Protein AF-0000000080878345 (afdb_homodimer)

Organism: NCBI:txid59557

InterPro domains:
  IPR060641 SPBC1E8.03c, N-terminal domain [PF28142] (89-251)

Solvent-accessible surface area (backbone atoms only — not comparable to full-atom values): 67029 Å² total; per-residue (Å²): 139,77,79,79,75,92,76,92,71,78,76,69,61,80,71,72,73,75,76,71,74,74,70,73,71,73,70,70,77,72,76,70,69,74,82,66,59,75,65,58,55,51,50,48,50,49,49,51,53,48,49,49,48,50,49,50,54,48,50,59,60,57,58,54,65,67,53,77,58,74,78,47,55,80,60,40,93,67,73,86,43,55,86,54,29,56,71,48,54,71,66,59,74,78,40,19,82,29,80,77,52,35,25,33,32,35,50,30,49,35,68,70,38,33,52,57,47,48,55,52,43,23,53,22,20,51,69,55,65,32,47,32,34,35,34,40,50,27,57,69,81,70,52,67,66,55,52,30,47,74,68,64,49,37,90,83,44,69,60,51,60,44,45,70,31,46,41,31,46,56,68,40,70,34,38,35,70,72,54,46,48,48,47,47,47,51,39,50,49,52,48,41,67,53,37,26,41,38,24,37,37,35,47,51,88,59,32,55,67,71,54,39,53,47,53,51,52,43,30,54,74,69,70,32,43,72,46,66,47,53,80,79,23,74,71,70,53,58,70,62,43,74,46,33,28,40,17,53,40,42,66,81,52,70,37,37,31,37,41,30,58,38,58,90,54,57,66,39,39,50,51,23,52,51,27,62,61,67,31,49,53,82,40,94,79,52,52,57,40,28,36,36,40,34,44,45,44,81,46,78,74,48,66,66,54,49,54,47,56,50,66,49,45,64,80,30,60,60,26,47,42,43,31,40,49,58,61,67,65,88,46,46,67,51,43,19,50,54,58,56,34,72,52,44,60,56,40,85,41,30,24,40,32,38,36,35,27,43,25,36,49,16,37,49,36,57,49,51,53,51,52,50,44,31,50,42,64,39,18,76,85,32,35,80,74,36,60,38,55,40,31,41,33,40,38,60,68,72,45,40,62,49,55,82,43,70,50,75,76,81,79,63,66,93,92,55,59,40,54,47,31,34,30,46,67,78,63,84,46,42,21,35,36,36,23,58,48,49,53,30,45,45,50,43,42,29,46,39,72,77,52,61,76,71,77,64,80,62,86,64,91,79,61,71,73,80,78,67,62,17,70,67,45,59,52,32,58,56,44,77,42,48,61,60,35,45,29,62,40,30,27,23,39,29,52,34,50,87,69,39,26,36,36,45,71,63,74,82,65,64,80,75,70,62,66,80,73,80,72,76,71,78,68,78,77,76,55,49,62,33,79,62,88,46,68,44,77,46,27,45,94,50,39,83,67,52,71,89,79,59,35,51,36,31,39,86,88,68,40,83,48,54,68,69,56,44,46,50,50,7,51,52,36,32,56,64,70,22,61,28,91,66,73,93,75,73,78,58,65,82,51,72,64,54,57,66,37,38,30,41,98,85,62,46,60,65,128,136,82,72,85,78,78,86,81,76,86,86,76,73,86,70,73,73,73,78,68,74,76,72,70,72,71,70,66,79,74,72,71,67,74,83,66,61,74,63,58,57,51,49,50,51,50,49,51,52,48,51,49,49,50,48,49,54,48,48,60,60,55,59,54,64,67,56,77,59,75,78,47,55,78,60,38,93,68,72,88,43,55,86,54,28,56,72,48,55,71,66,60,72,77,41,20,83,31,82,77,51,34,25,33,31,34,50,31,48,35,69,68,38,32,53,57,48,48,54,52,43,24,52,21,19,50,69,56,64,31,47,32,34,37,34,39,50,28,56,67,80,72,50,68,67,56,53,29,47,75,68,64,50,38,89,83,44,70,60,50,60,44,45,70,32,46,42,32,48,58,69,41,70,35,38,35,72,72,54,48,48,48,47,47,48,52,38,50,49,53,48,42,68,53,37,24,42,37,24,38,38,36,46,52,87,60,32,55,66,71,55,41,52,46,50,52,50,41,31,55,75,69,69,32,43,72,45,66,48,54,73,85,24,70,72,69,55,59,69,62,43,74,45,32,26,40,16,53,42,43,66,80,52,70,37,38,31,36,41,30,58,38,58,91,53,58,66,40,39,51,49,23,54,51,28,63,60,67,30,51,54,82,43,94,80,52,53,57,39,29,35,37,40,33,44,44,44,80,48,78,74,48,66,66,53,49,53,48,56,49,64,49,47,64,81,30,61,59,27,45,42,43,31,42,48,58,62,67,64,88,46,46,67,50,43,19,48,53,59,57,34,71,51,42,60,55,40,86,41,30,24,40,31,36,35,35,27,44,24,36,48,16,36,49,37,56,49,51,53,50,52,51,45,30,49,40,66,41,16,76,87,32,36,80,75,36,60,38,55,40,31,40,32,40,39,61,67,71,44,40,59,50,55,82,44,70,49,76,75,81,80,63,66,92,91,57,59,40,53,48,32,33,30,46,67,78,63,83,45,42,22,35,36,36,22,57,49,50,53,31,43,45,51,44,43,29,46,39,70,77,53,61,76,71,76,66,80,62,85,63,92,80,61,73,72,81,78,68,62,18,72,67,45,61,52,32,58,57,45,78,41,49,62,59,34,46,29,63,40,31,26,22,40,28,52,35,50,87,70,39,25,36,35,46,72,63,75,81,64,63,79,74,70,60,64,80,72,79,71,77,70,77,68,78,76,75,54,49,61,33,79,62,91,46,67,44,76,46,27,44,93,51,40,83,64,52,70,89,79,59,36,50,37,32,40,86,86,67,41,83,47,53,68,69,56,46,47,51,51,5,50,52,36,32,55,63,68,23,62,27,90,67,73,93,74,73,78,61,68,81,54,71,62,55,57,67,36,39,29,40,100,87,62,45,59,64,129

Radius of gyration: 42.93 Å; Cα contacts (8 Å, |Δi|>4): 2002; chains: 2; bounding box: 141×93×159 Å

Secondary structure (DSSP, 8-state):
----------GGG------------------------HHHHHHHHHHHHHHHHHHHHHHHHTT----GGGGS-TTS------TTHHHHHTT--SSTTSSS--EEEEEESSHHHHHHHHHHHHHHHHHTSSEEEEEE-SS----HHHHHHHTT--SS-TT--PEEEE-PPTTGGGS-HHHHHHHHHHHHHHHHHHH--SEEEE-STTS-HHHHHHHHHHHHHTT--EEE--STHHHH-GGGGG--HHHHHTTT--EEEEEEE--S-HHHHHHHHHHHHHS--SSTT-S-SEEEEE--TTS---HHHHHHHHH--SS-GGGEEEE--SS--SSHHHHHHHHHHT-B-SSTTEEEEEEETTEEE-TTHHHHHHHHHHHHHS-TTTTTTTTTEEEEESS--SB-TTSSSB------STTPPP--EEESSPPSSEEEE-HHHHHHHHHHHHHHHHS-------SSTTPPPPPP--HHHHTSTTGGGHHHHHHHT-EEEE---SS-BSEEE-----TT--------------PPBP-S--TTTTSGGGSPPPTTTTS-EE-TTS-EE-HHHHHHHHHHHHHHH-SS---SSS-GGG--S-TTT-B-TTSPBP-/-------------------------------------HHHHHHHHHHHHHHHHHHHHHHHHTTS---GGGGS-TTS------TTHHHHHTT--SSTTSSS--EEEEEESSHHHHHHHHHHHHHHHHHTSSEEEEEE-SS----HHHHHHHTT--SS-TT--PEEEE-PPTTGGGS-HHHHHHHHHHHHHHHHHHH--SEEEE-STTS-HHHHHHHHHHHHHTT--EEEPPSTTTTT-GGGGG--HHHHHTTT--EEEEEEE--S-HHHHHHHHHHHHHS--SSTT-S-SEEEEE--TTS---HHHHHHHHH--SS-GGGEEEE--SS--SSHHHHHHHHHHT-B-SSTTEEEEEEETTEEE-TTHHHHHHHHHHHHHS-TTTTTTTTTEEEEESS--SB-TT-SSB------STTPPP--EEESSPPSSEEEE-HHHHHHHHHHHHHHHHS-------SSTTPPPPPP--HHHHTSTTGGGHHHHHHHT-EEEE---SS-BSEEE-----TT--------------PPBP-S--TTTTSGGGSPPPTTTTS-EE-TTS-EE-HHHHHHHHHHHHHHH-SS---SSS-GGG--S-TTT-B-TTSPBP-

pLDDT: mean 80.32, std 20.93, range [16.72, 98.75]

Sequence (1214 aa):
MMAPPLDPRDPRDLHDRPWKRRSSSVSAPYFRLPRRSRRATYICWTVVVFVLYFVLSSATQWSHVPDPRSFYSRGGDVPIQYSHLYASLSKITGGGNRAWNRNVLFAAGNLDAASKLAGIACEMSMYGRSNVHFALIGDNDMDMERFREFNGITEENTDCRAIFHDARADFTELMSVERKKLVVRTALRHLRDFMHPQVLIMSAEHEDGWFSTTLTDTAKKLRVPTIELPWGPADGLRWITRLDSGSLSAWHKPNFEIVIHADKHSGNLERLLKSLESAFYPTAHHRPKSLTVILNPSVPLHPFTKSFLSRYSFPSPSRTFIRRPLTAPKNPLESAKQYIESFYPDSDDTSVLVLDSNAEVSKWYYHYLLFTTLEYKYSSYQYHDTASLFGVSLEEPPSYLNGSSPFNIPALSKGSQPSPFLYPVPNTRAALFFPKYWSEFHTYFSKNLLHPHKSSPSENDTEPVPFPLSDMAANSWIAPILDIIRARGYVMLYPAFAYESLAIVHHEQPSYTRSIRGGGRRTVKEKPLMEKNNLLDSLPNGDLPVYNSELPLIDWWGRPALWDWLELDALNYRKYISNCKVEDTGLPWMVHNVDDIFCDTDGNSLEMMAPPLDPRDPRDLHDRPWKRRSSSVSAPYFRLPRRSRRATYICWTVVVFVLYFVLSSATQWSHVPDPRSFYSRGGDVPIQYSHLYASLSKITGGGNRAWNRNVLFAAGNLDAASKLAGIACEMSMYGRSNVHFALIGDNDMDMERFREFNGITEENTDCRAIFHDARADFTELMSVERKKLVVRTALRHLRDFMHPQVLIMSAEHEDGWFSTTLTDTAKKLRVPTIELPWGPADGLRWITRLDSGSLSAWHKPNFEIVIHADKHSGNLERLLKSLESAFYPTAHHRPKSLTVILNPSVPLHPFTKSFLSRYSFPSPSRTFIRRPLTAPKNPLESAKQYIESFYPDSDDTSVLVLDSNAEVSKWYYHYLLFTTLEYKYSSYQYHDTASLFGVSLEEPPSYLNGSSPFNIPALSKGSQPSPFLYPVPNTRAALFFPKYWSEFHTYFSKNLLHPHKSSPSENDTEPVPFPLSDMAANSWIAPILDIIRARGYVMLYPAFAYESLAIVHHEQPSYTRSIRGGGRRTVKEKPLMEKNNLLDSLPNGDLPVYNSELPLIDWWGRPALWDWLELDALNYRKYISNCKVEDTGLPWMVHNVDDIFCDTDGNSLE

Foldseek 3Di:
DDPDDDDPDDPPDPPVPPPPPPPVCPPPPPPPPPPDDPVVVVVVVVVVVVVVCVCVVVVVVVVCPPPPLVVAAQAGDDDWDDPFQCVLLVPDPFPLQPLDGFEEEEEDADLVQLLVVQVLQQLLVLLPQGAYEYEHAYQDDDDPQVSCVVSVNDPVPVSGRYRYGYQYTPNLSRHDLVVSLVSLLVSVVVSCNRRVQLAYEGACVPHDVSNVVSNVVSCVVVVHHYHHFYVVCVFPQSQVSVATSQLRSCLLQAAEAEEEEDDPDLVLLLQQLVLLVLADAGDPRGFHQAYEYEYEQPDDDDPVSVVSLCPRQPVHPVRYYYHYDNDDDPALQSVLVCVLVVDADPDQRYKYKYAYSQKHFFSCLSVVQSSVCSHQCRGPVHNVVQLQAFWEFQADQQPAFQRPDGADQDDDDPPFFRAKAKELDDDNHTMIGGNLQSVLLSQQLVVCVVPPQPQPPPPDPPADDPDHGHPVNCSHSCNSRSLVSLLLLHIYIYDDFDAATRMDRDDPPPPPPPPPDPDPPPPPPPRYHDHGNCQQVSHGVSHHDRDQPGHFYAYSRNHTDHSVVSQVSSNSSLVSQAPADRDPDDSCSVPSHCQRRAADPVRGRDD/DCDPDPPDDDPDDPDPPVPPPPVVPPVPPPPPPPPDDPVVVVVVVVVVVVVVCCVVVVVVVVVCPPPPLVVAAQAGDDDWDDPFQCVLLVPDPQPLQPLDGFEEEEEDADLVQLLVVQVLQQLLVLLPQGAYEYEHAYQDDDDPQVSCVVSVNHPVCVSGRYRYGYQYTPNLSRHDLVVSLVSLLVSVVVSCNRRVQLAYEGACVPHDVSNVVSNVVSCVVVVHHYHHFYVVCVFPQSLVSVATSQLRSCLLQAAEAEEEEDDPDLVLLLQQLVLLVLADAGDPRGFHQAYEYEYEQPDDDDPVSVVSLCPRQPVHPVRYYYHYDNDDDPALQSVLVCVLVVDADPDQRYKYKYAYSQKHFFSCLSVVQSSVCSHQCRGPVHNVVQLQAFWEFQADQQPAFQRPDGADQDDDDPPFFRAKAKELDDDNHTMIGGRLLSVLLSQQLVVCVVPPQPQPPPPDPPADDPDHGHPVNCSHSCNSRSLVSLLLLHIYIYDDFDAATRMDRDDPPPPPPPPPPPDPPPPPPPRYHDHGNCQQVSHGVSHHDRDQPGHFYAYSRNDTDHSVVSQVSSNSSLVSQAPADRDPDDSCSPPSHCQRRAADPVRGRDD

Nearest PDB structures (foldseek):
  1v4v-assembly1_B  TM=4.553E-01  e=3.298E-05  Thermus thermophilus
  1o6c-assembly1_A  TM=4.490E-01  e=6.263E-03  Bacillus subtilis
  8tic-assembly2_D  TM=5.366E-01  e=4.131E-02  Homo sapiens
  8g6p-assembly1_A  TM=2.072E-01  e=1.121E+00  Mycolicibacterium thermoresistibile
  1v4v-assembly1_B  TM=4.554E-01  e=3.319E-05  Thermus thermophilus

Structure (mmCIF, N/CA/C/O backbone):
data_AF-0000000080878345-model_v1
#
loop_
_entity.id
_entity.type
_entity.pdbx_description
1 polymer 'Uncharacterized protein'
#
loop_
_atom_site.group_PDB
_atom_site.id
_atom_site.type_symbol
_atom_site.label_atom_id
_atom_site.label_alt_id
_atom_site.label_comp_id
_atom_site.label_asym_id
_atom_site.label_entity_id
_atom_site.label_seq_id
_atom_site.pdbx_PDB_ins_code
_atom_site.Cartn_x
_atom_site.Cartn_y
_atom_site.Cartn_z
_atom_site.occupancy
_atom_site.B_iso_or_equiv
_atom_site.auth_seq_id
_atom_site.auth_comp_id
_atom_site.auth_asym_id
_atom_site.auth_atom_id
_atom_site.pdbx_PDB_model_num
ATOM 1 N N . MET A 1 1 ? 37.781 1.204 78.125 1 20.33 1 MET A N 1
ATOM 2 C CA . MET A 1 1 ? 38.875 0.239 78 1 20.33 1 MET A CA 1
ATOM 3 C C . MET A 1 1 ? 40.062 0.828 77.25 1 20.33 1 MET A C 1
ATOM 5 O O . MET A 1 1 ? 39.906 1.535 76.312 1 20.33 1 MET A O 1
ATOM 9 N N . MET A 1 2 ? 41.344 0.603 77.688 1 20.92 2 MET A N 1
ATOM 10 C CA . MET A 1 2 ? 42.562 1.325 78 1 20.92 2 MET A CA 1
ATOM 11 C C . MET A 1 2 ? 43.531 1.322 76.875 1 20.92 2 MET A C 1
ATOM 13 O O . MET A 1 2 ? 43.719 0.305 76.188 1 20.92 2 MET A O 1
ATOM 17 N N . ALA A 1 3 ? 43.875 2.49 76.312 1 23.73 3 ALA A N 1
ATOM 18 C CA . ALA A 1 3 ? 44.438 2.928 75.062 1 23.73 3 ALA A CA 1
ATOM 19 C C . ALA A 1 3 ? 45.875 2.391 74.875 1 23.73 3 ALA A C 1
ATOM 21 O O . ALA A 1 3 ? 46.781 2.764 75.625 1 23.73 3 ALA A O 1
ATOM 22 N N . PRO A 1 4 ? 45.938 1.029 74.75 1 20.94 4 PRO A N 1
ATOM 23 C CA . PRO A 1 4 ? 47.25 0.776 75.312 1 20.94 4 PRO A CA 1
ATOM 24 C C . PRO A 1 4 ? 48.344 1.669 74.688 1 20.94 4 PRO A C 1
ATOM 26 O O . PRO A 1 4 ? 48.125 2.277 73.625 1 20.94 4 PRO A O 1
ATOM 29 N N . PRO A 1 5 ? 49.75 1.523 74.875 1 20.73 5 PRO A N 1
ATOM 30 C CA . PRO A 1 5 ? 51.062 2.059 75.25 1 20.73 5 PRO A CA 1
ATOM 31 C C . PRO A 1 5 ? 52.031 2.211 74.125 1 20.73 5 PRO A C 1
ATOM 33 O O . PRO A 1 5 ? 53.031 2.898 74.188 1 20.73 5 PRO A O 1
ATOM 36 N N . LEU A 1 6 ? 51.781 1.582 72.875 1 22.44 6 LEU A N 1
ATOM 37 C CA . LEU A 1 6 ? 53.094 1.124 72.375 1 22.44 6 LEU A CA 1
ATOM 38 C C . LEU A 1 6 ? 54 2.305 72.125 1 22.44 6 LEU A C 1
ATOM 40 O O . LEU A 1 6 ? 53.562 3.387 71.75 1 22.44 6 LEU A O 1
ATOM 44 N N . ASP A 1 7 ? 55.375 2.338 72.375 1 20.41 7 ASP A N 1
ATOM 45 C CA . ASP A 1 7 ? 56.625 2.947 72.875 1 20.41 7 ASP A CA 1
ATOM 46 C C . ASP A 1 7 ? 57.375 3.652 71.75 1 20.41 7 ASP A C 1
ATOM 48 O O . ASP A 1 7 ? 57.438 3.15 70.625 1 20.41 7 ASP A O 1
ATOM 52 N N . PRO A 1 8 ? 57.688 5.039 71.625 1 23.16 8 PRO A N 1
ATOM 53 C CA . PRO A 1 8 ? 58.031 6.148 70.75 1 23.16 8 PRO A CA 1
ATOM 54 C C . PRO A 1 8 ? 59.438 6.023 70.188 1 23.16 8 PRO A C 1
ATOM 56 O O . PRO A 1 8 ? 60.031 7.023 69.812 1 23.16 8 PRO A O 1
ATOM 59 N N . ARG A 1 9 ? 60 4.68 70.188 1 19.98 9 ARG A N 1
ATOM 60 C CA . ARG A 1 9 ? 61.406 4.426 70.562 1 19.98 9 ARG A CA 1
ATOM 61 C C . ARG A 1 9 ? 62.312 5.223 69.625 1 19.98 9 ARG A C 1
ATOM 63 O O . ARG A 1 9 ? 61.906 5.777 68.625 1 19.98 9 ARG A O 1
ATOM 70 N N . ASP A 1 10 ? 63.469 4.664 69.25 1 18.52 10 ASP A N 1
ATOM 71 C CA . ASP A 1 10 ? 64.875 4.91 69.312 1 18.52 10 ASP A CA 1
ATOM 72 C C . ASP A 1 10 ? 65.438 5.488 68 1 18.52 10 ASP A C 1
ATOM 74 O O . ASP A 1 10 ? 66.625 5.539 67.75 1 18.52 10 ASP A O 1
ATOM 78 N N . PRO A 1 11 ? 64.562 5.867 67.062 1 21.56 11 PRO A N 1
ATOM 79 C CA . PRO A 1 11 ? 64.938 5.629 65.688 1 21.56 11 PRO A CA 1
ATOM 80 C C . PRO A 1 11 ? 66.125 6.469 65.25 1 21.56 11 PRO A C 1
ATOM 82 O O . PRO A 1 11 ? 66.375 6.602 64.062 1 21.56 11 PRO A O 1
ATOM 85 N N . ARG A 1 12 ? 66.688 7.207 66.25 1 21.61 12 ARG A N 1
ATOM 86 C CA . ARG A 1 12 ? 67.312 8.422 65.75 1 21.61 12 ARG A CA 1
ATOM 87 C C . ARG A 1 12 ? 68.5 8.102 64.812 1 21.61 12 ARG A C 1
ATOM 89 O O . ARG A 1 12 ? 69.062 9 64.25 1 21.61 12 ARG A O 1
ATOM 96 N N . ASP A 1 13 ? 69 6.938 65.125 1 18 13 ASP A N 1
ATOM 97 C CA . ASP A 1 13 ? 70.438 7.137 65.062 1 18 13 ASP A CA 1
ATOM 98 C C . ASP A 1 13 ? 70.875 7.559 63.656 1 18 13 ASP A C 1
ATOM 100 O O . ASP A 1 13 ? 72 8.016 63.469 1 18 13 ASP A O 1
ATOM 104 N N . LEU A 1 14 ? 70.188 6.887 62.688 1 21.59 14 LEU A N 1
ATOM 105 C CA . LEU A 1 14 ? 71.188 6.508 61.688 1 21.59 14 LEU A CA 1
ATOM 106 C C . LEU A 1 14 ? 71.812 7.742 61 1 21.59 14 LEU A C 1
ATOM 108 O O . LEU A 1 14 ? 71.062 8.578 60.469 1 21.59 14 LEU A O 1
ATOM 112 N N . HIS A 1 15 ? 72.875 8.32 61.531 1 20.75 15 HIS A N 1
ATOM 113 C CA . HIS A 1 15 ? 73.688 9.5 61.406 1 20.75 15 HIS A CA 1
ATOM 114 C C . HIS A 1 15 ? 74.188 9.648 59.969 1 20.75 15 HIS A C 1
ATOM 116 O O . HIS A 1 15 ? 75.188 8.992 59.562 1 20.75 15 HIS A O 1
ATOM 122 N N . ASP A 1 16 ? 73.25 9.586 59.062 1 21.36 16 ASP A N 1
ATOM 123 C CA . ASP A 1 16 ? 73.562 9.469 57.656 1 21.36 16 ASP A CA 1
ATOM 124 C C . ASP A 1 16 ? 74.625 10.492 57.219 1 21.36 16 ASP A C 1
ATOM 126 O O . ASP A 1 16 ? 74.438 11.695 57.438 1 21.36 16 ASP A O 1
ATOM 130 N N . ARG A 1 17 ? 75.875 10.125 57.406 1 23.56 17 ARG A N 1
ATOM 131 C CA . ARG A 1 17 ? 77.062 11.008 57.188 1 23.56 17 ARG A CA 1
ATOM 132 C C . ARG A 1 17 ? 76.938 11.695 55.812 1 23.56 17 ARG A C 1
ATOM 134 O O . ARG A 1 17 ? 76.562 11.078 54.812 1 23.56 17 ARG A O 1
ATOM 141 N N . PRO A 1 18 ? 76.688 12.992 55.844 1 23.81 18 PRO A N 1
ATOM 142 C CA . PRO A 1 18 ? 76.438 13.945 54.75 1 23.81 18 PRO A CA 1
ATOM 143 C C . PRO A 1 18 ? 77.5 13.891 53.656 1 23.81 18 PRO A C 1
ATOM 145 O O . PRO A 1 18 ? 78.688 14.055 53.938 1 23.81 18 PRO A O 1
ATOM 148 N N . TRP A 1 19 ? 77.438 12.781 52.875 1 22.08 19 TRP A N 1
ATOM 149 C CA . TRP A 1 19 ? 78.562 12.594 51.938 1 22.08 19 TRP A CA 1
ATOM 150 C C . TRP A 1 19 ? 78.812 13.875 51.156 1 22.08 19 TRP A C 1
ATOM 152 O O . TRP A 1 19 ? 77.875 14.492 50.625 1 22.08 19 TRP A O 1
ATOM 162 N N . LYS A 1 20 ? 79.75 14.594 51.656 1 22.34 20 LYS A N 1
ATOM 163 C CA . LYS A 1 20 ? 80.25 15.898 51.219 1 22.34 20 LYS A CA 1
ATOM 164 C C . LYS A 1 20 ? 80.5 15.914 49.719 1 22.34 20 LYS A C 1
ATOM 166 O O . LYS A 1 20 ? 81.25 15.039 49.219 1 22.34 20 LYS A O 1
ATOM 171 N N . ARG A 1 21 ? 79.5 16.344 48.938 1 21.8 21 ARG A N 1
ATOM 172 C CA . ARG A 1 21 ? 79.562 16.547 47.5 1 21.8 21 ARG A CA 1
ATOM 173 C C . ARG A 1 21 ? 80.812 17.188 47.031 1 21.8 21 ARG A C 1
ATOM 175 O O . ARG A 1 21 ? 81.125 18.328 47.406 1 21.8 21 ARG A O 1
ATOM 182 N N . ARG A 1 22 ? 81.938 16.438 47.219 1 23.17 22 ARG A N 1
ATOM 183 C CA . ARG A 1 22 ? 83.188 17.109 46.844 1 23.17 22 ARG A CA 1
ATOM 184 C C . ARG A 1 22 ? 83.062 17.734 45.469 1 23.17 22 ARG A C 1
ATOM 186 O O . ARG A 1 22 ? 82.812 17.047 44.469 1 23.17 22 ARG A O 1
ATOM 193 N N . SER A 1 23 ? 82.312 18.828 45.375 1 21.97 23 SER A N 1
ATOM 194 C CA . SER A 1 23 ? 82.188 19.688 44.219 1 21.97 23 SER A CA 1
ATOM 195 C C . SER A 1 23 ? 83.5 19.922 43.531 1 21.97 23 SER A C 1
ATOM 197 O O . SER A 1 23 ? 84.375 20.594 44.062 1 21.97 23 SER A O 1
ATOM 199 N N . SER A 1 24 ? 84.125 18.797 43.188 1 23.98 24 SER A N 1
ATOM 200 C CA . SER A 1 24 ? 85.438 19.062 42.594 1 23.98 24 SER A CA 1
ATOM 201 C C . SER A 1 24 ? 85.312 20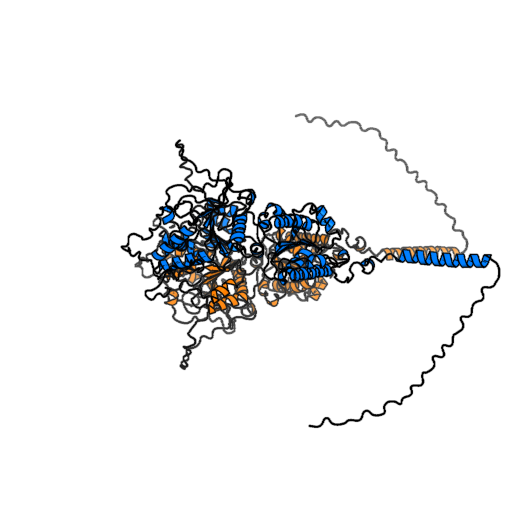.078 41.438 1 23.98 24 SER A C 1
ATOM 203 O O . SER A 1 24 ? 84.5 19.906 40.531 1 23.98 24 SER A O 1
ATOM 205 N N . SER A 1 25 ? 85.375 21.344 41.812 1 25.39 25 SER A N 1
ATOM 206 C CA . SER A 1 25 ? 85.375 22.547 40.969 1 25.39 25 SER A CA 1
ATOM 207 C C . SER A 1 25 ? 86.312 22.391 39.781 1 25.39 25 SER A C 1
ATOM 209 O O . SER A 1 25 ? 87.5 22.312 39.938 1 25.39 25 SER A O 1
ATOM 211 N N . VAL A 1 26 ? 86 21.375 38.969 1 27.95 26 VAL A N 1
ATOM 212 C CA . VAL A 1 26 ? 86.875 21.219 37.781 1 27.95 26 VAL A CA 1
ATOM 213 C C . VAL A 1 26 ? 87.062 22.594 37.125 1 27.95 26 VAL A C 1
ATOM 215 O O . VAL A 1 26 ? 86.062 23.281 36.812 1 27.95 26 VAL A O 1
ATOM 218 N N . SER A 1 27 ? 88.062 23.281 37.625 1 26.22 27 SER A N 1
ATOM 219 C CA . SER A 1 27 ? 88.5 24.594 37.188 1 26.22 27 SER A CA 1
ATOM 220 C C . SER A 1 27 ? 88.5 24.719 35.656 1 26.22 27 SER A C 1
ATOM 222 O O . SER A 1 27 ? 89 23.812 34.969 1 26.22 27 SER A O 1
ATOM 224 N N . ALA A 1 28 ? 87.5 25.297 35.188 1 30.58 28 ALA A N 1
ATOM 225 C CA . ALA A 1 28 ? 87.25 25.656 33.781 1 30.58 28 ALA A CA 1
ATOM 226 C C . ALA A 1 28 ? 88.562 26.125 33.156 1 30.58 28 ALA A C 1
ATOM 228 O O . ALA A 1 28 ? 89.25 27 33.688 1 30.58 28 ALA A O 1
ATOM 229 N N . PRO A 1 29 ? 89.312 25.109 32.594 1 33.28 29 PRO A N 1
ATOM 230 C CA . PRO A 1 29 ? 90.562 25.578 31.984 1 33.28 29 PRO A CA 1
ATOM 231 C C . PRO A 1 29 ? 90.375 26.906 31.219 1 33.28 29 PRO A C 1
ATOM 233 O O . PRO A 1 29 ? 89.438 27.047 30.438 1 33.28 29 PRO A O 1
ATOM 236 N N . TYR A 1 30 ? 90.5 28.094 31.969 1 30.34 30 TYR A N 1
ATOM 237 C CA . TYR A 1 30 ? 90.5 29.406 31.359 1 30.34 30 TYR A CA 1
ATOM 238 C C . TYR A 1 30 ? 91.375 29.406 30.109 1 30.34 30 TYR A C 1
ATOM 240 O O . TYR A 1 30 ? 92.625 29.188 30.188 1 30.34 30 TYR A O 1
ATOM 248 N N . PHE A 1 31 ? 90.938 28.75 29.031 1 32.59 31 PHE A N 1
ATOM 249 C CA . PHE A 1 31 ? 91.688 28.906 27.781 1 32.59 31 PHE A CA 1
ATOM 250 C C . PHE A 1 31 ? 92.062 30.359 27.578 1 32.59 31 PHE A C 1
ATOM 252 O O . PHE A 1 31 ? 91.25 31.266 27.547 1 32.59 31 PHE A O 1
ATOM 259 N N . ARG A 1 32 ? 93.25 30.719 28.172 1 32.16 32 ARG A N 1
ATOM 260 C CA . ARG A 1 32 ? 93.875 32 27.984 1 32.16 32 ARG A CA 1
ATOM 261 C C . ARG A 1 32 ? 93.875 32.438 26.531 1 32.16 32 ARG A C 1
ATOM 263 O O . ARG A 1 32 ? 94.25 31.688 25.641 1 32.16 32 ARG A O 1
ATOM 270 N N . LEU A 1 33 ? 92.938 33.344 26.203 1 36.34 33 LEU A N 1
ATOM 271 C CA . LEU A 1 33 ? 92.938 34 24.906 1 36.34 33 LEU A CA 1
ATOM 272 C C . LEU A 1 33 ? 94.312 34.5 24.547 1 36.34 33 LEU A C 1
ATOM 274 O O . LEU A 1 33 ? 95 35.094 25.375 1 36.34 33 LEU A O 1
ATOM 278 N N . PRO A 1 34 ? 95 33.656 23.688 1 36.28 34 PRO A N 1
ATOM 279 C CA . PRO A 1 34 ? 96.312 34.25 23.406 1 36.28 34 PRO A CA 1
ATOM 280 C C . PRO A 1 34 ? 96.25 35.75 23.203 1 36.28 34 PRO A C 1
ATOM 282 O O . PRO A 1 34 ? 95.25 36.281 22.766 1 36.28 34 PRO A O 1
ATOM 285 N N . ARG A 1 35 ? 96.938 36.531 24 1 38.28 35 ARG A N 1
ATOM 286 C CA . ARG A 1 35 ? 97.125 37.969 24 1 38.28 35 ARG A CA 1
ATOM 287 C C . ARG A 1 35 ? 97.312 38.5 22.594 1 38.28 35 ARG A C 1
ATOM 289 O O . ARG A 1 35 ? 97.625 39.688 22.391 1 38.28 35 ARG A O 1
ATOM 296 N N . ARG A 1 36 ? 97.562 37.531 21.625 1 39.38 36 ARG A N 1
ATOM 297 C CA . ARG A 1 36 ? 98.125 38.281 20.5 1 39.38 36 ARG A CA 1
ATOM 298 C C . ARG A 1 36 ? 97.188 39.312 19.969 1 39.38 36 ARG A C 1
ATOM 300 O O . ARG A 1 36 ? 96 39.344 20.375 1 39.38 36 ARG A O 1
ATOM 307 N N . SER A 1 37 ? 97.188 39.469 18.609 1 45.78 37 SER A N 1
ATOM 308 C CA . SER A 1 37 ? 96.875 40.625 17.781 1 45.78 37 SER A CA 1
ATOM 309 C C . SER A 1 37 ? 95.375 40.906 17.703 1 45.78 37 SER A C 1
ATOM 311 O O . SER A 1 37 ? 94.625 40 17.891 1 45.78 37 SER A O 1
ATOM 313 N N . ARG A 1 38 ? 95 42.156 17.781 1 51.59 38 ARG A N 1
ATOM 314 C CA . ARG A 1 38 ? 93.688 42.844 17.609 1 51.59 38 ARG A CA 1
ATOM 315 C C . ARG A 1 38 ? 92.875 42.188 16.531 1 51.59 38 ARG A C 1
ATOM 317 O O . ARG A 1 38 ? 91.625 42.094 16.641 1 51.59 38 ARG A O 1
ATOM 324 N N . ARG A 1 39 ? 93.625 41.688 15.547 1 57.19 39 ARG A N 1
ATOM 325 C CA . ARG A 1 39 ? 92.875 41.125 14.406 1 57.19 39 ARG A CA 1
ATOM 326 C C . ARG A 1 39 ? 92.188 39.812 14.789 1 57.19 39 ARG A C 1
ATOM 328 O O . ARG A 1 39 ? 91.062 39.562 14.344 1 57.19 39 ARG A O 1
ATOM 335 N N . ALA A 1 40 ? 92.875 39.062 15.703 1 58.56 40 ALA A N 1
ATOM 336 C CA . ALA A 1 40 ? 92.25 37.781 16.062 1 58.56 40 ALA A CA 1
ATOM 337 C C . ALA A 1 40 ? 91 37.938 16.922 1 58.56 40 ALA A C 1
ATOM 339 O O . ALA A 1 40 ? 90.062 37.188 16.812 1 58.56 40 ALA A O 1
ATOM 340 N N . THR A 1 41 ? 91 39 17.719 1 59.88 41 THR A N 1
ATOM 341 C CA . THR A 1 41 ? 89.812 39.312 18.5 1 59.88 41 THR A CA 1
ATOM 342 C C . THR A 1 41 ? 88.688 39.719 17.578 1 59.88 41 THR A C 1
ATOM 344 O O . THR A 1 41 ? 87.5 39.344 17.797 1 59.88 41 THR A O 1
ATOM 347 N N . TYR A 1 42 ? 89 40.5 16.531 1 62.94 42 TYR A N 1
ATOM 348 C CA . TYR A 1 42 ? 87.938 40.906 15.625 1 62.94 42 TYR A CA 1
ATOM 349 C C . TYR A 1 42 ? 87.438 39.75 14.836 1 62.94 42 TYR A C 1
ATOM 351 O O . TYR A 1 42 ? 86.188 39.625 14.633 1 62.94 42 TYR A O 1
ATOM 359 N N . ILE A 1 43 ? 88.312 38.75 14.539 1 61.09 43 ILE A N 1
ATOM 360 C CA . ILE A 1 43 ? 87.875 37.562 13.812 1 61.09 43 ILE A CA 1
ATOM 361 C C . ILE A 1 43 ? 87.062 36.688 14.727 1 61.09 43 ILE A C 1
ATOM 363 O O . ILE A 1 43 ? 86 36.188 14.312 1 61.09 43 ILE A O 1
ATOM 367 N N . CYS A 1 44 ? 87.375 36.656 16.031 1 59.78 44 CYS A N 1
ATOM 368 C CA . CYS A 1 44 ? 86.562 35.875 16.938 1 59.78 44 CYS A CA 1
ATOM 369 C C . CYS A 1 44 ? 85.188 36.5 17.141 1 59.78 44 CYS A C 1
ATOM 371 O O . CYS A 1 44 ? 84.188 35.812 17.125 1 59.78 44 CYS A O 1
ATOM 373 N N . TRP A 1 45 ? 85.188 37.844 17.234 1 66.88 45 TRP A N 1
ATOM 374 C CA . TRP A 1 45 ? 83.938 38.531 17.406 1 66.88 45 TRP A CA 1
ATOM 375 C C . TRP A 1 45 ? 83.125 38.438 16.125 1 66.88 45 TRP A C 1
ATOM 377 O O . TRP A 1 45 ? 81.875 38.25 16.172 1 66.88 45 TRP A O 1
ATOM 387 N N . THR A 1 46 ? 83.75 38.438 14.922 1 65.81 46 THR A N 1
ATOM 388 C CA . THR A 1 46 ? 83.062 38.25 13.672 1 65.81 46 THR A CA 1
ATOM 389 C C . THR A 1 46 ? 82.5 36.812 13.578 1 65.81 46 THR A C 1
ATOM 391 O O . THR A 1 46 ? 81.375 36.594 13.117 1 65.81 46 THR A O 1
ATOM 394 N N . VAL A 1 47 ? 83.188 35.844 14.117 1 63.78 47 VAL A N 1
ATOM 395 C CA . VAL A 1 47 ? 82.688 34.469 14.125 1 63.78 47 VAL A CA 1
ATOM 396 C C . VAL A 1 47 ? 81.562 34.344 15.125 1 63.78 47 VAL A C 1
ATOM 398 O O . VAL A 1 47 ? 80.5 33.719 14.828 1 63.78 47 VAL A O 1
ATOM 401 N N . VAL A 1 48 ? 81.625 35 16.297 1 63.38 48 VAL A N 1
ATOM 402 C CA . VAL A 1 48 ? 80.5 34.969 17.266 1 63.38 48 VAL A CA 1
ATOM 403 C C . VAL A 1 48 ? 79.312 35.688 16.703 1 63.38 48 VAL A C 1
ATOM 405 O O . VAL A 1 48 ? 78.188 35.188 16.781 1 63.38 48 VAL A O 1
ATOM 408 N N . VAL A 1 49 ? 79.5 36.906 16.047 1 63.81 49 VAL A N 1
ATOM 409 C CA . VAL A 1 49 ? 78.375 37.625 15.438 1 63.81 49 VAL A CA 1
ATOM 410 C C . VAL A 1 49 ? 77.812 36.812 14.258 1 63.81 49 VAL A C 1
ATOM 412 O O . VAL A 1 49 ? 76.625 36.719 14.086 1 63.81 49 VAL A O 1
ATOM 415 N N . PHE A 1 50 ? 78.688 36.094 13.469 1 63.28 50 PHE A N 1
ATOM 416 C CA . PHE A 1 50 ? 78.188 35.25 12.367 1 63.28 50 PHE A CA 1
ATOM 417 C C . PHE A 1 50 ? 77.5 34.031 12.891 1 63.28 50 PHE A C 1
ATOM 419 O O . PHE A 1 50 ? 76.438 33.656 12.383 1 63.28 50 PHE A O 1
ATOM 426 N N . VAL A 1 51 ? 77.938 33.375 13.977 1 61.62 51 VAL A N 1
ATOM 427 C CA . VAL A 1 51 ? 77.25 32.25 14.594 1 61.62 51 VAL A CA 1
ATOM 428 C C . VAL A 1 51 ? 75.938 32.75 15.227 1 61.62 51 VAL A C 1
ATOM 430 O O . VAL A 1 51 ? 74.938 32.125 15.07 1 61.62 51 VAL A O 1
ATOM 433 N N . LEU A 1 52 ? 75.938 33.906 15.883 1 62.16 52 LEU A N 1
ATOM 434 C CA . LEU A 1 52 ? 74.688 34.469 16.406 1 62.16 52 LEU A CA 1
ATOM 435 C C . LEU A 1 52 ? 73.75 34.844 15.281 1 62.16 52 LEU A C 1
ATOM 437 O O . LEU A 1 52 ? 72.562 34.594 15.359 1 62.16 52 LEU A O 1
ATOM 441 N N . TYR A 1 53 ? 74.25 35.469 14.156 1 56.38 53 TYR A N 1
ATOM 442 C CA . TYR A 1 53 ? 73.375 35.75 13 1 56.38 53 TYR A CA 1
ATOM 443 C C . TYR A 1 53 ? 72.875 34.438 12.383 1 56.38 53 TYR A C 1
ATOM 445 O O . TYR A 1 53 ? 71.688 34.344 12.031 1 56.38 53 TYR A O 1
ATOM 453 N N . PHE A 1 54 ? 73.688 33.406 12.219 1 56.34 54 PHE A N 1
ATOM 454 C CA . PHE A 1 54 ? 73.25 32.125 11.688 1 56.34 54 PHE A CA 1
ATOM 455 C C . PHE A 1 54 ? 72.25 31.453 12.656 1 56.34 54 PHE A C 1
ATOM 457 O O . PHE A 1 54 ? 71.25 30.891 12.242 1 56.34 54 PHE A O 1
ATOM 464 N N . VAL A 1 55 ? 72.5 31.469 13.93 1 54.75 55 VAL A N 1
ATOM 465 C CA . VAL A 1 55 ? 71.562 30.906 14.891 1 54.75 55 VAL A CA 1
ATOM 466 C C . VAL A 1 55 ? 70.25 31.75 14.914 1 54.75 55 VAL A C 1
ATOM 468 O O . VAL A 1 55 ? 69.188 31.203 14.922 1 54.75 55 VAL A O 1
ATOM 471 N N . LEU A 1 56 ? 70.312 33.062 14.93 1 52.53 56 LEU A N 1
ATOM 472 C CA . LEU A 1 56 ? 69.125 33.875 14.883 1 52.53 56 LEU A CA 1
ATOM 473 C C . LEU A 1 56 ? 68.438 33.75 13.531 1 52.53 56 LEU A C 1
ATOM 475 O O . LEU A 1 56 ? 67.188 33.688 13.461 1 52.53 56 LEU A O 1
ATOM 479 N N . SER A 1 57 ? 69.125 33.781 12.414 1 49.59 57 SER A N 1
ATOM 480 C CA . SER A 1 57 ? 68.5 33.562 11.117 1 49.59 57 SER A CA 1
ATOM 481 C C . SER A 1 57 ? 67.938 32.125 11 1 49.59 57 SER A C 1
ATOM 483 O O . SER A 1 57 ? 66.938 31.906 10.383 1 49.59 57 SER A O 1
ATOM 485 N N . SER A 1 58 ? 68.688 31.156 11.5 1 46.59 58 SER A N 1
ATOM 486 C CA . SER A 1 58 ? 68.125 29.797 11.523 1 46.59 58 SER A CA 1
ATOM 487 C C . SER A 1 58 ? 67 29.688 12.523 1 46.59 58 SER A C 1
ATOM 489 O O . SER A 1 58 ? 66.062 28.938 12.305 1 46.59 58 SER A O 1
ATOM 491 N N . ALA A 1 59 ? 67.062 30.266 13.68 1 41.97 59 ALA A N 1
ATOM 492 C CA . ALA A 1 59 ? 65.938 30.281 14.594 1 41.97 59 ALA A CA 1
ATOM 493 C C . ALA A 1 59 ? 64.75 31 13.969 1 41.97 59 ALA A C 1
ATOM 495 O O . ALA A 1 59 ? 63.594 30.641 14.211 1 41.97 59 ALA A O 1
ATOM 496 N N . THR A 1 60 ? 64.938 32.156 13.336 1 40.53 60 THR A N 1
ATOM 497 C CA . THR A 1 60 ? 63.781 32.781 12.68 1 40.53 60 THR A CA 1
ATOM 498 C C . THR A 1 60 ? 63.25 31.875 11.555 1 40.53 60 THR A C 1
ATOM 500 O O . THR A 1 60 ? 62.094 32.031 11.125 1 40.53 60 THR A O 1
ATOM 503 N N . GLN A 1 61 ? 64.062 31.188 10.828 1 36.47 61 GLN A N 1
ATOM 504 C CA . GLN A 1 61 ? 63.531 30.25 9.867 1 36.47 61 GLN A CA 1
ATOM 505 C C . GLN A 1 61 ? 62.812 29.109 10.578 1 36.47 61 GLN A C 1
ATOM 507 O O . GLN A 1 61 ? 62.031 28.375 9.961 1 36.47 61 GLN A O 1
ATOM 512 N N . TRP A 1 62 ? 63.281 28.734 11.766 1 37.62 62 TRP A N 1
ATOM 513 C CA . TRP A 1 62 ? 62.531 27.734 12.5 1 37.62 62 TRP A CA 1
ATOM 514 C C . TRP A 1 62 ? 61.156 28.281 12.914 1 37.62 62 TRP A C 1
ATOM 516 O O . TRP A 1 62 ? 60.406 27.594 13.602 1 37.62 62 TRP A O 1
ATOM 526 N N . SER A 1 63 ? 61.031 29.547 12.906 1 36.09 63 SER A N 1
ATOM 527 C CA . SER A 1 63 ? 59.719 30 13.344 1 36.09 63 SER A CA 1
ATOM 528 C C . SER A 1 63 ? 58.625 29.5 12.406 1 36.09 63 SER A C 1
ATOM 530 O O . SER A 1 63 ? 57.5 29.984 12.469 1 36.09 63 SER A O 1
ATOM 532 N N . HIS A 1 64 ? 59.062 28.922 11.336 1 36.25 64 HIS A N 1
ATOM 533 C CA . HIS A 1 64 ? 57.875 28.328 10.695 1 36.25 64 HIS A CA 1
ATOM 534 C C . HIS A 1 64 ? 57.219 27.297 11.602 1 36.25 64 HIS A C 1
ATOM 536 O O . HIS A 1 64 ? 57.812 26.266 11.922 1 36.25 64 HIS A O 1
ATOM 542 N N . VAL A 1 65 ? 56.562 27.688 12.641 1 38.09 65 VAL A N 1
ATOM 543 C CA . VAL A 1 65 ? 55.625 26.75 13.242 1 38.09 65 VAL A CA 1
ATOM 544 C C . VAL A 1 65 ? 55.094 25.797 12.164 1 38.09 65 VAL A C 1
ATOM 546 O O . VAL A 1 65 ? 54.5 26.234 11.195 1 38.09 65 VAL A O 1
ATOM 549 N N . PRO A 1 66 ? 55.844 24.734 11.969 1 38.81 66 PRO A N 1
ATOM 550 C CA . PRO A 1 66 ? 55.281 23.875 10.922 1 38.81 66 PRO A CA 1
ATOM 551 C C . PRO A 1 66 ? 53.75 23.812 10.953 1 38.81 66 PRO A C 1
ATOM 553 O O . PRO A 1 66 ? 53.156 23.922 12.023 1 38.81 66 PRO A O 1
ATOM 556 N N . ASP A 1 67 ? 53.125 24.297 9.953 1 48.66 67 ASP A N 1
ATOM 557 C CA . ASP A 1 67 ? 51.719 24.031 9.797 1 48.66 67 ASP A CA 1
ATOM 558 C C . ASP A 1 67 ? 51.344 22.656 10.32 1 48.66 67 ASP A C 1
ATOM 560 O O . ASP A 1 67 ? 52 21.656 9.977 1 48.66 67 ASP A O 1
ATOM 564 N N . PRO A 1 68 ? 50.781 22.656 11.578 1 51.09 68 PRO A N 1
ATOM 565 C CA . PRO A 1 68 ? 50.438 21.344 12.102 1 51.09 68 PRO A CA 1
ATOM 566 C C . PRO A 1 68 ? 50.031 20.359 11 1 51.09 68 PRO A C 1
ATOM 568 O O . PRO A 1 68 ? 50 19.141 11.227 1 51.09 68 PRO A O 1
ATOM 571 N N . ARG A 1 69 ? 49.812 20.891 9.875 1 58.12 69 ARG A N 1
ATOM 572 C CA . ARG A 1 69 ? 49.469 20.047 8.742 1 58.12 69 ARG A CA 1
ATOM 573 C C . ARG A 1 69 ? 50.656 19.172 8.32 1 58.12 69 ARG A C 1
ATOM 575 O O . ARG A 1 69 ? 50.469 18.094 7.75 1 58.12 69 ARG A O 1
ATOM 582 N N . SER A 1 70 ? 51.75 19.734 8.445 1 54.56 70 SER A N 1
ATOM 583 C CA . SER A 1 70 ? 52.969 19.094 7.945 1 54.56 70 SER A CA 1
ATOM 584 C C . SER A 1 70 ? 53.25 17.797 8.688 1 54.56 70 SER A C 1
ATOM 586 O O . SER A 1 70 ? 54.031 16.953 8.211 1 54.56 70 SER A O 1
ATOM 588 N N . PHE A 1 71 ? 52.719 17.75 9.867 1 53.22 71 PHE A N 1
ATOM 589 C CA . PHE A 1 71 ? 52.969 16.547 10.656 1 53.22 71 PHE A CA 1
ATOM 590 C C . PHE A 1 71 ? 52.125 15.383 10.164 1 53.22 71 PHE A C 1
ATOM 592 O O . PHE A 1 71 ? 52.375 14.234 10.539 1 53.22 71 PHE A O 1
ATOM 599 N N . TYR A 1 72 ? 51.156 15.688 9.391 1 57.56 72 TYR A N 1
ATOM 600 C CA . TYR A 1 72 ? 50.281 14.594 8.977 1 57.56 72 TYR A CA 1
ATOM 601 C C . TYR A 1 72 ? 50.281 14.43 7.465 1 57.56 72 TYR A C 1
ATOM 603 O O . TYR A 1 72 ? 50.438 15.414 6.727 1 57.56 72 TYR A O 1
ATOM 611 N N . SER A 1 73 ? 50.625 13.305 6.945 1 57.66 73 SER A N 1
ATOM 612 C CA . SER A 1 73 ? 50.594 12.977 5.523 1 57.66 73 SER A CA 1
ATOM 613 C C . SER A 1 73 ? 49.156 12.75 5.051 1 57.66 73 SER A C 1
ATOM 615 O O . SER A 1 73 ? 48.281 12.422 5.852 1 57.66 73 SER A O 1
ATOM 617 N N . ARG A 1 74 ? 48.906 13.164 3.795 1 61.59 74 ARG A N 1
ATOM 618 C CA . ARG A 1 74 ? 47.625 12.914 3.166 1 61.59 74 ARG A CA 1
ATOM 619 C C . ARG A 1 74 ? 47.219 11.461 3.328 1 61.59 74 ARG A C 1
ATOM 621 O O . ARG A 1 74 ? 48 10.547 3.029 1 61.59 74 ARG A O 1
ATOM 628 N N . GLY A 1 75 ? 46.156 11.258 3.861 1 61.34 75 GLY A N 1
ATOM 629 C CA . GLY A 1 75 ? 45.625 9.922 4.078 1 61.34 75 GLY A CA 1
ATOM 630 C C . GLY A 1 75 ? 45.969 9.359 5.445 1 61.34 75 GLY A C 1
ATOM 631 O O . GLY A 1 75 ? 45.562 8.234 5.777 1 61.34 75 GLY A O 1
ATOM 632 N N . GLY A 1 76 ? 46.719 10.164 6.246 1 59.44 76 GLY A N 1
ATOM 633 C CA . GLY A 1 76 ? 47.156 9.648 7.527 1 59.44 76 GLY A CA 1
ATOM 634 C C . GLY A 1 76 ? 46.125 9.773 8.625 1 59.44 76 GLY A C 1
ATOM 635 O O . GLY A 1 76 ? 45.031 10.305 8.398 1 59.44 76 GLY A O 1
ATOM 636 N N . ASP A 1 77 ? 46.375 9.031 9.82 1 68 77 ASP A N 1
ATOM 637 C CA . ASP A 1 77 ? 45.5 9 10.969 1 68 77 ASP A CA 1
ATOM 638 C C . ASP A 1 77 ? 45.562 10.305 11.758 1 68 77 ASP A C 1
ATOM 640 O O . ASP A 1 77 ? 46.312 10.406 12.734 1 68 77 ASP A O 1
ATOM 644 N N . VAL A 1 78 ? 45.031 11.359 11.25 1 74.81 78 VAL A N 1
ATOM 645 C CA . VAL A 1 78 ? 44.938 12.656 11.914 1 74.81 78 VAL A CA 1
ATOM 646 C C . VAL A 1 78 ? 43.938 12.594 13.062 1 74.81 78 VAL A C 1
ATOM 648 O O . VAL A 1 78 ? 42.844 12.062 12.898 1 74.81 78 VAL A O 1
ATOM 651 N N . PRO A 1 79 ? 44.344 12.938 14.227 1 79.12 79 PRO A N 1
ATOM 652 C CA . PRO A 1 79 ? 43.375 12.984 15.328 1 79.12 79 PRO A CA 1
ATOM 653 C C . PRO A 1 79 ? 42.219 13.938 15.055 1 79.12 79 PRO A C 1
ATOM 655 O O . PRO A 1 79 ? 42.406 15 14.453 1 79.12 79 PRO A O 1
ATOM 658 N N . ILE A 1 80 ? 41.062 13.555 15.414 1 89 80 ILE A N 1
ATOM 659 C CA . ILE A 1 80 ? 39.875 14.359 15.188 1 89 80 ILE A CA 1
ATOM 660 C C . ILE A 1 80 ? 39.719 15.375 16.312 1 89 80 ILE A C 1
ATOM 662 O O . ILE A 1 80 ? 39.5 15.008 17.469 1 89 80 ILE A O 1
ATOM 666 N N . GLN A 1 81 ? 39.938 16.625 16 1 88.25 81 GLN A N 1
ATOM 667 C CA . GLN A 1 81 ? 39.781 17.734 16.938 1 88.25 81 GLN A CA 1
ATOM 668 C C . GLN A 1 81 ? 38.969 18.875 16.328 1 88.25 81 GLN A C 1
ATOM 670 O O . GLN A 1 81 ? 39.062 19.141 15.133 1 88.25 81 GLN A O 1
ATOM 675 N N . TYR A 1 82 ? 38.125 19.375 17.203 1 91.06 82 TYR A N 1
ATOM 676 C CA . TYR A 1 82 ? 37.281 20.484 16.766 1 91.06 82 TYR A CA 1
ATOM 677 C C . TYR A 1 82 ? 37.656 21.781 17.469 1 91.06 82 TYR A C 1
ATOM 679 O O . TYR A 1 82 ? 37.094 22.141 18.5 1 91.06 82 TYR A O 1
ATOM 687 N N . SER A 1 83 ? 38.469 22.594 16.953 1 85.94 83 SER A N 1
ATOM 688 C CA . SER A 1 83 ? 39 23.766 17.625 1 85.94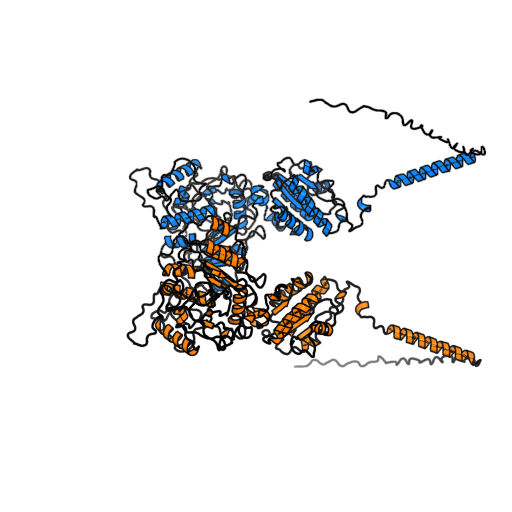 83 SER A CA 1
ATOM 689 C C . SER A 1 83 ? 38 24.891 17.688 1 85.94 83 SER A C 1
ATOM 691 O O . SER A 1 83 ? 38.062 25.734 18.594 1 85.94 83 SER A O 1
ATOM 693 N N . HIS A 1 84 ? 37.094 24.859 16.797 1 88.56 84 HIS A N 1
ATOM 694 C CA . HIS A 1 84 ? 36.188 26.016 16.719 1 88.56 84 HIS A CA 1
ATOM 695 C C . HIS A 1 84 ? 34.781 25.656 17.125 1 88.56 84 HIS A C 1
ATOM 697 O O . HIS A 1 84 ? 33.906 26.531 17.266 1 88.56 84 HIS A O 1
ATOM 703 N N . LEU A 1 85 ? 34.438 24.469 17.375 1 90.81 85 LEU A N 1
ATOM 704 C CA . LEU A 1 85 ? 33.062 24.016 17.578 1 90.81 85 LEU A CA 1
ATOM 705 C C . LEU A 1 85 ? 32.594 24.375 18.984 1 90.81 85 LEU A C 1
ATOM 707 O O . LEU A 1 85 ? 31.453 24.828 19.156 1 90.81 85 LEU A O 1
ATOM 711 N N . TYR A 1 86 ? 33.469 24.25 19.969 1 87.12 86 TYR A N 1
ATOM 712 C CA . TYR A 1 86 ? 33.062 24.438 21.359 1 87.12 86 TYR A CA 1
ATOM 713 C C . TYR A 1 86 ? 32.656 25.875 21.609 1 87.12 86 TYR A C 1
ATOM 715 O O . TYR A 1 86 ? 31.734 26.156 22.375 1 87.12 86 TYR A O 1
ATOM 723 N N . ALA A 1 87 ? 33.312 26.812 21.047 1 86.62 87 ALA A N 1
ATOM 724 C CA . ALA A 1 87 ? 33.062 28.234 21.281 1 86.62 87 ALA A CA 1
ATOM 725 C C . ALA A 1 87 ? 31.625 28.609 20.922 1 86.62 87 ALA A C 1
ATOM 727 O O . ALA A 1 87 ? 31 29.422 21.609 1 86.62 87 ALA A O 1
ATOM 728 N N . SER A 1 88 ? 31.156 28.062 19.875 1 88 88 SER A N 1
ATOM 729 C CA . SER A 1 88 ? 29.797 28.375 19.453 1 88 88 SER A CA 1
ATOM 730 C C . SER A 1 88 ? 28.766 27.531 20.219 1 88 88 SER A C 1
ATOM 732 O O . SER A 1 88 ? 27.672 28.016 20.531 1 88 88 SER A O 1
ATOM 734 N N . LEU A 1 89 ? 29.094 26.359 20.609 1 88.94 89 LEU A N 1
ATOM 735 C CA . LEU A 1 89 ? 28.172 25.453 21.281 1 88.94 89 LEU A CA 1
ATOM 736 C C . LEU A 1 89 ? 27.922 25.891 22.719 1 88.94 89 LEU A C 1
ATOM 738 O O . LEU A 1 89 ? 26.797 25.781 23.219 1 88.94 89 LEU A O 1
ATOM 742 N N . SER A 1 90 ? 28.906 26.391 23.297 1 82.31 90 SER A N 1
ATOM 743 C CA . SER A 1 90 ? 28.812 26.781 24.688 1 82.31 90 SER A CA 1
ATOM 744 C C . SER A 1 90 ? 27.906 28 24.875 1 82.31 90 SER A C 1
ATOM 746 O O . SER A 1 90 ? 27.406 28.25 25.969 1 82.31 90 SER A O 1
ATOM 748 N N . LYS A 1 91 ? 27.625 28.672 23.828 1 79.19 91 LYS A N 1
ATOM 749 C CA . LYS A 1 91 ? 26.812 29.875 23.906 1 79.19 91 LYS A CA 1
ATOM 750 C C . LYS A 1 91 ? 25.344 29.562 23.719 1 79.19 91 LYS A C 1
ATOM 752 O O . LYS A 1 91 ? 24.484 30.438 23.828 1 79.19 91 LYS A O 1
ATOM 757 N N . ILE A 1 92 ? 25.078 28.359 23.5 1 83.56 92 ILE A N 1
ATOM 758 C CA . ILE A 1 92 ? 23.688 27.984 23.25 1 83.56 92 ILE A CA 1
ATOM 759 C C . ILE A 1 92 ? 22.906 28.016 24.562 1 83.56 92 ILE A C 1
ATOM 761 O O . ILE A 1 92 ? 23.266 27.328 25.531 1 83.56 92 ILE A O 1
ATOM 765 N N . THR A 1 93 ? 22.031 28.969 24.891 1 64.19 93 THR A N 1
ATOM 766 C CA . THR A 1 93 ? 21.234 29.109 26.109 1 64.19 93 THR A CA 1
ATOM 767 C C . THR A 1 93 ? 19.891 28.422 25.953 1 64.19 93 THR A C 1
ATOM 769 O O . THR A 1 93 ? 19.266 28.031 26.938 1 64.19 93 THR A O 1
ATOM 772 N N . GLY A 1 94 ? 19.391 28.312 24.844 1 57.59 94 GLY A N 1
ATOM 773 C CA . GLY A 1 94 ? 17.984 28.078 24.562 1 57.59 94 GLY A CA 1
ATOM 774 C C . GLY A 1 94 ? 17.594 26.625 24.75 1 57.59 94 GLY A C 1
ATOM 775 O O . GLY A 1 94 ? 16.953 26.031 23.875 1 57.59 94 GLY A O 1
ATOM 776 N N . GLY A 1 95 ? 17.938 25.922 26.047 1 62.5 95 GLY A N 1
ATOM 777 C CA . GLY A 1 95 ? 17.344 24.641 26.359 1 62.5 95 GLY A CA 1
ATOM 778 C C . GLY A 1 95 ? 18.078 23.469 25.75 1 62.5 95 GLY A C 1
ATOM 779 O O . GLY A 1 95 ? 17.5 22.406 25.5 1 62.5 95 GLY A O 1
ATOM 780 N N . GLY A 1 96 ? 19.219 23.734 25.297 1 61.47 96 GLY A N 1
ATOM 781 C CA . GLY A 1 96 ? 20 22.656 24.688 1 61.47 96 GLY A CA 1
ATOM 782 C C . GLY A 1 96 ? 20.109 21.438 25.578 1 61.47 96 GLY A C 1
ATOM 783 O O . GLY A 1 96 ? 20.328 20.328 25.078 1 61.47 96 GLY A O 1
ATOM 784 N N . ASN A 1 97 ? 19.688 21.719 26.75 1 67.38 97 ASN A N 1
ATOM 785 C CA . ASN A 1 97 ? 19.797 20.578 27.656 1 67.38 97 ASN A CA 1
ATOM 786 C C . ASN A 1 97 ? 18.484 19.812 27.781 1 67.38 97 ASN A C 1
ATOM 788 O O . ASN A 1 97 ? 18.438 18.734 28.359 1 67.38 97 ASN A O 1
ATOM 792 N N . ARG A 1 98 ? 17.547 20.438 27.219 1 78.69 98 ARG A N 1
ATOM 793 C CA . ARG A 1 98 ? 16.25 19.75 27.312 1 78.69 98 ARG A CA 1
ATOM 794 C C . ARG A 1 98 ? 15.984 18.938 26.047 1 78.69 98 ARG A C 1
ATOM 796 O O . ARG A 1 98 ? 16.312 19.359 24.938 1 78.69 98 ARG A O 1
ATOM 803 N N . ALA A 1 99 ? 15.406 17.875 26.359 1 80.81 99 ALA A N 1
ATOM 804 C CA . ALA A 1 99 ? 15.078 16.984 25.25 1 80.81 99 ALA A CA 1
ATOM 805 C C . ALA A 1 99 ? 14.047 17.625 24.328 1 80.81 99 ALA A C 1
ATOM 807 O O . ALA A 1 99 ? 14.109 17.453 23.109 1 80.81 99 ALA A O 1
ATOM 808 N N . TRP A 1 100 ? 13.156 18.391 25.016 1 84.19 100 TRP A N 1
ATOM 809 C CA . TRP A 1 100 ? 12.164 19.109 24.219 1 84.19 100 TRP A CA 1
ATOM 810 C C . TRP A 1 100 ? 12.469 20.609 24.188 1 84.19 100 TRP A C 1
ATOM 812 O O . TRP A 1 100 ? 12.57 21.25 25.25 1 84.19 100 TRP A O 1
ATOM 822 N N . ASN A 1 101 ? 12.75 21.031 22.969 1 91.06 101 ASN A N 1
ATOM 823 C CA . ASN A 1 101 ? 13.102 22.438 22.797 1 91.06 101 ASN A CA 1
ATOM 824 C C . ASN A 1 101 ? 12.711 22.938 21.406 1 91.06 101 ASN A C 1
ATOM 826 O O . ASN A 1 101 ? 11.906 22.297 20.719 1 91.06 101 ASN A O 1
ATOM 830 N N . ARG A 1 102 ? 13.25 24.078 21.031 1 93.25 102 ARG A N 1
ATOM 831 C CA . ARG A 1 102 ? 12.867 24.703 19.766 1 93.25 102 ARG A CA 1
ATOM 832 C C . ARG A 1 102 ? 14.039 24.719 18.797 1 93.25 102 ARG A C 1
ATOM 834 O O . ARG A 1 102 ? 14.031 25.484 17.828 1 93.25 102 ARG A O 1
ATOM 841 N N . ASN A 1 103 ? 15.016 23.859 19.031 1 94.81 103 ASN A N 1
ATOM 842 C CA . ASN A 1 103 ? 16.219 23.922 18.219 1 94.81 103 ASN A CA 1
ATOM 843 C C . ASN A 1 103 ? 16.062 23.141 16.922 1 94.81 103 ASN A C 1
ATOM 845 O O . ASN A 1 103 ? 15.578 22 16.922 1 94.81 103 ASN A O 1
ATOM 849 N N . VAL A 1 104 ? 16.438 23.766 15.859 1 96.5 104 VAL A N 1
ATOM 850 C CA . VAL A 1 104 ? 16.484 23.156 14.531 1 96.5 104 VAL A CA 1
ATOM 851 C C . VAL A 1 104 ? 17.906 23.266 13.969 1 96.5 104 VAL A C 1
ATOM 853 O O . VAL A 1 104 ? 18.531 24.328 14.016 1 96.5 104 VAL A O 1
ATOM 856 N N . LEU A 1 105 ? 18.375 22.125 13.422 1 97.31 105 LEU A N 1
ATOM 857 C CA . LEU A 1 105 ? 19.766 22.109 12.953 1 97.31 105 LEU A CA 1
ATOM 858 C C . LEU A 1 105 ? 19.828 21.906 11.445 1 97.31 105 LEU A C 1
ATOM 860 O O . LEU A 1 105 ? 19.25 20.953 10.914 1 97.31 105 LEU A O 1
ATOM 864 N N . PHE A 1 106 ? 20.438 22.875 10.805 1 97.06 106 PHE A N 1
ATOM 865 C CA . PHE A 1 106 ? 20.828 22.719 9.414 1 97.06 106 PHE A CA 1
ATOM 866 C C . PHE A 1 106 ? 22.281 22.234 9.312 1 97.06 106 PHE A C 1
ATOM 868 O O . PHE A 1 106 ? 23.141 22.703 10.047 1 97.06 106 PHE A O 1
ATOM 875 N N . ALA A 1 107 ? 22.531 21.234 8.492 1 96.81 107 ALA A N 1
ATOM 876 C CA . ALA A 1 107 ? 23.891 20.719 8.344 1 96.81 107 ALA A CA 1
ATOM 877 C C . ALA A 1 107 ? 24.281 20.578 6.875 1 96.81 107 ALA A C 1
ATOM 879 O O . ALA A 1 107 ? 23.469 20.156 6.051 1 96.81 107 ALA A O 1
ATOM 880 N N . ALA A 1 108 ? 25.5 20.984 6.535 1 95.44 108 ALA A N 1
ATOM 881 C CA . ALA A 1 108 ? 26.016 20.875 5.176 1 95.44 108 ALA A CA 1
ATOM 882 C C . ALA A 1 108 ? 27.516 20.594 5.18 1 95.44 108 ALA A C 1
ATOM 884 O O . ALA A 1 108 ? 28.219 20.953 6.125 1 95.44 108 ALA A O 1
ATOM 885 N N . GLY A 1 109 ? 27.938 19.922 4.156 1 92.62 109 GLY A N 1
ATOM 886 C CA . GLY A 1 109 ? 29.344 19.641 3.979 1 92.62 109 GLY A CA 1
ATOM 887 C C . GLY A 1 109 ? 29.969 20.406 2.824 1 92.62 109 GLY A C 1
ATOM 888 O O . GLY A 1 109 ? 31.031 21 2.967 1 92.62 109 GLY A O 1
ATOM 889 N N . ASN A 1 110 ? 29.25 20.406 1.783 1 91.62 110 ASN A N 1
ATOM 890 C CA . ASN A 1 110 ? 29.672 21.125 0.586 1 91.62 110 ASN A CA 1
ATOM 891 C C . ASN A 1 110 ? 29.234 22.578 0.633 1 91.62 110 ASN A C 1
ATOM 893 O O . ASN A 1 110 ? 28.156 22.906 1.126 1 91.62 110 ASN A O 1
ATOM 897 N N . LEU A 1 111 ? 30.125 23.453 0.083 1 90.94 111 LEU A N 1
ATOM 898 C CA . LEU A 1 111 ? 29.859 24.891 0.196 1 90.94 111 LEU A CA 1
ATOM 899 C C . LEU A 1 111 ? 28.656 25.281 -0.646 1 90.94 111 LEU A C 1
ATOM 901 O O . LEU A 1 111 ? 27.922 26.203 -0.285 1 90.94 111 LEU A O 1
ATOM 905 N N . ASP A 1 112 ? 28.453 24.594 -1.72 1 88.31 112 ASP A N 1
ATOM 906 C CA . ASP A 1 112 ? 27.281 24.891 -2.547 1 88.31 112 ASP A CA 1
ATOM 907 C C . ASP A 1 112 ? 25.984 24.578 -1.806 1 88.31 112 ASP A C 1
ATOM 909 O O . ASP A 1 112 ? 25.062 25.391 -1.779 1 88.31 112 ASP A O 1
ATOM 913 N N . ALA A 1 113 ? 26 23.375 -1.244 1 91.38 113 ALA A N 1
ATOM 914 C CA . ALA A 1 113 ? 24.844 22.984 -0.434 1 91.38 113 ALA A CA 1
ATOM 915 C C . ALA A 1 113 ? 24.688 23.906 0.776 1 91.38 113 ALA A C 1
ATOM 917 O O . ALA A 1 113 ? 23.578 24.281 1.137 1 91.38 113 ALA A O 1
ATOM 918 N N . ALA A 1 114 ? 25.75 24.266 1.307 1 93.5 114 ALA A N 1
ATOM 919 C CA . ALA A 1 114 ? 25.75 25.125 2.492 1 93.5 114 ALA A CA 1
ATOM 920 C C . ALA A 1 114 ? 25.156 26.5 2.18 1 93.5 114 ALA A C 1
ATOM 922 O O . ALA A 1 114 ? 24.375 27.031 2.973 1 93.5 114 ALA A O 1
ATOM 923 N N . SER A 1 115 ? 25.547 27.031 1.088 1 92 115 SER A N 1
ATOM 924 C CA . SER A 1 115 ? 25.047 28.344 0.713 1 92 115 SER A CA 1
ATOM 925 C C . SER A 1 115 ? 23.531 28.328 0.536 1 92 115 SER A C 1
ATOM 927 O O . SER A 1 115 ? 22.828 29.234 1.016 1 92 115 SER A O 1
ATOM 929 N N . LYS A 1 116 ? 23.078 27.375 -0.093 1 89 116 LYS A N 1
ATOM 930 C CA . LYS A 1 116 ? 21.641 27.266 -0.329 1 89 116 LYS A CA 1
ATOM 931 C C . LYS A 1 116 ? 20.891 27.031 0.978 1 89 116 LYS A C 1
ATOM 933 O O . LYS A 1 116 ? 19.859 27.672 1.216 1 89 116 LYS A O 1
ATOM 938 N N . LEU A 1 117 ? 21.422 26.203 1.785 1 92.94 117 LEU A N 1
ATOM 939 C CA . LEU A 1 117 ? 20.781 25.906 3.062 1 92.94 117 LEU A CA 1
ATOM 940 C C . LEU A 1 117 ? 20.844 27.109 3.992 1 92.94 117 LEU A C 1
ATOM 942 O O . LEU A 1 117 ? 19.922 27.328 4.785 1 92.94 117 LEU A O 1
ATOM 946 N N . ALA A 1 118 ? 21.922 27.828 3.891 1 93.38 118 ALA A N 1
ATOM 947 C CA . ALA A 1 118 ? 22.062 29.016 4.738 1 93.38 118 ALA A CA 1
ATOM 948 C C . ALA A 1 118 ? 20.953 30.031 4.461 1 93.38 118 ALA A C 1
ATOM 950 O O . ALA A 1 118 ? 20.453 30.672 5.383 1 93.38 118 ALA A O 1
ATOM 951 N N . GLY A 1 119 ? 20.609 30.188 3.17 1 90.69 119 GLY A N 1
ATOM 952 C CA . GLY A 1 119 ? 19.5 31.062 2.826 1 90.69 119 GLY A CA 1
ATOM 953 C C . GLY A 1 119 ? 18.188 30.656 3.475 1 90.69 119 GLY A C 1
ATOM 954 O O . GLY A 1 119 ? 17.484 31.5 4.027 1 90.69 119 GLY A O 1
ATOM 955 N N . ILE A 1 120 ? 17.906 29.391 3.459 1 92.25 120 ILE A N 1
ATOM 956 C CA . ILE A 1 120 ? 16.672 28.859 4.039 1 92.25 120 ILE A CA 1
ATOM 957 C C . ILE A 1 120 ? 16.719 28.984 5.562 1 92.25 120 ILE A C 1
ATOM 959 O O . ILE A 1 120 ? 15.734 29.359 6.199 1 92.25 120 ILE A O 1
ATOM 963 N N . ALA A 1 121 ? 17.875 28.688 6.117 1 94.69 121 ALA A N 1
ATOM 964 C CA . ALA A 1 121 ? 18.078 28.797 7.559 1 94.69 121 ALA A CA 1
ATOM 965 C C . ALA A 1 121 ? 17.859 30.234 8.039 1 94.69 121 ALA A C 1
ATOM 967 O O . ALA A 1 121 ? 17.219 30.453 9.07 1 94.69 121 ALA A O 1
ATOM 968 N N . CYS A 1 122 ? 18.375 31.109 7.324 1 93.88 122 CYS A N 1
ATOM 969 C CA . CYS A 1 122 ? 18.234 32.5 7.688 1 93.88 122 CYS A CA 1
ATOM 970 C C . CYS A 1 122 ? 16.766 32.938 7.605 1 93.88 122 CYS A C 1
ATOM 972 O O . CYS A 1 122 ? 16.266 33.625 8.5 1 93.88 122 CYS A O 1
ATOM 974 N N . GLU A 1 123 ? 16.141 32.594 6.574 1 92.06 123 GLU A N 1
ATOM 975 C CA . GLU A 1 123 ? 14.719 32.906 6.449 1 92.06 123 GLU A CA 1
ATOM 976 C C . GLU A 1 123 ? 13.914 32.312 7.617 1 92.06 123 GLU A C 1
ATOM 978 O O . GLU A 1 123 ? 13.062 33 8.188 1 92.06 123 GLU A O 1
ATOM 983 N N . MET A 1 124 ? 14.188 31.094 7.938 1 94.81 124 MET A N 1
ATOM 984 C CA . MET A 1 124 ? 13.5 30.453 9.055 1 94.81 124 MET A CA 1
ATOM 985 C C . MET A 1 124 ? 13.789 31.172 10.367 1 94.81 124 MET A C 1
ATOM 987 O O . MET A 1 124 ? 12.883 31.391 11.172 1 94.81 124 MET A O 1
ATOM 991 N N . SER A 1 125 ? 15.008 31.562 10.562 1 94.69 125 SER A N 1
ATOM 992 C CA . SER A 1 125 ? 15.398 32.219 11.797 1 94.69 125 SER A CA 1
ATOM 993 C C . SER A 1 125 ? 14.742 33.594 11.906 1 94.69 125 SER A C 1
ATOM 995 O O . SER A 1 125 ? 14.414 34.062 13.008 1 94.69 125 SER A O 1
ATOM 997 N N . MET A 1 126 ? 14.57 34.188 10.797 1 92.88 126 MET A N 1
ATOM 998 C CA . MET A 1 126 ? 13.93 35.531 10.773 1 92.88 126 MET A CA 1
ATOM 999 C C . MET A 1 126 ? 12.461 35.406 11.148 1 92.88 126 MET A C 1
ATOM 1001 O O . MET A 1 126 ? 11.922 36.312 11.805 1 92.88 126 MET A O 1
ATOM 1005 N N . TYR A 1 127 ? 11.836 34.406 10.664 1 92 127 TYR A N 1
ATOM 1006 C CA . TYR A 1 127 ? 10.43 34.219 11.016 1 92 127 TYR A CA 1
ATOM 1007 C C . TYR A 1 127 ? 10.266 34 12.516 1 92 127 TYR A C 1
ATOM 1009 O O . TYR A 1 127 ? 9.281 34.469 13.102 1 92 127 TYR A O 1
ATOM 1017 N N . GLY A 1 128 ? 11.203 33.219 13.18 1 91.38 128 GLY A N 1
ATOM 1018 C CA . GLY A 1 128 ? 11.383 33.281 14.625 1 91.38 128 GLY A CA 1
ATOM 1019 C C . GLY A 1 128 ? 10.555 32.281 15.383 1 91.38 128 GLY A C 1
ATOM 1020 O O . GLY A 1 128 ? 10.297 32.438 16.578 1 91.38 128 GLY A O 1
ATOM 1021 N N . ARG A 1 129 ? 10.102 31.203 14.797 1 92.81 129 ARG A N 1
ATOM 1022 C CA . ARG A 1 129 ? 9.32 30.203 15.508 1 92.81 129 ARG A CA 1
ATOM 1023 C C . ARG A 1 129 ? 10.211 29.109 16.078 1 92.81 129 ARG A C 1
ATOM 1025 O O . ARG A 1 129 ? 9.781 28.328 16.938 1 92.81 129 ARG A O 1
ATOM 1032 N N . SER A 1 130 ? 11.445 29.047 15.555 1 92.69 130 SER A N 1
ATOM 1033 C CA . SER A 1 130 ? 12.422 28.047 15.992 1 92.69 130 SER A CA 1
ATOM 1034 C C . SER A 1 130 ? 13.789 28.688 16.219 1 92.69 130 SER A C 1
ATOM 1036 O O . SER A 1 130 ? 14.07 29.766 15.695 1 92.69 130 SER A O 1
ATOM 1038 N N . ASN A 1 131 ? 14.5 28.047 17.094 1 93.75 131 ASN A N 1
ATOM 1039 C CA . ASN A 1 131 ? 15.906 28.406 17.219 1 93.75 131 ASN A CA 1
ATOM 1040 C C . ASN A 1 131 ? 16.766 27.688 16.172 1 93.75 131 ASN A C 1
ATOM 1042 O O . ASN A 1 131 ? 17.016 26.484 16.297 1 93.75 131 ASN A O 1
ATOM 1046 N N . VAL A 1 132 ? 17.25 28.453 15.242 1 95.81 132 VAL A N 1
ATOM 1047 C CA . VAL A 1 132 ? 17.875 27.844 14.07 1 95.81 132 VAL A CA 1
ATOM 1048 C C . VAL A 1 132 ? 19.391 27.797 14.242 1 95.81 132 VAL A C 1
ATOM 1050 O O . VAL A 1 132 ? 20 28.797 14.594 1 95.81 132 VAL A O 1
ATOM 1053 N N . HIS A 1 133 ? 19.875 26.672 14.102 1 95.75 133 HIS A N 1
ATOM 1054 C CA . HIS A 1 133 ? 21.312 26.422 14.117 1 95.75 133 HIS A CA 1
ATOM 1055 C C . HIS A 1 133 ? 21.797 25.922 12.766 1 95.75 133 HIS A C 1
ATOM 1057 O O . HIS A 1 133 ? 21.062 25.219 12.062 1 95.75 133 HIS A O 1
ATOM 1063 N N . PHE A 1 134 ? 23 26.328 12.383 1 96.56 134 PHE A N 1
ATOM 1064 C CA . PHE A 1 134 ? 23.625 25.906 11.133 1 96.56 134 PHE A CA 1
ATOM 1065 C C . PHE A 1 134 ? 25.031 25.375 11.391 1 96.56 134 PHE A C 1
ATOM 1067 O O . PHE A 1 134 ? 25.875 26.062 11.969 1 96.56 134 PHE A O 1
ATOM 1074 N N . ALA A 1 135 ? 25.234 24.156 10.938 1 96.62 135 ALA A N 1
ATOM 1075 C CA . ALA A 1 135 ? 26.547 23.531 11.164 1 96.62 135 ALA A CA 1
ATOM 1076 C C . ALA A 1 135 ? 27.219 23.203 9.836 1 96.62 135 ALA A C 1
ATOM 1078 O O . ALA A 1 135 ? 26.609 22.562 8.969 1 96.62 135 ALA A O 1
ATOM 1079 N N . LEU A 1 136 ? 28.438 23.609 9.711 1 95.44 136 LEU A N 1
ATOM 1080 C CA . LEU A 1 136 ? 29.281 23.203 8.602 1 95.44 136 LEU A CA 1
ATOM 1081 C C . LEU A 1 136 ? 30.188 22.031 9.008 1 95.44 136 LEU A C 1
ATOM 1083 O O . LEU A 1 136 ? 31 22.172 9.93 1 95.44 136 LEU A O 1
ATOM 1087 N N . ILE A 1 137 ? 30.016 20.859 8.422 1 93.06 137 ILE A N 1
ATOM 1088 C CA . ILE A 1 137 ? 30.766 19.656 8.773 1 93.06 137 ILE A CA 1
ATOM 1089 C C . ILE A 1 137 ? 31.609 19.203 7.582 1 93.06 137 ILE A C 1
ATOM 1091 O O . ILE A 1 137 ? 32.188 18.109 7.605 1 93.06 137 ILE A O 1
ATOM 1095 N N . GLY A 1 138 ? 32.062 19.938 6.656 1 84.94 138 GLY A N 1
ATOM 1096 C CA . GLY A 1 138 ? 32.719 19.547 5.426 1 84.94 138 GLY A CA 1
ATOM 1097 C C . GLY A 1 138 ? 34.25 19.656 5.508 1 84.94 138 GLY A C 1
ATOM 1098 O O . GLY A 1 138 ? 34.812 19.703 6.602 1 84.94 138 GLY A O 1
ATOM 1099 N N . ASP A 1 139 ? 34.875 19.484 4.414 1 82.5 139 ASP A N 1
ATOM 1100 C CA . ASP A 1 139 ? 36.344 19.484 4.371 1 82.5 139 ASP A CA 1
ATOM 1101 C C . ASP A 1 139 ? 36.875 20.781 3.768 1 82.5 139 ASP A C 1
ATOM 1103 O O . ASP A 1 139 ? 38.062 20.906 3.537 1 82.5 139 ASP A O 1
ATOM 1107 N N . ASN A 1 140 ? 36 21.641 3.578 1 82.69 140 ASN A N 1
ATOM 1108 C CA . ASN A 1 140 ? 36.438 22.922 3.039 1 82.69 140 ASN A CA 1
ATOM 1109 C C . ASN A 1 140 ? 37.062 23.812 4.125 1 82.69 140 ASN A C 1
ATOM 1111 O O . ASN A 1 140 ? 36.562 23.812 5.262 1 82.69 140 ASN A O 1
ATOM 1115 N N . ASP A 1 141 ? 38.031 24.578 3.746 1 80.25 141 ASP A N 1
ATOM 1116 C CA . ASP A 1 141 ? 38.75 25.359 4.746 1 80.25 141 ASP A CA 1
ATOM 1117 C C . ASP A 1 141 ? 38.312 26.828 4.73 1 80.25 141 ASP A C 1
ATOM 1119 O O . ASP A 1 141 ? 38.969 27.672 5.332 1 80.25 141 ASP A O 1
ATOM 1123 N N . MET A 1 142 ? 37.219 27.078 4.148 1 86.25 142 MET A N 1
ATOM 1124 C CA . MET A 1 142 ? 36.75 28.469 4.145 1 86.25 142 MET A CA 1
ATOM 1125 C C . MET A 1 142 ? 36.406 28.922 5.555 1 86.25 142 MET A C 1
ATOM 1127 O O . MET A 1 142 ? 35.75 28.188 6.297 1 86.25 142 MET A O 1
ATOM 1131 N N . ASP A 1 143 ? 36.906 30.078 5.855 1 89.12 143 ASP A N 1
ATOM 1132 C CA . ASP A 1 143 ? 36.594 30.641 7.16 1 89.12 143 ASP A CA 1
ATOM 1133 C C . ASP A 1 143 ? 35.094 30.859 7.301 1 89.12 143 ASP A C 1
ATOM 1135 O O . ASP A 1 143 ? 34.406 31.281 6.352 1 89.12 143 ASP A O 1
ATOM 1139 N N . MET A 1 144 ? 34.562 30.562 8.469 1 89.94 144 MET A N 1
ATOM 1140 C CA . MET A 1 144 ? 33.125 30.672 8.719 1 89.94 144 MET A CA 1
ATOM 1141 C C . MET A 1 144 ? 32.625 32.094 8.508 1 89.94 144 MET A C 1
ATOM 1143 O O . MET A 1 144 ? 31.547 32.312 7.988 1 89.94 144 MET A O 1
ATOM 1147 N N . GLU A 1 145 ? 33.469 33.031 8.914 1 88.88 145 GLU A N 1
ATOM 1148 C CA . GLU A 1 145 ? 33.062 34.438 8.742 1 88.88 145 GLU A CA 1
ATOM 1149 C C . GLU A 1 145 ? 33.031 34.812 7.27 1 88.88 145 GLU A C 1
ATOM 1151 O O . GLU A 1 145 ? 32.125 35.562 6.852 1 88.88 145 GLU A O 1
ATOM 1156 N N . ARG A 1 146 ? 33.906 34.312 6.613 1 90.94 146 ARG A N 1
ATOM 1157 C CA . ARG A 1 146 ? 33.906 34.562 5.176 1 90.94 146 ARG A CA 1
ATOM 1158 C C . ARG A 1 146 ? 32.719 33.906 4.516 1 90.94 146 ARG A C 1
ATOM 1160 O O . ARG A 1 146 ? 32.094 34.469 3.604 1 90.94 146 ARG A O 1
ATOM 1167 N N . PHE A 1 147 ? 32.469 32.75 4.961 1 92.88 147 PHE A N 1
ATOM 1168 C CA . PHE A 1 147 ? 31.281 32.062 4.453 1 92.88 147 PHE A CA 1
ATOM 1169 C C . PHE A 1 147 ? 30.016 32.875 4.699 1 92.88 147 PHE A C 1
ATOM 1171 O O . PHE A 1 147 ? 29.188 33.031 3.801 1 92.88 147 PHE A O 1
ATOM 1178 N N . ARG A 1 148 ? 29.859 33.375 5.855 1 92.44 148 ARG A N 1
ATOM 1179 C CA . ARG A 1 148 ? 28.703 34.188 6.219 1 92.44 148 ARG A CA 1
ATOM 1180 C C . ARG A 1 148 ? 28.625 35.469 5.367 1 92.44 148 ARG A C 1
ATOM 1182 O O . ARG A 1 148 ? 27.562 35.812 4.859 1 92.44 148 ARG A O 1
ATOM 1189 N N . GLU A 1 149 ? 29.766 36 5.148 1 89.88 149 GLU A N 1
ATOM 1190 C CA . GLU A 1 149 ? 29.828 37.25 4.355 1 89.88 149 GLU A CA 1
ATOM 1191 C C . GLU A 1 149 ? 29.438 36.969 2.904 1 89.88 149 GLU A C 1
ATOM 1193 O O . GLU A 1 149 ? 28.703 37.781 2.303 1 89.88 149 GLU A O 1
ATOM 1198 N N . PHE A 1 150 ? 29.906 35.906 2.461 1 89.38 150 PHE A N 1
ATOM 1199 C CA . PHE A 1 150 ? 29.625 35.562 1.075 1 89.38 150 PHE A CA 1
ATOM 1200 C C . PHE A 1 150 ? 28.141 35.312 0.871 1 89.38 150 PHE A C 1
ATOM 1202 O O . PHE A 1 150 ? 27.609 35.5 -0.229 1 89.38 150 PHE A O 1
ATOM 1209 N N . ASN A 1 151 ? 27.531 34.906 1.914 1 90.25 151 ASN A N 1
ATOM 1210 C CA . ASN A 1 151 ? 26.094 34.594 1.817 1 90.25 151 ASN A CA 1
ATOM 1211 C C . ASN A 1 151 ? 25.25 35.75 2.383 1 90.25 151 ASN A C 1
ATOM 1213 O O . ASN A 1 151 ? 24.078 35.531 2.684 1 90.25 151 ASN A O 1
ATOM 1217 N N . GLY A 1 152 ? 25.891 36.844 2.568 1 87 152 GLY A N 1
ATOM 1218 C CA . GLY A 1 152 ? 25.188 38.062 2.949 1 87 152 GLY A CA 1
ATOM 1219 C C . GLY A 1 152 ? 24.812 38.094 4.418 1 87 152 GLY A C 1
ATOM 1220 O O . GLY A 1 152 ? 23.922 38.844 4.82 1 87 152 GLY A O 1
ATOM 1221 N N . ILE A 1 153 ? 25.406 37.219 5.188 1 90.06 153 ILE A N 1
ATOM 1222 C CA . ILE A 1 153 ? 25.141 37.156 6.621 1 90.06 153 ILE A CA 1
ATOM 1223 C C . ILE A 1 153 ? 26.219 37.938 7.371 1 90.06 153 ILE A C 1
ATOM 1225 O O . ILE A 1 153 ? 27.281 37.406 7.695 1 90.06 153 ILE A O 1
ATOM 1229 N N . THR A 1 154 ? 25.969 39.188 7.445 1 81.56 154 THR A N 1
ATOM 1230 C CA . THR A 1 154 ? 26.969 40.062 8.055 1 81.56 154 THR A CA 1
ATOM 1231 C C . THR A 1 154 ? 26.469 40.594 9.398 1 81.56 154 THR A C 1
ATOM 1233 O O . THR A 1 154 ? 25.297 40.406 9.734 1 81.56 154 THR A O 1
ATOM 1236 N N . GLU A 1 155 ? 27.422 41.031 10.133 1 74.62 155 GLU A N 1
ATOM 1237 C CA . GLU A 1 155 ? 27.062 41.625 11.414 1 74.62 155 GLU A CA 1
ATOM 1238 C C . GLU A 1 155 ? 26.141 42.812 11.242 1 74.62 155 GLU A C 1
ATOM 1240 O O . GLU A 1 155 ? 25.328 43.125 12.117 1 74.62 155 GLU A O 1
ATOM 1245 N N . GLU A 1 156 ? 26.188 43.406 10.141 1 69.31 156 GLU A N 1
ATOM 1246 C CA . GLU A 1 156 ? 25.359 44.562 9.852 1 69.31 156 GLU A CA 1
ATOM 1247 C C . GLU A 1 156 ? 23.938 44.125 9.477 1 69.31 156 GLU A C 1
ATOM 1249 O O . GLU A 1 156 ? 22.969 44.844 9.773 1 69.31 156 GLU A O 1
ATOM 1254 N N . ASN A 1 157 ? 23.922 43.062 8.805 1 67.88 157 ASN A N 1
ATOM 1255 C CA . ASN A 1 157 ? 22.625 42.5 8.422 1 67.88 157 ASN A CA 1
ATOM 1256 C C . ASN A 1 157 ? 22.047 41.625 9.508 1 67.88 157 ASN A C 1
ATOM 1258 O O . ASN A 1 157 ? 22.375 40.438 9.578 1 67.88 157 ASN A O 1
ATOM 1262 N N . THR A 1 158 ? 21.359 42.156 10.391 1 69.06 158 THR A N 1
ATOM 1263 C CA . THR A 1 158 ? 20.844 41.5 11.602 1 69.06 158 THR A CA 1
ATOM 1264 C C . THR A 1 158 ? 19.609 40.688 11.289 1 69.06 158 THR A C 1
ATOM 1266 O O . THR A 1 158 ? 18.953 40.156 12.203 1 69.06 158 THR A O 1
ATOM 1269 N N . ASP A 1 159 ? 19.391 40.5 10.031 1 81.19 159 ASP A N 1
ATOM 1270 C CA . ASP A 1 159 ? 18.141 39.812 9.719 1 81.19 159 ASP A CA 1
ATOM 1271 C C . ASP A 1 159 ? 18.266 38.312 9.969 1 81.19 159 ASP A C 1
ATOM 1273 O O . ASP A 1 159 ? 17.312 37.656 10.43 1 81.19 159 ASP A O 1
ATOM 1277 N N . CYS A 1 160 ? 19.453 37.75 9.797 1 91 160 CYS A N 1
ATOM 1278 C CA . CYS A 1 160 ? 19.641 36.312 10.023 1 91 160 CYS A CA 1
ATOM 1279 C C . CYS A 1 160 ? 20.016 36.031 11.477 1 91 160 CYS A C 1
ATOM 1281 O O . CYS A 1 160 ? 21.062 36.5 11.953 1 91 160 CYS A O 1
ATOM 1283 N N . ARG A 1 161 ? 19.203 35.312 12.164 1 90.75 161 ARG A N 1
ATOM 1284 C CA . ARG A 1 161 ? 19.406 35.062 13.586 1 90.75 161 ARG A CA 1
ATOM 1285 C C . ARG A 1 161 ? 19.906 33.656 13.812 1 90.75 161 ARG A C 1
ATOM 1287 O O . ARG A 1 161 ? 19.922 33.156 14.953 1 90.75 161 ARG A O 1
ATOM 1294 N N . ALA A 1 162 ? 20.297 33 12.766 1 93.38 162 ALA A N 1
ATOM 1295 C CA . ALA A 1 162 ? 20.797 31.641 12.891 1 93.38 162 ALA A CA 1
ATOM 1296 C C . ALA A 1 162 ? 22.172 31.609 13.555 1 93.38 162 ALA A C 1
ATOM 1298 O O . ALA A 1 162 ? 22.984 32.5 13.344 1 93.38 162 ALA A O 1
ATOM 1299 N N . ILE A 1 163 ? 22.312 30.656 14.383 1 92.69 163 ILE A N 1
ATOM 1300 C CA . ILE A 1 163 ? 23.625 30.469 15.016 1 92.69 163 ILE A CA 1
ATOM 1301 C C . ILE A 1 163 ? 24.453 29.5 14.188 1 92.69 163 ILE A C 1
ATOM 1303 O O . ILE A 1 163 ? 24.031 28.375 13.93 1 92.69 163 ILE A O 1
ATOM 1307 N N . PHE A 1 164 ? 25.656 29.906 13.812 1 94.12 164 PHE A N 1
ATOM 1308 C CA . PHE A 1 164 ? 26.516 29.109 12.945 1 94.12 164 PHE A CA 1
ATOM 1309 C C . PHE A 1 164 ? 27.578 28.391 13.766 1 94.12 164 PHE A C 1
ATOM 1311 O O . PHE A 1 164 ? 28.219 29 14.633 1 94.12 164 PHE A O 1
ATOM 1318 N N . HIS A 1 165 ? 27.672 27.141 13.469 1 94.75 165 HIS A N 1
ATOM 1319 C CA . HIS A 1 165 ? 28.656 26.281 14.125 1 94.75 165 HIS A CA 1
ATOM 1320 C C . HIS A 1 165 ? 29.672 25.734 13.125 1 94.75 165 HIS A C 1
ATOM 1322 O O . HIS A 1 165 ? 29.297 25.141 12.117 1 94.75 165 HIS A O 1
ATOM 1328 N N . ASP A 1 166 ? 30.891 25.984 13.445 1 94.75 166 ASP A N 1
ATOM 1329 C CA . ASP A 1 166 ? 31.953 25.359 12.656 1 94.75 166 ASP A CA 1
ATOM 1330 C C . ASP A 1 166 ? 32.281 23.969 13.195 1 94.75 166 ASP A C 1
ATOM 1332 O O . ASP A 1 166 ? 33.156 23.812 14.047 1 94.75 166 ASP A O 1
ATOM 1336 N N . ALA A 1 167 ? 31.703 23.031 12.609 1 94.94 167 ALA A N 1
ATOM 1337 C CA . ALA A 1 167 ? 31.875 21.656 13.07 1 94.94 167 ALA A CA 1
ATOM 1338 C C . ALA A 1 167 ? 32.875 20.906 12.195 1 94.94 167 ALA A C 1
ATOM 1340 O O . ALA A 1 167 ? 32.812 19.672 12.094 1 94.94 167 ALA A O 1
ATOM 1341 N N . ARG A 1 168 ? 33.625 21.578 11.547 1 93.56 168 ARG A N 1
ATOM 1342 C CA . ARG A 1 168 ? 34.719 20.969 10.773 1 93.56 168 ARG A CA 1
ATOM 1343 C C . ARG A 1 168 ? 35.875 20.609 11.664 1 93.56 168 ARG A C 1
ATOM 1345 O O . ARG A 1 168 ? 36.25 21.375 12.547 1 93.56 168 ARG A O 1
ATOM 1352 N N . ALA A 1 169 ? 36.344 19.422 11.391 1 91.38 169 ALA A N 1
ATOM 1353 C CA . ALA A 1 169 ? 37.531 19 12.125 1 91.38 169 ALA A CA 1
ATOM 1354 C C . ALA A 1 169 ? 38.781 19.641 11.539 1 91.38 169 ALA A C 1
ATOM 1356 O O . ALA A 1 169 ? 38.812 20.047 10.375 1 91.38 169 ALA A O 1
ATOM 1357 N N . ASP A 1 170 ? 39.812 19.578 12.43 1 87.81 170 ASP A N 1
ATOM 1358 C CA . ASP A 1 170 ? 41.094 20.109 11.977 1 87.81 170 ASP A CA 1
ATOM 1359 C C . ASP A 1 170 ? 41.75 19.203 10.93 1 87.81 170 ASP A C 1
ATOM 1361 O O . ASP A 1 170 ? 41.688 17.969 11.07 1 87.81 170 ASP A O 1
ATOM 1365 N N . PHE A 1 171 ? 42.156 19.766 9.844 1 83.5 171 PHE A N 1
ATOM 1366 C CA . PHE A 1 171 ? 42.906 19.094 8.805 1 83.5 171 PHE A CA 1
ATOM 1367 C C . PHE A 1 171 ? 42.062 18.016 8.125 1 83.5 171 PHE A C 1
ATOM 1369 O O . PHE A 1 171 ? 42.562 16.938 7.824 1 83.5 171 PHE A O 1
ATOM 1376 N N . THR A 1 172 ? 40.781 18.281 7.926 1 86.62 172 THR A N 1
ATOM 1377 C CA . THR A 1 172 ? 39.906 17.297 7.34 1 86.62 172 THR A CA 1
ATOM 1378 C C . THR A 1 172 ? 40.281 17 5.895 1 86.62 172 THR A C 1
ATOM 1380 O O . THR A 1 172 ? 40.062 15.883 5.402 1 86.62 172 THR A O 1
ATOM 1383 N N . GLU A 1 173 ? 40.875 17.953 5.203 1 80.44 173 GLU A N 1
ATOM 1384 C CA . GLU A 1 173 ? 41.25 17.797 3.805 1 80.44 173 GLU A CA 1
ATOM 1385 C C . GLU A 1 173 ? 42.312 16.703 3.648 1 80.44 173 GLU A C 1
ATOM 1387 O O . GLU A 1 173 ? 42.438 16.094 2.582 1 80.44 173 GLU A O 1
ATOM 1392 N N . LEU A 1 174 ? 43 16.453 4.734 1 81.12 174 LEU A N 1
ATOM 1393 C CA . LEU A 1 174 ? 44.062 15.477 4.684 1 81.12 174 LEU A CA 1
ATOM 1394 C C . LEU A 1 174 ? 43.594 14.086 5.074 1 81.12 174 LEU A C 1
ATOM 1396 O O . LEU A 1 174 ? 44.312 13.102 4.93 1 81.12 174 LEU A O 1
ATOM 1400 N N . MET A 1 175 ? 42.375 14.078 5.414 1 86.31 175 MET A N 1
ATOM 1401 C CA . MET A 1 175 ? 41.844 12.82 5.953 1 86.31 175 MET A CA 1
ATOM 1402 C C . MET A 1 175 ? 41.312 11.938 4.836 1 86.31 175 MET A C 1
ATOM 1404 O O . MET A 1 175 ? 40.906 12.438 3.785 1 86.31 175 MET A O 1
ATOM 1408 N N . SER A 1 176 ? 41.344 10.672 5.109 1 85.38 176 SER A N 1
ATOM 1409 C CA . SER A 1 176 ? 40.688 9.719 4.219 1 85.38 176 SER A CA 1
ATOM 1410 C C . SER A 1 176 ? 39.156 9.828 4.32 1 85.38 176 SER A C 1
ATOM 1412 O O . SER A 1 176 ? 38.625 10.453 5.246 1 85.38 176 SER A O 1
ATOM 1414 N N . VAL A 1 177 ? 38.5 9.273 3.365 1 87.25 177 VAL A N 1
ATOM 1415 C CA . VAL A 1 177 ? 37.031 9.32 3.354 1 87.25 177 VAL A CA 1
ATOM 1416 C C . VAL A 1 177 ? 36.469 8.617 4.59 1 87.25 177 VAL A C 1
ATOM 1418 O O . VAL A 1 177 ? 35.5 9.07 5.188 1 87.25 177 VAL A O 1
ATOM 1421 N N . GLU A 1 178 ? 37.094 7.496 5.008 1 88.31 178 GLU A N 1
ATOM 1422 C CA . GLU A 1 178 ? 36.625 6.754 6.18 1 88.31 178 GLU A CA 1
ATOM 1423 C C . GLU A 1 178 ? 36.781 7.59 7.449 1 88.31 178 GLU A C 1
ATOM 1425 O O . GLU A 1 178 ? 35.906 7.543 8.336 1 88.31 178 GLU A O 1
ATOM 1430 N N . ARG A 1 179 ? 37.812 8.273 7.488 1 88.5 179 ARG A N 1
ATOM 1431 C CA . ARG A 1 179 ? 38.031 9.133 8.648 1 88.5 179 ARG A CA 1
ATOM 1432 C C . ARG A 1 179 ? 37.094 10.336 8.625 1 88.5 179 ARG A C 1
ATOM 1434 O O . ARG A 1 179 ? 36.625 10.797 9.672 1 88.5 179 ARG A O 1
ATOM 1441 N N . LYS A 1 180 ? 36.875 10.867 7.457 1 92.94 180 LYS A N 1
ATOM 1442 C CA . LYS A 1 180 ? 35.906 11.953 7.309 1 92.94 180 LYS A CA 1
ATOM 1443 C C . LYS A 1 180 ? 34.5 11.531 7.785 1 92.94 180 LYS A C 1
ATOM 1445 O O . LYS A 1 180 ? 33.781 12.328 8.367 1 92.94 180 LYS A O 1
ATOM 1450 N N . LYS A 1 181 ? 34.188 10.305 7.52 1 94.19 181 LYS A N 1
ATOM 1451 C CA . LYS A 1 181 ? 32.906 9.773 8.008 1 94.19 181 LYS A CA 1
ATOM 1452 C C . LYS A 1 181 ? 32.844 9.812 9.531 1 94.19 181 LYS A C 1
ATOM 1454 O O . LYS A 1 181 ? 31.812 10.133 10.109 1 94.19 181 LYS A O 1
ATOM 1459 N N . LEU A 1 182 ? 33.969 9.5 10.086 1 93.81 182 LEU A N 1
ATOM 1460 C CA . LEU A 1 182 ? 34.031 9.539 11.547 1 93.81 182 LEU A CA 1
ATOM 1461 C C . LEU A 1 182 ? 33.875 10.969 12.055 1 93.81 182 LEU A C 1
ATOM 1463 O O . LEU A 1 182 ? 33.281 11.195 13.109 1 93.81 182 LEU A O 1
ATOM 1467 N N . VAL A 1 183 ? 34.438 11.883 11.367 1 94 183 VAL A N 1
ATOM 1468 C CA . VAL A 1 183 ? 34.312 13.297 11.719 1 94 183 VAL A CA 1
ATOM 1469 C C . VAL A 1 183 ? 32.844 13.695 11.719 1 94 183 VAL A C 1
ATOM 1471 O O . VAL A 1 183 ? 32.375 14.359 12.648 1 94 183 VAL A O 1
ATOM 1474 N N . VAL A 1 184 ? 32.125 13.297 10.703 1 95.81 184 VAL A N 1
ATOM 1475 C CA . VAL A 1 184 ? 30.719 13.617 10.586 1 95.81 184 VAL A CA 1
ATOM 1476 C C . VAL A 1 184 ? 29.953 13 11.758 1 95.81 184 VAL A C 1
ATOM 1478 O O . VAL A 1 184 ? 29.109 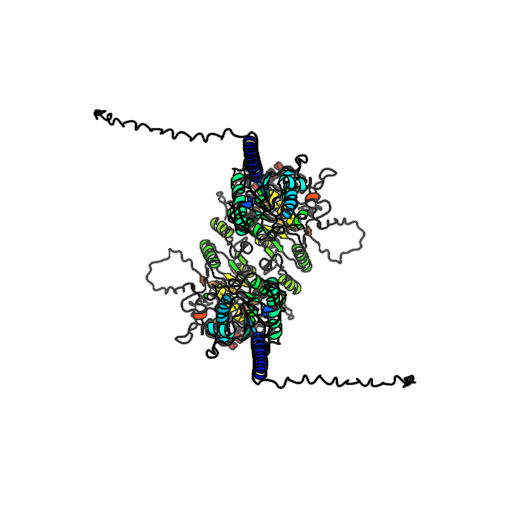13.664 12.375 1 95.81 184 VAL A O 1
ATOM 1481 N N . ARG A 1 185 ? 30.234 11.766 12.109 1 96.5 185 ARG A N 1
ATOM 1482 C CA . ARG A 1 185 ? 29.547 11.062 13.195 1 96.5 185 ARG A CA 1
ATOM 1483 C C . ARG A 1 185 ? 29.797 11.75 14.531 1 96.5 185 ARG A C 1
ATOM 1485 O O . ARG A 1 185 ? 28.859 11.984 15.297 1 96.5 185 ARG A O 1
ATOM 1492 N N . THR A 1 186 ? 31.016 12.086 14.766 1 95 186 THR A N 1
ATOM 1493 C CA . THR A 1 186 ? 31.359 12.68 16.047 1 95 186 THR A CA 1
ATOM 1494 C C . THR A 1 186 ? 30.859 14.117 16.141 1 95 186 THR A C 1
ATOM 1496 O O . THR A 1 186 ? 30.438 14.562 17.203 1 95 186 THR A O 1
ATOM 1499 N N . ALA A 1 187 ? 30.969 14.836 15.086 1 95.75 187 ALA A N 1
ATOM 1500 C CA . ALA A 1 187 ? 30.453 16.203 15.07 1 95.75 187 ALA A CA 1
ATOM 1501 C C . ALA A 1 187 ? 28.953 16.219 15.398 1 95.75 187 ALA A C 1
ATOM 1503 O O . ALA A 1 187 ? 28.516 17.031 16.219 1 95.75 187 ALA A O 1
ATOM 1504 N N . LEU A 1 188 ? 28.234 15.375 14.75 1 96.06 188 LEU A N 1
ATOM 1505 C CA . LEU A 1 188 ? 26.797 15.32 14.969 1 96.06 188 LEU A CA 1
ATOM 1506 C C . LEU A 1 188 ? 26.484 14.906 16.406 1 96.06 188 LEU A C 1
ATOM 1508 O O . LEU A 1 188 ? 25.5 15.375 16.984 1 96.06 188 LEU A O 1
ATOM 1512 N N . ARG A 1 189 ? 27.25 14.047 16.938 1 94.44 189 ARG A N 1
ATOM 1513 C CA . ARG A 1 189 ? 27.062 13.648 18.328 1 94.44 189 ARG A CA 1
ATOM 1514 C C . ARG A 1 189 ? 27.266 14.836 19.281 1 94.44 189 ARG A C 1
ATOM 1516 O O . ARG A 1 189 ? 26.484 15.023 20.219 1 94.44 189 ARG A O 1
ATOM 1523 N N . HIS A 1 190 ? 28.312 15.586 19.031 1 92.75 190 HIS A N 1
ATOM 1524 C CA . HIS A 1 190 ? 28.547 16.781 19.828 1 92.75 190 HIS A CA 1
ATOM 1525 C C . HIS A 1 190 ? 27.375 17.75 19.734 1 92.75 190 HIS A C 1
ATOM 1527 O O . HIS A 1 190 ? 26.906 18.281 20.734 1 92.75 190 HIS A O 1
ATOM 1533 N N . LEU A 1 191 ? 27 17.953 18.547 1 94.25 191 LEU A N 1
ATOM 1534 C CA . LEU A 1 191 ? 25.891 18.859 18.312 1 94.25 191 LEU A CA 1
ATOM 1535 C C . LEU A 1 191 ? 24.625 18.375 19.016 1 94.25 191 LEU A C 1
ATOM 1537 O O . LEU A 1 191 ? 23.922 19.156 19.656 1 94.25 191 LEU A O 1
ATOM 1541 N N . ARG A 1 192 ? 24.312 17.078 18.875 1 92.81 192 ARG A N 1
ATOM 1542 C CA . ARG A 1 192 ? 23.156 16.484 19.531 1 92.81 192 ARG A CA 1
ATOM 1543 C C . ARG A 1 192 ? 23.234 16.609 21.047 1 92.81 192 ARG A C 1
ATOM 1545 O O . ARG A 1 192 ? 22.234 16.922 21.703 1 92.81 192 ARG A O 1
ATOM 1552 N N . ASP A 1 193 ? 24.344 16.453 21.578 1 89.19 193 ASP A N 1
ATOM 1553 C CA . ASP A 1 193 ? 24.5 16.453 23.016 1 89.19 193 ASP A CA 1
ATOM 1554 C C . ASP A 1 193 ? 24.391 17.875 23.594 1 89.19 193 ASP A C 1
ATOM 1556 O O . ASP A 1 193 ? 23.906 18.047 24.719 1 89.19 193 ASP A O 1
ATOM 1560 N N . PHE A 1 194 ? 24.812 18.859 22.844 1 89.19 194 PHE A N 1
ATOM 1561 C CA . PHE A 1 194 ? 24.812 20.219 23.344 1 89.19 194 PHE A CA 1
ATOM 1562 C C . PHE A 1 194 ? 23.469 20.906 23.078 1 89.19 194 PHE A C 1
ATOM 1564 O O . PHE A 1 194 ? 23.016 21.719 23.891 1 89.19 194 PHE A O 1
ATOM 1571 N N . MET A 1 195 ? 22.797 20.578 22 1 91.06 195 MET A N 1
ATOM 1572 C CA . MET A 1 195 ? 21.641 21.406 21.656 1 91.06 195 MET A CA 1
ATOM 1573 C C . MET A 1 195 ? 20.391 20.562 21.5 1 91.06 195 MET A C 1
ATOM 1575 O O . MET A 1 195 ? 19.281 21.078 21.484 1 91.06 195 MET A O 1
ATOM 1579 N N . HIS A 1 196 ? 20.469 19.266 21.359 1 92.38 196 HIS A N 1
ATOM 1580 C CA . HIS A 1 196 ? 19.344 18.359 21.203 1 92.38 196 HIS A CA 1
ATOM 1581 C C . HIS A 1 196 ? 18.391 18.844 20.109 1 92.38 196 HIS A C 1
ATOM 1583 O O . HIS A 1 196 ? 17.203 19.078 20.359 1 92.38 196 HIS A O 1
ATOM 1589 N N . PRO A 1 197 ? 18.969 18.984 18.984 1 95.25 197 PRO A N 1
ATOM 1590 C CA . PRO A 1 197 ? 18.094 19.469 17.906 1 95.25 197 PRO A CA 1
ATOM 1591 C C . PRO A 1 197 ? 16.891 18.562 17.672 1 95.25 197 PRO A C 1
ATOM 1593 O O . PRO A 1 197 ? 17.016 17.344 17.703 1 95.25 197 PRO A O 1
ATOM 1596 N N . GLN A 1 198 ? 15.75 19.203 17.438 1 95.12 198 GLN A N 1
ATOM 1597 C CA . GLN A 1 198 ? 14.508 18.453 17.219 1 95.12 198 GLN A CA 1
ATOM 1598 C C . GLN A 1 198 ? 14.453 17.875 15.812 1 95.12 198 GLN A C 1
ATOM 1600 O O . GLN A 1 198 ? 13.719 16.922 15.562 1 95.12 198 GLN A O 1
ATOM 1605 N N . VAL A 1 199 ? 15.203 18.484 14.922 1 97.12 199 VAL A N 1
ATOM 1606 C CA . VAL A 1 199 ? 15.227 18.016 13.547 1 97.12 199 VAL A CA 1
ATOM 1607 C C . VAL A 1 199 ? 16.547 18.422 12.883 1 97.12 199 VAL A C 1
ATOM 1609 O O . VAL A 1 199 ? 17.156 19.406 13.273 1 97.12 199 VAL A O 1
ATOM 1612 N N . LEU A 1 200 ? 16.969 17.562 12.016 1 97.62 200 LEU A N 1
ATOM 1613 C CA . LEU A 1 200 ? 18.125 17.844 11.164 1 97.62 200 LEU A CA 1
ATOM 1614 C C . LEU A 1 200 ? 17.688 18.078 9.719 1 97.62 200 LEU A C 1
ATOM 1616 O O . LEU A 1 200 ? 16.984 17.25 9.133 1 97.62 200 LEU A O 1
ATOM 1620 N N . ILE A 1 201 ? 18.031 19.234 9.172 1 95.94 201 ILE A N 1
ATOM 1621 C CA . ILE A 1 201 ? 17.672 19.562 7.797 1 95.94 201 ILE A CA 1
ATOM 1622 C C . ILE A 1 201 ? 18.922 19.562 6.926 1 95.94 201 ILE A C 1
ATOM 1624 O O . ILE A 1 201 ? 19.922 20.203 7.266 1 95.94 201 ILE A O 1
ATOM 1628 N N . MET A 1 202 ? 18.891 18.828 5.812 1 94.25 202 MET A N 1
ATOM 1629 C CA . MET A 1 202 ? 20.031 18.719 4.906 1 94.25 202 MET A CA 1
ATOM 1630 C C . MET A 1 202 ? 19.578 18.672 3.453 1 94.25 202 MET A C 1
ATOM 1632 O O . MET A 1 202 ? 18.375 18.719 3.174 1 94.25 202 MET A O 1
ATOM 1636 N N . SER A 1 203 ? 20.516 18.719 2.537 1 89.56 203 SER A N 1
ATOM 1637 C CA . SER A 1 203 ? 20.281 18.516 1.111 1 89.56 203 SER A CA 1
ATOM 1638 C C . SER A 1 203 ? 21.188 17.422 0.546 1 89.56 203 SER A C 1
ATOM 1640 O O . SER A 1 203 ? 22.375 17.656 0.32 1 89.56 203 SER A O 1
ATOM 1642 N N . ALA A 1 204 ? 20.625 16.297 0.238 1 82.19 204 ALA A N 1
ATOM 1643 C CA . ALA A 1 204 ? 21.422 15.164 -0.209 1 82.19 204 ALA A CA 1
ATOM 1644 C C . ALA A 1 204 ? 21.875 15.336 -1.658 1 82.19 204 ALA A C 1
ATOM 1646 O O . ALA A 1 204 ? 22.953 14.891 -2.039 1 82.19 204 ALA A O 1
ATOM 1647 N N . GLU A 1 205 ? 21.047 15.977 -2.447 1 78.31 205 GLU A N 1
ATOM 1648 C CA . GLU A 1 205 ? 21.297 16.078 -3.883 1 78.31 205 GLU A CA 1
ATOM 1649 C C . GLU A 1 205 ? 22.578 16.875 -4.168 1 78.31 205 GLU A C 1
ATOM 1651 O O . GLU A 1 205 ? 23.234 16.641 -5.18 1 78.31 205 GLU A O 1
ATOM 1656 N N . HIS A 1 206 ? 23.016 17.719 -3.299 1 80 206 HIS A N 1
ATOM 1657 C CA . HIS A 1 206 ? 24.156 18.578 -3.543 1 80 206 HIS A CA 1
ATOM 1658 C C . HIS A 1 206 ? 25.359 18.172 -2.697 1 80 206 HIS A C 1
ATOM 1660 O O . HIS A 1 206 ? 26.359 18.891 -2.629 1 80 206 HIS A O 1
ATOM 1666 N N . GLU A 1 207 ? 25.172 17.109 -2.066 1 89.31 207 GLU A N 1
ATOM 1667 C CA . GLU A 1 207 ? 26.25 16.609 -1.209 1 89.31 207 GLU A CA 1
ATOM 1668 C C . GLU A 1 207 ? 26.906 15.375 -1.812 1 89.31 207 GLU A C 1
ATOM 1670 O O . GLU A 1 207 ? 26.344 14.734 -2.703 1 89.31 207 GLU A O 1
ATOM 1675 N N . ASP A 1 208 ? 28.062 15.211 -1.317 1 87.38 208 ASP A N 1
ATOM 1676 C CA . ASP A 1 208 ? 28.703 13.945 -1.672 1 87.38 208 ASP A CA 1
ATOM 1677 C C . ASP A 1 208 ? 27.922 12.758 -1.1 1 87.38 208 ASP A C 1
ATOM 1679 O O . ASP A 1 208 ? 27.422 12.828 0.023 1 87.38 208 ASP A O 1
ATOM 1683 N N . GLY A 1 209 ? 27.844 11.766 -1.856 1 88.19 209 GLY A N 1
ATOM 1684 C CA . GLY A 1 209 ? 27.094 10.586 -1.461 1 88.19 209 GLY A CA 1
ATOM 1685 C C . GLY A 1 209 ? 27.516 10.031 -0.111 1 88.19 209 GLY A C 1
ATOM 1686 O O . GLY A 1 209 ? 26.672 9.68 0.712 1 88.19 209 GLY A O 1
ATOM 1687 N N . TRP A 1 210 ? 28.859 9.977 0.077 1 89.69 210 TRP A N 1
ATOM 1688 C CA . TRP A 1 210 ? 29.344 9.422 1.341 1 89.69 210 TRP A CA 1
ATOM 1689 C C . TRP A 1 210 ? 28.906 10.297 2.516 1 89.69 210 TRP A C 1
ATOM 1691 O O . TRP A 1 210 ? 28.594 9.781 3.596 1 89.69 210 TRP A O 1
ATOM 1701 N N . PHE A 1 211 ? 28.844 11.609 2.338 1 93.75 211 PHE A N 1
ATOM 1702 C CA . PHE A 1 211 ? 28.469 12.555 3.387 1 93.75 211 PHE A CA 1
ATOM 1703 C C . PHE A 1 211 ? 27 12.398 3.75 1 93.75 211 PHE A C 1
ATOM 1705 O O . PHE A 1 211 ? 26.656 12.25 4.926 1 93.75 211 PHE A O 1
ATOM 1712 N N . SER A 1 212 ? 26.188 12.445 2.719 1 92.88 212 SER A N 1
ATOM 1713 C CA . SER A 1 212 ? 24.734 12.383 2.941 1 92.88 212 SER A CA 1
ATOM 1714 C C . SER A 1 212 ? 24.344 11.07 3.607 1 92.88 212 SER A C 1
ATOM 1716 O O . SER A 1 212 ? 23.516 11.062 4.52 1 92.88 212 SER A O 1
ATOM 1718 N N . THR A 1 213 ? 24.922 9.992 3.178 1 92.62 213 THR A N 1
ATOM 1719 C CA . THR A 1 213 ? 24.609 8.688 3.746 1 92.62 213 THR A CA 1
ATOM 1720 C C . THR A 1 213 ? 25.062 8.609 5.203 1 92.62 213 THR A C 1
ATOM 1722 O O . THR A 1 213 ? 24.328 8.117 6.059 1 92.62 213 THR A O 1
ATOM 1725 N N . THR A 1 214 ? 26.219 9.086 5.488 1 95.25 214 THR A N 1
ATOM 1726 C CA . THR A 1 214 ? 26.75 9.047 6.844 1 95.25 214 THR A CA 1
ATOM 1727 C C . THR A 1 214 ? 25.922 9.93 7.773 1 95.25 214 THR A C 1
ATOM 1729 O O . THR A 1 214 ? 25.609 9.531 8.898 1 95.25 214 THR A O 1
ATOM 1732 N N . LEU A 1 215 ? 25.641 11.094 7.285 1 96 215 LEU A N 1
ATOM 1733 C CA . LEU A 1 215 ? 24.844 12.031 8.078 1 96 215 LEU A CA 1
ATOM 1734 C C . LEU A 1 215 ? 23.484 11.438 8.406 1 96 215 LEU A C 1
ATOM 1736 O O . LEU A 1 215 ? 23.047 11.492 9.562 1 96 215 LEU A O 1
ATOM 1740 N N . THR A 1 216 ? 22.844 10.906 7.473 1 94.88 216 THR A N 1
ATOM 1741 C CA . THR A 1 216 ? 21.516 10.336 7.648 1 94.88 216 THR A CA 1
ATOM 1742 C C . THR A 1 216 ? 21.562 9.125 8.578 1 94.88 216 THR A C 1
ATOM 1744 O O . THR A 1 216 ? 20.719 8.984 9.461 1 94.88 216 THR A O 1
ATOM 1747 N N . ASP A 1 217 ? 22.5 8.289 8.383 1 95.06 217 ASP A N 1
ATOM 1748 C CA . ASP A 1 217 ? 22.641 7.105 9.227 1 95.06 217 ASP A CA 1
ATOM 1749 C C . ASP A 1 217 ? 22.906 7.496 10.68 1 95.06 217 ASP A C 1
ATOM 1751 O O . ASP A 1 217 ? 22.359 6.879 11.594 1 95.06 217 ASP A O 1
ATOM 1755 N N . THR A 1 218 ? 23.75 8.422 10.812 1 96.56 218 THR A N 1
ATOM 1756 C CA . THR A 1 218 ? 24.078 8.859 12.164 1 96.56 218 THR A CA 1
ATOM 1757 C C . THR A 1 218 ? 22.875 9.5 12.836 1 96.56 218 THR A C 1
ATOM 1759 O O . THR A 1 218 ? 22.625 9.266 14.023 1 96.56 218 THR A O 1
ATOM 1762 N N . ALA A 1 219 ? 22.25 10.352 12.102 1 97.06 219 ALA A N 1
ATOM 1763 C CA . ALA A 1 219 ? 21.047 10.984 12.641 1 97.06 219 ALA A CA 1
ATOM 1764 C C . ALA A 1 219 ? 20.031 9.945 13.094 1 97.06 219 ALA A C 1
ATOM 1766 O O . ALA A 1 219 ? 19.406 10.094 14.148 1 97.06 219 ALA A O 1
ATOM 1767 N N . LYS A 1 220 ? 19.891 8.922 12.297 1 95.06 220 LYS A N 1
ATOM 1768 C CA . LYS A 1 220 ? 18.984 7.828 12.641 1 95.06 220 LYS A CA 1
ATOM 1769 C C . LYS A 1 220 ? 19.406 7.145 13.938 1 95.06 220 LYS A C 1
ATOM 1771 O O . LYS A 1 220 ? 18.578 6.871 14.805 1 95.06 220 LYS A O 1
ATOM 1776 N N . LYS A 1 221 ? 20.641 6.898 14.062 1 94.75 221 LYS A N 1
ATOM 1777 C CA . LYS A 1 221 ? 21.172 6.266 15.266 1 94.75 221 LYS A CA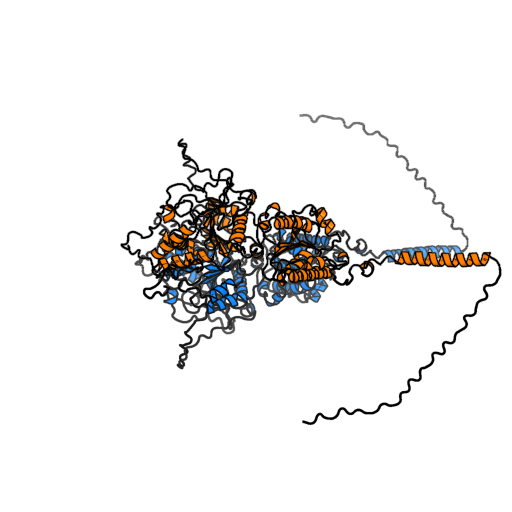 1
ATOM 1778 C C . LYS A 1 221 ? 20.953 7.141 16.5 1 94.75 221 LYS A C 1
ATOM 1780 O O . LYS A 1 221 ? 20.703 6.633 17.594 1 94.75 221 LYS A O 1
ATOM 1785 N N . LEU A 1 222 ? 21.062 8.414 16.266 1 95.19 222 LEU A N 1
ATOM 1786 C CA . LEU A 1 222 ? 20.891 9.367 17.359 1 95.19 222 LEU A CA 1
ATOM 1787 C C . LEU A 1 222 ? 19.406 9.695 17.562 1 95.19 222 LEU A C 1
ATOM 1789 O O . LEU A 1 222 ? 19.062 10.492 18.438 1 95.19 222 LEU A O 1
ATOM 1793 N N . ARG A 1 223 ? 18.5 9.18 16.734 1 93.25 223 ARG A N 1
ATOM 1794 C CA . ARG A 1 223 ? 17.047 9.344 16.797 1 93.25 223 ARG A CA 1
ATOM 1795 C C . ARG A 1 223 ? 16.656 10.805 16.578 1 93.25 223 ARG A C 1
ATOM 1797 O O . ARG A 1 223 ? 15.812 11.336 17.297 1 93.25 223 ARG A O 1
ATOM 1804 N N . VAL A 1 224 ? 17.375 11.445 15.672 1 95.25 224 VAL A N 1
ATOM 1805 C CA . VAL A 1 224 ? 17.016 12.797 15.258 1 95.25 224 VAL A CA 1
ATOM 1806 C C . VAL A 1 224 ? 16.344 12.766 13.891 1 95.25 224 VAL A C 1
ATOM 1808 O O . VAL A 1 224 ? 16.953 12.352 12.898 1 95.25 224 VAL A O 1
ATOM 1811 N N . PRO A 1 225 ? 15.078 13.188 13.867 1 95.75 225 PRO A N 1
ATOM 1812 C CA . PRO A 1 225 ? 14.422 13.219 12.562 1 95.75 225 PRO A CA 1
ATOM 1813 C C . PRO A 1 225 ? 15.172 14.062 11.539 1 95.75 225 PRO A C 1
ATOM 1815 O O . PRO A 1 225 ? 15.719 15.117 11.883 1 95.75 225 PRO A O 1
ATOM 1818 N N . THR A 1 226 ? 15.25 13.562 10.289 1 96.19 226 THR A N 1
ATOM 1819 C CA . THR A 1 226 ? 16.016 14.242 9.258 1 96.19 226 THR A CA 1
ATOM 1820 C C . THR A 1 226 ? 15.117 14.641 8.086 1 96.19 226 THR A C 1
ATOM 1822 O O . THR A 1 226 ? 14.305 13.836 7.621 1 96.19 226 THR A O 1
ATOM 1825 N N . ILE A 1 227 ? 15.219 15.867 7.672 1 94.94 227 ILE A N 1
ATOM 1826 C CA . ILE A 1 227 ? 14.516 16.359 6.496 1 94.94 227 ILE A CA 1
ATOM 1827 C C . ILE A 1 227 ? 15.508 16.609 5.363 1 94.94 227 ILE A C 1
ATOM 1829 O O . ILE A 1 227 ? 16.438 17.422 5.512 1 94.94 227 ILE A O 1
ATOM 1833 N N . GLU A 1 228 ? 15.352 15.898 4.312 1 91.75 228 GLU A N 1
ATOM 1834 C CA . GLU A 1 228 ? 16.156 16.141 3.113 1 91.75 228 GLU A CA 1
ATOM 1835 C C . GLU A 1 228 ? 15.438 17.078 2.15 1 91.75 228 GLU A C 1
ATOM 1837 O O . GLU A 1 228 ? 14.414 16.719 1.57 1 91.75 228 GLU A O 1
ATOM 1842 N N . LEU A 1 229 ? 15.969 18.219 1.91 1 89.5 229 LEU A N 1
ATOM 1843 C CA . LEU A 1 229 ? 15.344 19.203 1.035 1 89.5 229 LEU A CA 1
ATOM 1844 C C . LEU A 1 229 ? 15.734 18.969 -0.418 1 89.5 229 LEU A C 1
ATOM 1846 O O . LEU A 1 229 ? 16.922 18.766 -0.72 1 89.5 229 LEU A O 1
ATOM 1850 N N . PRO A 1 230 ? 14.734 18.891 -1.323 1 78.62 230 PRO A N 1
ATOM 1851 C CA . PRO A 1 230 ? 15.062 18.766 -2.746 1 78.62 230 PRO A CA 1
ATOM 1852 C C . PRO A 1 230 ? 15.531 20.094 -3.355 1 78.62 230 PRO A C 1
ATOM 1854 O O . PRO A 1 230 ? 15.258 21.156 -2.812 1 78.62 230 PRO A O 1
ATOM 1857 N N . TRP A 1 231 ? 16.562 20.266 -4.176 1 65.94 231 TRP A N 1
ATOM 1858 C CA . TRP A 1 231 ? 17.094 21.531 -4.672 1 65.94 231 TRP A CA 1
ATOM 1859 C C . TRP A 1 231 ? 16.047 22.25 -5.531 1 65.94 231 TRP A C 1
ATOM 1861 O O . TRP A 1 231 ? 15.953 23.484 -5.5 1 65.94 231 TRP A O 1
ATOM 1871 N N . GLY A 1 232 ? 15.234 21.656 -6.195 1 58.88 232 GLY A N 1
ATOM 1872 C CA . GLY A 1 232 ? 14.195 22.422 -6.855 1 58.88 232 GLY A CA 1
ATOM 1873 C C . GLY A 1 232 ? 13.125 22.922 -5.902 1 58.88 232 GLY A C 1
ATOM 1874 O O . GLY A 1 232 ? 12.133 23.516 -6.328 1 58.88 232 GLY A O 1
ATOM 1875 N N . PRO A 1 233 ? 13.492 22.531 -4.781 1 52.25 233 PRO A N 1
ATOM 1876 C CA . PRO A 1 233 ? 12.531 22.719 -3.695 1 52.25 233 PRO A CA 1
ATOM 1877 C C . PRO A 1 233 ? 12.359 24.172 -3.301 1 52.25 233 PRO A C 1
ATOM 1879 O O . PRO A 1 233 ? 11.289 24.594 -2.859 1 52.25 233 PRO A O 1
ATOM 1882 N N . ALA A 1 234 ? 13.773 24.984 -3.268 1 49.81 234 ALA A N 1
ATOM 1883 C CA . ALA A 1 234 ? 13.625 26.328 -2.73 1 49.81 234 ALA A CA 1
ATOM 1884 C C . ALA A 1 234 ? 12.359 27 -3.254 1 49.81 234 ALA A C 1
ATOM 1886 O O . ALA A 1 234 ? 11.68 27.719 -2.518 1 49.81 234 ALA A O 1
ATOM 1887 N N . ASP A 1 235 ? 12.008 26.484 -4.332 1 61.03 235 ASP A N 1
ATOM 1888 C CA . ASP A 1 235 ? 10.828 27.156 -4.879 1 61.03 235 ASP A CA 1
ATOM 1889 C C . ASP A 1 235 ? 9.555 26.391 -4.531 1 61.03 235 ASP A C 1
ATOM 1891 O O . ASP A 1 235 ? 8.516 26.984 -4.266 1 61.03 235 ASP A O 1
ATOM 1895 N N . GLY A 1 236 ? 9.773 25.062 -4.07 1 75.31 236 GLY A N 1
ATOM 1896 C CA . GLY A 1 236 ? 8.516 24.375 -3.854 1 75.31 236 GLY A CA 1
ATOM 1897 C C . GLY A 1 236 ? 8.18 24.188 -2.385 1 75.31 236 GLY A C 1
ATOM 1898 O O . GLY A 1 236 ? 7.012 24.031 -2.023 1 75.31 236 GLY A O 1
ATOM 1899 N N . LEU A 1 237 ? 9.234 24.359 -1.381 1 87.88 237 LEU A N 1
ATOM 1900 C CA . LEU A 1 237 ? 8.984 24.062 0.026 1 87.88 237 LEU A CA 1
ATOM 1901 C C . LEU A 1 237 ? 9.234 25.297 0.893 1 87.88 237 LEU A C 1
ATOM 1903 O O . LEU A 1 237 ? 9.781 25.188 1.993 1 87.88 237 LEU A O 1
ATOM 1907 N N . ARG A 1 238 ? 8.852 26.406 0.487 1 87.75 238 ARG A N 1
ATOM 1908 C CA . ARG A 1 238 ? 9.062 27.641 1.216 1 87.75 238 ARG A CA 1
ATOM 1909 C C . ARG A 1 238 ? 8.312 27.641 2.543 1 87.75 238 ARG A C 1
ATOM 1911 O O . ARG A 1 238 ? 8.766 28.25 3.52 1 87.75 238 ARG A O 1
ATOM 1918 N N . TRP A 1 239 ? 7.246 26.938 2.514 1 94 239 TRP A N 1
ATOM 1919 C CA . TRP A 1 239 ? 6.383 26.969 3.689 1 94 239 TRP A CA 1
ATOM 1920 C C . TRP A 1 239 ? 7.027 26.219 4.852 1 94 239 TRP A C 1
ATOM 1922 O O . TRP A 1 239 ? 6.566 26.312 5.992 1 94 239 TRP A O 1
ATOM 1932 N N . ILE A 1 240 ? 8.195 25.531 4.645 1 94.25 240 ILE A N 1
ATOM 1933 C CA . ILE A 1 240 ? 8.875 24.812 5.707 1 94.25 240 ILE A CA 1
ATOM 1934 C C . ILE A 1 240 ? 9.43 25.797 6.734 1 94.25 240 ILE A C 1
ATOM 1936 O O . ILE A 1 240 ? 9.57 25.453 7.914 1 94.25 240 ILE A O 1
ATOM 1940 N N . THR A 1 241 ? 9.703 27.047 6.309 1 94.69 241 THR A N 1
ATOM 1941 C CA . THR A 1 241 ? 10.297 28.047 7.176 1 94.69 241 THR A CA 1
ATOM 1942 C C . THR A 1 241 ? 9.266 28.594 8.156 1 94.69 241 THR A C 1
ATOM 1944 O O . THR A 1 241 ? 9.617 29.266 9.133 1 94.69 241 THR A O 1
ATOM 1947 N N . ARG A 1 242 ? 7.992 28.281 7.902 1 95.75 242 ARG A N 1
ATOM 1948 C CA . ARG A 1 242 ? 6.922 28.797 8.75 1 95.75 242 ARG A CA 1
ATOM 1949 C C . ARG A 1 242 ? 6.605 27.828 9.883 1 95.75 242 ARG A C 1
ATOM 1951 O O . ARG A 1 242 ? 5.895 28.172 10.828 1 95.75 242 ARG A O 1
ATOM 1958 N N . LEU A 1 243 ? 7.191 26.641 9.836 1 96.38 243 LEU A N 1
ATOM 1959 C CA . LEU A 1 243 ? 6.848 25.594 10.797 1 96.38 243 LEU A CA 1
ATOM 1960 C C . LEU A 1 243 ? 7.703 25.703 12.055 1 96.38 243 LEU A C 1
ATOM 1962 O O . LEU A 1 243 ? 8.836 26.188 11.992 1 96.38 243 LEU A O 1
ATOM 1966 N N . ASP A 1 244 ? 7.152 25.328 13.156 1 95.62 244 ASP A N 1
ATOM 1967 C CA . ASP A 1 244 ? 7.918 25.281 14.398 1 95.62 244 ASP A CA 1
ATOM 1968 C C . ASP A 1 244 ? 8.648 23.953 14.562 1 95.62 244 ASP A C 1
ATOM 1970 O O . ASP A 1 244 ? 8.516 23.062 13.711 1 95.62 244 ASP A O 1
ATOM 1974 N N . SER A 1 245 ? 9.398 23.828 15.617 1 94.69 245 SER A N 1
ATOM 1975 C CA . SER A 1 245 ? 10.242 22.656 15.82 1 94.69 245 SER A CA 1
ATOM 1976 C C . SER A 1 245 ? 9.391 21.391 16.016 1 94.69 245 SER A C 1
ATOM 1978 O O . SER A 1 245 ? 9.781 20.297 15.594 1 94.69 245 SER A O 1
ATOM 1980 N N . GLY A 1 246 ? 8.234 21.531 16.641 1 94.69 246 GLY A N 1
ATOM 1981 C CA . GLY A 1 246 ? 7.344 20.391 16.797 1 94.69 246 GLY A CA 1
ATOM 1982 C C . GLY A 1 246 ? 6.836 19.844 15.484 1 94.69 246 GLY A C 1
ATOM 1983 O O . GLY A 1 246 ? 6.879 18.641 15.258 1 94.69 246 GLY A O 1
ATOM 1984 N N . SER A 1 247 ? 6.363 20.719 14.633 1 96.56 247 SER A N 1
ATOM 1985 C CA . SER A 1 247 ? 5.895 20.344 13.305 1 96.56 247 SER A CA 1
ATOM 1986 C C . SER A 1 247 ? 7.023 19.734 12.477 1 96.56 247 SER A C 1
ATOM 1988 O O . SER A 1 247 ? 6.828 18.734 11.789 1 96.56 247 SER A O 1
ATOM 1990 N N . LEU A 1 248 ? 8.148 20.375 12.586 1 97.19 248 LEU A N 1
ATOM 1991 C CA . LEU A 1 248 ? 9.289 19.906 11.805 1 97.19 248 LEU A CA 1
ATOM 1992 C C . LEU A 1 248 ? 9.742 18.531 12.273 1 97.19 248 LEU A C 1
ATOM 1994 O O . LEU A 1 248 ? 10.133 17.688 11.461 1 97.19 248 LEU A O 1
ATOM 1998 N N . SER A 1 249 ? 9.711 18.344 13.547 1 96.31 249 SER A N 1
ATOM 1999 C CA . SER A 1 249 ? 10.094 17.047 14.086 1 96.31 249 SER A CA 1
ATOM 2000 C C . SER A 1 249 ? 9.133 15.945 13.641 1 96.31 249 SER A C 1
ATOM 2002 O O . SER A 1 249 ? 9.492 14.766 13.617 1 96.31 249 SER A O 1
ATOM 2004 N N . ALA A 1 250 ? 7.902 16.328 13.297 1 96.38 250 ALA A N 1
ATOM 2005 C CA . ALA A 1 250 ? 6.867 15.383 12.875 1 96.38 250 ALA A CA 1
ATOM 2006 C C . ALA A 1 250 ? 6.789 15.289 11.359 1 96.38 250 ALA A C 1
ATOM 2008 O O . ALA A 1 250 ? 5.797 14.812 10.805 1 96.38 250 ALA A O 1
ATOM 2009 N N . TRP A 1 251 ? 7.836 15.664 10.711 1 96.5 251 TRP A N 1
ATOM 2010 C CA . TRP A 1 251 ? 7.871 15.812 9.258 1 96.5 251 TRP A CA 1
ATOM 2011 C C . TRP A 1 251 ? 7.438 14.523 8.57 1 96.5 251 TRP A C 1
ATOM 2013 O O . TRP A 1 251 ? 6.773 14.555 7.531 1 96.5 251 TRP A O 1
ATOM 2023 N N . HIS A 1 252 ? 7.703 13.383 9.125 1 94.06 252 HIS A N 1
ATOM 2024 C CA . HIS A 1 252 ? 7.461 12.102 8.477 1 94.06 252 HIS A CA 1
ATOM 2025 C C . HIS A 1 252 ? 6.289 11.367 9.117 1 94.06 252 HIS A C 1
ATOM 2027 O O . HIS A 1 252 ? 6.012 10.211 8.781 1 94.06 252 HIS A O 1
ATOM 2033 N N . LYS A 1 253 ? 5.562 11.961 9.953 1 94.38 253 LYS A N 1
ATOM 2034 C CA . LYS A 1 253 ? 4.516 11.273 10.703 1 94.38 253 LYS A CA 1
ATOM 2035 C C . LYS A 1 253 ? 3.195 11.273 9.938 1 94.38 253 LYS A C 1
ATOM 2037 O O . LYS A 1 253 ? 2.537 10.234 9.828 1 94.38 253 LYS A O 1
ATOM 2042 N N . PRO A 1 254 ? 2.811 12.391 9.367 1 96.06 254 PRO A N 1
ATOM 2043 C CA . PRO A 1 254 ? 1.514 12.398 8.688 1 96.06 254 PRO A CA 1
ATOM 2044 C C . PRO A 1 254 ? 1.496 11.523 7.438 1 96.06 254 PRO A C 1
ATOM 2046 O O . PRO A 1 254 ? 2.418 11.586 6.621 1 96.06 254 PRO A O 1
ATOM 2049 N N . ASN A 1 255 ? 0.548 10.664 7.352 1 94.06 255 ASN A N 1
ATOM 2050 C CA . ASN A 1 255 ? 0.269 9.844 6.176 1 94.06 255 ASN A CA 1
ATOM 2051 C C . ASN A 1 255 ? -1.152 10.062 5.668 1 94.06 255 ASN A C 1
ATOM 2053 O O . ASN A 1 255 ? -2.084 10.219 6.461 1 94.06 255 ASN A O 1
ATOM 2057 N N . PHE A 1 256 ? -1.285 10.062 4.344 1 97.12 256 PHE A N 1
ATOM 2058 C CA . PHE A 1 256 ? -2.607 10.281 3.766 1 97.12 256 PHE A CA 1
ATOM 2059 C C . PHE A 1 256 ? -3.004 9.102 2.879 1 97.12 256 PHE A C 1
ATOM 2061 O O . PHE A 1 256 ? -2.283 8.758 1.94 1 97.12 256 PHE A O 1
ATOM 2068 N N . GLU A 1 257 ? -4.027 8.461 3.217 1 96.12 257 GLU A N 1
ATOM 2069 C CA . GLU A 1 257 ? -4.668 7.523 2.299 1 96.12 257 GLU A CA 1
ATOM 2070 C C . GLU A 1 257 ? -5.73 8.219 1.454 1 96.12 257 GLU A C 1
ATOM 2072 O O . GLU A 1 257 ? -6.461 9.078 1.952 1 96.12 257 GLU A O 1
ATOM 2077 N N . ILE A 1 258 ? -5.797 7.879 0.19 1 97.75 258 ILE A N 1
ATOM 2078 C CA . ILE A 1 258 ? -6.797 8.469 -0.693 1 97.75 258 ILE A CA 1
ATOM 2079 C C . ILE A 1 258 ? -7.871 7.438 -1.026 1 97.75 258 ILE A C 1
ATOM 2081 O O . ILE A 1 258 ? -7.555 6.301 -1.395 1 97.75 258 ILE A O 1
ATOM 2085 N N . VAL A 1 259 ? -9.07 7.785 -0.846 1 97 259 VAL A N 1
ATOM 2086 C CA . VAL A 1 259 ? -10.195 6.934 -1.207 1 97 259 VAL A CA 1
ATOM 2087 C C . VAL A 1 259 ? -11.086 7.652 -2.223 1 97 259 VAL A C 1
ATOM 2089 O O . VAL A 1 259 ? -11.484 8.797 -2.002 1 97 259 VAL A O 1
ATOM 2092 N N . ILE A 1 260 ? -11.422 6.992 -3.318 1 96.25 260 ILE A N 1
ATOM 2093 C CA . ILE A 1 260 ? -12.25 7.547 -4.387 1 96.25 260 ILE A CA 1
ATOM 2094 C C . ILE A 1 260 ? -13.438 6.617 -4.652 1 96.25 260 ILE A C 1
ATOM 2096 O O . ILE A 1 260 ? -13.25 5.426 -4.91 1 96.25 260 ILE A O 1
ATOM 2100 N N . HIS A 1 261 ? -14.57 7.07 -4.508 1 91.44 261 HIS A N 1
ATOM 2101 C CA . HIS A 1 261 ? -15.75 6.355 -4.965 1 91.44 261 HIS A CA 1
ATOM 2102 C C . HIS A 1 261 ? -16.094 6.73 -6.402 1 91.44 261 HIS A C 1
ATOM 2104 O O . HIS A 1 261 ? -16.578 7.836 -6.66 1 91.44 261 HIS A O 1
ATOM 2110 N N . ALA A 1 262 ? -15.867 5.844 -7.27 1 89.44 262 ALA A N 1
ATOM 2111 C CA . ALA A 1 262 ? -16.031 6.117 -8.695 1 89.44 262 ALA A CA 1
ATOM 2112 C C . ALA A 1 262 ? -17.5 6.09 -9.086 1 89.44 262 ALA A C 1
ATOM 2114 O O . ALA A 1 262 ? -18.281 5.293 -8.555 1 89.44 262 ALA A O 1
ATOM 2115 N N . ASP A 1 263 ? -17.828 6.984 -9.961 1 84.19 263 ASP A N 1
ATOM 2116 C CA . ASP A 1 263 ? -19.172 6.953 -10.531 1 84.19 263 ASP A CA 1
ATOM 2117 C C . ASP A 1 263 ? -19.172 6.273 -11.898 1 84.19 263 ASP A C 1
ATOM 2119 O O . ASP A 1 263 ? -18.266 5.5 -12.211 1 84.19 263 ASP A O 1
ATOM 2123 N N . LYS A 1 264 ? -20.172 6.414 -12.633 1 76.31 264 LYS A N 1
ATOM 2124 C CA . LYS A 1 264 ? -20.344 5.723 -13.906 1 76.31 264 LYS A CA 1
ATOM 2125 C C . LYS A 1 264 ? -19.5 6.363 -15 1 76.31 264 LYS A C 1
ATOM 2127 O O . LYS A 1 264 ? -19.297 5.777 -16.062 1 76.31 264 LYS A O 1
ATOM 2132 N N . HIS A 1 265 ? -18.984 7.465 -14.664 1 78.94 265 HIS A N 1
ATOM 2133 C CA . HIS A 1 265 ? -18.234 8.195 -15.68 1 78.94 265 HIS A CA 1
ATOM 2134 C C . HIS A 1 265 ? -16.734 7.914 -15.562 1 78.94 265 HIS A C 1
ATOM 2136 O O . HIS A 1 265 ? -16.047 8.516 -14.734 1 78.94 265 HIS A O 1
ATOM 2142 N N . SER A 1 266 ? -16.219 7.16 -16.422 1 80.44 266 SER A N 1
ATOM 2143 C CA . SER A 1 266 ? -14.82 6.723 -16.359 1 80.44 266 SER A CA 1
ATOM 2144 C C . SER A 1 266 ? -13.875 7.859 -16.719 1 80.44 266 SER A C 1
ATOM 2146 O O . SER A 1 266 ? -12.758 7.934 -16.188 1 80.44 266 SER A O 1
ATOM 2148 N N . GLY A 1 267 ? -14.297 8.703 -17.594 1 84.31 267 GLY A N 1
ATOM 2149 C CA . GLY A 1 267 ? -13.453 9.82 -17.984 1 84.31 267 GLY A CA 1
ATOM 2150 C C . GLY A 1 267 ? -13.078 10.727 -16.828 1 84.31 267 GLY A C 1
ATOM 2151 O O . GLY A 1 267 ? -11.93 11.148 -16.703 1 84.31 267 GLY A O 1
ATOM 2152 N N . ASN A 1 268 ? -14.039 11 -16.016 1 88.81 268 ASN A N 1
ATOM 2153 C CA . ASN A 1 268 ? -13.797 11.852 -14.852 1 88.81 268 ASN A CA 1
ATOM 2154 C C . ASN A 1 268 ? -12.812 11.211 -13.883 1 88.81 268 ASN A C 1
ATOM 2156 O O . ASN A 1 268 ? -11.953 11.898 -13.328 1 88.81 268 ASN A O 1
ATOM 2160 N N . LEU A 1 269 ? -12.953 9.969 -13.695 1 91.75 269 LEU A N 1
ATOM 2161 C CA . LEU A 1 269 ? -12.031 9.25 -12.82 1 91.75 269 LEU A CA 1
ATOM 2162 C C . LEU A 1 269 ? -10.602 9.328 -13.344 1 91.75 269 LEU A C 1
ATOM 2164 O O . LEU A 1 269 ? -9.664 9.562 -12.578 1 91.75 269 LEU A O 1
ATOM 2168 N N . GLU A 1 270 ? -10.477 9.141 -14.641 1 92.25 270 GLU A N 1
ATOM 2169 C CA . GLU A 1 270 ? -9.148 9.188 -15.25 1 92.25 270 GLU A CA 1
ATOM 2170 C C . GLU A 1 270 ? -8.523 10.57 -15.078 1 92.25 270 GLU A C 1
ATOM 2172 O O . GLU A 1 270 ? -7.324 10.688 -14.812 1 92.25 270 GLU A O 1
ATOM 2177 N N . ARG A 1 271 ? -9.328 11.586 -15.273 1 93.69 271 ARG A N 1
ATOM 2178 C CA . ARG A 1 271 ? -8.844 12.953 -15.102 1 93.69 271 ARG A CA 1
ATOM 2179 C C . ARG A 1 271 ? -8.344 13.18 -13.68 1 93.69 271 ARG A C 1
ATOM 2181 O O . ARG A 1 271 ? -7.285 13.781 -13.477 1 93.69 271 ARG A O 1
ATOM 2188 N N . LEU A 1 272 ? -9.117 12.773 -12.719 1 96.56 272 LEU A N 1
ATOM 2189 C CA . LEU A 1 272 ? -8.711 12.898 -11.32 1 96.56 272 LEU A CA 1
ATOM 2190 C C . LEU A 1 272 ? -7.402 12.156 -11.07 1 96.56 272 LEU A C 1
ATOM 2192 O O . LEU A 1 272 ? -6.48 12.711 -10.469 1 96.56 272 LEU A O 1
ATOM 2196 N N . LEU A 1 273 ? -7.297 10.938 -11.555 1 96.31 273 LEU A N 1
ATOM 2197 C CA . LEU A 1 273 ? -6.109 10.117 -11.328 1 96.31 273 LEU A CA 1
ATOM 2198 C C . LEU A 1 273 ? -4.883 10.742 -11.984 1 96.31 273 LEU A C 1
ATOM 2200 O O . LEU A 1 273 ? -3.793 10.742 -11.406 1 96.31 273 LEU A O 1
ATOM 2204 N N . LYS A 1 274 ? -5.078 11.297 -13.148 1 96.38 274 LYS A N 1
ATOM 2205 C CA . LYS A 1 274 ? -3.982 11.984 -13.828 1 96.38 274 LYS A CA 1
ATOM 2206 C C . LYS A 1 274 ? -3.545 13.219 -13.055 1 96.38 274 LYS A C 1
ATOM 2208 O O . LYS A 1 274 ? -2.352 13.523 -12.984 1 96.38 274 LYS A O 1
ATOM 2213 N N . SER A 1 275 ? -4.516 13.922 -12.5 1 97.62 275 SER A N 1
ATOM 2214 C CA . SER A 1 275 ? -4.184 15.109 -11.711 1 97.62 275 SER A CA 1
ATOM 2215 C C . SER A 1 275 ? -3.41 14.734 -10.453 1 97.62 275 SER A C 1
ATOM 2217 O O . SER A 1 275 ? -2.51 15.469 -10.031 1 97.62 275 SER A O 1
ATOM 2219 N N . LEU A 1 276 ? -3.738 13.609 -9.836 1 98 276 LEU A N 1
ATOM 2220 C CA . LEU A 1 276 ? -3.01 13.125 -8.664 1 98 276 LEU A CA 1
ATOM 2221 C C . LEU A 1 276 ? -1.573 12.773 -9.031 1 98 276 LEU A C 1
ATOM 2223 O O . LEU A 1 276 ? -0.644 13.078 -8.273 1 98 276 LEU A O 1
ATOM 2227 N N . GLU A 1 277 ? -1.427 12.164 -10.148 1 96.19 277 GLU A N 1
ATOM 2228 C CA . GLU A 1 277 ? -0.113 11.734 -10.609 1 96.19 277 GLU A CA 1
ATOM 2229 C C . GLU A 1 277 ? 0.771 12.922 -10.961 1 96.19 277 GLU A C 1
ATOM 2231 O O . GLU A 1 277 ? 1.979 12.906 -10.719 1 96.19 277 GLU A O 1
ATOM 2236 N N . SER A 1 278 ? 0.202 13.961 -11.461 1 95.31 278 SER A N 1
ATOM 2237 C CA . SER A 1 278 ? 0.963 15.102 -11.961 1 95.31 278 SER A CA 1
ATOM 2238 C C . SER A 1 278 ? 1.225 16.125 -10.859 1 95.31 278 SER A C 1
ATOM 2240 O O . SER A 1 278 ? 1.928 17.109 -11.078 1 95.31 278 SER A O 1
ATOM 2242 N N . ALA A 1 279 ? 0.724 15.906 -9.711 1 96.44 279 ALA A N 1
ATOM 2243 C CA . ALA A 1 279 ? 0.876 16.859 -8.617 1 96.44 279 ALA A CA 1
ATOM 2244 C C . ALA A 1 279 ? 2.307 16.844 -8.078 1 96.44 279 ALA A C 1
ATOM 2246 O O . ALA A 1 279 ? 3.062 15.906 -8.32 1 96.44 279 ALA A O 1
ATOM 2247 N N . PHE A 1 280 ? 2.607 18 -7.43 1 93.44 280 PHE A N 1
ATOM 2248 C CA . PHE A 1 280 ? 3.91 18.109 -6.785 1 93.44 280 PHE A CA 1
ATOM 2249 C C . PHE A 1 280 ? 3.848 17.594 -5.352 1 93.44 280 PHE A C 1
ATOM 2251 O O . PHE A 1 280 ? 2.941 17.953 -4.598 1 93.44 280 PHE A O 1
ATOM 2258 N N . TYR A 1 281 ? 4.824 16.766 -5.059 1 93.75 281 TYR A N 1
ATOM 2259 C CA . TYR A 1 281 ? 4.926 16.219 -3.711 1 93.75 281 TYR A CA 1
ATOM 2260 C C . TYR A 1 281 ? 6.207 16.672 -3.025 1 93.75 281 TYR A C 1
ATOM 2262 O O . TYR A 1 281 ? 7.27 16.719 -3.652 1 93.75 281 TYR A O 1
ATOM 2270 N N . PRO A 1 282 ? 6.082 17.078 -1.828 1 91.75 282 PRO A N 1
ATOM 2271 C CA . PRO A 1 282 ? 7.18 17.781 -1.155 1 91.75 282 PRO A CA 1
ATOM 2272 C C . PRO A 1 282 ? 8.477 16.969 -1.151 1 91.75 282 PRO A C 1
ATOM 2274 O O . PRO A 1 282 ? 9.539 17.5 -1.468 1 91.75 282 PRO A O 1
ATOM 2277 N N . THR A 1 283 ? 8.477 15.789 -0.679 1 89.5 283 THR A N 1
ATOM 2278 C CA . THR A 1 283 ? 9.641 14.906 -0.685 1 89.5 283 THR A CA 1
ATOM 2279 C C . THR A 1 283 ? 9.266 13.508 -1.163 1 89.5 283 THR A C 1
ATOM 2281 O O . THR A 1 283 ? 8.086 13.219 -1.381 1 89.5 283 THR A O 1
ATOM 2284 N N . ALA A 1 284 ? 10.266 12.672 -1.297 1 81.88 284 ALA A N 1
ATOM 2285 C CA . ALA A 1 284 ? 10.047 11.312 -1.784 1 81.88 284 ALA A CA 1
ATOM 2286 C C . ALA A 1 284 ? 9.172 10.516 -0.82 1 81.88 284 ALA A C 1
ATOM 2288 O O . ALA A 1 284 ? 8.453 9.602 -1.233 1 81.88 284 ALA A O 1
ATOM 2289 N N . HIS A 1 285 ? 9.164 10.984 0.357 1 84.88 285 HIS A N 1
ATOM 2290 C CA . HIS A 1 285 ? 8.406 10.289 1.39 1 84.88 285 HIS A CA 1
ATOM 2291 C C . HIS A 1 285 ? 6.945 10.727 1.383 1 84.88 285 HIS A C 1
ATOM 2293 O O . HIS A 1 285 ? 6.078 10.023 1.903 1 84.88 285 HIS A O 1
ATOM 2299 N N . HIS A 1 286 ? 6.789 11.867 0.875 1 92.38 286 HIS A N 1
ATOM 2300 C CA . HIS A 1 286 ? 5.449 12.438 0.945 1 92.38 286 HIS A CA 1
ATOM 2301 C C . HIS A 1 286 ? 4.637 12.094 -0.302 1 92.38 286 HIS A C 1
ATOM 2303 O O . HIS A 1 286 ? 4.523 12.914 -1.217 1 92.38 286 HIS A O 1
ATOM 2309 N N . ARG A 1 287 ? 4.121 10.961 -0.333 1 93.75 287 ARG A N 1
ATOM 2310 C CA . ARG A 1 287 ? 3.168 10.414 -1.292 1 93.75 287 ARG A CA 1
ATOM 2311 C C . ARG A 1 287 ? 2.014 9.719 -0.58 1 93.75 287 ARG A C 1
ATOM 2313 O O . ARG A 1 287 ? 2.131 9.352 0.591 1 93.75 287 ARG A O 1
ATOM 2320 N N . PRO A 1 288 ? 0.925 9.68 -1.306 1 95.5 288 PRO A N 1
ATOM 2321 C CA . PRO A 1 288 ? -0.169 8.953 -0.652 1 95.5 288 PRO A CA 1
ATOM 2322 C C . PRO A 1 288 ? 0.228 7.543 -0.228 1 95.5 288 PRO A C 1
ATOM 2324 O O . PRO A 1 288 ? 0.934 6.852 -0.963 1 95.5 288 PRO A O 1
ATOM 2327 N N . LYS A 1 289 ? -0.124 7.254 1 1 92.25 289 LYS A N 1
ATOM 2328 C CA . LYS A 1 289 ? 0.15 5.914 1.513 1 92.25 289 LYS A CA 1
ATOM 2329 C C . LYS A 1 289 ? -0.521 4.848 0.653 1 92.25 289 LYS A C 1
ATOM 2331 O O . LYS A 1 289 ? 0.072 3.805 0.375 1 92.25 289 LYS A O 1
ATOM 2336 N N . SER A 1 290 ? -1.692 5.145 0.289 1 92.31 290 SER A N 1
ATOM 2337 C CA . SER A 1 290 ? -2.438 4.25 -0.596 1 92.31 290 SER A CA 1
ATOM 2338 C C . SER A 1 290 ? -3.514 5.008 -1.364 1 92.31 290 SER A C 1
ATOM 2340 O O . SER A 1 290 ? -3.908 6.109 -0.97 1 92.31 290 SER A O 1
ATOM 2342 N N . LEU A 1 291 ? -3.828 4.469 -2.469 1 94.88 291 LEU A N 1
ATOM 2343 C CA . LEU A 1 291 ? -4.949 4.93 -3.279 1 94.88 291 LEU A CA 1
ATOM 2344 C C . LEU A 1 291 ? -5.961 3.809 -3.492 1 94.88 291 LEU A C 1
ATOM 2346 O O . LEU A 1 291 ? -5.629 2.762 -4.051 1 94.88 291 LEU A O 1
ATOM 2350 N N . THR A 1 292 ? -7.121 3.951 -2.969 1 93.44 292 THR A N 1
ATOM 2351 C CA . THR A 1 292 ? -8.188 2.967 -3.129 1 93.44 292 THR A CA 1
ATOM 2352 C C . THR A 1 292 ? -9.297 3.512 -4.02 1 93.44 292 THR A C 1
ATOM 2354 O O . THR A 1 292 ? -9.875 4.559 -3.725 1 93.44 292 THR A O 1
ATOM 2357 N N . VAL A 1 293 ? -9.562 2.85 -5.066 1 93.25 293 VAL A N 1
ATOM 2358 C CA . VAL A 1 293 ? -10.648 3.209 -5.973 1 93.25 293 VAL A CA 1
ATOM 2359 C C . VAL A 1 293 ? -11.797 2.211 -5.824 1 93.25 293 VAL A C 1
ATOM 2361 O O . VAL A 1 293 ? -11.617 1.014 -6.059 1 93.25 293 VAL A O 1
ATOM 2364 N N . ILE A 1 294 ? -12.891 2.639 -5.367 1 92.62 294 ILE A N 1
ATOM 2365 C CA . ILE A 1 294 ? -14.102 1.824 -5.254 1 92.62 294 ILE A CA 1
ATOM 2366 C C . ILE A 1 294 ? -14.969 2.016 -6.496 1 92.62 294 ILE A C 1
ATOM 2368 O O . ILE A 1 294 ? -15.516 3.098 -6.715 1 92.62 294 ILE A O 1
ATOM 2372 N N . LEU A 1 295 ? -15.109 0.976 -7.246 1 89.38 295 LEU A N 1
ATOM 2373 C CA . LEU A 1 295 ? -15.805 1.053 -8.531 1 89.38 295 LEU A CA 1
ATOM 2374 C C . LEU A 1 295 ? -17.312 0.957 -8.344 1 89.38 295 LEU A C 1
ATOM 2376 O O . LEU A 1 295 ? -17.781 0.351 -7.379 1 89.38 295 LEU A O 1
ATOM 2380 N N . ASN A 1 296 ? -17.984 1.545 -9.305 1 82.88 296 ASN A N 1
ATOM 2381 C CA . ASN A 1 296 ? -19.453 1.454 -9.312 1 82.88 296 ASN A CA 1
ATOM 2382 C C . ASN A 1 296 ? -19.922 0.071 -9.75 1 82.88 296 ASN A C 1
ATOM 2384 O O . ASN A 1 296 ? -19.484 -0.438 -10.789 1 82.88 296 ASN A O 1
ATOM 2388 N N . PRO A 1 297 ? -20.766 -0.588 -9 1 79.44 297 PRO A N 1
ATOM 2389 C CA . PRO A 1 297 ? -21.172 -1.96 -9.297 1 79.44 297 PRO A CA 1
ATOM 2390 C C . PRO A 1 297 ? -22.109 -2.043 -10.508 1 79.44 297 PRO A C 1
ATOM 2392 O O . PRO A 1 297 ? -22.281 -3.119 -11.086 1 79.44 297 PRO A O 1
ATOM 2395 N N . SER A 1 298 ? -22.734 -1.064 -10.867 1 65.5 298 SER A N 1
ATOM 2396 C CA . SER A 1 298 ? -23.812 -1.111 -11.859 1 65.5 298 SER A CA 1
ATOM 2397 C C . SER A 1 298 ? -23.25 -1.298 -13.266 1 65.5 298 SER A C 1
ATOM 2399 O O . SER A 1 298 ? -23.969 -1.684 -14.188 1 65.5 298 SER A O 1
ATOM 2401 N N . VAL A 1 299 ? -22.109 -1.025 -13.445 1 60 299 VAL A N 1
ATOM 2402 C CA . VAL A 1 299 ? -21.609 -0.985 -14.82 1 60 299 VAL A CA 1
ATOM 2403 C C . VAL A 1 299 ? -20.422 -1.927 -14.969 1 60 299 VAL A C 1
ATOM 2405 O O . VAL A 1 299 ? -19.547 -1.985 -14.086 1 60 299 VAL A O 1
ATOM 2408 N N . PRO A 1 300 ? -20.719 -2.781 -15.984 1 64.12 300 PRO A N 1
ATOM 2409 C CA . PRO A 1 300 ? -19.469 -3.488 -16.281 1 64.12 300 PRO A CA 1
ATOM 2410 C C . PRO A 1 300 ? -18.281 -2.545 -16.453 1 64.12 300 PRO A C 1
ATOM 2412 O O . PRO A 1 300 ? -18.438 -1.421 -16.938 1 64.12 300 PRO A O 1
ATOM 2415 N N . LEU A 1 301 ? -17.344 -2.914 -15.805 1 68.69 301 LEU A N 1
ATOM 2416 C CA . LEU A 1 301 ? -16.156 -2.08 -15.938 1 68.69 301 LEU A CA 1
ATOM 2417 C C . LEU A 1 301 ? -15.75 -1.955 -17.406 1 68.69 301 LEU A C 1
ATOM 2419 O O . LEU A 1 301 ? -15.477 -2.959 -18.062 1 68.69 301 LEU A O 1
ATOM 2423 N N . HIS A 1 302 ? -15.914 -0.756 -17.875 1 72.31 302 HIS A N 1
ATOM 2424 C CA . HIS A 1 302 ? -15.469 -0.524 -19.234 1 72.31 302 HIS A CA 1
ATOM 2425 C C . HIS A 1 302 ? -14.031 -0.987 -19.438 1 72.31 302 HIS A C 1
ATOM 2427 O O . HIS A 1 302 ? -13.172 -0.742 -18.578 1 72.31 302 HIS A O 1
ATOM 2433 N N . PRO A 1 303 ? -13.805 -1.721 -20.453 1 74.94 303 PRO A N 1
ATOM 2434 C CA . PRO A 1 303 ? -12.469 -2.256 -20.703 1 74.94 303 PRO A CA 1
ATOM 2435 C C . PRO A 1 303 ? -11.383 -1.179 -20.672 1 74.94 303 PRO A C 1
ATOM 2437 O O . PRO A 1 303 ? -10.266 -1.434 -20.219 1 74.94 303 PRO A O 1
ATOM 2440 N N . PHE A 1 304 ? -11.75 0 -21.125 1 78.06 304 PHE A N 1
ATOM 2441 C CA . PHE A 1 304 ? -10.766 1.081 -21.141 1 78.06 304 PHE A CA 1
ATOM 2442 C C . PHE A 1 304 ? -10.398 1.497 -19.719 1 78.06 304 PHE A C 1
ATOM 2444 O O . PHE A 1 304 ? -9.227 1.776 -19.438 1 78.06 304 PHE A O 1
ATOM 2451 N N . THR A 1 305 ? -11.398 1.506 -18.891 1 79.94 305 THR A N 1
ATOM 2452 C CA . THR A 1 305 ? -11.141 1.867 -17.5 1 79.94 305 THR A CA 1
ATOM 2453 C C . THR A 1 305 ? -10.305 0.795 -16.797 1 79.94 305 THR A C 1
ATOM 2455 O O . THR A 1 305 ? -9.398 1.111 -16.016 1 79.94 305 THR A O 1
ATOM 2458 N N . LYS A 1 306 ? -10.633 -0.372 -17.125 1 79.5 306 LYS A N 1
ATOM 2459 C CA . LYS A 1 306 ? -9.867 -1.481 -16.562 1 79.5 306 LYS A CA 1
ATOM 2460 C C . LYS A 1 306 ? -8.406 -1.415 -16.984 1 79.5 306 LYS A C 1
ATOM 2462 O O . LYS A 1 306 ? -7.504 -1.596 -16.172 1 79.5 306 LYS A O 1
ATOM 2467 N N . SER A 1 307 ? -8.227 -1.229 -18.25 1 83.81 307 SER A N 1
ATOM 2468 C CA . SER A 1 307 ? -6.871 -1.126 -18.781 1 83.81 307 SER A CA 1
ATOM 2469 C C . SER A 1 307 ? -6.121 0.052 -18.172 1 83.81 307 SER A C 1
ATOM 2471 O O . SER A 1 307 ? -4.938 -0.059 -17.844 1 83.81 307 SER A O 1
ATOM 2473 N N . PHE A 1 308 ? -6.824 1.145 -18.078 1 87 308 PHE A N 1
ATOM 2474 C CA . PHE A 1 308 ? -6.211 2.324 -17.484 1 87 308 PHE A CA 1
ATOM 2475 C C . PHE A 1 308 ? -5.777 2.041 -16.047 1 87 308 PHE A C 1
ATOM 2477 O O . PHE A 1 308 ? -4.648 2.352 -15.664 1 87 308 PHE A O 1
ATOM 2484 N N . LEU A 1 309 ? -6.641 1.506 -15.32 1 86.81 309 LEU A N 1
ATOM 2485 C CA . LEU A 1 309 ? -6.367 1.235 -13.914 1 86.81 309 LEU A CA 1
ATOM 2486 C C . LEU A 1 309 ? -5.234 0.224 -13.766 1 86.81 309 LEU A C 1
ATOM 2488 O O . LEU A 1 309 ? -4.434 0.315 -12.828 1 86.81 309 LEU A O 1
ATOM 2492 N N . SER A 1 310 ? -5.195 -0.684 -14.648 1 83.06 310 SER A N 1
ATOM 2493 C CA . SER A 1 310 ? -4.148 -1.697 -14.594 1 83.06 310 SER A CA 1
ATOM 2494 C C . SER A 1 310 ? -2.775 -1.089 -14.875 1 83.06 310 SER A C 1
ATOM 2496 O O . SER A 1 310 ? -1.759 -1.598 -14.398 1 83.06 310 SER A O 1
ATOM 2498 N N . ARG A 1 311 ? -2.768 -0.017 -15.562 1 86.69 311 ARG A N 1
ATOM 2499 C CA . ARG A 1 311 ? -1.508 0.612 -15.945 1 86.69 311 ARG A CA 1
ATOM 2500 C C . ARG A 1 311 ? -1.166 1.769 -15.016 1 86.69 311 ARG A C 1
ATOM 2502 O O . ARG A 1 311 ? -0.053 2.297 -15.055 1 86.69 311 ARG A O 1
ATOM 2509 N N . TYR A 1 312 ? -2.152 2.162 -14.312 1 89.75 312 TYR A N 1
ATOM 2510 C CA . TYR A 1 312 ? -1.94 3.283 -13.406 1 89.75 312 TYR A CA 1
ATOM 2511 C C . TYR A 1 312 ? -0.933 2.924 -12.32 1 89.75 312 TYR A C 1
ATOM 2513 O O . TYR A 1 312 ? -1.07 1.897 -11.656 1 89.75 312 TYR A O 1
ATOM 2521 N N . SER A 1 313 ? 0.113 3.746 -12.117 1 87.44 313 SER A N 1
ATOM 2522 C CA . SER A 1 313 ? 1.222 3.322 -11.273 1 87.44 313 SER A CA 1
ATOM 2523 C C . SER A 1 313 ? 1.438 4.293 -10.117 1 87.44 313 SER A C 1
ATOM 2525 O O . SER A 1 313 ? 2.4 4.16 -9.359 1 87.44 313 SER A O 1
ATOM 2527 N N . PHE A 1 314 ? 0.608 5.277 -10.023 1 91.25 314 PHE A N 1
ATOM 2528 C CA . PHE A 1 314 ? 0.742 6.207 -8.914 1 91.25 314 PHE A CA 1
ATOM 2529 C C . PHE A 1 314 ? -0.183 5.816 -7.766 1 91.25 314 PHE A C 1
ATOM 2531 O O . PHE A 1 314 ? -1.339 5.449 -7.992 1 91.25 314 PHE A O 1
ATOM 2538 N N . PRO A 1 315 ? 0.289 6.035 -6.512 1 90.69 315 PRO A N 1
ATOM 2539 C CA . PRO A 1 315 ? 1.65 6.344 -6.07 1 90.69 315 PRO A CA 1
ATOM 2540 C C . PRO A 1 315 ? 2.633 5.207 -6.344 1 90.69 315 PRO A C 1
ATOM 2542 O O . PRO A 1 315 ? 3.844 5.434 -6.402 1 90.69 315 PRO A O 1
ATOM 2545 N N . SER A 1 316 ? 2.225 4.055 -6.344 1 86.44 316 SER A N 1
ATOM 2546 C CA . SER A 1 316 ? 2.898 2.836 -6.781 1 86.44 316 SER A CA 1
ATOM 2547 C C . SER A 1 316 ? 1.899 1.721 -7.066 1 86.44 316 SER A C 1
ATOM 2549 O O . SER A 1 316 ? 0.801 1.707 -6.508 1 86.44 316 SER A O 1
ATOM 2551 N N . PRO A 1 317 ? 2.256 0.852 -7.93 1 80 317 PRO A N 1
ATOM 2552 C CA . PRO A 1 317 ? 1.325 -0.238 -8.234 1 80 317 PRO A CA 1
ATOM 2553 C C . PRO A 1 317 ? 0.968 -1.068 -7.004 1 80 317 PRO A C 1
ATOM 2555 O O . PRO A 1 317 ? -0.134 -1.617 -6.922 1 80 317 PRO A O 1
ATOM 2558 N N . SER A 1 318 ? 1.86 -1.095 -6.109 1 79.81 318 SER A N 1
ATOM 2559 C CA . SER A 1 318 ? 1.641 -1.9 -4.914 1 79.81 318 SER A CA 1
ATOM 2560 C C . SER A 1 318 ? 0.802 -1.148 -3.887 1 79.81 318 SER A C 1
ATOM 2562 O O . SER A 1 318 ? 0.4 -1.717 -2.869 1 79.81 318 SER A O 1
ATOM 2564 N N . ARG A 1 319 ? 0.547 0.08 -4.156 1 88 319 ARG A N 1
ATOM 2565 C CA . ARG A 1 319 ? -0.191 0.897 -3.199 1 88 319 ARG A CA 1
ATOM 2566 C C . ARG A 1 319 ? -1.538 1.327 -3.771 1 88 319 ARG A C 1
ATOM 2568 O O . ARG A 1 319 ? -2.195 2.215 -3.223 1 88 319 ARG A O 1
ATOM 2575 N N . THR A 1 320 ? -1.888 0.825 -4.914 1 88.31 320 THR A N 1
ATOM 2576 C CA . THR A 1 320 ? -3.178 1.101 -5.535 1 88.31 320 THR A CA 1
ATOM 2577 C C . THR A 1 320 ? -4.105 -0.103 -5.414 1 88.31 320 THR A C 1
ATOM 2579 O O . THR A 1 320 ? -3.729 -1.225 -5.758 1 88.31 320 THR A O 1
ATOM 2582 N N . PHE A 1 321 ? -5.273 0.202 -4.93 1 87.88 321 PHE A N 1
ATOM 2583 C CA . PHE A 1 321 ? -6.23 -0.87 -4.68 1 87.88 321 PHE A CA 1
ATOM 2584 C C . PHE A 1 321 ? -7.566 -0.569 -5.348 1 87.88 321 PHE A C 1
ATOM 2586 O O . PHE A 1 321 ? -8.016 0.58 -5.359 1 87.88 321 PHE A O 1
ATOM 2593 N N . ILE A 1 322 ? -8.078 -1.639 -5.883 1 88.81 322 ILE A N 1
ATOM 2594 C CA . ILE A 1 322 ? -9.398 -1.539 -6.488 1 88.81 322 ILE A CA 1
ATOM 2595 C C . ILE A 1 322 ? -10.398 -2.365 -5.68 1 88.81 322 ILE A C 1
ATOM 2597 O O . ILE A 1 322 ? -10.094 -3.482 -5.258 1 88.81 322 ILE A O 1
ATOM 2601 N N . ARG A 1 323 ? -11.508 -1.771 -5.418 1 89.19 323 ARG A N 1
ATOM 2602 C CA . ARG A 1 323 ? -12.617 -2.465 -4.777 1 89.19 323 ARG A CA 1
ATOM 2603 C C . ARG A 1 323 ? -13.906 -2.291 -5.578 1 89.19 323 ARG A C 1
ATOM 2605 O O . ARG A 1 323 ? -14.086 -1.282 -6.262 1 89.19 323 ARG A O 1
ATOM 2612 N N . ARG A 1 324 ? -14.68 -3.324 -5.469 1 88.81 324 ARG A N 1
ATOM 2613 C CA . ARG A 1 324 ? -15.953 -3.289 -6.191 1 88.81 324 ARG A CA 1
ATOM 2614 C C . ARG A 1 324 ? -17.062 -3.924 -5.367 1 88.81 324 ARG A C 1
ATOM 2616 O O . ARG A 1 324 ? -17.062 -5.133 -5.129 1 88.81 324 ARG A O 1
ATOM 2623 N N . PRO A 1 325 ? -18.016 -3.107 -4.965 1 90.5 325 PRO A N 1
ATOM 2624 C CA . PRO A 1 325 ? -19.188 -3.695 -4.301 1 90.5 325 PRO A CA 1
ATOM 2625 C C . PRO A 1 325 ? -19.984 -4.613 -5.223 1 90.5 325 PRO A C 1
ATOM 2627 O O . PRO A 1 325 ? -19.984 -4.43 -6.441 1 90.5 325 PRO A O 1
ATOM 2630 N N . LEU A 1 326 ? -20.625 -5.578 -4.648 1 90.5 326 LEU A N 1
ATOM 2631 C CA . LEU A 1 326 ? -21.391 -6.551 -5.422 1 90.5 326 LEU A CA 1
ATOM 2632 C C . LEU A 1 326 ? -22.656 -5.918 -6.008 1 90.5 326 LEU A C 1
ATOM 2634 O O . LEU A 1 326 ? -23.031 -6.219 -7.141 1 90.5 326 LEU A O 1
ATOM 2638 N N . THR A 1 327 ? -23.281 -5.094 -5.16 1 88.88 327 THR A N 1
ATOM 2639 C CA . THR A 1 327 ? -24.516 -4.453 -5.586 1 88.88 327 THR A CA 1
ATOM 2640 C C . THR A 1 327 ? -24.484 -2.961 -5.266 1 88.88 327 THR A C 1
ATOM 2642 O O . THR A 1 327 ? -23.75 -2.523 -4.379 1 88.88 327 THR A O 1
ATOM 2645 N N . ALA A 1 328 ? -25.266 -2.248 -6.023 1 87.25 328 ALA A N 1
ATOM 2646 C CA . ALA A 1 328 ? -25.422 -0.828 -5.727 1 87.25 328 ALA A CA 1
ATOM 2647 C C . ALA A 1 328 ? -26.172 -0.626 -4.414 1 87.25 328 ALA A C 1
ATOM 2649 O O . ALA A 1 328 ? -27.016 -1.45 -4.039 1 87.25 328 ALA A O 1
ATOM 2650 N N . PRO A 1 329 ? -25.875 0.457 -3.771 1 88.12 329 PRO A N 1
ATOM 2651 C CA . PRO A 1 329 ? -26.625 0.731 -2.539 1 88.12 329 PRO A CA 1
ATOM 2652 C C . PRO A 1 329 ? -28.109 0.982 -2.789 1 88.12 329 PRO A C 1
ATOM 2654 O O . PRO A 1 329 ? -28.469 1.701 -3.725 1 88.12 329 PRO A O 1
ATOM 2657 N N . LYS A 1 330 ? -28.922 0.451 -1.951 1 87.12 330 LYS A N 1
ATOM 2658 C CA . LYS A 1 330 ? -30.375 0.532 -2.119 1 87.12 330 LYS A CA 1
ATOM 2659 C C . LYS A 1 330 ? -30.906 1.877 -1.634 1 87.12 330 LYS A C 1
ATOM 2661 O O . LYS A 1 330 ? -31.953 2.34 -2.1 1 87.12 330 LYS A O 1
ATOM 2666 N N . ASN A 1 331 ? -30.297 2.475 -0.661 1 90.94 331 ASN A N 1
ATOM 2667 C CA . ASN A 1 331 ? -30.703 3.746 -0.068 1 90.94 331 ASN A CA 1
ATOM 2668 C C . ASN A 1 331 ? -29.484 4.566 0.366 1 90.94 331 ASN A C 1
ATOM 2670 O O . ASN A 1 331 ? -28.359 4.074 0.346 1 90.94 331 ASN A O 1
ATOM 2674 N N . PRO A 1 332 ? -29.75 5.805 0.689 1 90.94 332 PRO A N 1
ATOM 2675 C CA . PRO A 1 332 ? -28.641 6.68 1.069 1 90.94 332 PRO A CA 1
ATOM 2676 C C . PRO A 1 332 ? -27.906 6.188 2.307 1 90.94 332 PRO A C 1
ATOM 2678 O O . PRO A 1 332 ? -26.688 6.391 2.426 1 90.94 332 PRO A O 1
ATOM 2681 N N . LEU A 1 333 ? -28.578 5.594 3.139 1 92.62 333 LEU A N 1
ATOM 2682 C CA . LEU A 1 333 ? -27.953 5.07 4.344 1 92.62 333 LEU A CA 1
ATOM 2683 C C . LEU A 1 333 ? -26.922 3.998 3.998 1 92.62 333 LEU A C 1
ATOM 2685 O O . LEU A 1 333 ? -25.844 3.963 4.578 1 92.62 333 LEU A O 1
ATOM 2689 N N . GLU A 1 334 ? -27.25 3.141 3.102 1 91.06 334 GLU A N 1
ATOM 2690 C CA . GLU A 1 334 ? -26.328 2.102 2.656 1 91.06 334 GLU A CA 1
ATOM 2691 C C . GLU A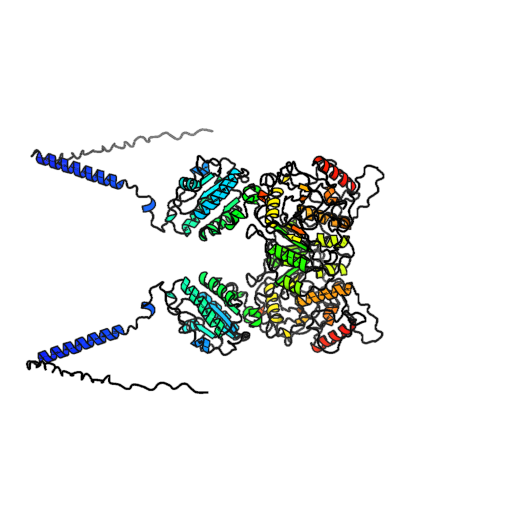 1 334 ? -25.109 2.703 1.946 1 91.06 334 GLU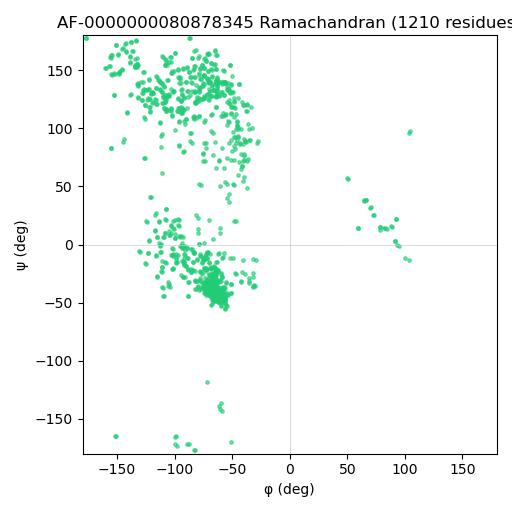 A C 1
ATOM 2693 O O . GLU A 1 334 ? -24 2.188 2.059 1 91.06 334 GLU A O 1
ATOM 2698 N N . SER A 1 335 ? -25.406 3.689 1.229 1 91.06 335 SER A N 1
ATOM 2699 C CA . SER A 1 335 ? -24.312 4.398 0.582 1 91.06 335 SER A CA 1
ATOM 2700 C C . SER A 1 335 ? -23.359 5 1.61 1 91.06 335 SER A C 1
ATOM 2702 O O . SER A 1 335 ? -22.141 4.895 1.47 1 91.06 335 SER A O 1
ATOM 2704 N N . ALA A 1 336 ? -23.938 5.621 2.566 1 94.94 336 ALA A N 1
ATOM 2705 C CA . ALA A 1 336 ? -23.125 6.203 3.637 1 94.94 336 ALA A CA 1
ATOM 2706 C C . ALA A 1 336 ? -22.297 5.137 4.336 1 94.94 336 ALA A C 1
ATOM 2708 O O . ALA A 1 336 ? -21.141 5.379 4.688 1 94.94 336 ALA A O 1
ATOM 2709 N N . LYS A 1 337 ? -22.875 3.963 4.496 1 93.62 337 LYS A N 1
ATOM 2710 C CA . LYS A 1 337 ? -22.141 2.852 5.098 1 93.62 337 LYS A CA 1
ATOM 2711 C C . LYS A 1 337 ? -20.906 2.49 4.273 1 93.62 337 LYS A C 1
ATOM 2713 O O . LYS A 1 337 ? -19.828 2.309 4.824 1 93.62 337 LYS A O 1
ATOM 2718 N N . GLN A 1 338 ? -21.094 2.439 3.039 1 91.44 338 GLN A N 1
ATOM 2719 C CA . GLN A 1 338 ? -20 2.078 2.146 1 91.44 338 GLN A CA 1
ATOM 2720 C C . GLN A 1 338 ? -18.875 3.1 2.221 1 91.44 338 GLN A C 1
ATOM 2722 O O . GLN A 1 338 ? -17.688 2.734 2.197 1 91.44 338 GLN A O 1
ATOM 2727 N N . TYR A 1 339 ? -19.234 4.332 2.312 1 93.75 339 TYR A N 1
ATOM 2728 C CA . TYR A 1 339 ? -18.234 5.395 2.383 1 93.75 339 TYR A CA 1
ATOM 2729 C C . TYR A 1 339 ? -17.453 5.32 3.686 1 93.75 339 TYR A C 1
ATOM 2731 O O . TYR A 1 339 ? -16.219 5.328 3.674 1 93.75 339 TYR A O 1
ATOM 2739 N N . ILE A 1 340 ? -18.109 5.184 4.766 1 94.81 340 ILE A N 1
ATOM 2740 C CA . ILE A 1 340 ? -17.469 5.219 6.074 1 94.81 340 ILE A CA 1
ATOM 2741 C C . ILE A 1 340 ? -16.656 3.947 6.281 1 94.81 340 ILE A C 1
ATOM 2743 O O . ILE A 1 340 ? -15.578 3.984 6.895 1 94.81 340 ILE A O 1
ATOM 2747 N N . GLU A 1 341 ? -17.047 2.852 5.695 1 93.12 341 GLU A N 1
ATOM 2748 C CA . GLU A 1 341 ? -16.359 1.573 5.84 1 93.12 341 GLU A CA 1
ATOM 2749 C C . GLU A 1 341 ? -15.148 1.499 4.918 1 93.12 341 GLU A C 1
ATOM 2751 O O . GLU A 1 341 ? -14.297 0.618 5.074 1 93.12 341 GLU A O 1
ATOM 2756 N N . SER A 1 342 ? -15.039 2.377 4.016 1 92.19 342 SER A N 1
ATOM 2757 C CA . SER A 1 342 ? -13.977 2.314 3.012 1 92.19 342 SER A CA 1
ATOM 2758 C C . SER A 1 342 ? -12.617 2.639 3.621 1 92.19 342 SER A C 1
ATOM 2760 O O . SER A 1 342 ? -11.586 2.402 2.998 1 92.19 342 SER A O 1
ATOM 2762 N N . PHE A 1 343 ? -12.672 3.135 4.809 1 93.5 343 PHE A N 1
ATOM 2763 C CA . PHE A 1 343 ? -11.422 3.473 5.484 1 93.5 343 PHE A CA 1
ATOM 2764 C C . PHE A 1 343 ? -11.547 3.271 6.988 1 93.5 343 PHE A C 1
ATOM 2766 O O . PHE A 1 343 ? -12.633 3.43 7.551 1 93.5 343 PHE A O 1
ATOM 2773 N N . TYR A 1 344 ? -10.469 2.938 7.555 1 91.44 344 TYR A N 1
ATOM 2774 C CA . TYR A 1 344 ? -10.273 2.93 9 1 91.44 344 TYR A CA 1
ATOM 2775 C C . TYR A 1 344 ? -8.812 3.146 9.359 1 91.44 344 TYR A C 1
ATOM 2777 O O . TYR A 1 344 ? -7.926 2.475 8.82 1 91.44 344 TYR A O 1
ATOM 2785 N N . PRO A 1 345 ? -8.578 4.047 10.188 1 90.62 345 PRO A N 1
ATOM 2786 C CA . PRO A 1 345 ? -7.188 4.406 10.453 1 90.62 345 PRO A CA 1
ATOM 2787 C C . PRO A 1 345 ? -6.41 3.293 11.148 1 90.62 345 PRO A C 1
ATOM 2789 O O . PRO A 1 345 ? -6.93 2.662 12.078 1 90.62 345 PRO A O 1
ATOM 2792 N N . ASP A 1 346 ? -5.188 3.057 10.719 1 85.5 346 ASP A N 1
ATOM 2793 C CA . ASP A 1 346 ? -4.301 2.076 11.336 1 85.5 346 ASP A CA 1
ATOM 2794 C C . ASP A 1 346 ? -3.461 2.713 12.438 1 85.5 346 ASP A C 1
ATOM 2796 O O . ASP A 1 346 ? -2.904 2.012 13.289 1 85.5 346 ASP A O 1
ATOM 2800 N N . SER A 1 347 ? -3.4 4.012 12.359 1 87.44 347 SER A N 1
ATOM 2801 C CA . SER A 1 347 ? -2.652 4.777 13.352 1 87.44 347 SER A CA 1
ATOM 2802 C C . SER A 1 347 ? -3.244 6.172 13.531 1 87.44 347 SER A C 1
ATOM 2804 O O . SER A 1 347 ? -4.109 6.59 12.766 1 87.44 347 SER A O 1
ATOM 2806 N N . ASP A 1 348 ? -2.75 6.855 14.5 1 89.31 348 ASP A N 1
ATOM 2807 C CA . ASP A 1 348 ? -3.227 8.211 14.758 1 89.31 348 ASP A CA 1
ATOM 2808 C C . ASP A 1 348 ? -2.6 9.211 13.797 1 89.31 348 ASP A C 1
ATOM 2810 O O . ASP A 1 348 ? -2.93 10.398 13.82 1 89.31 348 ASP A O 1
ATOM 2814 N N . ASP A 1 349 ? -1.772 8.734 12.906 1 93.25 349 ASP A N 1
ATOM 2815 C CA . ASP A 1 349 ? -1.085 9.617 11.969 1 93.25 349 ASP A CA 1
ATOM 2816 C C . ASP A 1 349 ? -1.564 9.391 10.539 1 93.25 349 ASP A C 1
ATOM 2818 O O . ASP A 1 349 ? -1.091 10.039 9.609 1 93.25 349 ASP A O 1
ATOM 2822 N N . THR A 1 350 ? -2.467 8.469 10.383 1 94.25 350 THR A N 1
ATOM 2823 C CA . THR A 1 350 ? -2.947 8.156 9.039 1 94.25 350 THR A CA 1
ATOM 2824 C C . THR A 1 350 ? -4.316 8.789 8.797 1 94.25 350 THR A C 1
ATOM 2826 O O . THR A 1 350 ? -5.316 8.352 9.375 1 94.25 350 THR A O 1
ATOM 2829 N N . SER A 1 351 ? -4.359 9.742 7.977 1 97.31 351 SER A N 1
ATOM 2830 C CA . SER A 1 351 ? -5.598 10.43 7.613 1 97.31 351 SER A CA 1
ATOM 2831 C C . SER A 1 351 ? -6.141 9.922 6.281 1 97.31 351 SER A C 1
ATOM 2833 O O . SER A 1 351 ? -5.453 9.188 5.566 1 97.31 351 SER A O 1
ATOM 2835 N N . VAL A 1 352 ? -7.352 10.234 6.035 1 97.81 352 VAL A N 1
ATOM 2836 C CA . VAL A 1 352 ? -7.941 9.789 4.773 1 97.81 352 VAL A CA 1
ATOM 2837 C C . VAL A 1 352 ? -8.422 11 3.977 1 97.81 352 VAL A C 1
ATOM 2839 O O . VAL A 1 352 ? -9.078 11.891 4.523 1 97.81 352 VAL A O 1
ATOM 2842 N N . LEU A 1 353 ? -7.965 11.086 2.789 1 98.62 353 LEU A N 1
ATOM 2843 C CA . LEU A 1 353 ? -8.461 12.07 1.832 1 98.62 353 LEU A CA 1
ATOM 2844 C C . LEU A 1 353 ? -9.562 11.469 0.96 1 98.62 353 LEU A C 1
ATOM 2846 O O . LEU A 1 353 ? -9.312 10.539 0.192 1 98.62 353 LEU A O 1
ATOM 2850 N N . VAL A 1 354 ? -10.711 11.961 1.125 1 98.12 354 VAL A N 1
ATOM 2851 C CA . VAL A 1 354 ? -11.859 11.508 0.339 1 98.12 354 VAL A CA 1
ATOM 2852 C C . VAL A 1 354 ? -12.047 12.422 -0.871 1 98.12 354 VAL A C 1
ATOM 2854 O O . VAL A 1 354 ? -12.195 13.633 -0.722 1 98.12 354 VAL A O 1
ATOM 2857 N N . LEU A 1 355 ? -12.047 11.82 -2.041 1 97.62 355 LEU A N 1
ATOM 2858 C CA . LEU A 1 355 ? -12.188 12.602 -3.27 1 97.62 355 LEU A CA 1
ATOM 2859 C C . LEU A 1 355 ? -13.367 12.102 -4.102 1 97.62 355 LEU A C 1
ATOM 2861 O O . LEU A 1 355 ? -13.555 10.891 -4.254 1 97.62 355 LEU A O 1
ATOM 2865 N N . ASP A 1 356 ? -14.102 13.078 -4.508 1 94.94 356 ASP A N 1
ATOM 2866 C CA . ASP A 1 356 ? -15.125 12.781 -5.508 1 94.94 356 ASP A CA 1
ATOM 2867 C C . ASP A 1 356 ? -14.492 12.398 -6.844 1 94.94 356 ASP A C 1
ATOM 2869 O O . ASP A 1 356 ? -13.461 12.953 -7.23 1 94.94 356 ASP A O 1
ATOM 2873 N N . SER A 1 357 ? -15.086 11.477 -7.59 1 93 357 SER A N 1
ATOM 2874 C CA . SER A 1 357 ? -14.523 11.008 -8.852 1 93 357 SER A CA 1
ATOM 2875 C C . SER A 1 357 ? -14.492 12.125 -9.891 1 93 357 SER A C 1
ATOM 2877 O O . SER A 1 357 ? -13.719 12.07 -10.852 1 93 357 SER A O 1
ATOM 2879 N N . ASN A 1 358 ? -15.289 13.148 -9.688 1 93.25 358 ASN A N 1
ATOM 2880 C CA . ASN A 1 358 ? -15.344 14.258 -10.633 1 93.25 358 ASN A CA 1
ATOM 2881 C C . ASN A 1 358 ? -14.406 15.391 -10.219 1 93.25 358 ASN A C 1
ATOM 2883 O O . ASN A 1 358 ? -14.422 16.469 -10.82 1 93.25 358 ASN A O 1
ATOM 2887 N N . ALA A 1 359 ? -13.664 15.125 -9.242 1 95.38 359 ALA A N 1
ATOM 2888 C CA . ALA A 1 359 ? -12.758 16.156 -8.734 1 95.38 359 ALA A CA 1
ATOM 2889 C C . ALA A 1 359 ? -11.469 16.188 -9.547 1 95.38 359 ALA A C 1
ATOM 2891 O O . ALA A 1 359 ? -11.133 15.227 -10.234 1 95.38 359 ALA A O 1
ATOM 2892 N N . GLU A 1 360 ? -10.898 17.25 -9.625 1 96.75 360 GLU A N 1
ATOM 2893 C CA . GLU A 1 360 ? -9.547 17.516 -10.109 1 96.75 360 GLU A CA 1
ATOM 2894 C C . GLU A 1 360 ? -8.742 18.312 -9.094 1 96.75 360 GLU A C 1
ATOM 2896 O O . GLU A 1 360 ? -9.234 19.297 -8.531 1 96.75 360 GLU A O 1
ATOM 2901 N N . VAL A 1 361 ? -7.551 17.875 -8.852 1 97.88 361 VAL A N 1
ATOM 2902 C CA . VAL A 1 361 ? -6.789 18.531 -7.793 1 97.88 361 VAL A CA 1
ATOM 2903 C C . VAL A 1 361 ? -5.664 19.359 -8.406 1 97.88 361 VAL A C 1
ATOM 2905 O O . VAL A 1 361 ? -5.207 19.078 -9.516 1 97.88 361 VAL A O 1
ATOM 2908 N N . SER A 1 362 ? -5.281 20.344 -7.664 1 97.25 362 SER A N 1
ATOM 2909 C CA . SER A 1 362 ? -4.172 21.203 -8.062 1 97.25 362 SER A CA 1
ATOM 2910 C C . SER A 1 362 ? -2.834 20.484 -7.891 1 97.25 362 SER A C 1
ATOM 2912 O O . SER A 1 362 ? -2.727 19.531 -7.129 1 97.25 362 SER A O 1
ATOM 2914 N N . LYS A 1 363 ? -1.86 21.016 -8.578 1 96.44 363 LYS A N 1
ATOM 2915 C CA . LYS A 1 363 ? -0.502 20.5 -8.453 1 96.44 363 LYS A CA 1
ATOM 2916 C C . LYS A 1 363 ? 0.037 20.703 -7.039 1 96.44 363 LYS A C 1
ATOM 2918 O O . LYS A 1 363 ? 1.015 20.062 -6.641 1 96.44 363 LYS A O 1
ATOM 2923 N N . TRP A 1 364 ? -0.617 21.531 -6.273 1 95.94 364 TRP A N 1
ATOM 2924 C CA . TRP A 1 364 ? -0.07 21.906 -4.973 1 95.94 364 TRP A CA 1
ATOM 2925 C C . TRP A 1 364 ? -0.995 21.453 -3.844 1 95.94 364 TRP A C 1
ATOM 2927 O O . TRP A 1 364 ? -0.84 21.891 -2.699 1 95.94 364 TRP A O 1
ATOM 2937 N N . TYR A 1 365 ? -1.971 20.609 -4.121 1 97.75 365 TYR A N 1
ATOM 2938 C CA . TYR A 1 365 ? -2.951 20.203 -3.117 1 97.75 365 TYR A CA 1
ATOM 2939 C C . TYR A 1 365 ? -2.277 19.516 -1.939 1 97.75 365 TYR A C 1
ATOM 2941 O O . TYR A 1 365 ? -2.637 19.75 -0.784 1 97.75 365 TYR A O 1
ATOM 2949 N N . TYR A 1 366 ? -1.278 18.688 -2.311 1 97.56 366 TYR A N 1
ATOM 2950 C CA . TYR A 1 366 ? -0.633 17.891 -1.277 1 97.56 366 TYR A CA 1
ATOM 2951 C C . TYR A 1 366 ? 0.204 18.766 -0.351 1 97.56 366 TYR A C 1
ATOM 2953 O O . TYR A 1 366 ? 0.285 18.5 0.852 1 97.56 366 TYR A O 1
ATOM 2961 N N . HIS A 1 367 ? 0.842 19.781 -0.876 1 96.5 367 HIS A N 1
ATOM 2962 C CA . HIS A 1 367 ? 1.59 20.734 -0.069 1 96.5 367 HIS A CA 1
ATOM 2963 C C . HIS A 1 367 ? 0.686 21.422 0.946 1 96.5 367 HIS A C 1
ATOM 2965 O O . HIS A 1 367 ? 1.053 21.578 2.115 1 96.5 367 HIS A O 1
ATOM 2971 N N . TYR A 1 368 ? -0.453 21.781 0.46 1 97.62 368 TYR A N 1
ATOM 2972 C CA . TYR A 1 368 ? -1.395 22.453 1.35 1 97.62 368 TYR A CA 1
ATOM 2973 C C . TYR A 1 368 ? -1.838 21.516 2.475 1 97.62 368 TYR A C 1
ATOM 2975 O O . TYR A 1 368 ? -1.878 21.922 3.639 1 97.62 368 TYR A O 1
ATOM 2983 N N . LEU A 1 369 ? -2.174 20.297 2.131 1 98.44 369 LEU A N 1
ATOM 2984 C CA . LEU A 1 369 ? -2.635 19.328 3.123 1 98.44 369 LEU A CA 1
ATOM 2985 C C . LEU A 1 369 ? -1.55 19.062 4.16 1 98.44 369 LEU A C 1
ATOM 2987 O O . LEU A 1 369 ? -1.829 19.031 5.363 1 98.44 369 LEU A O 1
ATOM 2991 N N . LEU A 1 370 ? -0.365 18.859 3.674 1 97.88 370 LEU A N 1
ATOM 2992 C CA . LEU A 1 370 ? 0.731 18.578 4.594 1 97.88 370 LEU A CA 1
ATOM 2993 C C . LEU A 1 370 ? 1.029 19.781 5.477 1 97.88 370 LEU A C 1
ATOM 2995 O O . LEU A 1 370 ? 1.205 19.641 6.688 1 97.88 370 LEU A O 1
ATOM 2999 N N . PHE A 1 371 ? 1.058 21 4.914 1 97.38 371 PHE A N 1
ATOM 3000 C CA . PHE A 1 371 ? 1.337 22.234 5.621 1 97.38 371 PHE A CA 1
ATOM 3001 C C . PHE A 1 371 ? 0.319 22.469 6.734 1 97.38 371 PHE A C 1
ATOM 3003 O O . PHE A 1 371 ? 0.691 22.703 7.883 1 97.38 371 PHE A O 1
ATOM 3010 N N . THR A 1 372 ? -0.945 22.281 6.395 1 97.94 372 THR A N 1
ATOM 3011 C CA . THR A 1 372 ? -2.014 22.5 7.363 1 97.94 372 THR A CA 1
ATOM 3012 C C . THR A 1 372 ? -1.999 21.422 8.445 1 97.94 372 THR A C 1
ATOM 3014 O O . THR A 1 372 ? -2.209 21.719 9.625 1 97.94 372 THR A O 1
ATOM 3017 N N . THR A 1 373 ? -1.745 20.203 8.055 1 98.12 373 THR A N 1
ATOM 3018 C CA . THR A 1 373 ? -1.719 19.125 9.031 1 98.12 373 THR A CA 1
ATOM 3019 C C . THR A 1 373 ? -0.568 19.297 10.016 1 98.12 373 THR A C 1
ATOM 3021 O O . THR A 1 373 ? -0.754 19.172 11.227 1 98.12 373 THR A O 1
ATOM 3024 N N . LEU A 1 374 ? 0.62 19.656 9.484 1 97.56 374 LEU A N 1
ATOM 3025 C CA . LEU A 1 374 ? 1.784 19.844 10.336 1 97.56 374 LEU A CA 1
ATOM 3026 C C . LEU A 1 374 ? 1.574 21.031 11.273 1 97.56 374 LEU A C 1
ATOM 3028 O O . LEU A 1 374 ? 1.904 20.969 12.461 1 97.56 374 LEU A O 1
ATOM 3032 N N . GLU A 1 375 ? 0.979 22.047 10.797 1 96.81 375 GLU A N 1
ATOM 3033 C CA . GLU A 1 375 ? 0.806 23.281 11.578 1 96.81 375 GLU A CA 1
ATOM 3034 C C . GLU A 1 375 ? -0.248 23.094 12.664 1 96.81 375 GLU A C 1
ATOM 3036 O O . GLU A 1 375 ? -0.05 23.516 13.805 1 96.81 375 GLU A O 1
ATOM 3041 N N . TYR A 1 376 ? -1.294 22.453 12.352 1 96.88 376 TYR A N 1
ATOM 3042 C CA . TYR A 1 376 ? -2.428 22.484 13.266 1 96.88 376 TYR A CA 1
ATOM 3043 C C . TYR A 1 376 ? -2.508 21.203 14.094 1 96.88 376 TYR A C 1
ATOM 3045 O O . TYR A 1 376 ? -3.109 21.188 15.164 1 96.88 376 TYR A O 1
ATOM 3053 N N . LYS A 1 377 ? -1.919 20.156 13.664 1 96.38 377 LYS A N 1
ATOM 3054 C CA . LYS A 1 377 ? -2.078 18.906 14.398 1 96.38 377 LYS A CA 1
ATOM 3055 C C . LYS A 1 377 ? -0.775 18.5 15.078 1 96.38 377 LYS A C 1
ATOM 3057 O O . LYS A 1 377 ? -0.782 17.703 16.016 1 96.38 377 LYS A O 1
ATOM 3062 N N . TYR A 1 378 ? 0.378 19.047 14.617 1 95.94 378 TYR A N 1
ATOM 3063 C CA . TYR A 1 378 ? 1.638 18.547 15.164 1 95.94 378 TYR A CA 1
ATOM 3064 C C . TYR A 1 378 ? 2.451 19.688 15.773 1 95.94 378 TYR A C 1
ATOM 3066 O O . TYR A 1 378 ? 3.498 19.453 16.391 1 95.94 378 TYR A O 1
ATOM 3074 N N . SER A 1 379 ? 1.997 20.859 15.586 1 94.56 379 SER A N 1
ATOM 3075 C CA . SER A 1 379 ? 2.693 22 16.172 1 94.56 379 SER A CA 1
ATOM 3076 C C . SER A 1 379 ? 2.691 21.922 17.688 1 94.56 379 SER A C 1
ATOM 3078 O O . SER A 1 379 ? 1.699 21.516 18.297 1 94.56 379 SER A O 1
ATOM 3080 N N . SER A 1 380 ? 3.75 22.344 18.297 1 89.38 380 SER A N 1
ATOM 3081 C CA . SER A 1 380 ? 3.838 22.375 19.75 1 89.38 380 SER A CA 1
ATOM 3082 C C . SER A 1 380 ? 2.99 23.5 20.328 1 89.38 380 SER A C 1
ATOM 3084 O O . SER A 1 380 ? 2.559 23.438 21.469 1 89.38 380 SER A O 1
ATOM 3086 N N . TYR A 1 381 ? 2.678 24.453 19.562 1 84.62 381 TYR A N 1
ATOM 3087 C CA . TYR A 1 381 ? 1.98 25.656 20.016 1 84.62 381 TYR A CA 1
ATOM 3088 C C . TYR A 1 381 ? 0.474 25.5 19.844 1 84.62 381 TYR A C 1
ATOM 3090 O O . TYR A 1 381 ? -0.306 26.062 20.609 1 84.62 381 TYR A O 1
ATOM 3098 N N . GLN A 1 382 ? 0.096 24.703 18.875 1 82.5 382 GLN A N 1
ATOM 3099 C CA . GLN A 1 382 ? -1.312 24.75 18.5 1 82.5 382 GLN A CA 1
ATOM 3100 C C . GLN A 1 382 ? -2.004 23.422 18.781 1 82.5 382 GLN A C 1
ATOM 3102 O O . GLN A 1 382 ? -3.234 23.328 18.766 1 82.5 382 GLN A O 1
ATOM 3107 N N . TYR A 1 383 ? -1.32 22.422 19.109 1 75.25 383 TYR A N 1
ATOM 3108 C CA . TYR A 1 383 ? -1.837 21.062 19.188 1 75.25 383 TYR A CA 1
ATOM 3109 C C . TYR A 1 383 ? -3.023 20.984 20.141 1 75.25 383 TYR A C 1
ATOM 3111 O O . TYR A 1 383 ? -4.039 20.359 19.828 1 75.25 383 TYR A O 1
ATOM 3119 N N . HIS A 1 384 ? -3.016 21.641 21.109 1 76.94 384 HIS A N 1
ATOM 3120 C CA . HIS A 1 384 ? -4.07 21.531 22.109 1 76.94 384 HIS A CA 1
ATOM 3121 C C . HIS A 1 384 ? -5.281 22.391 21.734 1 76.94 384 HIS A C 1
ATOM 3123 O O . HIS A 1 384 ? -6.414 22.047 22.094 1 76.94 384 HIS A O 1
ATOM 3129 N N . ASP A 1 385 ? -4.977 23.344 20.906 1 79.81 385 ASP A N 1
ATOM 3130 C CA . ASP A 1 385 ? -6.035 24.281 20.531 1 79.81 385 ASP A CA 1
ATOM 3131 C C . ASP A 1 385 ? -6.879 23.734 19.391 1 79.81 385 ASP A C 1
ATOM 3133 O O . ASP A 1 385 ? -8 24.188 19.156 1 79.81 385 ASP A O 1
ATOM 3137 N N . THR A 1 386 ? -6.344 22.75 18.781 1 87.31 386 THR A N 1
ATOM 3138 C CA . THR A 1 386 ? -6.98 22.328 17.547 1 87.31 386 THR A CA 1
ATOM 3139 C C . THR A 1 386 ? -7.711 21 17.734 1 87.31 386 THR A C 1
ATOM 3141 O O . THR A 1 386 ? -7.836 20.219 16.797 1 87.31 386 THR A O 1
ATOM 3144 N N . ALA A 1 387 ? -8.172 20.781 18.859 1 88.12 387 ALA A N 1
ATOM 3145 C CA . ALA A 1 387 ? -8.867 19.531 19.156 1 88.12 387 ALA A CA 1
ATOM 3146 C C . ALA A 1 387 ? -10.203 19.453 18.422 1 88.12 387 ALA A C 1
ATOM 3148 O O . ALA A 1 387 ? -10.734 18.375 18.203 1 88.12 387 ALA A O 1
ATOM 3149 N N . SER A 1 388 ? -10.711 20.562 18.031 1 92.81 388 SER A N 1
ATOM 3150 C CA . SER A 1 388 ? -12.008 20.578 17.375 1 92.81 388 SER A CA 1
ATOM 3151 C C . SER A 1 388 ? -11.859 20.406 15.859 1 92.81 388 SER A C 1
ATOM 3153 O O . SER A 1 388 ? -12.844 20.172 15.156 1 92.81 388 SER A O 1
ATOM 3155 N N . LEU A 1 389 ? -10.688 20.5 15.359 1 96.44 389 LEU A N 1
ATOM 3156 C CA . LEU A 1 389 ? -10.445 20.406 13.922 1 96.44 389 LEU A CA 1
ATOM 3157 C C . LEU A 1 389 ? -10.469 18.953 13.461 1 96.44 389 LEU A C 1
ATOM 3159 O O . LEU A 1 389 ? -9.547 18.203 13.734 1 96.44 389 LEU A O 1
ATOM 3163 N N . PHE A 1 390 ? -11.477 18.609 12.711 1 96.56 390 PHE A N 1
ATOM 3164 C CA . PHE A 1 390 ? -11.617 17.188 12.375 1 96.56 390 PHE A CA 1
ATOM 3165 C C . PHE A 1 390 ? -11.148 16.922 10.945 1 96.56 390 PHE A C 1
ATOM 3167 O O . PHE A 1 390 ? -11.008 15.766 10.539 1 96.56 390 PHE A O 1
ATOM 3174 N N . GLY A 1 391 ? -10.875 18.031 10.188 1 98.25 391 GLY A N 1
ATOM 3175 C CA . GLY A 1 391 ? -10.422 17.812 8.82 1 98.25 391 GLY A CA 1
ATOM 3176 C C . GLY A 1 391 ? -10.086 19.094 8.086 1 98.25 391 GLY A C 1
ATOM 3177 O O . GLY A 1 391 ? -10.188 20.188 8.641 1 98.25 391 GLY A O 1
ATOM 3178 N N . VAL A 1 392 ? -9.609 18.906 6.828 1 98.75 392 VAL A N 1
ATOM 3179 C CA . VAL A 1 392 ? -9.203 20 5.953 1 98.75 392 VAL A CA 1
ATOM 3180 C C . VAL A 1 392 ? -9.828 19.828 4.574 1 98.75 392 VAL A C 1
ATOM 3182 O O . VAL A 1 392 ? -9.695 18.766 3.957 1 98.75 392 VAL A O 1
ATOM 3185 N N . SER A 1 393 ? -10.492 20.844 4.137 1 98.5 393 SER A N 1
ATOM 3186 C CA . SER A 1 393 ? -11.109 20.812 2.812 1 98.5 393 SER A CA 1
ATOM 3187 C C . SER A 1 393 ? -10.18 21.406 1.757 1 98.5 393 SER A C 1
ATOM 3189 O O . SER A 1 393 ? -9.367 22.281 2.059 1 98.5 393 SER A O 1
ATOM 3191 N N . LEU A 1 394 ? -10.289 20.953 0.537 1 98.12 394 LEU A N 1
ATOM 3192 C CA . LEU A 1 394 ? -9.484 21.469 -0.569 1 98.12 394 LEU A CA 1
ATOM 3193 C C . LEU A 1 394 ? -10.289 22.438 -1.424 1 98.12 394 LEU A C 1
ATOM 3195 O O . LEU A 1 394 ? -9.742 23.094 -2.309 1 98.12 394 LEU A O 1
ATOM 3199 N N . GLU A 1 395 ? -11.547 22.547 -1.178 1 94.75 395 GLU A N 1
ATOM 3200 C CA . GLU A 1 395 ? -12.391 23.484 -1.905 1 94.75 395 GLU A CA 1
ATOM 3201 C C . GLU A 1 395 ? -13.297 24.266 -0.954 1 94.75 395 GLU A C 1
ATOM 3203 O O . GLU A 1 395 ? -13.484 23.875 0.199 1 94.75 395 GLU A O 1
ATOM 3208 N N . GLU A 1 396 ? -13.758 25.359 -1.443 1 93.06 396 GLU A N 1
ATOM 3209 C CA . GLU A 1 396 ? -14.75 26.125 -0.706 1 93.06 396 GLU A CA 1
ATOM 3210 C C . GLU A 1 396 ? -16.109 25.406 -0.702 1 93.06 396 GLU A C 1
ATOM 3212 O O . GLU A 1 396 ? -16.391 24.609 -1.594 1 93.06 396 GLU A O 1
ATOM 3217 N N . PRO A 1 397 ? -16.828 25.625 0.37 1 92.31 397 PRO A N 1
ATOM 3218 C CA . PRO A 1 397 ? -18.141 25 0.341 1 92.31 397 PRO A CA 1
ATOM 3219 C C . PRO A 1 397 ? -18.984 25.438 -0.863 1 92.31 397 PRO A C 1
ATOM 3221 O O . PRO A 1 397 ? -19.078 26.625 -1.151 1 92.31 397 PRO A O 1
ATOM 3224 N N . PRO A 1 398 ? -19.484 24.484 -1.543 1 87.38 398 PRO A N 1
ATOM 3225 C CA . PRO A 1 398 ? -20.281 24.859 -2.719 1 87.38 398 PRO A CA 1
ATOM 3226 C C . PRO A 1 398 ? -21.594 25.547 -2.354 1 87.38 398 PRO A C 1
ATOM 3228 O O . PRO A 1 398 ? -22.016 26.484 -3.049 1 87.38 398 PRO A O 1
ATOM 3231 N N . SER A 1 399 ? -22.234 25.062 -1.329 1 89.88 399 SER A N 1
ATOM 3232 C CA . SER A 1 399 ? -23.516 25.625 -0.875 1 89.88 399 SER A CA 1
ATOM 3233 C C . SER A 1 399 ? -23.672 25.453 0.632 1 89.88 399 SER A C 1
ATOM 3235 O O . SER A 1 399 ? -22.906 24.75 1.274 1 89.88 399 SER A O 1
ATOM 3237 N N . TYR A 1 400 ? -24.609 26.234 1.065 1 91.19 400 TYR A N 1
ATOM 3238 C CA . TYR A 1 400 ? -24.984 26.016 2.463 1 91.19 400 TYR A CA 1
ATOM 3239 C C . TYR A 1 400 ? -25.609 24.641 2.662 1 91.19 400 TYR A C 1
ATOM 3241 O O . TYR A 1 400 ? -26.156 24.062 1.721 1 91.19 400 TYR A O 1
ATOM 3249 N N . LEU A 1 401 ? -25.516 24.156 3.836 1 90.44 401 LEU A N 1
ATOM 3250 C CA . LEU A 1 401 ? -25.969 22.797 4.145 1 90.44 401 LEU A CA 1
ATOM 3251 C C . LEU A 1 401 ? -27.453 22.641 3.854 1 90.44 401 LEU A C 1
ATOM 3253 O O . LEU A 1 401 ? -27.906 21.578 3.416 1 90.44 401 LEU A O 1
ATOM 3257 N N . ASN A 1 402 ? -28.219 23.656 4.133 1 88.44 402 ASN A N 1
ATOM 3258 C CA . ASN A 1 402 ? -29.656 23.625 3.91 1 88.44 402 ASN A CA 1
ATOM 3259 C C . ASN A 1 402 ? -30 23.828 2.438 1 88.44 402 ASN A C 1
ATOM 3261 O O . ASN A 1 402 ? -31.172 23.734 2.051 1 88.44 402 ASN A O 1
ATOM 3265 N N . GLY A 1 403 ? -29.078 24.156 1.604 1 85.81 403 GLY A N 1
ATOM 3266 C CA . GLY A 1 403 ? -29.281 24.297 0.17 1 85.81 403 GLY A CA 1
ATOM 3267 C C . GLY A 1 403 ? -29.938 25.609 -0.221 1 85.81 403 GLY A C 1
ATOM 3268 O O . GLY A 1 403 ? -30.453 25.75 -1.334 1 85.81 403 GLY A O 1
ATOM 3269 N N . SER A 1 404 ? -30 26.516 0.563 1 82.88 404 SER A N 1
ATOM 3270 C CA . SER A 1 404 ? -30.688 27.781 0.326 1 82.88 404 SER A CA 1
ATOM 3271 C C . SER A 1 404 ? -29.984 28.594 -0.754 1 82.88 404 SER A C 1
ATOM 3273 O O . SER A 1 404 ? -30.641 29.172 -1.627 1 82.88 404 SER A O 1
ATOM 3275 N N . SER A 1 405 ? -28.719 28.703 -0.685 1 83.88 405 SER A N 1
ATOM 3276 C CA . SER A 1 405 ? -27.922 29.5 -1.618 1 83.88 405 SER A CA 1
ATOM 3277 C C . SER A 1 405 ? -26.484 28.984 -1.686 1 83.88 405 SER A C 1
ATOM 3279 O O . SER A 1 405 ? -26.062 28.172 -0.868 1 83.88 405 SER A O 1
ATOM 3281 N N . PRO A 1 406 ? -25.906 29.406 -2.795 1 86.69 406 PRO A N 1
ATOM 3282 C CA . PRO A 1 406 ? -24.469 29.141 -2.797 1 86.69 406 PRO A CA 1
ATOM 3283 C C . PRO A 1 406 ? -23.75 29.766 -1.603 1 86.69 406 PRO A C 1
ATOM 3285 O O . PRO A 1 406 ? -24.188 30.797 -1.094 1 86.69 406 PRO A O 1
ATOM 3288 N N . PHE A 1 407 ? -22.719 29.172 -1.169 1 89.25 407 PHE A N 1
ATOM 3289 C CA . PHE A 1 407 ? -22 29.609 0.016 1 89.25 407 PHE A CA 1
ATOM 3290 C C . PHE A 1 407 ? -21.281 30.938 -0.253 1 89.25 407 PHE A C 1
ATOM 3292 O O . PHE A 1 407 ? -20.688 31.109 -1.317 1 89.25 407 PHE A O 1
ATOM 3299 N N . ASN A 1 408 ? -21.312 31.812 0.751 1 82.38 408 ASN A N 1
ATOM 3300 C CA . ASN A 1 408 ? -20.594 33.062 0.69 1 82.38 408 ASN A CA 1
ATOM 3301 C C . ASN A 1 408 ? -19.375 33.094 1.601 1 82.38 408 ASN A C 1
ATOM 3303 O O . ASN A 1 408 ? -19.484 32.875 2.812 1 82.38 408 ASN A O 1
ATOM 3307 N N . ILE A 1 409 ? -18.266 33.375 1.018 1 81.5 409 ILE A N 1
ATOM 3308 C CA . ILE A 1 409 ? -17.016 33.406 1.783 1 81.5 409 ILE A CA 1
ATOM 3309 C C . ILE A 1 409 ? -17.031 34.594 2.723 1 81.5 409 ILE A C 1
ATOM 3311 O O . ILE A 1 409 ? -17.391 35.719 2.318 1 81.5 409 ILE A O 1
ATOM 3315 N N . PRO A 1 410 ? -16.766 34.281 3.961 1 76.12 410 PRO A N 1
ATOM 3316 C CA . PRO A 1 410 ? -16.75 35.406 4.914 1 76.12 410 PRO A CA 1
ATOM 3317 C C . PRO A 1 410 ? -15.852 36.562 4.477 1 76.12 410 PRO A C 1
ATOM 3319 O O . PRO A 1 410 ? -14.766 36.312 3.947 1 76.12 410 PRO A O 1
ATOM 3322 N N . ALA A 1 411 ? -16.531 37.719 4.344 1 63.38 411 ALA A N 1
ATOM 3323 C CA . ALA A 1 411 ? -15.867 38.938 3.895 1 63.38 411 ALA A CA 1
ATOM 3324 C C . ALA A 1 411 ? -14.852 39.438 4.93 1 63.38 411 ALA A C 1
ATOM 3326 O O . ALA A 1 411 ? -15.117 39.375 6.133 1 63.38 411 ALA A O 1
ATOM 3327 N N . LEU A 1 412 ? -13.617 39.094 4.766 1 61.75 412 LEU A N 1
ATOM 3328 C CA . LEU A 1 412 ? -12.734 39.844 5.648 1 61.75 412 LEU A CA 1
ATOM 3329 C C . LEU A 1 412 ? -12.625 41.281 5.203 1 61.75 412 LEU A C 1
ATOM 3331 O O . LEU A 1 412 ? -13.016 41.625 4.086 1 61.75 412 LEU A O 1
ATOM 3335 N N . SER A 1 413 ? -12.078 42.156 6.145 1 55.03 413 SER A N 1
ATOM 3336 C CA . SER A 1 413 ? -11.922 43.594 5.926 1 55.03 413 SER A CA 1
ATOM 3337 C C . SER A 1 413 ? -11.375 43.875 4.535 1 55.03 413 SER A C 1
ATOM 3339 O O . SER A 1 413 ? -10.688 43.031 3.941 1 55.03 413 SER A O 1
ATOM 3341 N N . LYS A 1 414 ? -11.945 44.969 3.775 1 54.12 414 LYS A N 1
ATOM 3342 C CA . LYS A 1 414 ? -11.555 45.5 2.475 1 54.12 414 LYS A CA 1
ATOM 3343 C C . LYS A 1 414 ? -10.031 45.531 2.328 1 54.12 414 LYS A C 1
ATOM 3345 O O . LYS A 1 414 ? -9.328 46.094 3.164 1 54.12 414 LYS A O 1
ATOM 3350 N N . GLY A 1 415 ? -9.398 44.844 1.352 1 56.16 415 GLY A N 1
ATOM 3351 C CA . GLY A 1 415 ? -7.984 44.875 1.013 1 56.16 415 GLY A CA 1
ATOM 3352 C C . GLY A 1 415 ? -7.227 43.656 1.507 1 56.16 415 GLY A C 1
ATOM 3353 O O . GLY A 1 415 ? -6.078 43.438 1.117 1 56.16 415 GLY A O 1
ATOM 3354 N N . SER A 1 416 ? -7.867 42.844 2.416 1 65.75 416 SER A N 1
ATOM 3355 C CA . SER A 1 416 ? -7.094 41.75 3.002 1 65.75 416 SER A CA 1
ATOM 3356 C C . SER A 1 416 ? -7.312 40.469 2.238 1 65.75 416 SER A C 1
ATOM 3358 O O . SER A 1 416 ? -8.352 40.281 1.609 1 65.75 416 SER A O 1
ATOM 3360 N N . GLN A 1 417 ? -6.254 39.781 2.074 1 75.12 417 GLN A N 1
ATOM 3361 C CA . GLN A 1 417 ? -6.332 38.438 1.47 1 75.12 417 GLN A CA 1
ATOM 3362 C C . GLN A 1 417 ? -7.328 37.562 2.211 1 75.12 417 GLN A C 1
ATOM 3364 O O . GLN A 1 417 ? -7.422 37.625 3.439 1 75.12 417 GLN A O 1
ATOM 3369 N N . PRO A 1 418 ? -8.086 36.938 1.333 1 84.81 418 PRO A N 1
ATOM 3370 C CA . PRO A 1 418 ? -9 36 1.99 1 84.81 418 PRO A CA 1
ATOM 3371 C C . PRO A 1 418 ? -8.273 34.969 2.869 1 84.81 418 PRO A C 1
ATOM 3373 O O . PRO A 1 418 ? -7.16 34.562 2.545 1 84.81 418 PRO A O 1
ATOM 3376 N N . SER A 1 419 ? -8.797 34.688 3.965 1 88.38 419 SER A N 1
ATOM 3377 C CA . SER A 1 419 ? -8.219 33.781 4.938 1 88.38 419 SER A CA 1
ATOM 3378 C C . SER A 1 419 ? -8.984 32.469 4.965 1 88.38 419 SER A C 1
ATOM 3380 O O . SER A 1 419 ? -10.203 32.438 4.762 1 88.38 419 SER A O 1
ATOM 3382 N N . PRO A 1 420 ? -8.227 31.359 5.113 1 94.88 420 PRO A N 1
ATOM 3383 C CA . PRO A 1 420 ? -8.961 30.141 5.465 1 94.88 420 PRO A CA 1
ATOM 3384 C C . PRO A 1 420 ? -9.867 30.328 6.68 1 94.88 420 PRO A C 1
ATOM 3386 O O . PRO A 1 420 ? -9.656 31.234 7.477 1 94.88 420 PRO A O 1
ATOM 3389 N N . PHE A 1 421 ? -10.875 29.578 6.797 1 95.75 421 PHE A N 1
ATOM 3390 C CA . PHE A 1 421 ? -11.836 29.75 7.883 1 95.75 421 PHE A CA 1
ATOM 3391 C C . PHE A 1 421 ? -12.328 28.391 8.391 1 95.75 421 PHE A C 1
ATOM 3393 O O . PHE A 1 421 ? -12.086 27.359 7.758 1 95.75 421 PHE A O 1
ATOM 3400 N N . LEU A 1 422 ? -12.938 28.406 9.492 1 96.44 422 LEU A N 1
ATOM 3401 C CA . LEU A 1 422 ? -13.445 27.203 10.141 1 96.44 422 LEU A CA 1
ATOM 3402 C C . LEU A 1 422 ? -14.961 27.109 10 1 96.44 422 LEU A C 1
ATOM 3404 O O . LEU A 1 422 ? -15.672 28.078 10.219 1 96.44 422 LEU A O 1
ATOM 3408 N N . TYR A 1 423 ? -15.406 26 9.523 1 96.56 423 TYR A N 1
ATOM 3409 C CA . TYR A 1 423 ? -16.812 25.734 9.258 1 96.56 423 TYR A CA 1
ATOM 3410 C C . TYR A 1 423 ? -17.188 24.328 9.703 1 96.56 423 TYR A C 1
ATOM 3412 O O . TYR A 1 423 ? -16.484 23.359 9.406 1 96.56 423 TYR A O 1
ATOM 3420 N N . PRO A 1 424 ? -18.266 24.109 10.492 1 95.88 424 PRO A N 1
ATOM 3421 C CA . PRO A 1 424 ? -18.562 22.797 11.07 1 95.88 424 PRO A CA 1
ATOM 3422 C C . PRO A 1 424 ? -19.109 21.812 10.039 1 95.88 424 PRO A C 1
ATOM 3424 O O . PRO A 1 424 ? -19.203 20.609 10.305 1 95.88 424 PRO A O 1
ATOM 3427 N N . VAL A 1 425 ? -19.484 22.266 8.898 1 95.38 425 VAL A N 1
ATOM 3428 C CA . VAL A 1 425 ? -20.062 21.406 7.875 1 95.38 425 VAL A CA 1
ATOM 3429 C C . VAL A 1 425 ? -18.953 20.688 7.109 1 95.38 425 VAL A C 1
ATOM 3431 O O . VAL A 1 425 ? -18.062 21.344 6.547 1 95.38 425 VAL A O 1
ATOM 3434 N N . PRO A 1 426 ? -18.953 19.359 7.086 1 96.38 426 PRO A N 1
ATOM 3435 C CA . PRO A 1 426 ? -17.891 18.641 6.371 1 96.38 426 PRO A CA 1
ATOM 3436 C C . PRO A 1 426 ? -18.031 18.75 4.855 1 96.38 426 PRO A C 1
ATOM 3438 O O . PRO A 1 426 ? -19.141 18.766 4.332 1 96.38 426 PRO A O 1
ATOM 3441 N N . ASN A 1 427 ? -16.906 18.844 4.207 1 96 427 ASN A N 1
ATOM 3442 C CA . ASN A 1 427 ? -16.875 18.734 2.754 1 96 427 ASN A CA 1
ATOM 3443 C C . ASN A 1 427 ? -16.875 17.266 2.312 1 96 427 ASN A C 1
ATOM 3445 O O . ASN A 1 427 ? -16.125 16.453 2.854 1 96 427 ASN A O 1
ATOM 3449 N N . THR A 1 428 ? -17.719 16.922 1.368 1 93.19 428 THR A N 1
ATOM 3450 C CA . THR A 1 428 ? -17.891 15.516 0.979 1 93.19 428 THR A CA 1
ATOM 3451 C C . THR A 1 428 ? -17.156 15.227 -0.329 1 93.19 428 THR A C 1
ATOM 3453 O O . THR A 1 428 ? -17.094 14.078 -0.769 1 93.19 428 THR A O 1
ATOM 3456 N N . ARG A 1 429 ? -16.578 16.188 -0.922 1 94.38 429 ARG A N 1
ATOM 3457 C CA . ARG A 1 429 ? -16.125 16.031 -2.297 1 94.38 429 ARG A CA 1
ATOM 3458 C C . ARG A 1 429 ? -14.594 16.016 -2.363 1 94.38 429 ARG A C 1
ATOM 3460 O O . ARG A 1 429 ? -14.016 15.328 -3.215 1 94.38 429 ARG A O 1
ATOM 3467 N N . ALA A 1 430 ? -13.938 16.75 -1.599 1 97.75 430 ALA A N 1
ATOM 3468 C CA . ALA A 1 430 ? -12.477 16.828 -1.593 1 97.75 430 ALA A CA 1
ATOM 3469 C C . ALA A 1 430 ? -11.961 17.297 -0.238 1 97.75 430 ALA A C 1
ATOM 3471 O O . ALA A 1 430 ? -11.57 18.453 -0.083 1 97.75 430 ALA A O 1
ATOM 3472 N N . ALA A 1 431 ? -11.859 16.344 0.651 1 98.44 431 ALA A N 1
ATOM 3473 C CA . ALA A 1 431 ? -11.477 16.75 1.999 1 98.44 431 ALA A CA 1
ATOM 3474 C C . ALA A 1 431 ? -10.664 15.656 2.693 1 98.44 431 ALA A C 1
ATOM 3476 O O . ALA A 1 431 ? -10.859 14.469 2.432 1 98.44 431 ALA A O 1
ATOM 3477 N N . LEU A 1 432 ? -9.758 16.125 3.516 1 98.75 432 LEU A N 1
ATOM 3478 C CA . LEU A 1 432 ? -8.961 15.258 4.383 1 98.75 432 LEU A CA 1
ATOM 3479 C C . LEU A 1 432 ? -9.617 15.117 5.754 1 98.75 432 LEU A C 1
ATOM 3481 O O . LEU A 1 432 ? -10.031 16.109 6.352 1 98.75 432 LEU A O 1
ATOM 3485 N N . PHE A 1 433 ? -9.805 13.93 6.25 1 98.5 433 PHE A N 1
ATOM 3486 C CA . PHE A 1 433 ? -10.336 13.648 7.578 1 98.5 433 PHE A CA 1
ATOM 3487 C C . PHE A 1 433 ? -9.258 13.055 8.477 1 98.5 433 PHE A C 1
ATOM 3489 O O . PHE A 1 433 ? -8.562 12.117 8.086 1 98.5 433 PHE A O 1
ATOM 3496 N N . PHE A 1 434 ? -9.125 13.57 9.641 1 97.5 434 PHE A N 1
ATOM 3497 C CA . PHE A 1 434 ? -8.102 13.102 10.562 1 97.5 434 PHE A CA 1
ATOM 3498 C C . PHE A 1 434 ? -8.531 11.797 11.227 1 97.5 434 PHE A C 1
ATOM 3500 O O . PHE A 1 434 ? -9.727 11.539 11.383 1 97.5 434 PHE A O 1
ATOM 3507 N N . PRO A 1 435 ? -7.637 11 11.586 1 94.62 435 PRO A N 1
ATOM 3508 C CA . PRO A 1 435 ? -7.902 9.609 11.945 1 94.62 435 PRO A CA 1
ATOM 3509 C C . PRO A 1 435 ? -8.773 9.477 13.195 1 94.62 435 PRO A C 1
ATOM 3511 O O . PRO A 1 435 ? -9.727 8.695 13.211 1 94.62 435 PRO A O 1
ATOM 3514 N N . LYS A 1 436 ? -8.5 10.234 14.266 1 91.88 436 LYS A N 1
ATOM 3515 C CA . LYS A 1 436 ? -9.25 10.109 15.516 1 91.88 436 LYS A CA 1
ATOM 3516 C C . LYS A 1 436 ? -10.719 10.453 15.312 1 91.88 436 LYS A C 1
ATOM 3518 O O . LYS A 1 436 ? -11.602 9.789 15.867 1 91.88 436 LYS A O 1
ATOM 3523 N N . TYR A 1 437 ? -10.938 11.391 14.578 1 95 437 TYR A N 1
ATOM 3524 C CA . TYR A 1 437 ? -12.305 11.836 14.32 1 95 437 TYR A CA 1
ATOM 3525 C C . TYR A 1 437 ? -13.047 10.844 13.43 1 95 437 TYR A C 1
ATOM 3527 O O . TYR A 1 437 ? -14.211 10.531 13.672 1 95 437 TYR A O 1
ATOM 3535 N N . TRP A 1 438 ? -12.352 10.352 12.422 1 95.25 438 TRP A N 1
ATOM 3536 C CA . TRP A 1 438 ? -12.969 9.336 11.578 1 95.25 438 TRP A CA 1
ATOM 3537 C C . TRP A 1 438 ? -13.391 8.125 12.398 1 95.25 438 TRP A C 1
ATOM 3539 O O . TRP A 1 438 ? -14.5 7.602 12.219 1 95.25 438 TRP A O 1
ATOM 3549 N N . SER A 1 439 ? -12.508 7.676 13.258 1 91.44 439 SER A N 1
ATOM 3550 C CA . SER A 1 439 ? -12.82 6.543 14.117 1 91.44 439 SER A CA 1
ATOM 3551 C C . SER A 1 439 ? -14.047 6.82 14.977 1 91.44 439 SER A C 1
ATOM 3553 O O . SER A 1 439 ? -14.875 5.934 15.195 1 91.44 439 SER A O 1
ATOM 3555 N N . GLU A 1 440 ? -14.117 7.988 15.469 1 92.31 440 GLU A N 1
ATOM 3556 C CA . GLU A 1 440 ? -15.273 8.375 16.281 1 92.31 440 GLU A CA 1
ATOM 3557 C C . GLU A 1 440 ? -16.547 8.391 15.438 1 92.31 440 GLU A C 1
ATOM 3559 O O . GLU A 1 440 ? -17.594 7.918 15.891 1 92.31 440 GLU A O 1
ATOM 3564 N N . PHE A 1 441 ? -16.484 9.023 14.258 1 94.94 441 PHE A N 1
ATOM 3565 C CA . PHE A 1 441 ? -17.625 9.039 13.352 1 94.94 441 PHE A CA 1
ATOM 3566 C C . PHE A 1 441 ? -18.078 7.617 13.031 1 94.94 441 PHE A C 1
ATOM 3568 O O . PHE A 1 441 ? -19.266 7.332 13.023 1 94.94 441 PHE A O 1
ATOM 3575 N N . HIS A 1 442 ? -17.062 6.816 12.727 1 93.44 442 HIS A N 1
ATOM 3576 C CA . HIS A 1 442 ? -17.328 5.41 12.438 1 93.44 442 HIS A CA 1
ATOM 3577 C C . HIS A 1 442 ? -18.062 4.734 13.586 1 93.44 442 HIS A C 1
ATOM 3579 O O . HIS A 1 442 ? -19.094 4.09 13.367 1 93.44 442 HIS A O 1
ATOM 3585 N N . THR A 1 443 ? -17.594 4.871 14.789 1 90.94 443 THR A N 1
ATOM 3586 C CA . THR A 1 443 ? -18.188 4.25 15.969 1 90.94 443 THR A CA 1
ATOM 3587 C C . THR A 1 443 ? -19.594 4.812 16.219 1 90.94 443 THR A C 1
ATOM 3589 O O . THR A 1 443 ? -20.5 4.07 16.578 1 90.94 443 THR A O 1
ATOM 3592 N N . TYR A 1 444 ? -19.719 6.07 16.156 1 92.38 444 TYR A N 1
ATOM 3593 C CA . TYR A 1 444 ? -21.031 6.691 16.359 1 92.38 444 TYR A CA 1
ATOM 3594 C C . TYR A 1 444 ? -22.062 6.109 15.391 1 92.38 444 TYR A C 1
ATOM 3596 O O . TYR A 1 444 ? -23.156 5.742 15.805 1 92.38 444 TYR A O 1
ATOM 3604 N N . PHE A 1 445 ? -21.672 6.133 14.109 1 93.81 445 PHE A N 1
ATOM 3605 C CA . PHE A 1 445 ? -22.562 5.605 13.086 1 93.81 445 PHE A CA 1
ATOM 3606 C C . PHE A 1 445 ? -22.922 4.152 13.375 1 93.81 445 PHE A C 1
ATOM 3608 O O . PHE A 1 445 ? -24.078 3.76 13.266 1 93.81 445 PHE A O 1
ATOM 3615 N N . SER A 1 446 ? -21.969 3.344 13.695 1 91.31 446 SER A N 1
ATOM 3616 C CA . SER A 1 446 ? -22.188 1.938 14.031 1 91.31 446 SER A CA 1
ATOM 3617 C C . SER A 1 446 ? -23.172 1.785 15.172 1 91.31 446 SER A C 1
ATOM 3619 O O . SER A 1 446 ? -24.141 1.03 15.062 1 91.31 446 SER A O 1
ATOM 3621 N N . LYS A 1 447 ? -23.016 2.514 16.219 1 89.94 447 LYS A N 1
ATOM 3622 C CA . LYS A 1 447 ? -23.891 2.428 17.391 1 89.94 447 LYS A CA 1
ATOM 3623 C C . LYS A 1 447 ? -25.281 2.971 17.062 1 89.94 447 LYS A C 1
ATOM 3625 O O . LYS A 1 447 ? -26.281 2.459 17.562 1 89.94 447 LYS A O 1
ATOM 3630 N N . ASN A 1 448 ? -25.281 4.012 16.312 1 91.44 448 ASN A N 1
ATOM 3631 C CA . ASN A 1 448 ? -26.578 4.59 15.945 1 91.44 448 ASN A CA 1
ATOM 3632 C C . ASN A 1 448 ? -27.391 3.621 15.094 1 91.44 448 ASN A C 1
ATOM 3634 O O . ASN A 1 448 ? -28.625 3.648 15.133 1 91.44 448 ASN A O 1
ATOM 3638 N N . LEU A 1 449 ? -26.734 2.832 14.266 1 90.19 449 LEU A N 1
ATOM 3639 C CA . LEU A 1 449 ? -27.422 1.807 13.484 1 90.19 449 LEU A CA 1
ATOM 3640 C C . LEU A 1 449 ? -27.984 0.718 14.398 1 90.19 449 LEU A C 1
ATOM 3642 O O . LEU A 1 449 ? -29.062 0.193 14.141 1 90.19 449 LEU A O 1
ATOM 3646 N N . LEU A 1 450 ? -27.297 0.409 15.383 1 87.5 450 LEU A N 1
ATOM 3647 C CA . LEU A 1 450 ? -27.688 -0.669 16.281 1 87.5 450 LEU A CA 1
ATOM 3648 C C . LEU A 1 450 ? -28.719 -0.184 17.297 1 87.5 450 LEU A C 1
ATOM 3650 O O . LEU A 1 450 ? -29.609 -0.935 17.688 1 87.5 450 LEU A O 1
ATOM 3654 N N . HIS A 1 451 ? -28.438 1.09 17.719 1 86.88 451 HIS A N 1
ATOM 3655 C CA . HIS A 1 451 ? -29.281 1.7 18.719 1 86.88 451 HIS A CA 1
ATOM 3656 C C . HIS A 1 451 ? -29.828 3.051 18.25 1 86.88 451 HIS A C 1
ATOM 3658 O O . HIS A 1 451 ? -29.453 4.094 18.797 1 86.88 451 HIS A O 1
ATOM 3664 N N . PRO A 1 452 ? -30.75 2.979 17.375 1 82.62 452 PRO A N 1
ATOM 3665 C CA . PRO A 1 452 ? -31.234 4.254 16.844 1 82.62 452 PRO A CA 1
ATOM 3666 C C . PRO A 1 452 ? -31.906 5.129 17.891 1 82.62 452 PRO A C 1
ATOM 3668 O O . PRO A 1 452 ? -32.562 4.609 18.797 1 82.62 452 PRO A O 1
ATOM 3671 N N . HIS A 1 453 ? -31.406 6.355 17.953 1 71.12 453 HIS A N 1
ATOM 3672 C CA . HIS A 1 453 ? -31.969 7.32 18.891 1 71.12 453 HIS A CA 1
ATOM 3673 C C . HIS A 1 453 ? -33.469 7.531 18.641 1 71.12 453 HIS A C 1
ATOM 3675 O O . HIS A 1 453 ? -33.875 7.746 17.5 1 71.12 453 HIS A O 1
ATOM 3681 N N . LYS A 1 454 ? -34.25 7.051 19.578 1 58.75 454 LYS A N 1
ATOM 3682 C CA . LYS A 1 454 ? -35.656 7.387 19.531 1 58.75 454 LYS A CA 1
ATOM 3683 C C . LYS A 1 454 ? -35.906 8.836 19.922 1 58.75 454 LYS A C 1
ATOM 3685 O O . LYS A 1 454 ? -35.469 9.273 21 1 58.75 454 LYS A O 1
ATOM 3690 N N . SER A 1 455 ? -35.844 9.766 19.016 1 52.5 455 SER A N 1
ATOM 3691 C CA . SER A 1 455 ? -36.156 11.148 19.359 1 52.5 455 SER A CA 1
ATOM 3692 C C . SER A 1 455 ? -37.344 11.219 20.312 1 52.5 455 SER A C 1
ATOM 3694 O O . SER A 1 455 ? -38.406 10.68 20.031 1 52.5 455 SER A O 1
ATOM 3696 N N . SER A 1 456 ? -37.188 10.883 21.438 1 47.19 456 SER A N 1
ATOM 3697 C CA . SER A 1 456 ? -38.375 11.195 22.266 1 47.19 456 SER A CA 1
ATOM 3698 C C . SER A 1 456 ? -38.75 12.664 22.141 1 47.19 456 SER A C 1
ATOM 3700 O O . SER A 1 456 ? -37.906 13.547 22.312 1 47.19 456 SER A O 1
ATOM 3702 N N . PRO A 1 457 ? -39.875 12.859 21.391 1 43.97 457 PRO A N 1
ATOM 3703 C CA . PRO A 1 457 ? -40.344 14.242 21.453 1 43.97 457 PRO A CA 1
ATOM 3704 C C . PRO A 1 457 ? -40.281 14.844 22.844 1 43.97 457 PRO A C 1
ATOM 3706 O O . PRO A 1 457 ? -40.938 14.359 23.766 1 43.97 457 PRO A O 1
ATOM 3709 N N . SER A 1 458 ? -39.281 15.047 23.359 1 41.34 458 SER A N 1
ATOM 3710 C CA . SER A 1 458 ? -39.438 15.758 24.625 1 41.34 458 SER A CA 1
ATOM 3711 C C . SER A 1 458 ? -40.375 16.953 24.484 1 41.34 458 SER A C 1
ATOM 3713 O O . SER A 1 458 ? -40.312 17.672 23.484 1 41.34 458 SER A O 1
ATOM 3715 N N . GLU A 1 459 ? -41.438 16.984 25.141 1 41.59 459 GLU A N 1
ATOM 3716 C CA . GLU A 1 459 ? -42.469 18 25.328 1 41.59 459 GLU A CA 1
ATOM 3717 C C . GLU A 1 459 ? -41.844 19.391 25.516 1 41.59 459 GLU A C 1
ATOM 3719 O O . GLU A 1 459 ? -42.531 20.391 25.578 1 41.59 459 GLU A O 1
ATOM 3724 N N . ASN A 1 460 ? -40.625 19.531 26.141 1 41.88 460 ASN A N 1
ATOM 3725 C CA . ASN A 1 460 ? -40.25 20.891 26.5 1 41.88 460 ASN A CA 1
ATOM 3726 C C . ASN A 1 460 ? -39.719 21.672 25.281 1 41.88 460 ASN A C 1
ATOM 3728 O O . ASN A 1 460 ? -39.031 21.109 24.453 1 41.88 460 ASN A O 1
ATOM 3732 N N . ASP A 1 461 ? -40.125 22.891 24.938 1 46.25 461 ASP A N 1
ATOM 3733 C CA . ASP A 1 461 ? -40.031 23.969 23.969 1 46.25 461 ASP A CA 1
ATOM 3734 C C . ASP A 1 461 ? -38.562 24.25 23.609 1 46.25 461 ASP A C 1
ATOM 3736 O O . ASP A 1 461 ? -38.281 25.016 22.688 1 46.25 461 ASP A O 1
ATOM 3740 N N . THR A 1 462 ? -37.531 23.969 24.422 1 49.38 462 THR A N 1
ATOM 3741 C CA . THR A 1 462 ? -36.156 24.453 24.219 1 49.38 462 THR A CA 1
ATOM 3742 C C . THR A 1 462 ? -35.312 23.391 23.516 1 49.38 462 THR A C 1
ATOM 3744 O O . THR A 1 462 ? -34.094 23.484 23.5 1 49.38 462 THR A O 1
ATOM 3747 N N . GLU A 1 463 ? -35.812 22.469 22.938 1 56.91 463 GLU A N 1
ATOM 3748 C CA . GLU A 1 463 ? -35.031 21.359 22.391 1 56.91 463 GLU A CA 1
ATOM 3749 C C . GLU A 1 463 ? -34.312 21.766 21.109 1 56.91 463 GLU A C 1
ATOM 3751 O O . GLU A 1 463 ? -34.906 22.422 20.25 1 56.91 463 GLU A O 1
ATOM 3756 N N . PRO A 1 464 ? -32.969 21.562 21.125 1 66.31 464 PRO A N 1
ATOM 3757 C CA . PRO A 1 464 ? -32.219 21.859 19.891 1 66.31 464 PRO A CA 1
ATOM 3758 C C . PRO A 1 464 ? -32.844 21.203 18.656 1 66.31 464 PRO A C 1
ATOM 3760 O O . PRO A 1 464 ? -33.375 20.094 18.734 1 66.31 464 PRO A O 1
ATOM 3763 N N . VAL A 1 465 ? -33.281 22.062 17.688 1 68.31 465 VAL A N 1
ATOM 3764 C CA . VAL A 1 465 ? -33.844 21.594 16.422 1 68.31 465 VAL A CA 1
ATOM 3765 C C . VAL A 1 465 ? -32.719 21.141 15.492 1 68.31 465 VAL A C 1
ATOM 3767 O O . VAL A 1 465 ? -31.719 21.828 15.328 1 68.31 465 VAL A O 1
ATOM 3770 N N . PRO A 1 466 ? -32.875 19.844 15.031 1 75.62 466 PRO A N 1
ATOM 3771 C CA . PRO A 1 466 ? -31.922 19.422 14.008 1 75.62 466 PRO A CA 1
ATOM 3772 C C . PRO A 1 466 ? -31.828 20.406 12.844 1 75.62 466 PRO A C 1
ATOM 3774 O O . PRO A 1 466 ? -32.844 21.047 12.492 1 75.62 466 PRO A O 1
ATOM 3777 N N . PHE A 1 467 ? -30.672 20.641 12.43 1 81 467 PHE A N 1
ATOM 3778 C CA . PHE A 1 467 ? -30.438 21.547 11.312 1 81 467 PHE A CA 1
ATOM 3779 C C . PHE A 1 467 ? -31.125 21.047 10.047 1 81 467 PHE A C 1
ATOM 3781 O O . PHE A 1 467 ? -31.062 19.859 9.727 1 81 467 PHE A O 1
ATOM 3788 N N . PRO A 1 468 ? -31.875 21.859 9.398 1 86.88 468 PRO A N 1
ATOM 3789 C CA . PRO A 1 468 ? -32.5 21.438 8.148 1 86.88 468 PRO A CA 1
ATOM 3790 C C . PRO A 1 468 ? -31.5 21.109 7.055 1 86.88 468 PRO A C 1
ATOM 3792 O O . PRO A 1 468 ? -30.594 21.906 6.793 1 86.88 468 PRO A O 1
ATOM 3795 N N . LEU A 1 469 ? -31.75 20.016 6.363 1 91.19 469 LEU A N 1
ATOM 3796 C CA . LEU A 1 469 ? -30.828 19.562 5.328 1 91.19 469 LEU A CA 1
ATOM 3797 C C . LEU A 1 469 ? -31.453 19.672 3.945 1 91.19 469 LEU A C 1
ATOM 3799 O O . LEU A 1 469 ? -32.656 19.406 3.783 1 91.19 469 LEU A O 1
ATOM 3803 N N . SER A 1 470 ? -30.672 20.094 3.012 1 90.25 470 SER A N 1
ATOM 3804 C CA . SER A 1 470 ? -31.109 19.969 1.621 1 90.25 470 SER A CA 1
ATOM 3805 C C . SER A 1 470 ? -31.234 18.5 1.219 1 90.25 470 SER A C 1
ATOM 3807 O O . SER A 1 470 ? -30.719 17.609 1.913 1 90.25 470 SER A O 1
ATOM 3809 N N . ASP A 1 471 ? -31.859 18.25 0.11 1 88.38 471 ASP A N 1
ATOM 3810 C CA . ASP A 1 471 ? -31.984 16.875 -0.391 1 88.38 471 ASP A CA 1
ATOM 3811 C C . ASP A 1 471 ? -30.625 16.266 -0.686 1 88.38 471 ASP A C 1
ATOM 3813 O O . ASP A 1 471 ? -30.375 15.094 -0.38 1 88.38 471 ASP A O 1
ATOM 3817 N N . MET A 1 472 ? -29.828 17.078 -1.211 1 86.38 472 MET A N 1
ATOM 3818 C CA . MET A 1 472 ? -28.5 16.609 -1.543 1 86.38 472 MET A CA 1
ATOM 3819 C C . MET A 1 472 ? -27.719 16.234 -0.283 1 86.38 472 MET A C 1
ATOM 3821 O O . MET A 1 472 ? -27.031 15.203 -0.252 1 86.38 472 MET A O 1
ATOM 3825 N N . ALA A 1 473 ? -27.812 17.062 0.678 1 90.25 473 ALA A N 1
ATOM 3826 C CA . ALA A 1 473 ? -27.109 16.812 1.933 1 90.25 473 ALA A CA 1
ATOM 3827 C C . ALA A 1 473 ? -27.703 15.617 2.664 1 90.25 473 ALA A C 1
ATOM 3829 O O . ALA A 1 473 ? -26.969 14.812 3.254 1 90.25 473 ALA A O 1
ATOM 3830 N N . ALA A 1 474 ? -28.984 15.5 2.607 1 91.06 474 ALA A N 1
ATOM 3831 C CA . ALA A 1 474 ? -29.672 14.406 3.291 1 91.06 474 ALA A CA 1
ATOM 3832 C C . ALA A 1 474 ? -29.328 13.062 2.664 1 91.06 474 ALA A C 1
ATOM 3834 O O . ALA A 1 474 ? -29.328 12.039 3.346 1 91.06 474 ALA A O 1
ATOM 3835 N N . ASN A 1 475 ? -29.016 13.141 1.43 1 91.31 475 ASN A N 1
ATOM 3836 C CA . ASN A 1 475 ? -28.703 11.898 0.717 1 91.31 475 ASN A CA 1
ATOM 3837 C C . ASN A 1 475 ? -27.203 11.68 0.598 1 91.31 475 ASN A C 1
ATOM 3839 O O . ASN A 1 475 ? -26.766 10.719 -0.04 1 91.31 475 ASN A O 1
ATOM 3843 N N . SER A 1 476 ? -26.469 12.508 1.214 1 91.81 476 SER A N 1
ATOM 3844 C CA . SER A 1 476 ? -25.016 12.398 1.178 1 91.81 476 SER A CA 1
ATOM 3845 C C . SER A 1 476 ? -24.516 11.43 2.24 1 91.81 476 SER A C 1
ATOM 3847 O O . SER A 1 476 ? -25.219 11.125 3.197 1 91.81 476 SER A O 1
ATOM 3849 N N . TRP A 1 477 ? -23.297 10.961 2.047 1 93.5 477 TRP A N 1
ATOM 3850 C CA . TRP A 1 477 ? -22.75 9.953 2.947 1 93.5 477 TRP A CA 1
ATOM 3851 C C . TRP A 1 477 ? -22.406 10.562 4.301 1 93.5 477 TRP A C 1
ATOM 3853 O O . TRP A 1 477 ? -22.141 9.844 5.27 1 93.5 477 TRP A O 1
ATOM 3863 N N . ILE A 1 478 ? -22.469 11.875 4.473 1 92.88 478 ILE A N 1
ATOM 3864 C CA . ILE A 1 478 ? -22.078 12.508 5.723 1 92.88 478 ILE A CA 1
ATOM 3865 C C . ILE A 1 478 ? -23.281 12.648 6.641 1 92.88 478 ILE A C 1
ATOM 3867 O O . ILE A 1 478 ? -23.141 12.945 7.828 1 92.88 478 ILE A O 1
ATOM 3871 N N . ALA A 1 479 ? -24.484 12.492 6.129 1 94.06 479 ALA A N 1
ATOM 3872 C CA . ALA A 1 479 ? -25.719 12.758 6.859 1 94.06 479 ALA A CA 1
ATOM 3873 C C . ALA A 1 479 ? -25.719 12.039 8.211 1 94.06 479 ALA A C 1
ATOM 3875 O O . ALA A 1 479 ? -26 12.648 9.242 1 94.06 479 ALA A O 1
ATOM 3876 N N . PRO A 1 480 ? -25.266 10.82 8.234 1 93.75 480 PRO A N 1
ATOM 3877 C CA . PRO A 1 480 ? -25.375 10.094 9.5 1 93.75 480 PRO A CA 1
ATOM 3878 C C . PRO A 1 480 ? -24.359 10.586 10.539 1 93.75 480 PRO A C 1
ATOM 3880 O O . PRO A 1 480 ? -24.469 10.242 11.719 1 93.75 480 PRO A O 1
ATOM 3883 N N . ILE A 1 481 ? -23.438 11.391 10.156 1 94.56 481 ILE A N 1
ATOM 3884 C CA . ILE A 1 481 ? -22.406 11.758 11.125 1 94.56 481 ILE A CA 1
ATOM 3885 C C . ILE A 1 481 ? -22.516 13.242 11.461 1 94.56 481 ILE A C 1
ATOM 3887 O O . ILE A 1 481 ? -21.734 13.766 12.258 1 94.56 481 ILE A O 1
ATOM 3891 N N . LEU A 1 482 ? -23.422 13.938 10.938 1 95.19 482 LEU A N 1
ATOM 3892 C CA . LEU A 1 482 ? -23.609 15.359 11.195 1 95.19 482 LEU A CA 1
ATOM 3893 C C . LEU A 1 482 ? -23.969 15.609 12.656 1 95.19 482 LEU A C 1
ATOM 3895 O O . LEU A 1 482 ? -23.516 16.594 13.25 1 95.19 482 LEU A O 1
ATOM 3899 N N . ASP A 1 483 ? -24.719 14.734 13.219 1 92.75 483 ASP A N 1
ATOM 3900 C CA . ASP A 1 483 ? -25.156 14.906 14.602 1 92.75 483 ASP A CA 1
ATOM 3901 C C . ASP A 1 483 ? -23.969 14.898 15.562 1 92.75 483 ASP A C 1
ATOM 3903 O O . ASP A 1 483 ? -23.891 15.734 16.469 1 92.75 483 ASP A O 1
ATOM 3907 N N . ILE A 1 484 ? -23.094 13.977 15.367 1 93.06 484 ILE A N 1
ATOM 3908 C CA . ILE A 1 484 ? -21.969 13.875 16.281 1 93.06 484 ILE A CA 1
ATOM 3909 C C . ILE A 1 484 ? -21.031 15.062 16.062 1 93.06 484 ILE A C 1
ATOM 3911 O O . ILE A 1 484 ? -20.406 15.555 17.016 1 93.06 484 ILE A O 1
ATOM 3915 N N . ILE A 1 485 ? -20.875 15.539 14.875 1 95.12 485 ILE A N 1
ATOM 3916 C CA . ILE A 1 485 ? -20.047 16.703 14.586 1 95.12 485 ILE A CA 1
ATOM 3917 C C . ILE A 1 485 ? -20.578 17.922 15.328 1 95.12 485 ILE A C 1
ATOM 3919 O O . ILE A 1 485 ? -19.812 18.672 15.945 1 95.12 485 ILE A O 1
ATOM 3923 N N . ARG A 1 486 ? -21.844 18.078 15.273 1 93.25 486 ARG A N 1
ATOM 3924 C CA . ARG A 1 486 ? -22.469 19.203 15.977 1 93.25 486 ARG A CA 1
ATOM 3925 C C . ARG A 1 486 ? -22.359 19.016 17.484 1 93.25 486 ARG A C 1
ATOM 3927 O O . ARG A 1 486 ? -22.031 19.969 18.203 1 93.25 486 ARG A O 1
ATOM 3934 N N . ALA A 1 487 ? -22.578 17.828 17.922 1 90.88 487 ALA A N 1
ATOM 3935 C CA . ALA A 1 487 ? -22.578 17.547 19.359 1 90.88 487 ALA A CA 1
ATOM 3936 C C . ALA A 1 487 ? -21.203 17.766 19.969 1 90.88 487 ALA A C 1
ATOM 3938 O O . ALA A 1 487 ? -21.078 18.047 21.156 1 90.88 487 ALA A O 1
ATOM 3939 N N . ARG A 1 488 ? -20.203 17.641 19.172 1 92.5 488 ARG A N 1
ATOM 3940 C CA . ARG A 1 488 ? -18.844 17.766 19.672 1 92.5 488 ARG A CA 1
ATOM 3941 C C . ARG A 1 488 ? -18.297 19.156 19.391 1 92.5 488 ARG A C 1
ATOM 3943 O O . ARG A 1 488 ? -17.25 19.547 19.922 1 92.5 488 ARG A O 1
ATOM 3950 N N . GLY A 1 489 ? -19.031 19.906 18.562 1 92.69 489 GLY A N 1
ATOM 3951 C CA . GLY A 1 489 ? -18.516 21.219 18.172 1 92.69 489 GLY A CA 1
ATOM 3952 C C . GLY A 1 489 ? -17.312 21.125 17.25 1 92.69 489 GLY A C 1
ATOM 3953 O O . GLY A 1 489 ? -16.391 21.938 17.375 1 92.69 489 GLY A O 1
ATOM 3954 N N . TYR A 1 490 ? -17.25 20.141 16.469 1 95.06 490 TYR A N 1
ATOM 3955 C CA . TYR A 1 490 ? -16.141 19.953 15.531 1 95.06 490 TYR A CA 1
ATOM 3956 C C . TYR A 1 490 ? -16.25 20.922 14.359 1 95.06 490 TYR A C 1
ATOM 3958 O O . TYR A 1 490 ? -17.359 21.359 14 1 95.06 490 TYR A O 1
ATOM 3966 N N . VAL A 1 491 ? -15.078 21.234 13.828 1 96.75 491 VAL A N 1
ATOM 3967 C CA . VAL A 1 491 ? -15.055 22.125 12.68 1 96.75 491 VAL A CA 1
ATOM 3968 C C . VAL A 1 491 ? -14.039 21.641 11.648 1 96.75 491 VAL A C 1
ATOM 3970 O O . VAL A 1 491 ? -13.133 20.875 11.984 1 96.75 491 VAL A O 1
ATOM 3973 N N . MET A 1 492 ? -14.219 22.016 10.453 1 98.12 492 MET A N 1
ATOM 3974 C CA . MET A 1 492 ? -13.32 21.719 9.336 1 98.12 492 MET A CA 1
ATOM 3975 C C . MET A 1 492 ? -12.688 23.016 8.812 1 98.12 492 MET A C 1
ATOM 3977 O O . MET A 1 492 ? -13.328 24.062 8.789 1 98.12 492 MET A O 1
ATOM 3981 N N . LEU A 1 493 ? -11.406 22.891 8.453 1 98.19 493 LEU A N 1
ATOM 3982 C CA . LEU A 1 493 ? -10.703 24.031 7.855 1 98.19 493 LEU A CA 1
ATOM 3983 C C . LEU A 1 493 ? -11 24.125 6.363 1 98.19 493 LEU A C 1
ATOM 3985 O O . LEU A 1 493 ? -10.781 23.172 5.617 1 98.19 493 LEU A O 1
ATOM 3989 N N . TYR A 1 494 ? -11.523 25.281 5.953 1 97.19 494 TYR A N 1
ATOM 3990 C CA . TYR A 1 494 ? -11.805 25.547 4.547 1 97.19 494 TYR A CA 1
ATOM 3991 C C . TYR A 1 494 ? -10.836 26.578 3.99 1 97.19 494 TYR A C 1
ATOM 3993 O O . TYR A 1 494 ? -10.523 27.578 4.652 1 97.19 494 TYR A O 1
ATOM 4001 N N . PRO A 1 495 ? -10.344 26.312 2.805 1 95.94 495 PRO A N 1
ATOM 4002 C CA . PRO A 1 495 ? -9.5 27.328 2.162 1 95.94 495 PRO A CA 1
ATOM 4003 C C . PRO A 1 495 ? -10.305 28.484 1.581 1 95.94 495 PRO A C 1
ATOM 4005 O O . PRO A 1 495 ? -11.516 28.359 1.37 1 95.94 495 PRO A O 1
ATOM 4008 N N . ALA A 1 496 ? -9.656 29.594 1.483 1 92.12 496 ALA A N 1
ATOM 4009 C CA . ALA A 1 496 ? -10.227 30.766 0.809 1 92.12 496 ALA A CA 1
ATOM 4010 C C . ALA A 1 496 ? -9.148 31.531 0.058 1 92.12 496 ALA A C 1
ATOM 4012 O O . ALA A 1 496 ? -8.492 32.406 0.632 1 92.12 496 ALA A O 1
ATOM 4013 N N . PHE A 1 497 ? -8.953 31.203 -1.149 1 90.81 497 PHE A N 1
ATOM 4014 C CA . PHE A 1 497 ? -8.008 31.906 -1.999 1 90.81 497 PHE A CA 1
ATOM 4015 C C . PHE A 1 497 ? -8.734 32.844 -2.949 1 90.81 497 PHE A C 1
ATOM 4017 O O . PHE A 1 497 ? -9.82 32.531 -3.443 1 90.81 497 PHE A O 1
ATOM 4024 N N . ALA A 1 498 ? -8.172 33.875 -3.314 1 86.69 498 ALA A N 1
ATOM 4025 C CA . ALA A 1 498 ? -8.828 34.938 -4.094 1 86.69 498 ALA A CA 1
ATOM 4026 C C . ALA A 1 498 ? -9.031 34.5 -5.539 1 86.69 498 ALA A C 1
ATOM 4028 O O . ALA A 1 498 ? -10.086 34.719 -6.129 1 86.69 498 ALA A O 1
ATOM 4029 N N . TYR A 1 499 ? -8.078 33.812 -6.105 1 87.12 499 TYR A N 1
ATOM 4030 C CA . TYR A 1 499 ? -8.141 33.625 -7.555 1 87.12 499 TYR A CA 1
ATOM 4031 C C . TYR A 1 499 ? -7.941 32.188 -7.953 1 87.12 499 TYR A C 1
ATOM 4033 O O . TYR A 1 499 ? -8.062 31.828 -9.125 1 87.12 499 TYR A O 1
ATOM 4041 N N . GLU A 1 500 ? -7.645 31.375 -7.02 1 92.62 500 GLU A N 1
ATOM 4042 C CA . GLU A 1 500 ? -7.305 29.984 -7.348 1 92.62 500 GLU A CA 1
ATOM 4043 C C . GLU A 1 500 ? -7.973 29.016 -6.387 1 92.62 500 GLU A C 1
ATOM 4045 O O . GLU A 1 500 ? -8.531 29.422 -5.363 1 92.62 500 GLU A O 1
ATOM 4050 N N . SER A 1 501 ? -7.938 27.75 -6.812 1 94 501 SER A N 1
ATOM 4051 C CA . SER A 1 501 ? -8.492 26.688 -5.977 1 94 501 SER A CA 1
ATOM 4052 C C . SER A 1 501 ? -7.555 25.484 -5.91 1 94 501 SER A C 1
ATOM 4054 O O . SER A 1 501 ? -6.656 25.344 -6.746 1 94 501 SER A O 1
ATOM 4056 N N . LEU A 1 502 ? -7.668 24.766 -4.848 1 97.25 502 LEU A N 1
ATOM 4057 C CA . LEU A 1 502 ? -6.84 23.578 -4.672 1 97.25 502 LEU A CA 1
ATOM 4058 C C . LEU A 1 502 ? -7.512 22.344 -5.289 1 97.25 502 LEU A C 1
ATOM 4060 O O . LEU A 1 502 ? -6.852 21.344 -5.551 1 97.25 502 LEU A O 1
ATOM 4064 N N . ALA A 1 503 ? -8.789 22.406 -5.445 1 97.25 503 ALA A N 1
ATOM 4065 C CA . ALA A 1 503 ? -9.57 21.359 -6.098 1 97.25 503 ALA A CA 1
ATOM 4066 C C . ALA A 1 503 ? -10.82 21.922 -6.758 1 97.25 503 ALA A C 1
ATOM 4068 O O . ALA A 1 503 ? -11.375 22.922 -6.289 1 97.25 503 ALA A O 1
ATOM 4069 N N . ILE A 1 504 ? -11.219 21.328 -7.879 1 94.88 504 ILE A N 1
ATOM 4070 C CA . ILE A 1 504 ? -12.453 21.656 -8.578 1 94.88 504 ILE A CA 1
ATOM 4071 C C . ILE A 1 504 ? -13.273 20.375 -8.812 1 94.88 504 ILE A C 1
ATOM 4073 O O . ILE A 1 504 ? -12.719 19.328 -9.156 1 94.88 504 ILE A O 1
ATOM 4077 N N . VAL A 1 505 ? -14.469 20.453 -8.461 1 92.75 505 VAL A N 1
ATOM 4078 C CA . VAL A 1 505 ? -15.359 19.328 -8.766 1 92.75 505 VAL A CA 1
ATOM 4079 C C . VAL A 1 505 ? -16.25 19.672 -9.953 1 92.75 505 VAL A C 1
ATOM 4081 O O . VAL A 1 505 ? -17.062 20.594 -9.883 1 92.75 505 VAL A O 1
ATOM 4084 N N . HIS A 1 506 ? -16.062 18.938 -11.039 1 86.31 506 HIS A N 1
ATOM 4085 C CA . HIS A 1 506 ? -16.766 19.219 -12.297 1 86.31 506 HIS A CA 1
ATOM 4086 C C . HIS A 1 506 ? -18.188 18.688 -12.266 1 86.31 506 HIS A C 1
ATOM 4088 O O . HIS A 1 506 ? -18.453 17.625 -11.711 1 86.31 506 HIS A O 1
ATOM 4094 N N . HIS A 1 507 ? -19.156 19.5 -12.539 1 71.94 507 HIS A N 1
ATOM 4095 C CA . HIS A 1 507 ? -20.547 19.078 -12.625 1 71.94 507 HIS A CA 1
ATOM 4096 C C . HIS A 1 507 ? -20.922 18.672 -14.047 1 71.94 507 HIS A C 1
ATOM 4098 O O . HIS A 1 507 ? -20.406 19.25 -15.008 1 71.94 507 HIS A O 1
ATOM 4104 N N . GLU A 1 508 ? -21.062 17.484 -14.5 1 54.81 508 GLU A N 1
ATOM 4105 C CA . GLU A 1 508 ? -21.484 17.109 -15.844 1 54.81 508 GLU A CA 1
ATOM 4106 C C . GLU A 1 508 ? -22.844 17.703 -16.172 1 54.81 508 GLU A C 1
ATOM 4108 O O . GLU A 1 508 ? -23.859 17.297 -15.602 1 54.81 508 GLU A O 1
ATOM 4113 N N . GLN A 1 509 ? -23.141 18.922 -16.297 1 46.06 509 GLN A N 1
ATOM 4114 C CA . GLN A 1 509 ? -24.344 19.141 -17.078 1 46.06 509 GLN A CA 1
ATOM 4115 C C . GLN A 1 509 ? -24.266 18.422 -18.422 1 46.06 509 GLN A C 1
ATOM 4117 O O . GLN A 1 509 ? -23.219 18.359 -19.047 1 46.06 509 GLN A O 1
ATOM 4122 N N . PRO A 1 510 ? -25.266 17.547 -18.734 1 38.16 510 PRO A N 1
ATOM 4123 C CA . PRO A 1 510 ? -25.312 17.094 -20.125 1 38.16 510 PRO A CA 1
ATOM 4124 C C . PRO A 1 510 ? -24.938 18.172 -21.125 1 38.16 510 PRO A C 1
ATOM 4126 O O . PRO A 1 510 ? -25.188 19.359 -20.891 1 38.16 510 PRO A O 1
ATOM 4129 N N . SER A 1 511 ? -23.906 17.859 -21.844 1 35.03 511 SER A N 1
ATOM 4130 C CA . SER A 1 511 ? -23.547 18.781 -22.938 1 35.03 511 SER A CA 1
ATOM 4131 C C . SER A 1 511 ? -24.797 19.438 -23.516 1 35.03 511 SER A C 1
ATOM 4133 O O . SER A 1 511 ? -24.703 20.469 -24.203 1 35.03 511 SER A O 1
ATOM 4135 N N . TYR A 1 512 ? -25.953 18.703 -23.609 1 33.34 512 TYR A N 1
ATOM 4136 C CA . TYR A 1 512 ? -27.094 19.234 -24.359 1 33.34 512 TYR A CA 1
ATOM 4137 C C . TYR A 1 512 ? -27.688 20.453 -23.656 1 33.34 512 TYR A C 1
ATOM 4139 O O . TYR A 1 512 ? -28.531 21.156 -24.219 1 33.34 512 TYR A O 1
ATOM 4147 N N . THR A 1 513 ? -27.578 20.5 -22.438 1 33 513 THR A N 1
ATOM 4148 C CA . THR A 1 513 ? -28.344 21.641 -21.969 1 33 513 THR A CA 1
ATOM 4149 C C . THR A 1 513 ? -27.547 22.938 -22.125 1 33 513 THR A C 1
ATOM 4151 O O . THR A 1 513 ? -27.156 23.562 -21.141 1 33 513 THR A O 1
ATOM 4154 N N . ARG A 1 514 ? -26.609 22.953 -23.078 1 33.59 514 ARG A N 1
ATOM 4155 C CA . ARG A 1 514 ? -26.25 24.297 -23.5 1 33.59 514 ARG A CA 1
ATOM 4156 C C . ARG A 1 514 ? -27.484 25.094 -23.938 1 33.59 514 ARG A C 1
ATOM 4158 O O . ARG A 1 514 ? -27.875 25.062 -25.094 1 33.59 514 ARG A O 1
ATOM 4165 N N . SER A 1 515 ? -28.609 24.953 -23.234 1 31.61 515 SER A N 1
ATOM 4166 C CA . SER A 1 515 ? -29.547 25.922 -23.797 1 31.61 515 SER A CA 1
ATOM 4167 C C . SER A 1 515 ? -28.891 27.297 -23.938 1 31.61 515 SER A C 1
ATOM 4169 O O . SER A 1 515 ? -28.062 27.688 -23.109 1 31.61 515 SER A O 1
ATOM 4171 N N . ILE A 1 516 ? -28.875 27.969 -25.141 1 33.25 516 ILE A N 1
ATOM 4172 C CA . ILE A 1 516 ? -28.844 29.312 -25.703 1 33.25 516 ILE A CA 1
ATOM 4173 C C . ILE A 1 516 ? -29.578 30.281 -24.766 1 33.25 516 ILE A C 1
ATOM 4175 O O . ILE A 1 516 ? -29.719 31.453 -25.078 1 33.25 516 ILE A O 1
ATOM 4179 N N . ARG A 1 517 ? -30.594 29.781 -23.969 1 31.34 517 ARG A N 1
ATOM 4180 C CA . ARG A 1 517 ? -31.406 30.906 -23.531 1 31.34 517 ARG A CA 1
ATOM 4181 C C . ARG A 1 517 ? -30.594 31.875 -22.672 1 31.34 517 ARG A C 1
ATOM 4183 O O . ARG A 1 517 ? -29.703 31.469 -21.938 1 31.34 517 ARG A O 1
ATOM 4190 N N . GLY A 1 518 ? -30.562 33.219 -22.891 1 33.34 518 GLY A N 1
ATOM 4191 C CA . GLY A 1 518 ? -30.141 34.531 -22.469 1 33.34 518 GLY A CA 1
ATOM 4192 C C . GLY A 1 518 ? -30.047 34.688 -20.953 1 33.34 518 GLY A C 1
ATOM 4193 O O . GLY A 1 518 ? -29.75 35.781 -20.453 1 33.34 518 GLY A O 1
ATOM 4194 N N . GLY A 1 519 ? -30.984 34 -20.156 1 34.28 519 GLY A N 1
ATOM 4195 C CA . GLY A 1 519 ? -31 34.594 -18.812 1 34.28 519 GLY A CA 1
ATOM 4196 C C . GLY A 1 519 ? -29.734 34.312 -18.031 1 34.28 519 GLY A C 1
ATOM 4197 O O . GLY A 1 519 ? -28.938 33.469 -18.391 1 34.28 519 GLY A O 1
ATOM 4198 N N . GLY A 1 520 ? -29.266 35.344 -17.297 1 33.34 520 GLY A N 1
ATOM 4199 C CA . GLY A 1 520 ? -28.094 35.625 -16.484 1 33.34 520 GLY A CA 1
ATOM 4200 C C . GLY A 1 520 ? -27.75 34.5 -15.523 1 33.34 520 GLY A C 1
ATOM 4201 O O . GLY A 1 520 ? -28.047 34.594 -14.328 1 33.34 520 GLY A O 1
ATOM 4202 N N . ARG A 1 521 ? -28.266 33.312 -15.836 1 39.34 521 ARG A N 1
ATOM 4203 C CA . ARG A 1 521 ? -27.828 32.469 -14.734 1 39.34 521 ARG A CA 1
ATOM 4204 C C . ARG A 1 521 ? -26.359 32.688 -14.43 1 39.34 521 ARG A C 1
ATOM 4206 O O . ARG A 1 521 ? -25.5 32.562 -15.32 1 39.34 521 ARG A O 1
ATOM 4213 N N . ARG A 1 522 ? -26 33.438 -13.383 1 36.34 522 ARG A N 1
ATOM 4214 C CA . ARG A 1 522 ? -24.734 33.719 -12.734 1 36.34 522 ARG A CA 1
ATOM 4215 C C . ARG A 1 522 ? -23.844 32.5 -12.695 1 36.34 522 ARG A C 1
ATOM 4217 O O . ARG A 1 522 ? -24.141 31.516 -12.008 1 36.34 522 ARG A O 1
ATOM 4224 N N . THR A 1 523 ? -23.25 31.969 -13.641 1 43.09 523 THR A N 1
ATOM 4225 C CA . THR A 1 523 ? -22.203 30.953 -13.688 1 43.09 523 THR A CA 1
ATOM 4226 C C . THR A 1 523 ? -21.188 31.172 -12.578 1 43.09 523 THR A C 1
ATOM 4228 O O . THR A 1 523 ? -20.531 32.219 -12.531 1 43.09 523 THR A O 1
ATOM 4231 N N . VAL A 1 524 ? -21.484 30.844 -11.406 1 47.97 524 VAL A N 1
ATOM 4232 C CA . VAL A 1 524 ? -20.422 30.906 -10.391 1 47.97 524 VAL A CA 1
ATOM 4233 C C . VAL A 1 524 ? -19.094 30.516 -11.023 1 47.97 524 VAL A C 1
ATOM 4235 O O . VAL A 1 524 ? -18.938 29.422 -11.562 1 47.97 524 VAL A O 1
ATOM 4238 N N . LYS A 1 525 ? -18.359 31.406 -11.539 1 55.72 525 LYS A N 1
ATOM 4239 C CA . LYS A 1 525 ? -17.031 31.266 -12.133 1 55.72 525 LYS A CA 1
ATOM 4240 C C . LYS A 1 525 ? -16.125 30.391 -11.266 1 55.72 525 LYS A C 1
ATOM 4242 O O . LYS A 1 525 ? -15.812 30.766 -10.133 1 55.72 525 LYS A O 1
ATOM 4247 N N . GLU A 1 526 ? -16.062 29.062 -11.516 1 74.19 526 GLU A N 1
ATOM 4248 C CA . GLU A 1 526 ? -15.133 28.141 -10.867 1 74.19 526 GLU A CA 1
ATOM 4249 C C . GLU A 1 526 ? -13.695 28.656 -10.945 1 74.19 526 GLU A C 1
ATOM 4251 O O . GLU A 1 526 ? -13.234 29.062 -12.016 1 74.19 526 GLU A O 1
ATOM 4256 N N . LYS A 1 527 ? -13.156 29.016 -9.828 1 85.94 527 LYS A N 1
ATOM 4257 C CA . LYS A 1 527 ? -11.75 29.406 -9.773 1 85.94 527 LYS A CA 1
ATOM 4258 C C . LYS A 1 527 ? -10.852 28.344 -10.383 1 85.94 527 LYS A C 1
ATOM 4260 O O . LYS A 1 527 ? -11.086 27.141 -10.18 1 85.94 527 LYS A O 1
ATOM 4265 N N . PRO A 1 528 ? -9.961 28.781 -11.195 1 92.31 528 PRO A N 1
ATOM 4266 C CA . PRO A 1 528 ? -9.031 27.797 -11.758 1 92.31 528 PRO A CA 1
ATOM 4267 C C . PRO A 1 528 ? -8.156 27.141 -10.695 1 92.31 528 PRO A C 1
ATOM 4269 O O . PRO A 1 528 ? -8.023 27.672 -9.586 1 92.31 528 PRO A O 1
ATOM 4272 N N . LEU A 1 529 ? -7.543 26 -11.039 1 95.31 529 LEU A N 1
ATOM 4273 C CA . LEU A 1 529 ? -6.652 25.281 -10.141 1 95.31 529 LEU A CA 1
ATOM 4274 C C . LEU A 1 529 ? -5.344 26.047 -9.945 1 95.31 529 LEU A C 1
ATOM 4276 O O . LEU A 1 529 ? -4.824 26.641 -10.891 1 95.31 529 LEU A O 1
ATOM 4280 N N . MET A 1 530 ? -4.844 26.016 -8.812 1 94.19 530 MET A N 1
ATOM 4281 C CA . MET A 1 530 ? -3.541 26.609 -8.523 1 94.19 530 MET A CA 1
ATOM 4282 C C . MET A 1 530 ? -2.434 25.891 -9.289 1 94.19 530 MET A C 1
ATOM 4284 O O . MET A 1 530 ? -2.162 24.719 -9.047 1 94.19 530 MET A O 1
ATOM 4288 N N . GLU A 1 531 ? -1.752 26.547 -10.133 1 91.81 531 GLU A N 1
ATOM 4289 C CA . GLU A 1 531 ? -0.723 25.953 -10.984 1 91.81 531 GLU A CA 1
ATOM 4290 C C . GLU A 1 531 ? 0.675 26.312 -10.484 1 91.81 531 GLU A C 1
ATOM 4292 O O . GLU A 1 531 ? 1.612 25.516 -10.633 1 91.81 531 GLU A O 1
ATOM 4297 N N . LYS A 1 532 ? 0.715 27.453 -9.977 1 90.88 532 LYS A N 1
ATOM 4298 C CA . LYS A 1 532 ? 1.986 27.922 -9.43 1 90.88 532 LYS A CA 1
ATOM 4299 C C . LYS A 1 532 ? 1.992 27.844 -7.906 1 90.88 532 LYS A C 1
ATOM 4301 O O . LYS A 1 532 ? 0.936 27.719 -7.281 1 90.88 532 LYS A O 1
ATOM 4306 N N . ASN A 1 533 ? 3.209 27.875 -7.422 1 89 533 ASN A N 1
ATOM 4307 C CA . ASN A 1 533 ? 3.334 27.797 -5.973 1 89 533 ASN A CA 1
ATOM 4308 C C . ASN A 1 533 ? 2.963 29.109 -5.301 1 89 533 ASN A C 1
ATOM 4310 O O . ASN A 1 533 ? 3.832 29.828 -4.789 1 89 533 ASN A O 1
ATOM 4314 N N . ASN A 1 534 ? 1.72 29.422 -5.152 1 88.62 534 ASN A N 1
ATOM 4315 C CA . ASN A 1 534 ? 1.237 30.641 -4.535 1 88.62 534 ASN A CA 1
ATOM 4316 C C . ASN A 1 534 ? 0.641 30.391 -3.154 1 88.62 534 ASN A C 1
ATOM 4318 O O . ASN A 1 534 ? -0.11 31.219 -2.633 1 88.62 534 ASN A O 1
ATOM 4322 N N . LEU A 1 535 ? 1.018 29.312 -2.59 1 91.38 535 LEU A N 1
ATOM 4323 C CA . LEU A 1 535 ? 0.39 28.922 -1.334 1 91.38 535 LEU A CA 1
ATOM 4324 C C . LEU A 1 535 ? 0.638 29.953 -0.248 1 91.38 535 LEU A C 1
ATOM 4326 O O . LEU A 1 535 ? -0.308 30.469 0.357 1 91.38 535 LEU A O 1
ATOM 4330 N N . LEU A 1 536 ? 1.875 30.391 -0.075 1 91.75 536 LEU A N 1
ATOM 4331 C CA . LEU A 1 536 ? 2.203 31.344 0.976 1 91.75 536 LEU A CA 1
ATOM 4332 C C . LEU A 1 536 ? 1.758 32.75 0.587 1 91.75 536 LEU A C 1
ATOM 4334 O O . LEU A 1 536 ? 1.242 33.5 1.424 1 91.75 536 LEU A O 1
ATOM 4338 N N . ASP A 1 537 ? 1.876 33.031 -0.621 1 90.38 537 ASP A N 1
ATOM 4339 C CA . ASP A 1 537 ? 1.554 34.344 -1.109 1 90.38 537 ASP A CA 1
ATOM 4340 C C . ASP A 1 537 ? 0.049 34.594 -1.062 1 90.38 537 ASP A C 1
ATOM 4342 O O . ASP A 1 537 ? -0.389 35.75 -0.959 1 90.38 537 ASP A O 1
ATOM 4346 N N . SER A 1 538 ? -0.69 33.531 -1.125 1 91 538 SER A N 1
ATOM 4347 C CA . SER A 1 538 ? -2.143 33.656 -1.169 1 91 538 SER A CA 1
ATOM 4348 C C . SER A 1 538 ? -2.746 33.625 0.231 1 91 538 SER A C 1
ATOM 4350 O O . SER A 1 538 ? -3.955 33.781 0.398 1 91 538 SER A O 1
ATOM 4352 N N . LEU A 1 539 ? -1.917 33.406 1.219 1 92.94 539 LEU A N 1
ATOM 4353 C CA . LEU A 1 539 ? -2.375 33.375 2.604 1 92.94 539 LEU A CA 1
ATOM 4354 C C . LEU A 1 539 ? -2.152 34.719 3.281 1 92.94 539 LEU A C 1
ATOM 4356 O O . LEU A 1 539 ? -1.218 35.438 2.936 1 92.94 539 LEU A O 1
ATOM 4360 N N . PRO A 1 540 ? -3.023 35 4.246 1 91 540 PRO A N 1
ATOM 4361 C CA . PRO A 1 540 ? -2.768 36.219 5 1 91 540 PRO A CA 1
ATOM 4362 C C . PRO A 1 540 ? -1.411 36.219 5.699 1 91 540 PRO A C 1
ATOM 4364 O O . PRO A 1 540 ? -1.045 35.219 6.336 1 91 540 PRO A O 1
ATOM 4367 N N . ASN A 1 541 ? -0.678 37.312 5.531 1 89.88 541 ASN A N 1
ATOM 4368 C CA . ASN A 1 541 ? 0.631 37.5 6.148 1 89.88 541 ASN A CA 1
ATOM 4369 C C . ASN A 1 541 ? 1.609 36.406 5.707 1 89.88 541 ASN A C 1
ATOM 4371 O O . ASN A 1 541 ? 2.586 36.125 6.402 1 89.88 541 ASN A O 1
ATOM 4375 N N . GLY A 1 542 ? 1.269 35.656 4.664 1 91.44 542 GLY A N 1
ATOM 4376 C CA . GLY A 1 542 ? 2.166 34.656 4.098 1 91.44 542 GLY A CA 1
ATOM 4377 C C . GLY A 1 542 ? 2.309 33.438 4.969 1 91.44 542 GLY A C 1
ATOM 4378 O O . GLY A 1 542 ? 3.361 32.781 4.977 1 91.44 542 GLY A O 1
ATOM 4379 N N . ASP A 1 543 ? 1.361 33.156 5.754 1 94.06 543 ASP A N 1
ATOM 4380 C CA . ASP A 1 543 ? 1.396 32.031 6.672 1 94.06 543 ASP A CA 1
ATOM 4381 C C . ASP A 1 543 ? -0.014 31.562 7.027 1 94.06 543 ASP A C 1
ATOM 4383 O O . ASP A 1 543 ? -0.994 32.25 6.711 1 94.06 543 ASP A O 1
ATOM 4387 N N . LEU A 1 544 ? -0.049 30.375 7.551 1 94.94 544 LEU A N 1
ATOM 4388 C CA . LEU A 1 544 ? -1.317 29.922 8.102 1 94.94 544 LEU A CA 1
ATOM 4389 C C . LEU A 1 544 ? -1.668 30.688 9.375 1 94.94 544 LEU A C 1
ATOM 4391 O O . LEU A 1 544 ? -0.823 30.859 10.25 1 94.94 544 LEU A O 1
ATOM 4395 N N . PRO A 1 545 ? -2.898 31.141 9.477 1 93.69 545 PRO A N 1
ATOM 4396 C CA . PRO A 1 545 ? -3.297 31.906 10.656 1 93.69 545 PRO A CA 1
ATOM 4397 C C . PRO A 1 545 ? -3.332 31.047 11.93 1 93.69 545 PRO A C 1
ATOM 4399 O O . PRO A 1 545 ? -3.477 29.828 11.852 1 93.69 545 PRO A O 1
ATOM 4402 N N . VAL A 1 546 ? -3.188 31.781 13.062 1 92.88 546 VAL A N 1
ATOM 4403 C CA . VAL A 1 546 ? -3.295 31.109 14.352 1 92.88 546 VAL A CA 1
ATOM 4404 C C . VAL A 1 546 ? -4.719 30.594 14.547 1 92.88 546 VAL A C 1
ATOM 4406 O O . VAL A 1 546 ? -5.688 31.328 14.336 1 92.88 546 VAL A O 1
ATOM 4409 N N . TYR A 1 547 ? -4.867 29.438 14.945 1 93 547 TYR A N 1
ATOM 4410 C CA . TYR A 1 547 ? -6.105 28.656 14.922 1 93 547 TYR A CA 1
ATOM 4411 C C . TYR A 1 547 ? -7.191 29.344 15.734 1 93 547 TYR A C 1
ATOM 4413 O O . TYR A 1 547 ? -8.281 29.609 15.234 1 93 547 TYR A O 1
ATOM 4421 N N . ASN A 1 548 ? -6.965 29.703 16.953 1 88.44 548 ASN A N 1
ATOM 4422 C CA . ASN A 1 548 ? -8 30.156 17.875 1 88.44 548 ASN A CA 1
ATOM 4423 C C . ASN A 1 548 ? -8.266 31.656 17.734 1 88.44 548 ASN A C 1
ATOM 4425 O O . ASN A 1 548 ? -9.383 32.125 17.969 1 88.44 548 ASN A O 1
ATOM 4429 N N . SER A 1 549 ? -7.27 32.375 17.188 1 87.81 549 SER A N 1
ATOM 4430 C CA . SER A 1 549 ? -7.41 33.812 17.266 1 87.81 549 SER A CA 1
ATOM 4431 C C . SER A 1 549 ? -7.559 34.438 15.883 1 87.81 549 SER A C 1
ATOM 4433 O O . SER A 1 549 ? -8.219 35.469 15.727 1 87.81 549 SER A O 1
ATOM 4435 N N . GLU A 1 550 ? -7.035 33.812 14.977 1 89.75 550 GLU A N 1
ATOM 4436 C CA . GLU A 1 550 ? -6.953 34.5 13.688 1 89.75 550 GLU A CA 1
ATOM 4437 C C . GLU A 1 550 ? -7.863 33.875 12.656 1 89.75 550 GLU A C 1
ATOM 4439 O O . GLU A 1 550 ? -8.227 34.5 11.656 1 89.75 550 GLU A O 1
ATOM 4444 N N . LEU A 1 551 ? -8.219 32.656 12.805 1 92.88 551 LEU A N 1
ATOM 4445 C CA . LEU A 1 551 ? -9.109 32.031 11.852 1 92.88 551 LEU A CA 1
ATOM 4446 C C . LEU A 1 551 ? -10.562 32.406 12.109 1 92.88 551 LEU A C 1
ATOM 4448 O O . LEU A 1 551 ? -11.062 32.219 13.219 1 92.88 551 LEU A O 1
ATOM 4452 N N . PRO A 1 552 ? -11.242 32.938 11.086 1 93 552 PRO A N 1
ATOM 4453 C CA . PRO A 1 552 ? -12.672 33.188 11.258 1 93 552 PRO A CA 1
ATOM 4454 C C . PRO A 1 552 ? -13.469 31.906 11.492 1 93 552 PRO A C 1
ATOM 4456 O O . PRO A 1 552 ? -13.18 30.875 10.875 1 93 552 PRO A O 1
ATOM 4459 N N . LEU A 1 553 ? -14.391 31.984 12.375 1 94.12 553 LEU A N 1
ATOM 4460 C CA . LEU A 1 553 ? -15.273 30.875 12.68 1 94.12 553 LEU A CA 1
ATOM 4461 C C . LEU A 1 553 ? -16.688 31.141 12.172 1 94.12 553 LEU A C 1
ATOM 4463 O O . LEU A 1 553 ? -17.234 32.219 12.383 1 94.12 553 LEU A O 1
ATOM 4467 N N . ILE A 1 554 ? -17.172 30.203 11.398 1 93 554 ILE A N 1
ATOM 4468 C CA . ILE A 1 554 ? -18.516 30.25 10.844 1 93 554 ILE A CA 1
ATOM 4469 C C . ILE A 1 554 ? -19.375 29.156 11.492 1 93 554 ILE A C 1
ATOM 4471 O O . ILE A 1 554 ? -18.906 28.047 11.719 1 93 554 ILE A O 1
ATOM 4475 N N . ASP A 1 555 ? -20.625 29.469 11.812 1 92.12 555 ASP A N 1
ATOM 4476 C CA . ASP A 1 555 ? -21.484 28.484 12.453 1 92.12 555 ASP A CA 1
ATOM 4477 C C . ASP A 1 555 ? -22.234 27.656 11.406 1 92.12 555 ASP A C 1
ATOM 4479 O O . ASP A 1 555 ? -21.953 27.766 10.211 1 92.12 555 ASP A O 1
ATOM 4483 N N . TRP A 1 556 ? -23.156 26.859 11.852 1 91.75 556 TRP A N 1
ATOM 4484 C CA . TRP A 1 556 ? -23.875 25.922 11 1 91.75 556 TRP A CA 1
ATOM 4485 C C . TRP A 1 556 ? -24.719 26.656 9.969 1 91.75 556 TRP A C 1
ATOM 4487 O O . TRP A 1 556 ? -24.984 26.125 8.891 1 91.75 556 TRP A O 1
ATOM 4497 N N . TRP A 1 557 ? -25.109 27.891 10.273 1 88.12 557 TRP A N 1
ATOM 4498 C CA . TRP A 1 557 ? -26 28.656 9.414 1 88.12 557 TRP A CA 1
ATOM 4499 C C . TRP A 1 557 ? -25.203 29.547 8.461 1 88.12 557 TRP A C 1
ATOM 4501 O O . TRP A 1 557 ? -25.766 30.281 7.648 1 88.12 557 TRP A O 1
ATOM 4511 N N . GLY A 1 558 ? -23.859 29.5 8.586 1 88.75 558 GLY A N 1
ATOM 4512 C CA . GLY A 1 558 ? -23.016 30.297 7.707 1 88.75 558 GLY A CA 1
ATOM 4513 C C . GLY A 1 558 ? -22.75 31.688 8.227 1 88.75 558 GLY A C 1
ATOM 4514 O O . GLY A 1 558 ? -22.328 32.562 7.473 1 88.75 558 GLY A O 1
ATOM 4515 N N . ARG A 1 559 ? -23 31.906 9.43 1 89.75 559 ARG A N 1
ATOM 4516 C CA . ARG A 1 559 ? -22.797 33.219 10.039 1 89.75 559 ARG A CA 1
ATOM 4517 C C . ARG A 1 559 ? -21.516 33.219 10.875 1 89.75 559 ARG A C 1
ATOM 4519 O O . ARG A 1 559 ? -21.109 32.188 11.414 1 89.75 559 ARG A O 1
ATOM 4526 N N . PRO A 1 560 ? -20.938 34.375 10.867 1 91.69 560 PRO A N 1
ATOM 4527 C CA . PRO A 1 560 ? -19.781 34.469 11.766 1 91.69 560 PRO A CA 1
ATOM 4528 C C . PRO A 1 560 ? -20.125 34.094 13.203 1 91.69 560 PRO A C 1
ATOM 4530 O O . PRO A 1 560 ? -21.203 34.406 13.695 1 91.69 560 PRO A O 1
ATOM 4533 N N . ALA A 1 561 ? -19.203 33.344 13.82 1 92.5 561 ALA A N 1
ATOM 4534 C CA . ALA A 1 561 ? -19.469 32.844 15.156 1 92.5 561 ALA A CA 1
ATOM 4535 C C . ALA A 1 561 ? -18.234 32.938 16.047 1 92.5 561 ALA A C 1
ATOM 4537 O O . ALA A 1 561 ? -17.125 33.188 15.562 1 92.5 561 ALA A O 1
ATOM 4538 N N . LEU A 1 562 ? -18.547 32.844 17.359 1 92.62 562 LEU A N 1
ATOM 4539 C CA . LEU A 1 562 ? -17.5 32.75 18.375 1 92.62 562 LEU A CA 1
ATOM 4540 C C . LEU A 1 562 ? -17.422 31.328 18.953 1 92.62 562 LEU A C 1
ATOM 4542 O O . LEU A 1 562 ? -18.438 30.625 18.984 1 92.62 562 LEU A O 1
ATOM 4546 N N . TRP A 1 563 ? -16.312 30.984 19.438 1 91.94 563 TRP A N 1
ATOM 4547 C CA . TRP A 1 563 ? -16.094 29.641 19.953 1 91.94 563 TRP A CA 1
ATOM 4548 C C . TRP A 1 563 ? -17.031 29.328 21.109 1 91.94 563 TRP A C 1
ATOM 4550 O O . TRP A 1 563 ? -17.578 28.219 21.188 1 91.94 563 TRP A O 1
ATOM 4560 N N . ASP A 1 564 ? -17.234 30.281 21.953 1 89.19 564 ASP A N 1
ATOM 4561 C CA . ASP A 1 564 ? -18.078 30.062 23.109 1 89.19 564 ASP A CA 1
ATOM 4562 C C . ASP A 1 564 ? -19.5 29.656 22.688 1 89.19 564 ASP A C 1
ATOM 4564 O O . ASP A 1 564 ? -20.109 28.781 23.312 1 89.19 564 ASP A O 1
ATOM 4568 N N . TRP A 1 565 ? -19.922 30.281 21.703 1 90.38 565 TRP A N 1
ATOM 4569 C CA . TRP A 1 565 ? -21.266 30 21.219 1 90.38 565 TRP A CA 1
ATOM 4570 C C . TRP A 1 565 ? -21.328 28.609 20.578 1 90.38 565 TRP A C 1
ATOM 4572 O O . TRP A 1 565 ? -22.312 27.891 20.75 1 90.38 565 TRP A O 1
ATOM 4582 N N . LEU A 1 566 ? -20.391 28.312 19.844 1 90.31 566 LEU A N 1
ATOM 4583 C CA . LEU A 1 566 ? -20.359 27 19.203 1 90.31 566 LEU A CA 1
ATOM 4584 C C . LEU A 1 566 ? -20.281 25.891 20.234 1 90.31 566 LEU A C 1
ATOM 4586 O O . LEU A 1 566 ? -20.922 24.844 20.062 1 90.31 566 LEU A O 1
ATOM 4590 N N . GLU A 1 567 ? -19.562 26.094 21.219 1 89 567 GLU A N 1
ATOM 4591 C CA . GLU A 1 567 ? -19.422 25.094 22.281 1 89 567 GLU A CA 1
ATOM 4592 C C . GLU A 1 567 ? -20.719 24.922 23.062 1 89 567 GLU A C 1
ATOM 4594 O O . GLU A 1 567 ? -21.062 23.797 23.453 1 89 567 GLU A O 1
ATOM 4599 N N . LEU A 1 568 ? -21.312 26.031 23.312 1 88.19 568 LEU A N 1
ATOM 4600 C CA . LEU A 1 568 ? -22.594 25.969 24 1 88.19 568 LEU A CA 1
ATOM 4601 C C . LEU A 1 568 ? -23.625 25.219 23.141 1 88.19 568 LEU A C 1
ATOM 4603 O O . LEU A 1 568 ? -24.406 24.406 23.672 1 88.19 568 LEU A O 1
ATOM 4607 N N . ASP A 1 569 ? -23.656 25.578 21.938 1 89.12 569 ASP A N 1
ATOM 4608 C CA . ASP A 1 569 ? -24.547 24.875 21.031 1 89.12 569 ASP A CA 1
ATOM 4609 C C . ASP A 1 569 ? -24.234 23.375 21 1 89.12 569 ASP A C 1
ATOM 4611 O O . ASP A 1 569 ? -25.141 22.547 20.984 1 89.12 569 ASP A O 1
ATOM 4615 N N . ALA A 1 570 ? -23.047 23.047 20.938 1 90.75 570 ALA A N 1
ATOM 4616 C CA . ALA A 1 570 ? -22.609 21.656 20.938 1 90.75 570 ALA A CA 1
ATOM 4617 C C . ALA A 1 570 ? -23.062 20.922 22.203 1 90.75 570 ALA A C 1
ATOM 4619 O O . ALA A 1 570 ? -23.547 19.797 22.125 1 90.75 570 ALA A O 1
ATOM 4620 N N . LEU A 1 571 ? -22.891 21.547 23.281 1 88.25 571 LEU A N 1
ATOM 4621 C CA . LEU A 1 571 ? -23.297 20.953 24.547 1 88.25 571 LEU A CA 1
ATOM 4622 C C . LEU A 1 571 ? -24.797 20.703 24.562 1 88.25 571 LEU A C 1
ATOM 4624 O O . LEU A 1 571 ? -25.234 19.609 24.969 1 88.25 571 LEU A O 1
ATOM 4628 N N . ASN A 1 572 ? -25.531 21.703 24.203 1 87.56 572 ASN A N 1
ATOM 4629 C CA . ASN A 1 572 ? -26.984 21.547 24.188 1 87.56 572 ASN A CA 1
ATOM 4630 C C . ASN A 1 572 ? -27.422 20.438 23.234 1 87.56 572 ASN A C 1
ATOM 4632 O O . ASN A 1 572 ? -28.344 19.688 23.531 1 87.56 572 ASN A O 1
ATOM 4636 N N . TYR A 1 573 ? -26.797 20.406 22.141 1 89.75 573 TYR A N 1
ATOM 4637 C CA . TYR A 1 573 ? -27.156 19.375 21.172 1 89.75 573 TYR A CA 1
ATOM 4638 C C . TYR A 1 573 ? -26.75 18 21.672 1 89.75 573 TYR A C 1
ATOM 4640 O O . TYR A 1 573 ? -27.422 17 21.391 1 89.75 573 TYR A O 1
ATOM 4648 N N . ARG A 1 574 ? -25.656 17.891 22.266 1 88.88 574 ARG A N 1
ATOM 4649 C CA . ARG A 1 574 ? -25.219 16.625 22.859 1 88.88 574 ARG A CA 1
ATOM 4650 C C . ARG A 1 574 ? -26.25 16.125 23.875 1 88.88 574 ARG A C 1
ATOM 4652 O O . ARG A 1 574 ? -26.547 14.93 23.906 1 88.88 574 ARG A O 1
ATOM 4659 N N . LYS A 1 575 ? -26.703 17.016 24.672 1 86.12 575 LYS A N 1
ATOM 4660 C CA . LYS A 1 575 ? -27.75 16.641 25.625 1 86.12 575 LYS A CA 1
ATOM 4661 C C . LYS A 1 575 ? -29 16.141 24.906 1 86.12 575 LYS A C 1
ATOM 4663 O O . LYS A 1 575 ? -29.688 15.25 25.406 1 86.12 575 LYS A O 1
ATOM 4668 N N . TYR A 1 576 ? -29.156 16.688 23.781 1 84.88 576 TYR A N 1
ATOM 4669 C CA . TYR A 1 576 ? -30.344 16.344 23.016 1 84.88 576 TYR A CA 1
ATOM 4670 C C . TYR A 1 576 ? -30.219 14.945 22.422 1 84.88 576 TYR A C 1
ATOM 4672 O O . TYR A 1 576 ? -31.188 14.172 22.422 1 84.88 576 TYR A O 1
ATOM 4680 N N . ILE A 1 577 ? -29.094 14.586 21.906 1 87.75 577 ILE A N 1
ATOM 4681 C CA . ILE A 1 577 ? -28.984 13.344 21.156 1 87.75 577 ILE A CA 1
ATOM 4682 C C . ILE A 1 577 ? -28.531 12.219 22.078 1 87.75 577 ILE A C 1
ATOM 4684 O O . ILE A 1 577 ? -28.609 11.039 21.719 1 87.75 577 ILE A O 1
ATOM 4688 N N . SER A 1 578 ? -28.062 12.523 23.234 1 87.56 578 SER A N 1
ATOM 4689 C CA . SER A 1 578 ? -27.484 11.531 24.125 1 87.56 578 SER A CA 1
ATOM 4690 C C . SER A 1 578 ? -28.562 10.852 24.969 1 87.56 578 SER A C 1
ATOM 4692 O O . SER A 1 578 ? -29.516 11.5 25.422 1 87.56 578 SER A O 1
ATOM 4694 N N . ASN A 1 579 ? -28.375 9.594 25.109 1 85.06 579 ASN A N 1
ATOM 4695 C CA . ASN A 1 579 ? -29.219 8.867 26.062 1 85.06 579 ASN A CA 1
ATOM 4696 C C . ASN A 1 579 ? -28.531 8.703 27.406 1 85.06 579 ASN A C 1
ATOM 4698 O O . ASN A 1 579 ? -29.016 7.977 28.281 1 85.06 579 ASN A O 1
ATOM 4702 N N . CYS A 1 580 ? -27.422 9.352 27.5 1 85 580 CYS A N 1
ATOM 4703 C CA . CYS A 1 580 ? -26.656 9.336 28.75 1 85 580 CYS A CA 1
ATOM 4704 C C . CYS A 1 580 ? -26.812 10.648 29.5 1 85 580 CYS A C 1
ATOM 4706 O O . CYS A 1 580 ? -27.25 11.648 28.922 1 85 580 CYS A O 1
ATOM 4708 N N . LYS A 1 581 ? -26.562 10.539 30.844 1 79.75 581 LYS A N 1
ATOM 4709 C CA . LYS A 1 581 ? -26.516 11.781 31.609 1 79.75 581 LYS A CA 1
ATOM 4710 C C . LYS A 1 581 ? -25.297 12.617 31.203 1 79.75 581 LYS A C 1
ATOM 4712 O O . LYS A 1 581 ? -24.156 12.148 31.297 1 79.75 581 LYS A O 1
ATOM 4717 N N . VAL A 1 582 ? -25.578 13.688 30.609 1 77.75 582 VAL A N 1
ATOM 4718 C CA . VAL A 1 582 ? -24.5 14.547 30.125 1 77.75 582 VAL A CA 1
ATOM 4719 C C . VAL A 1 582 ? -24.203 15.617 31.172 1 77.75 582 VAL A C 1
ATOM 4721 O O . VAL A 1 582 ? -25.109 16.312 31.641 1 77.75 582 VAL A O 1
ATOM 4724 N N . GLU A 1 583 ? -22.906 15.547 31.672 1 71.56 583 GLU A N 1
ATOM 4725 C CA . GLU A 1 583 ? -22.484 16.562 32.656 1 71.56 583 GLU A CA 1
ATOM 4726 C C . GLU A 1 583 ? -22.234 17.906 31.953 1 71.56 583 GLU A C 1
ATOM 4728 O O . GLU A 1 583 ? -21.891 17.938 30.781 1 71.56 583 GLU A O 1
ATOM 4733 N N . ASP A 1 584 ? -22.562 19 32.719 1 64.88 584 ASP A N 1
ATOM 4734 C CA . ASP A 1 584 ? -22.438 20.344 32.188 1 64.88 584 ASP A CA 1
ATOM 4735 C C . ASP A 1 584 ? -20.969 20.719 32 1 64.88 584 ASP A C 1
ATOM 4737 O O . ASP A 1 584 ? -20.641 21.641 31.234 1 64.88 584 ASP A O 1
ATOM 4741 N N . THR A 1 585 ? -20.078 20.078 32.844 1 57.66 585 THR A N 1
ATOM 4742 C CA . THR A 1 585 ? -18.688 20.562 32.875 1 57.66 585 THR A CA 1
ATOM 4743 C C . THR A 1 585 ? -17.781 19.656 32.062 1 57.66 585 THR A C 1
ATOM 4745 O O . THR A 1 585 ? -18.016 18.438 32 1 57.66 585 THR A O 1
ATOM 4748 N N . GLY A 1 586 ? -16.828 20.297 31.062 1 55.28 586 GLY A N 1
ATOM 4749 C CA . GLY A 1 586 ? -15.648 19.734 30.438 1 55.28 586 GLY A CA 1
ATOM 4750 C C . GLY A 1 586 ? -15.875 19.344 28.984 1 55.28 586 GLY A C 1
ATOM 4751 O O . GLY A 1 586 ? -16.938 18.828 28.625 1 55.28 586 GLY A O 1
ATOM 4752 N N . LEU A 1 587 ? -15.508 20.141 28.266 1 55.06 587 LEU A N 1
ATOM 4753 C CA . LEU A 1 587 ? -15.539 19.875 26.828 1 55.06 587 LEU A CA 1
ATOM 4754 C C . LEU A 1 587 ? -14.977 18.484 26.531 1 55.06 587 LEU A C 1
ATOM 4756 O O . LEU A 1 587 ? -13.836 18.188 26.875 1 55.06 587 LEU A O 1
ATOM 4760 N N . PRO A 1 588 ? -15.789 17.547 26.219 1 55.03 588 PRO A N 1
ATOM 4761 C CA . PRO A 1 588 ? -15.383 16.172 25.938 1 55.03 588 PRO A CA 1
ATOM 4762 C C . PRO A 1 588 ? -14.414 16.062 24.75 1 55.03 588 PRO A C 1
ATOM 4764 O O . PRO A 1 588 ? -14.117 14.961 24.281 1 55.03 588 PRO A O 1
ATOM 4767 N N . TRP A 1 589 ? -13.891 17.234 24.25 1 52.47 589 TRP A N 1
ATOM 4768 C CA . TRP A 1 589 ? -13.203 17.094 22.984 1 52.47 589 TRP A CA 1
ATOM 4769 C C . TRP A 1 589 ? -12.047 16.094 23.094 1 52.47 589 TRP A C 1
ATOM 4771 O O . TRP A 1 589 ? -11.523 15.625 22.078 1 52.47 589 TRP A O 1
ATOM 4781 N N . MET A 1 590 ? -11.766 15.766 24.422 1 57.06 590 MET A N 1
ATOM 4782 C CA . MET A 1 590 ? -10.555 14.961 24.547 1 57.06 590 MET A CA 1
ATOM 4783 C C . MET A 1 590 ? -10.891 13.469 24.547 1 57.06 590 MET A C 1
ATOM 4785 O O . MET A 1 590 ? -10 12.633 24.5 1 57.06 590 MET A O 1
ATOM 4789 N N . VAL A 1 591 ? -12.289 13.273 24.391 1 62.25 591 VAL A N 1
ATOM 4790 C CA . VAL A 1 591 ? -12.562 11.844 24.484 1 62.25 591 VAL A CA 1
ATOM 4791 C C . VAL A 1 591 ? -13.023 11.328 23.109 1 62.25 591 VAL A C 1
ATOM 4793 O O . VAL A 1 591 ? -14.047 11.758 22.594 1 62.25 591 VAL A O 1
ATOM 4796 N N . HIS A 1 592 ? -12.195 11.016 22.234 1 68.62 592 HIS A N 1
ATOM 4797 C CA . HIS A 1 592 ? -12.492 10.469 20.922 1 68.62 592 HIS A CA 1
ATOM 4798 C C . HIS A 1 592 ? -13.219 9.133 21.016 1 68.62 592 HIS A C 1
ATOM 4800 O O . HIS A 1 592 ? -12.812 8.148 20.406 1 68.62 592 HIS A O 1
ATOM 4806 N N . ASN A 1 593 ? -14.328 9.125 21.859 1 79.25 593 ASN A N 1
ATOM 4807 C CA . ASN A 1 593 ? -15.227 7.984 21.969 1 79.25 593 ASN A CA 1
ATOM 4808 C C . ASN A 1 593 ? -16.688 8.422 22.016 1 79.25 593 ASN A C 1
ATOM 4810 O O . ASN A 1 593 ? -16.984 9.617 21.984 1 79.25 593 ASN A O 1
ATOM 4814 N N . VAL A 1 594 ? -17.641 7.551 22 1 87.56 594 VAL A N 1
ATOM 4815 C CA . VAL A 1 594 ? -19.062 7.914 21.938 1 87.56 594 VAL A CA 1
ATOM 4816 C C . VAL A 1 594 ? -19.797 7.281 23.125 1 87.56 594 VAL A C 1
ATOM 4818 O O . VAL A 1 594 ? -21.016 7.094 23.062 1 87.56 594 VAL A O 1
ATOM 4821 N N . ASP A 1 595 ? -19.031 6.941 24.094 1 83.5 595 ASP A N 1
ATOM 4822 C CA . ASP A 1 595 ? -19.625 6.27 25.234 1 83.5 595 ASP A CA 1
ATOM 4823 C C . ASP A 1 595 ? -20.516 7.223 26.031 1 83.5 595 ASP A C 1
ATOM 4825 O O . ASP A 1 595 ? -21.375 6.785 26.797 1 83.5 595 ASP A O 1
ATOM 4829 N N . ASP A 1 596 ? -20.328 8.453 25.875 1 84.31 596 ASP A N 1
ATOM 4830 C CA . ASP A 1 596 ? -21.109 9.461 26.578 1 84.31 596 ASP A CA 1
ATOM 4831 C C . ASP A 1 596 ? -22.438 9.734 25.859 1 84.31 596 ASP A C 1
ATOM 4833 O O . ASP A 1 596 ? -23.297 10.438 26.375 1 84.31 596 ASP A O 1
ATOM 4837 N N . ILE A 1 597 ? -22.609 9.203 24.75 1 87.19 597 ILE A N 1
ATOM 4838 C CA . ILE A 1 597 ? -23.812 9.438 23.953 1 87.19 597 ILE A CA 1
ATOM 4839 C C . ILE A 1 597 ? -24.734 8.219 24.031 1 87.19 597 ILE A C 1
ATOM 4841 O O . ILE A 1 597 ? -25.953 8.352 24.016 1 87.19 597 ILE A O 1
ATOM 4845 N N . PHE A 1 598 ? -24.141 7.062 24.062 1 89.25 598 PHE A N 1
ATOM 4846 C CA . PHE A 1 598 ? -24.906 5.828 24.047 1 89.25 598 PHE A CA 1
ATOM 4847 C C . PHE A 1 598 ? -24.781 5.082 25.375 1 89.25 598 PHE A C 1
ATOM 4849 O O . PHE A 1 598 ? -23.734 4.469 25.641 1 89.25 598 PHE A O 1
ATOM 4856 N N . CYS A 1 599 ? -25.766 5.133 26.141 1 86.94 599 CYS A N 1
ATOM 4857 C CA . CYS A 1 599 ? -25.781 4.434 27.422 1 86.94 599 CYS A CA 1
ATOM 4858 C C . CYS A 1 599 ? -27.078 3.664 27.609 1 86.94 599 CYS A C 1
ATOM 4860 O O . CYS A 1 599 ? -28.078 3.957 26.953 1 86.94 599 CYS A O 1
ATOM 4862 N N . ASP A 1 600 ? -26.891 2.623 28.422 1 84.38 600 ASP A N 1
ATOM 4863 C CA . ASP A 1 600 ? -28.109 1.924 28.812 1 84.38 600 ASP A CA 1
ATOM 4864 C C . ASP A 1 600 ? -28.781 2.629 30 1 84.38 600 ASP A C 1
ATOM 4866 O O . ASP A 1 600 ? -28.375 3.727 30.391 1 84.38 600 ASP A O 1
ATOM 4870 N N . THR A 1 601 ? -29.844 2.025 30.453 1 81.5 601 THR A N 1
ATOM 4871 C CA . THR A 1 601 ? -30.641 2.615 31.531 1 81.5 601 THR A CA 1
ATOM 4872 C C . THR A 1 601 ? -29.828 2.74 32.812 1 81.5 601 THR A C 1
ATOM 4874 O O . THR A 1 601 ? -30.078 3.621 33.625 1 81.5 601 THR A O 1
ATOM 4877 N N . ASP A 1 602 ? -28.75 1.914 32.938 1 82.69 602 ASP A N 1
ATOM 4878 C CA . ASP A 1 602 ? -27.922 1.916 34.125 1 82.69 602 ASP A CA 1
ATOM 4879 C C . ASP A 1 602 ? -26.719 2.836 33.969 1 82.69 602 ASP A C 1
ATOM 4881 O O . ASP A 1 602 ? -25.906 2.992 34.875 1 82.69 602 ASP A O 1
ATOM 4885 N N . GLY A 1 603 ? -26.656 3.41 32.812 1 76.62 603 GLY A N 1
ATOM 4886 C CA . GLY A 1 603 ? -25.562 4.348 32.562 1 76.62 603 GLY A CA 1
ATOM 4887 C C . GLY A 1 603 ? -24.344 3.701 31.953 1 76.62 603 GLY A C 1
ATOM 4888 O O . GLY A 1 603 ? -23.312 4.355 31.766 1 76.62 603 GLY A O 1
ATOM 4889 N N . ASN A 1 604 ? -24.422 2.406 31.672 1 79.75 604 ASN A N 1
ATOM 4890 C CA . ASN A 1 604 ? -23.297 1.711 31.062 1 79.75 604 ASN A CA 1
ATOM 4891 C C . ASN A 1 604 ? -23.25 1.911 29.547 1 79.75 604 ASN A C 1
ATOM 4893 O O . ASN A 1 604 ? -24.297 2.051 28.922 1 79.75 604 ASN A O 1
ATOM 4897 N N . SER A 1 605 ? -22.062 1.989 29.078 1 80.94 605 SER A N 1
ATOM 4898 C CA . SER A 1 605 ? -21.891 2.188 27.641 1 80.94 605 SER A CA 1
ATOM 4899 C C . SER A 1 605 ? -22.453 1.009 26.859 1 80.94 605 SER A C 1
ATOM 4901 O O . SER A 1 605 ? -22.297 -0.146 27.25 1 80.94 605 SER A O 1
ATOM 4903 N N . LEU A 1 606 ? -23.172 1.35 25.891 1 79.88 606 LEU A N 1
ATOM 4904 C CA . LEU A 1 606 ? -23.734 0.32 25.047 1 79.88 606 LEU A CA 1
ATOM 4905 C C . LEU A 1 606 ? -22.703 -0.225 24.062 1 79.88 606 LEU A C 1
ATOM 4907 O O . LEU A 1 606 ? -21.875 0.531 23.547 1 79.88 606 LEU A O 1
ATOM 4911 N N . GLU A 1 607 ? -22.625 -1.631 23.938 1 71.62 607 GLU A N 1
ATOM 4912 C CA . GLU A 1 607 ? -21.688 -2.26 23 1 71.62 607 GLU A CA 1
ATOM 4913 C C . GLU A 1 607 ? -22.328 -2.406 21.609 1 71.62 607 GLU A C 1
ATOM 4915 O O . GLU A 1 607 ? -23.531 -2.621 21.5 1 71.62 607 GLU A O 1
ATOM 4920 N N . MET B 1 1 ? 13.117 9.766 -79.812 1 18.62 1 MET B N 1
ATOM 4921 C CA . MET B 1 1 ? 13.883 10.758 -80.562 1 18.62 1 MET B CA 1
ATOM 4922 C C . MET B 1 1 ? 15.359 10.703 -80.188 1 18.62 1 MET B C 1
ATOM 4924 O O . MET B 1 1 ? 15.719 10.156 -79.125 1 18.62 1 MET B O 1
ATOM 4928 N N . MET B 1 2 ? 16.188 11.672 -80.625 1 20.05 2 MET B N 1
ATOM 4929 C CA . MET B 1 2 ? 17.438 11.734 -81.375 1 20.05 2 MET B CA 1
ATOM 4930 C C . MET B 1 2 ? 18.625 11.922 -80.438 1 20.05 2 MET B C 1
ATOM 4932 O O . MET B 1 2 ? 18.656 12.859 -79.625 1 20.05 2 MET B O 1
ATOM 4936 N N . ALA B 1 3 ? 19.391 10.867 -80.062 1 22.17 3 ALA B N 1
ATOM 4937 C CA . ALA B 1 3 ? 20.188 10.539 -78.875 1 22.17 3 ALA B CA 1
ATOM 4938 C C . ALA B 1 3 ? 21.469 11.367 -78.812 1 22.17 3 ALA B C 1
ATOM 4940 O O . ALA B 1 3 ? 22.219 11.414 -79.812 1 22.17 3 ALA B O 1
ATOM 4941 N N . PRO B 1 4 ? 21.312 12.672 -78.25 1 22.7 4 PRO B N 1
ATOM 4942 C CA . PRO B 1 4 ? 22.391 13.492 -78.812 1 22.7 4 PRO B CA 1
ATOM 4943 C C . PRO B 1 4 ? 23.766 12.828 -78.688 1 22.7 4 PRO B C 1
ATOM 4945 O O . PRO B 1 4 ? 23.969 11.984 -77.812 1 22.7 4 PRO B O 1
ATOM 4948 N N . PRO B 1 5 ? 24.766 12.938 -79.625 1 21.86 5 PRO B N 1
ATOM 4949 C CA . PRO B 1 5 ? 25.953 12.32 -80.25 1 21.86 5 PRO B CA 1
ATOM 4950 C C . PRO B 1 5 ? 27.234 12.57 -79.438 1 21.86 5 PRO B C 1
ATOM 4952 O O . PRO B 1 5 ? 27.406 13.648 -78.875 1 21.86 5 PRO B O 1
ATOM 4955 N N . LEU B 1 6 ? 27.875 11.539 -78.688 1 22.33 6 LEU B N 1
ATOM 4956 C CA . LEU B 1 6 ? 28.891 11.367 -77.688 1 22.33 6 LEU B CA 1
ATOM 4957 C C . LEU B 1 6 ? 30.234 11.922 -78.188 1 22.33 6 LEU B C 1
ATOM 4959 O O . LEU B 1 6 ? 30.766 11.492 -79.188 1 22.33 6 LEU B O 1
ATOM 4963 N N . ASP B 1 7 ? 30.453 13.273 -78.062 1 19.39 7 ASP B N 1
ATOM 4964 C CA . ASP B 1 7 ? 31.469 13.828 -78.938 1 19.39 7 ASP B CA 1
ATOM 4965 C C . ASP B 1 7 ? 32.812 13.164 -78.75 1 19.39 7 ASP B C 1
ATOM 4967 O O . ASP B 1 7 ? 33.25 12.992 -77.562 1 19.39 7 ASP B O 1
ATOM 4971 N N . PRO B 1 8 ? 33.594 12.336 -79.625 1 20.05 8 PRO B N 1
ATOM 4972 C CA . PRO B 1 8 ? 34.594 11.289 -79.875 1 20.05 8 PRO B CA 1
ATOM 4973 C C . PRO B 1 8 ? 36.031 11.758 -79.562 1 20.05 8 PRO B C 1
ATOM 4975 O O . PRO B 1 8 ? 36.969 10.977 -79.625 1 20.05 8 PRO B O 1
ATOM 4978 N N . ARG B 1 9 ? 36.344 13.141 -79.562 1 19 9 ARG B N 1
ATOM 4979 C CA . ARG B 1 9 ? 37.5 13.523 -80.375 1 19 9 ARG B CA 1
ATOM 4980 C C . ARG B 1 9 ? 38.812 13.07 -79.75 1 19 9 ARG B C 1
ATOM 4982 O O . ARG B 1 9 ? 38.812 12.602 -78.625 1 19 9 ARG B O 1
ATOM 4989 N N . ASP B 1 10 ? 39.781 14.055 -79.375 1 17.03 10 ASP B N 1
ATOM 4990 C CA . ASP B 1 10 ? 41.125 14.164 -80 1 17.03 10 ASP B CA 1
ATOM 4991 C C . ASP B 1 10 ? 42.156 13.406 -79.188 1 17.03 10 ASP B C 1
ATOM 4993 O O . ASP B 1 10 ? 42.156 13.469 -78 1 17.03 10 ASP B O 1
ATOM 4997 N N . PRO B 1 11 ? 42.969 12.367 -79.75 1 19.73 11 PRO B N 1
ATOM 4998 C CA . PRO B 1 11 ? 43.875 11.227 -79.5 1 19.73 11 PRO B CA 1
ATOM 4999 C C . PRO B 1 11 ? 45.219 11.641 -78.938 1 19.73 11 PRO B C 1
ATOM 5001 O O . PRO B 1 11 ? 46.156 10.82 -78.875 1 19.73 11 PRO B O 1
ATOM 5004 N N . ARG B 1 12 ? 45.531 13.031 -78.875 1 18.28 12 ARG B N 1
ATOM 5005 C CA . ARG B 1 12 ? 46.875 13.367 -79.312 1 18.28 12 ARG B CA 1
ATOM 5006 C C . ARG B 1 12 ? 47.906 12.703 -78.438 1 18.28 12 ARG B C 1
ATOM 5008 O O . ARG B 1 12 ? 47.594 12.148 -77.375 1 18.28 12 ARG B O 1
ATOM 5015 N N . ASP B 1 13 ? 49.094 13.508 -78.062 1 16.72 13 ASP B N 1
ATOM 5016 C CA . ASP B 1 13 ? 50.531 13.461 -78.312 1 16.72 13 ASP B CA 1
ATOM 5017 C C . ASP B 1 13 ? 51.25 12.906 -77.125 1 16.72 13 ASP B C 1
ATOM 5019 O O . ASP B 1 13 ? 52.5 12.844 -77.062 1 16.72 13 ASP B O 1
ATOM 5023 N N . LEU B 1 14 ? 50.562 12.938 -75.875 1 20.53 14 LEU B N 1
ATOM 5024 C CA . LEU B 1 14 ? 51.531 13.109 -74.875 1 20.53 14 LEU B CA 1
ATOM 5025 C C . LEU B 1 14 ? 52.469 11.898 -74.75 1 20.53 14 LEU B C 1
ATOM 5027 O O . LEU B 1 14 ? 52.031 10.789 -74.5 1 20.53 14 LEU B O 1
ATOM 5031 N N . HIS B 1 15 ? 53.438 11.828 -75.75 1 19.03 15 HIS B N 1
ATOM 5032 C CA . HIS B 1 15 ? 54.469 10.844 -76.062 1 19.03 15 HIS B CA 1
ATOM 5033 C C . HIS B 1 15 ? 55.219 10.445 -74.812 1 19.03 15 HIS B C 1
ATOM 5035 O O . HIS B 1 15 ? 55.531 11.289 -74 1 19.03 15 HIS B O 1
ATOM 5041 N N . ASP B 1 16 ? 55.062 9.203 -74.375 1 19.61 16 ASP B N 1
ATOM 5042 C CA . ASP B 1 16 ? 55.438 8.305 -73.312 1 19.61 16 ASP B CA 1
ATOM 5043 C C . ASP B 1 16 ? 56.938 8.242 -73.125 1 19.61 16 ASP B C 1
ATOM 5045 O O . ASP B 1 16 ? 57.562 7.258 -73.5 1 19.61 16 ASP B O 1
ATOM 5049 N N . ARG B 1 17 ? 57.594 9.445 -73.312 1 22.05 17 ARG B N 1
ATOM 5050 C CA . ARG B 1 17 ? 59 9.109 -73.5 1 22.05 17 ARG B CA 1
ATOM 5051 C C . ARG B 1 17 ? 59.531 8.281 -72.375 1 22.05 17 ARG B C 1
ATOM 5053 O O . ARG B 1 17 ? 59.312 8.625 -71.188 1 22.05 17 ARG B O 1
ATOM 5060 N N . PRO B 1 18 ? 59.688 6.977 -72.562 1 21.7 18 PRO B N 1
ATOM 5061 C CA . PRO B 1 18 ? 60.094 5.918 -71.625 1 21.7 18 PRO B CA 1
ATOM 5062 C C . PRO B 1 18 ? 61.406 6.219 -70.938 1 21.7 18 PRO B C 1
ATOM 5064 O O . PRO B 1 18 ? 62.406 6.477 -71.562 1 21.7 18 PRO B O 1
ATOM 5067 N N . TRP B 1 19 ? 61.375 7.176 -69.938 1 20.78 19 TRP B N 1
ATOM 5068 C CA . TRP B 1 19 ? 62.625 7.602 -69.375 1 20.78 19 TRP B CA 1
ATOM 5069 C C . TRP B 1 19 ? 63.469 6.402 -68.938 1 20.78 19 TRP B C 1
ATOM 5071 O O . TRP B 1 19 ? 62.969 5.523 -68.188 1 20.78 19 TRP B O 1
ATOM 5081 N N . LYS B 1 20 ? 64.25 5.934 -69.812 1 21.81 20 LYS B N 1
ATOM 5082 C CA . LYS B 1 20 ? 65.188 4.805 -69.75 1 21.81 20 LYS B CA 1
ATOM 5083 C C . LYS B 1 20 ? 66.062 4.949 -68.5 1 21.81 20 LYS B C 1
ATOM 5085 O O . LYS B 1 20 ? 66.75 5.949 -68.375 1 21.81 20 LYS B O 1
ATOM 5090 N N . ARG B 1 21 ? 65.5 4.559 -67.375 1 20.23 21 ARG B N 1
ATOM 5091 C CA . ARG B 1 21 ? 66.312 4.574 -66.125 1 20.23 21 ARG B CA 1
ATOM 5092 C C . ARG B 1 21 ? 67.688 4.027 -66.375 1 20.23 21 ARG B C 1
ATOM 5094 O O . ARG B 1 21 ? 67.875 2.938 -66.938 1 20.23 21 ARG B O 1
ATOM 5101 N N . ARG B 1 22 ? 68.562 4.918 -66.812 1 21.92 22 ARG B N 1
ATOM 5102 C CA . ARG B 1 22 ? 70 4.602 -67.062 1 21.92 22 ARG B CA 1
ATOM 5103 C C . ARG B 1 22 ? 70.5 3.84 -65.812 1 21.92 22 ARG B C 1
ATOM 5105 O O . ARG B 1 22 ? 70.5 4.32 -64.688 1 21.92 22 ARG B O 1
ATOM 5112 N N . SER B 1 23 ? 70.25 2.545 -65.75 1 21.11 23 SER B N 1
ATOM 5113 C CA . SER B 1 23 ? 70.688 1.563 -64.812 1 21.11 23 SER B CA 1
ATOM 5114 C C . SER B 1 23 ? 72.188 1.672 -64.625 1 21.11 23 SER B C 1
ATOM 5116 O O . SER B 1 23 ? 73 1.356 -65.5 1 21.11 23 SER B O 1
ATOM 5118 N N . SER B 1 24 ? 72.625 2.943 -64.312 1 22.27 24 SER B N 1
ATOM 5119 C CA . SER B 1 24 ? 74.062 3.035 -64.188 1 22.27 24 SER B CA 1
ATOM 5120 C C . SER B 1 24 ? 74.625 1.948 -63.312 1 22.27 24 SER B C 1
ATOM 5122 O O . SER B 1 24 ? 74.125 1.722 -62.219 1 22.27 24 SER B O 1
ATOM 5124 N N . SER B 1 25 ? 75 0.881 -63.938 1 24.27 25 SER B N 1
ATOM 5125 C CA . SER B 1 25 ? 75.625 -0.312 -63.406 1 24.27 25 SER B CA 1
ATOM 5126 C C . SER B 1 25 ? 76.812 0.053 -62.5 1 24.27 25 SER B C 1
ATOM 5128 O O . SER B 1 25 ? 77.812 0.543 -62.969 1 24.27 25 SER B O 1
ATOM 5130 N N . VAL B 1 26 ? 76.5 0.954 -61.562 1 25.22 26 VAL B N 1
ATOM 5131 C CA . VAL B 1 26 ? 77.625 1.335 -60.719 1 25.22 26 VAL B CA 1
ATOM 5132 C C . VAL B 1 26 ? 78.375 0.087 -60.281 1 25.22 26 VAL B C 1
ATOM 5134 O O . VAL B 1 26 ? 77.75 -0.858 -59.75 1 25.22 26 VAL B O 1
ATOM 5137 N N . SER B 1 27 ? 79.312 -0.22 -61.125 1 25.77 27 SER B N 1
ATOM 5138 C CA . SER B 1 27 ? 80.312 -1.261 -60.938 1 25.77 27 SER B CA 1
ATOM 5139 C C . SER B 1 27 ? 80.875 -1.258 -59.5 1 25.77 27 SER B C 1
ATOM 5141 O O . SER B 1 27 ? 81.375 -0.235 -59 1 25.77 27 SER B O 1
ATOM 5143 N N . ALA B 1 28 ? 80.062 -1.812 -58.688 1 29.78 28 ALA B N 1
ATOM 5144 C CA . ALA B 1 28 ? 80.438 -1.95 -57.281 1 29.78 28 ALA B CA 1
ATOM 5145 C C . ALA B 1 28 ? 81.938 -2.238 -57.156 1 29.78 28 ALA B C 1
ATOM 5147 O O . ALA B 1 28 ? 82.5 -3.025 -57.938 1 29.78 28 ALA B O 1
ATOM 5148 N N . PRO B 1 29 ? 82.625 -1.126 -56.75 1 32.22 29 PRO B N 1
ATOM 5149 C CA . PRO B 1 29 ? 84.062 -1.298 -56.562 1 32.22 29 PRO B CA 1
ATOM 5150 C C . PRO B 1 29 ? 84.438 -2.635 -55.906 1 32.22 29 PRO B C 1
ATOM 5152 O O . PRO B 1 29 ? 83.75 -3.08 -55 1 32.22 29 PRO B O 1
ATOM 5155 N N . TYR B 1 30 ? 84.688 -3.662 -56.781 1 29.44 30 TYR B N 1
ATOM 5156 C CA . TYR B 1 30 ? 85.25 -4.961 -56.406 1 29.44 30 TYR B CA 1
ATOM 5157 C C . TYR B 1 30 ? 86.375 -4.805 -55.344 1 29.44 30 TYR B C 1
ATOM 5159 O O . TYR B 1 30 ? 87.438 -4.273 -55.656 1 29.44 30 TYR B O 1
ATOM 5167 N N . PHE B 1 31 ? 86 -4.195 -54.219 1 31.92 31 PHE B N 1
ATOM 5168 C CA . PHE B 1 31 ? 87 -4.133 -53.156 1 31.92 31 PHE B CA 1
ATOM 5169 C C . PHE B 1 31 ? 87.812 -5.438 -53.094 1 31.92 31 PHE B C 1
ATOM 5171 O O . PHE B 1 31 ? 87.188 -6.52 -53.031 1 31.92 31 PHE B O 1
ATOM 5178 N N . ARG B 1 32 ? 88.875 -5.441 -53.875 1 32.44 32 ARG B N 1
ATOM 5179 C CA . ARG B 1 32 ? 89.938 -6.469 -53.875 1 32.44 32 ARG B CA 1
ATOM 5180 C C . ARG B 1 32 ? 90.25 -6.918 -52.438 1 32.44 32 ARG B C 1
ATOM 5182 O O . ARG B 1 32 ? 90.625 -6.098 -51.594 1 32.44 32 ARG B O 1
ATOM 5189 N N . LEU B 1 33 ? 89.562 -7.91 -51.969 1 35.5 33 LEU B N 1
ATOM 5190 C CA . LEU B 1 33 ? 89.875 -8.539 -50.719 1 35.5 33 LEU B CA 1
ATOM 5191 C C . LEU B 1 33 ? 91.375 -8.773 -50.625 1 35.5 33 LEU B C 1
ATOM 5193 O O . LEU B 1 33 ? 92 -9.234 -51.594 1 35.5 33 LEU B O 1
ATOM 5197 N N . PRO B 1 34 ? 92 -7.758 -49.844 1 36.03 34 PRO B N 1
ATOM 5198 C CA . PRO B 1 34 ? 93.438 -8.047 -49.812 1 36.03 34 PRO B CA 1
ATOM 5199 C C . PRO B 1 34 ? 93.75 -9.531 -49.625 1 36.03 34 PRO B C 1
ATOM 5201 O O . PRO B 1 34 ? 92.938 -10.273 -49.094 1 36.03 34 PRO B O 1
ATOM 5204 N N . ARG B 1 35 ? 94.5 -10.062 -50.594 1 37.91 35 ARG B N 1
ATOM 5205 C CA . ARG B 1 35 ? 95 -11.438 -50.719 1 37.91 35 ARG B CA 1
ATOM 5206 C C . ARG B 1 35 ? 95.438 -11.984 -49.344 1 37.91 35 ARG B C 1
ATOM 5208 O O . ARG B 1 35 ? 95.938 -13.094 -49.25 1 37.91 35 ARG B O 1
ATOM 5215 N N . ARG B 1 36 ? 95.812 -10.969 -48.438 1 39.53 36 ARG B N 1
ATOM 5216 C CA . ARG B 1 36 ? 96.75 -11.586 -47.531 1 39.53 36 ARG B CA 1
ATOM 5217 C C . ARG B 1 36 ? 96.125 -12.773 -46.781 1 39.53 36 ARG B C 1
ATOM 5219 O O . ARG B 1 36 ? 94.938 -13.008 -46.875 1 39.53 36 ARG B O 1
ATOM 5226 N N . SER B 1 37 ? 96.438 -12.781 -45.438 1 45.03 37 SER B N 1
ATOM 5227 C CA . SER B 1 37 ? 96.562 -13.953 -44.562 1 45.03 37 SER B CA 1
ATOM 5228 C C . SER B 1 37 ? 95.25 -14.523 -44.188 1 45.03 37 SER B C 1
ATOM 5230 O O . SER B 1 37 ? 94.25 -13.812 -44.188 1 45.03 37 SER B O 1
ATOM 5232 N N . ARG B 1 38 ? 95.062 -15.844 -44.156 1 51.66 38 ARG B N 1
ATOM 5233 C CA . ARG B 1 38 ? 94.062 -16.781 -43.719 1 51.66 38 ARG B CA 1
ATOM 5234 C C . ARG B 1 38 ? 93.375 -16.297 -42.469 1 51.66 38 ARG B C 1
ATOM 5236 O O . ARG B 1 38 ? 92.125 -16.484 -42.281 1 51.66 38 ARG B O 1
ATOM 5243 N N . ARG B 1 39 ? 94.125 -15.578 -41.688 1 56.44 39 ARG B N 1
ATOM 5244 C CA . ARG B 1 39 ? 93.562 -15.164 -40.375 1 56.44 39 ARG B CA 1
ATOM 5245 C C . ARG B 1 39 ? 92.562 -14.078 -40.562 1 56.44 39 ARG B C 1
ATOM 5247 O O . ARG B 1 39 ? 91.5 -14.078 -39.844 1 56.44 39 ARG B O 1
ATOM 5254 N N . ALA B 1 40 ? 92.75 -13.195 -41.562 1 58.69 40 ALA B N 1
ATOM 5255 C CA . ALA B 1 40 ? 91.812 -12.094 -41.719 1 58.69 40 ALA B CA 1
ATOM 5256 C C . ALA B 1 40 ? 90.5 -12.594 -42.281 1 58.69 40 ALA B C 1
ATOM 5258 O O . ALA B 1 40 ? 89.438 -12.07 -41.906 1 58.69 40 ALA B O 1
ATOM 5259 N N . THR B 1 41 ? 90.562 -13.664 -43.062 1 59.31 41 THR B N 1
ATOM 5260 C CA . THR B 1 41 ? 89.312 -14.25 -43.562 1 59.31 41 THR B CA 1
ATOM 5261 C C . THR B 1 41 ? 88.562 -14.906 -42.406 1 59.31 41 THR B C 1
ATOM 5263 O O . THR B 1 41 ? 87.312 -14.805 -42.344 1 59.31 41 THR B O 1
ATOM 5266 N N . TYR B 1 42 ? 89.312 -15.516 -41.469 1 62.09 42 TYR B N 1
ATOM 5267 C CA . TYR B 1 42 ? 88.625 -16.156 -40.375 1 62.09 42 TYR B CA 1
ATOM 5268 C C . TYR B 1 42 ? 88 -15.117 -39.438 1 62.09 42 TYR B C 1
ATOM 5270 O O . TYR B 1 42 ? 86.875 -15.289 -38.938 1 62.09 42 TYR B O 1
ATOM 5278 N N . ILE B 1 43 ? 88.688 -13.93 -39.312 1 60.78 43 ILE B N 1
ATOM 5279 C CA . ILE B 1 43 ? 88.125 -12.875 -38.469 1 60.78 43 ILE B CA 1
ATOM 5280 C C . ILE B 1 43 ? 86.938 -12.25 -39.125 1 60.78 43 ILE B C 1
ATOM 5282 O O . ILE B 1 43 ? 85.938 -12 -38.469 1 60.78 43 ILE B O 1
ATOM 5286 N N . CYS B 1 44 ? 86.938 -12.156 -40.469 1 59.66 44 CYS B N 1
ATOM 5287 C CA . CYS B 1 44 ? 85.75 -11.609 -41.125 1 59.66 44 CYS B CA 1
ATOM 5288 C C . CYS B 1 44 ? 84.562 -12.57 -41.031 1 59.66 44 CYS B C 1
ATOM 5290 O O . CYS B 1 44 ? 83.438 -12.156 -40.75 1 59.66 44 CYS B O 1
ATOM 5292 N N . TRP B 1 45 ? 84.875 -13.906 -41.156 1 65.88 45 TRP B N 1
ATOM 5293 C CA . TRP B 1 45 ? 83.812 -14.875 -41.031 1 65.88 45 TRP B CA 1
ATOM 5294 C C . TRP B 1 45 ? 83.312 -14.938 -39.562 1 65.88 45 TRP B C 1
ATOM 5296 O O . TRP B 1 45 ? 82.125 -15.07 -39.312 1 65.88 45 TRP B O 1
ATOM 5306 N N . THR B 1 46 ? 84.188 -14.727 -38.562 1 64.69 46 THR B N 1
ATOM 5307 C CA . THR B 1 46 ? 83.75 -14.68 -37.188 1 64.69 46 THR B CA 1
ATOM 5308 C C . THR B 1 46 ? 82.938 -13.43 -36.906 1 64.69 46 THR B C 1
ATOM 5310 O O . THR B 1 46 ? 81.938 -13.492 -36.188 1 64.69 46 THR B O 1
ATOM 5313 N N . VAL B 1 47 ? 83.188 -12.32 -37.562 1 64 47 VAL B N 1
ATOM 5314 C CA . VAL B 1 47 ? 82.375 -11.117 -37.406 1 64 47 VAL B CA 1
ATOM 5315 C C . VAL B 1 47 ? 81.062 -11.305 -38.094 1 64 47 VAL B C 1
ATOM 5317 O O . VAL B 1 47 ? 80 -10.945 -37.562 1 64 47 VAL B O 1
ATOM 5320 N N . VAL B 1 48 ? 81 -11.992 -39.281 1 62.59 48 VAL B N 1
ATOM 5321 C CA . VAL B 1 48 ? 79.688 -12.258 -39.969 1 62.59 48 VAL B CA 1
ATOM 5322 C C . VAL B 1 48 ? 78.875 -13.242 -39.125 1 62.59 48 VAL B C 1
ATOM 5324 O O . VAL B 1 48 ? 77.688 -13.039 -38.938 1 62.59 48 VAL B O 1
ATOM 5327 N N . VAL B 1 49 ? 79.5 -14.336 -38.562 1 63.19 49 VAL B N 1
ATOM 5328 C CA . VAL B 1 49 ? 78.75 -15.281 -37.719 1 63.19 49 VAL B CA 1
ATOM 5329 C C . VAL B 1 49 ? 78.312 -14.586 -36.438 1 63.19 49 VAL B C 1
ATOM 5331 O O . VAL B 1 49 ? 77.188 -14.781 -35.969 1 63.19 49 VAL B O 1
ATOM 5334 N N . PHE B 1 50 ? 79.125 -13.672 -35.844 1 62.91 50 PHE B N 1
ATOM 5335 C CA . PHE B 1 50 ? 78.75 -12.93 -34.656 1 62.91 50 PHE B CA 1
ATOM 5336 C C . PHE B 1 50 ? 77.625 -11.922 -34.938 1 62.91 50 PHE B C 1
ATOM 5338 O O . PHE B 1 50 ? 76.688 -11.797 -34.188 1 62.91 50 PHE B O 1
ATOM 5345 N N . VAL B 1 51 ? 77.625 -11.195 -36.094 1 61.06 51 VAL B N 1
ATOM 5346 C CA . VAL B 1 51 ? 76.562 -10.312 -36.5 1 61.06 51 VAL B CA 1
ATOM 5347 C C . VAL B 1 51 ? 75.312 -11.125 -36.812 1 61.06 51 VAL B C 1
ATOM 5349 O O . VAL B 1 51 ? 74.188 -10.781 -36.406 1 61.06 51 VAL B O 1
ATOM 5352 N N . LEU B 1 52 ? 75.438 -12.305 -37.469 1 61.44 52 LEU B N 1
ATOM 5353 C CA . LEU B 1 52 ? 74.312 -13.18 -37.719 1 61.44 52 LEU B CA 1
ATOM 5354 C C . LEU B 1 52 ? 73.75 -13.742 -36.375 1 61.44 52 LEU B C 1
ATOM 5356 O O . LEU B 1 52 ? 72.562 -13.797 -36.188 1 61.44 52 LEU B O 1
ATOM 5360 N N . TYR B 1 53 ? 74.625 -14.188 -35.406 1 56 53 TYR B N 1
ATOM 5361 C CA . TYR B 1 53 ? 74.125 -14.609 -34.094 1 56 53 TYR B CA 1
ATOM 5362 C C . TYR B 1 53 ? 73.5 -13.453 -33.344 1 56 53 TYR B C 1
ATOM 5364 O O . TYR B 1 53 ? 72.438 -13.625 -32.75 1 56 53 TYR B O 1
ATOM 5372 N N . PHE B 1 54 ? 74 -12.258 -33.375 1 56.19 54 PHE B N 1
ATOM 5373 C CA . PHE B 1 54 ? 73.375 -11.109 -32.719 1 56.19 54 PHE B CA 1
ATOM 5374 C C . PHE B 1 54 ? 72.125 -10.727 -33.406 1 56.19 54 PHE B C 1
ATOM 5376 O O . PHE B 1 54 ? 71.125 -10.414 -32.75 1 56.19 54 PHE B O 1
ATOM 5383 N N . VAL B 1 55 ? 72 -10.734 -34.719 1 53.66 55 VAL B N 1
ATOM 5384 C CA . VAL B 1 55 ? 70.75 -10.469 -35.406 1 53.66 55 VAL B CA 1
ATOM 5385 C C . VAL B 1 55 ? 69.75 -11.602 -35.156 1 53.66 55 VAL B C 1
ATOM 5387 O O . VAL B 1 55 ? 68.625 -11.352 -34.875 1 53.66 55 VAL B O 1
ATOM 5390 N N . LEU B 1 56 ? 70.125 -12.852 -35.188 1 51.94 56 LEU B N 1
ATOM 5391 C CA . LEU B 1 56 ? 69.25 -13.953 -34.875 1 51.94 56 LEU B CA 1
ATOM 5392 C C . LEU B 1 56 ? 68.875 -13.961 -33.406 1 51.94 56 LEU B C 1
ATOM 5394 O O . LEU B 1 56 ? 67.688 -14.195 -33.031 1 51.94 56 LEU B O 1
ATOM 5398 N N . SER B 1 57 ? 69.75 -13.766 -32.5 1 49.94 57 SER B N 1
ATOM 5399 C CA . SER B 1 57 ? 69.438 -13.664 -31.078 1 49.94 57 SER B CA 1
ATOM 5400 C C . SER B 1 57 ? 68.625 -12.414 -30.797 1 49.94 57 SER B C 1
ATOM 5402 O O . SER B 1 57 ? 67.688 -12.43 -29.938 1 49.94 57 SER B O 1
ATOM 5404 N N . SER B 1 58 ? 68.875 -11.305 -31.453 1 46.25 58 SER B N 1
ATOM 5405 C CA . SER B 1 58 ? 68 -10.141 -31.328 1 46.25 58 SER B CA 1
ATOM 5406 C C . SER B 1 58 ? 66.688 -10.375 -32 1 46.25 58 SER B C 1
ATOM 5408 O O . SER B 1 58 ? 65.625 -9.859 -31.562 1 46.25 58 SER B O 1
ATOM 5410 N N . ALA B 1 59 ? 66.625 -10.969 -33.188 1 41.91 59 ALA B N 1
ATOM 5411 C CA . ALA B 1 59 ? 65.375 -11.312 -33.781 1 41.91 59 ALA B CA 1
ATOM 5412 C C . ALA B 1 59 ? 64.625 -12.297 -32.938 1 41.91 59 ALA B C 1
ATOM 5414 O O . ALA B 1 59 ? 63.375 -12.25 -32.875 1 41.91 59 ALA B O 1
ATOM 5415 N N . THR B 1 60 ? 65.188 -13.32 -32.375 1 40.31 60 THR B N 1
ATOM 5416 C CA . THR B 1 60 ? 64.438 -14.195 -31.5 1 40.31 60 THR B CA 1
ATOM 5417 C C . THR B 1 60 ? 64 -13.43 -30.266 1 40.31 60 THR B C 1
ATOM 5419 O O . THR B 1 60 ? 63.062 -13.859 -29.578 1 40.31 60 THR B O 1
ATOM 5422 N N . GLN B 1 61 ? 64.75 -12.492 -29.766 1 36.31 61 GLN B N 1
ATOM 5423 C CA . GLN B 1 61 ? 64.188 -11.695 -28.688 1 36.31 61 GLN B CA 1
ATOM 5424 C C . GLN B 1 61 ? 63.031 -10.828 -29.172 1 36.31 61 GLN B C 1
ATOM 5426 O O . GLN B 1 61 ? 62.25 -10.336 -28.375 1 36.31 61 GLN B O 1
ATOM 5431 N N . TRP B 1 62 ? 63.125 -10.391 -30.453 1 37.88 62 TRP B N 1
ATOM 5432 C CA . TRP B 1 62 ? 61.938 -9.68 -30.953 1 37.88 62 TRP B CA 1
ATOM 5433 C C . TRP B 1 62 ? 60.75 -10.602 -31.047 1 37.88 62 TRP B C 1
ATOM 5435 O O . TRP B 1 62 ? 59.688 -10.203 -31.516 1 37.88 62 TRP B O 1
ATOM 5445 N N . SER B 1 63 ? 61 -11.844 -31.078 1 35.97 63 SER B N 1
ATOM 5446 C CA . SER B 1 63 ? 59.781 -12.672 -31.188 1 35.97 63 SER B CA 1
ATOM 5447 C C . SER B 1 63 ? 58.875 -12.469 -30 1 35.97 63 SER B C 1
ATOM 5449 O O . SER B 1 63 ? 57.938 -13.242 -29.797 1 35.97 63 SER B O 1
ATOM 5451 N N . HIS B 1 64 ? 59.375 -11.734 -29.047 1 35.78 64 HIS B N 1
ATOM 5452 C CA . HIS B 1 64 ? 58.281 -11.469 -28.109 1 35.78 64 HIS B CA 1
ATOM 5453 C C . HIS B 1 64 ? 57.156 -10.695 -28.781 1 35.78 64 HIS B C 1
ATOM 5455 O O . HIS B 1 64 ? 57.344 -9.562 -29.219 1 35.78 64 HIS B O 1
ATOM 5461 N N . VAL B 1 65 ? 56.406 -11.289 -29.641 1 37.66 65 VAL B N 1
ATOM 5462 C CA . VAL B 1 65 ? 55.125 -10.656 -29.938 1 37.66 65 VAL B CA 1
ATOM 5463 C C . VAL B 1 65 ? 54.656 -9.836 -28.734 1 37.66 65 VAL B C 1
ATOM 5465 O O . VAL B 1 65 ? 54.469 -10.367 -27.641 1 37.66 65 VAL B O 1
ATOM 5468 N N . PRO B 1 66 ? 55.062 -8.602 -28.719 1 38.47 66 PRO B N 1
ATOM 5469 C CA . PRO B 1 66 ? 54.594 -7.871 -27.531 1 38.47 66 PRO B CA 1
ATOM 5470 C C . PRO B 1 66 ? 53.188 -8.242 -27.125 1 38.47 66 PRO B C 1
ATOM 5472 O O . PRO B 1 66 ? 52.344 -8.57 -27.984 1 38.47 66 PRO B O 1
ATOM 5475 N N . ASP B 1 67 ? 53.031 -8.82 -26 1 47.97 67 ASP B N 1
ATOM 5476 C CA . ASP B 1 67 ? 51.688 -8.984 -25.438 1 47.97 67 ASP B CA 1
ATOM 5477 C C . ASP B 1 67 ? 50.812 -7.785 -25.766 1 47.97 67 ASP B C 1
ATOM 5479 O O . ASP B 1 67 ? 51.219 -6.637 -25.578 1 47.97 67 ASP B O 1
ATOM 5483 N N . PRO B 1 68 ? 49.969 -7.98 -26.812 1 50.84 68 PRO B N 1
ATOM 5484 C CA . PRO B 1 68 ? 49.094 -6.848 -27.156 1 50.84 68 PRO B CA 1
ATOM 5485 C C . PRO B 1 68 ? 48.75 -5.98 -25.953 1 50.84 68 PRO B C 1
ATOM 5487 O O . PRO B 1 68 ? 48.312 -4.836 -26.109 1 50.84 68 PRO B O 1
ATOM 5490 N N . ARG B 1 69 ? 49.031 -6.484 -24.828 1 57.84 69 ARG B N 1
ATOM 5491 C CA . ARG B 1 69 ? 48.781 -5.738 -23.609 1 57.84 69 ARG B CA 1
ATOM 5492 C C . ARG B 1 69 ? 49.719 -4.535 -23.484 1 57.84 69 ARG B C 1
ATOM 5494 O O . ARG B 1 69 ? 49.375 -3.531 -22.859 1 57.84 69 ARG B O 1
ATOM 5501 N N . SER B 1 70 ? 50.875 -4.766 -23.922 1 54.56 70 SER B N 1
ATOM 5502 C CA . SER B 1 70 ? 51.906 -3.775 -23.75 1 54.56 70 SER B CA 1
ATOM 5503 C C . SER B 1 70 ? 51.594 -2.48 -24.484 1 54.56 70 SER B C 1
ATOM 5505 O O . SER B 1 70 ? 52.156 -1.433 -24.203 1 54.56 70 SER B O 1
ATOM 5507 N N . PHE B 1 71 ? 50.75 -2.656 -25.453 1 52.62 71 PHE B N 1
ATOM 5508 C CA . PHE B 1 71 ? 50.406 -1.471 -26.25 1 52.62 71 PHE B CA 1
ATOM 5509 C C . PHE B 1 71 ? 49.438 -0.572 -25.5 1 52.62 71 PHE B C 1
ATOM 5511 O O . PHE B 1 71 ? 49.25 0.583 -25.875 1 52.62 71 PHE B O 1
ATOM 5518 N N . TYR B 1 72 ? 48.844 -1.104 -24.484 1 57.59 72 TYR B N 1
ATOM 5519 C CA . TYR B 1 72 ? 47.844 -0.292 -23.797 1 57.59 72 TYR B CA 1
ATOM 5520 C C . TYR B 1 72 ? 48.25 -0.065 -22.344 1 57.59 72 TYR B C 1
ATOM 5522 O O . TYR B 1 72 ? 48.844 -0.936 -21.703 1 57.59 72 TYR B O 1
ATOM 5530 N N . SER B 1 73 ? 48.375 1.136 -21.891 1 57.81 73 SER B N 1
ATOM 5531 C CA . SER B 1 73 ? 48.656 1.494 -20.5 1 57.81 73 SER B CA 1
ATOM 5532 C C . SER B 1 73 ? 47.406 1.317 -19.641 1 57.81 73 SER B C 1
ATOM 5534 O O . SER B 1 73 ? 46.281 1.343 -20.156 1 57.81 73 SER B O 1
ATOM 5536 N N . ARG B 1 74 ? 47.625 0.897 -18.406 1 61.66 74 ARG B N 1
ATOM 5537 C CA . ARG B 1 74 ? 46.531 0.786 -17.422 1 61.66 74 ARG B CA 1
ATOM 5538 C C . ARG B 1 74 ? 45.688 2.051 -17.406 1 61.66 74 ARG B C 1
ATOM 5540 O O . ARG B 1 74 ? 46.219 3.16 -17.312 1 61.66 74 ARG B O 1
ATOM 5547 N N . GLY B 1 75 ? 44.531 1.924 -17.625 1 61.53 75 GLY B N 1
ATOM 5548 C CA . GLY B 1 75 ? 43.594 3.031 -17.625 1 61.53 75 GLY B CA 1
ATOM 5549 C C . GLY B 1 75 ? 43.344 3.611 -19.016 1 61.53 75 GLY B C 1
ATOM 5550 O O . GLY B 1 75 ? 42.562 4.543 -19.172 1 61.53 75 GLY B O 1
ATOM 5551 N N . GLY B 1 76 ? 44.062 3.023 -20.016 1 59.38 76 GLY B N 1
ATOM 5552 C CA . GLY B 1 76 ? 43.969 3.59 -21.359 1 59.38 76 GLY B CA 1
ATOM 5553 C C . GLY B 1 76 ? 42.719 3.119 -22.125 1 59.38 76 GLY B C 1
ATOM 5554 O O . GLY B 1 76 ? 41.969 2.303 -21.609 1 59.38 76 GLY B O 1
ATOM 5555 N N . ASP B 1 77 ? 42.438 3.854 -23.312 1 68.25 77 ASP B N 1
ATOM 5556 C CA . ASP B 1 77 ? 41.281 3.576 -24.156 1 68.25 77 ASP B CA 1
ATOM 5557 C C . ASP B 1 77 ? 41.5 2.312 -24.984 1 68.25 77 ASP B C 1
ATOM 5559 O O . ASP B 1 77 ? 41.938 2.389 -26.141 1 68.25 77 ASP B O 1
ATOM 5563 N N . VAL B 1 78 ? 41.469 1.162 -24.391 1 74.75 78 VAL B N 1
ATOM 5564 C CA . VAL B 1 78 ? 41.594 -0.127 -25.062 1 74.75 78 VAL B CA 1
ATOM 5565 C C . VAL B 1 78 ? 40.344 -0.408 -25.875 1 74.75 78 VAL B C 1
ATOM 5567 O O . VAL B 1 78 ? 39.219 -0.222 -25.391 1 74.75 78 VAL B O 1
ATOM 5570 N N . PRO B 1 79 ? 40.5 -0.669 -27.125 1 78.88 79 PRO B N 1
ATOM 5571 C CA . PRO B 1 79 ? 39.312 -1.039 -27.922 1 78.88 79 PRO B CA 1
ATOM 5572 C C . PRO B 1 79 ? 38.594 -2.285 -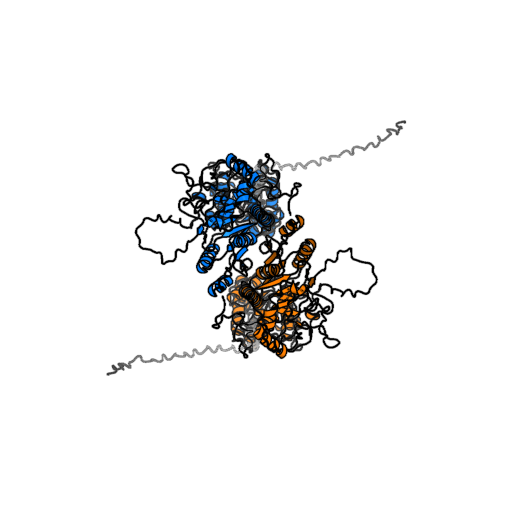27.391 1 78.88 79 PRO B C 1
ATOM 5574 O O . PRO B 1 79 ? 39.281 -3.215 -26.906 1 78.88 79 PRO B O 1
ATOM 5577 N N . ILE B 1 80 ? 37.344 -2.262 -27.375 1 88.94 80 ILE B N 1
ATOM 5578 C CA . ILE B 1 80 ? 36.531 -3.369 -26.875 1 88.94 80 ILE B CA 1
ATOM 5579 C C . ILE B 1 80 ? 36.406 -4.438 -27.953 1 88.94 80 ILE B C 1
ATOM 5581 O O . ILE B 1 80 ? 35.781 -4.191 -29 1 88.94 80 ILE B O 1
ATOM 5585 N N . GLN B 1 81 ? 37.031 -5.559 -27.781 1 88.31 81 GLN B N 1
ATOM 5586 C CA . GLN B 1 81 ? 36.969 -6.699 -28.688 1 88.31 81 GLN B CA 1
ATOM 5587 C C . GLN B 1 81 ? 36.719 -7.996 -27.922 1 88.31 81 GLN B C 1
ATOM 5589 O O . GLN B 1 81 ? 37.219 -8.172 -26.812 1 88.31 81 GLN B O 1
ATOM 5594 N N . TYR B 1 82 ? 35.844 -8.773 -28.547 1 91.12 82 TYR B N 1
ATOM 5595 C CA . TYR B 1 82 ? 35.531 -10.062 -27.938 1 91.12 82 TYR B CA 1
ATOM 5596 C C . TYR B 1 82 ? 36.094 -11.211 -28.781 1 91.12 82 TYR B C 1
ATOM 5598 O O . TYR B 1 82 ? 35.406 -11.75 -29.641 1 91.12 82 TYR B O 1
ATOM 5606 N N . SER B 1 83 ? 37.188 -11.719 -28.547 1 85.81 83 SER B N 1
ATOM 5607 C CA . SER B 1 83 ? 37.875 -12.695 -29.391 1 85.81 83 SER B CA 1
ATOM 5608 C C . SER B 1 83 ? 37.25 -14.078 -29.234 1 85.81 83 SER B C 1
ATOM 5610 O O . SER B 1 83 ? 37.312 -14.906 -30.141 1 85.81 83 SER B O 1
ATOM 5612 N N . HIS B 1 84 ? 36.656 -14.297 -28.125 1 88.56 84 HIS B N 1
ATOM 5613 C CA . HIS B 1 84 ? 36.219 -15.656 -27.859 1 88.56 84 HIS B CA 1
ATOM 5614 C C . HIS B 1 84 ? 34.688 -15.75 -27.844 1 88.56 84 HIS B C 1
ATOM 5616 O O . HIS B 1 84 ? 34.125 -16.844 -27.797 1 88.56 84 HIS B O 1
ATOM 5622 N N . LEU B 1 85 ? 33.969 -14.727 -27.922 1 90.88 85 LEU B N 1
ATOM 5623 C CA . LEU B 1 85 ? 32.531 -14.711 -27.719 1 90.88 85 LEU B CA 1
ATOM 5624 C C . LEU B 1 85 ? 31.812 -15.25 -28.938 1 90.88 85 LEU B C 1
ATOM 5626 O O . LEU B 1 85 ? 30.859 -16.031 -28.812 1 90.88 85 LEU B O 1
ATOM 5630 N N . TYR B 1 86 ? 32.312 -14.914 -30.125 1 87.12 86 TYR B N 1
ATOM 5631 C CA . TYR B 1 86 ? 31.594 -15.281 -31.344 1 87.12 86 TYR B CA 1
ATOM 5632 C C . TYR B 1 86 ? 31.594 -16.781 -31.547 1 87.12 86 TYR B C 1
ATOM 5634 O O . TYR B 1 86 ? 30.609 -17.359 -32.031 1 87.12 86 TYR B O 1
ATOM 5642 N N . ALA B 1 87 ? 32.625 -17.453 -31.234 1 86.69 87 ALA B N 1
ATOM 5643 C CA . ALA B 1 87 ? 32.75 -18.891 -31.438 1 86.69 87 ALA B CA 1
ATOM 5644 C C . ALA B 1 87 ? 31.656 -19.656 -30.703 1 86.69 87 ALA B C 1
ATOM 5646 O O . ALA B 1 87 ? 31.125 -20.656 -31.219 1 86.69 87 ALA B O 1
ATOM 5647 N N . SER B 1 88 ? 31.344 -19.266 -29.562 1 88.06 88 SER B N 1
ATOM 5648 C CA . SER B 1 88 ? 30.312 -19.938 -28.781 1 88.06 88 SER B CA 1
ATOM 5649 C C . SER B 1 88 ? 28.922 -19.469 -29.188 1 88.06 88 SER B C 1
ATOM 5651 O O . SER B 1 88 ? 27.984 -20.266 -29.203 1 88.06 88 SER B O 1
ATOM 5653 N N . LEU B 1 89 ? 28.75 -18.25 -29.609 1 89.06 89 LEU B N 1
ATOM 5654 C CA . LEU B 1 89 ? 27.453 -17.703 -29.953 1 89.06 89 LEU B CA 1
ATOM 5655 C C . LEU B 1 89 ? 26.969 -18.266 -31.297 1 89.06 89 LEU B C 1
ATOM 5657 O O . LEU B 1 89 ? 25.766 -18.516 -31.453 1 89.06 89 LEU B O 1
ATOM 5661 N N . SER B 1 90 ? 27.859 -18.484 -32.125 1 82.31 90 SER B N 1
ATOM 5662 C CA . SER B 1 90 ? 27.5 -18.953 -33.469 1 82.31 90 SER B CA 1
ATOM 5663 C C . SER B 1 90 ? 26.984 -20.391 -33.438 1 82.31 90 SER B C 1
ATOM 5665 O O . SER B 1 90 ? 26.312 -20.844 -34.375 1 82.31 90 SER B O 1
ATOM 5667 N N . LYS B 1 91 ? 27.219 -21.047 -32.375 1 79.31 91 LYS B N 1
ATOM 5668 C CA . LYS B 1 91 ? 26.828 -22.453 -32.281 1 79.31 91 LYS B CA 1
ATOM 5669 C C . LYS B 1 91 ? 25.438 -22.578 -31.672 1 79.31 91 LYS B C 1
ATOM 5671 O O . LYS B 1 91 ? 24.891 -23.672 -31.578 1 79.31 91 LYS B O 1
ATOM 5676 N N . ILE B 1 92 ? 24.891 -21.5 -31.328 1 83.56 92 ILE B N 1
ATOM 5677 C CA . ILE B 1 92 ? 23.578 -21.531 -30.688 1 83.56 92 ILE B CA 1
ATOM 5678 C C . ILE B 1 92 ? 22.516 -21.859 -31.734 1 83.56 92 ILE B C 1
ATOM 5680 O O . ILE B 1 92 ? 22.375 -21.156 -32.719 1 83.56 92 ILE B O 1
ATOM 5684 N N . THR B 1 93 ? 21.891 -23.047 -31.812 1 64.62 93 THR B N 1
ATOM 5685 C CA . THR B 1 93 ? 20.875 -23.469 -32.75 1 64.62 93 THR B CA 1
ATOM 5686 C C . THR B 1 93 ? 19.469 -23.219 -32.188 1 64.62 93 THR B C 1
ATOM 5688 O O . THR B 1 93 ? 18.516 -23.078 -32.969 1 64.62 93 THR B O 1
ATOM 5691 N N . GLY B 1 94 ? 19.297 -23.219 -31 1 57.69 94 GLY B N 1
ATOM 5692 C CA . GLY B 1 94 ? 18.016 -23.375 -30.328 1 57.69 94 GLY B CA 1
ATOM 5693 C C . GLY B 1 94 ? 17.172 -22.125 -30.359 1 57.69 94 GLY B C 1
ATOM 5694 O O . GLY B 1 94 ? 16.672 -21.688 -29.312 1 57.69 94 GLY B O 1
ATOM 5695 N N . GLY B 1 95 ? 16.938 -21.438 -31.688 1 62.75 95 GLY B N 1
ATOM 5696 C CA . GLY B 1 95 ? 15.93 -20.391 -31.812 1 62.75 95 GLY B CA 1
ATOM 5697 C C . GLY B 1 95 ? 16.422 -19.031 -31.375 1 62.75 95 GLY B C 1
ATOM 5698 O O . GLY B 1 95 ? 15.641 -18.188 -30.938 1 62.75 95 GLY B O 1
ATOM 5699 N N . GLY B 1 96 ? 17.656 -18.922 -31.234 1 61.44 96 GLY B N 1
ATOM 5700 C CA . GLY B 1 96 ? 18.234 -17.656 -30.828 1 61.44 96 GLY B CA 1
ATOM 5701 C C . GLY B 1 96 ? 17.734 -16.484 -31.656 1 61.44 96 GLY B C 1
ATOM 5702 O O . GLY B 1 96 ? 17.766 -15.336 -31.203 1 61.44 96 GLY B O 1
ATOM 5703 N N . ASN B 1 97 ? 17.094 -16.922 -32.688 1 67.44 97 ASN B N 1
ATOM 5704 C CA . ASN B 1 97 ? 16.625 -15.836 -33.531 1 67.44 97 ASN B CA 1
ATOM 5705 C C . ASN B 1 97 ? 15.148 -15.516 -33.25 1 67.44 97 ASN B C 1
ATOM 5707 O O . ASN B 1 97 ? 14.625 -14.516 -33.781 1 67.44 97 ASN B O 1
ATOM 5711 N N . ARG B 1 98 ? 14.625 -16.344 -32.5 1 78.19 98 ARG B N 1
ATOM 5712 C CA . ARG B 1 98 ? 13.219 -16.078 -32.188 1 78.19 98 ARG B CA 1
ATOM 5713 C C . ARG B 1 98 ? 13.07 -15.32 -30.891 1 78.19 98 ARG B C 1
ATOM 5715 O O . ARG B 1 98 ? 13.805 -15.578 -29.938 1 78.19 98 ARG B O 1
ATOM 5722 N N . ALA B 1 99 ? 12.148 -14.508 -30.984 1 80.5 99 ALA B N 1
ATOM 5723 C CA . ALA B 1 99 ? 11.883 -13.695 -29.797 1 80.5 99 ALA B CA 1
ATOM 5724 C C . ALA B 1 99 ? 11.383 -14.57 -28.641 1 80.5 99 ALA B C 1
ATOM 5726 O O . ALA B 1 99 ? 11.727 -14.328 -27.484 1 80.5 99 ALA B O 1
ATOM 5727 N N . TRP B 1 100 ? 10.617 -15.602 -29.078 1 84.06 100 TRP B N 1
ATOM 5728 C CA . TRP B 1 100 ? 10.148 -16.547 -28.078 1 84.06 100 TRP B CA 1
ATOM 5729 C C . TRP B 1 100 ? 10.883 -17.875 -28.203 1 84.06 100 TRP B C 1
ATOM 5731 O O . TRP B 1 100 ? 10.875 -18.5 -29.266 1 84.06 100 TRP B O 1
ATOM 5741 N N . ASN B 1 101 ? 11.602 -18.141 -27.125 1 91 101 ASN B N 1
ATOM 5742 C CA . ASN B 1 101 ? 12.391 -19.375 -27.109 1 91 101 ASN B CA 1
ATOM 5743 C C . ASN B 1 101 ? 12.57 -19.891 -25.688 1 91 101 ASN B C 1
ATOM 5745 O O . ASN B 1 101 ? 11.844 -19.5 -24.766 1 91 101 ASN B O 1
ATOM 5749 N N . ARG B 1 102 ? 13.508 -20.812 -25.531 1 93.31 102 ARG B N 1
ATOM 5750 C CA . ARG B 1 102 ? 13.695 -21.469 -24.234 1 93.31 102 ARG B CA 1
ATOM 5751 C C . ARG B 1 102 ? 15.039 -21.094 -23.625 1 93.31 102 ARG B C 1
ATOM 5753 O O . ARG B 1 102 ? 15.523 -21.766 -22.719 1 93.31 102 ARG B O 1
ATOM 5760 N N . ASN B 1 103 ? 15.609 -20 -24.094 1 94.81 103 ASN B N 1
ATOM 5761 C CA . ASN B 1 103 ? 16.953 -19.641 -23.641 1 94.81 103 ASN B CA 1
ATOM 5762 C C . ASN B 1 103 ? 16.938 -18.891 -22.312 1 94.81 103 ASN B C 1
ATOM 5764 O O . ASN B 1 103 ? 16.141 -17.969 -22.141 1 94.81 103 ASN B O 1
ATOM 5768 N N . VAL B 1 104 ? 17.766 -19.344 -21.438 1 96.5 104 VAL B N 1
ATOM 5769 C CA . VAL B 1 104 ? 18 -18.688 -20.156 1 96.5 104 VAL B CA 1
ATOM 5770 C C . VAL B 1 104 ? 19.484 -18.344 -20 1 96.5 104 VAL B C 1
ATOM 5772 O O . VAL B 1 104 ? 20.344 -19.172 -20.266 1 96.5 104 VAL B O 1
ATOM 5775 N N . LEU B 1 105 ? 19.719 -17.094 -19.562 1 97.31 105 LEU B N 1
ATOM 5776 C CA . LEU B 1 105 ? 21.109 -16.641 -19.5 1 97.31 105 LEU B CA 1
ATOM 5777 C C . LEU B 1 105 ? 21.531 -16.375 -18.062 1 97.31 105 LEU B C 1
ATOM 5779 O O . LEU B 1 105 ? 20.875 -15.594 -17.359 1 97.31 105 LEU B O 1
ATOM 5783 N N . PHE B 1 106 ? 22.547 -17.094 -17.656 1 97 106 PHE B N 1
ATOM 5784 C CA . PHE B 1 106 ? 23.25 -16.766 -16.422 1 97 106 PHE B CA 1
ATOM 5785 C C . PHE B 1 106 ? 24.453 -15.867 -16.719 1 97 106 PHE B C 1
ATOM 5787 O O . PHE B 1 106 ? 25.188 -16.094 -17.672 1 97 106 PHE B O 1
ATOM 5794 N N . ALA B 1 107 ? 24.625 -14.797 -15.945 1 96.81 107 ALA B N 1
ATOM 5795 C CA . ALA B 1 107 ? 25.75 -13.891 -16.156 1 96.81 107 ALA B CA 1
ATOM 5796 C C . ALA B 1 107 ? 26.469 -13.586 -14.852 1 96.81 107 ALA B C 1
ATOM 5798 O O . ALA B 1 107 ? 25.828 -13.391 -13.812 1 96.81 107 ALA B O 1
ATOM 5799 N N . ALA B 1 108 ? 27.797 -13.594 -14.883 1 95.44 108 ALA B N 1
ATOM 5800 C CA . ALA B 1 108 ? 28.625 -13.289 -13.719 1 95.44 108 ALA B CA 1
ATOM 5801 C C . ALA B 1 108 ? 29.906 -12.57 -14.125 1 95.44 108 ALA B C 1
ATOM 5803 O O . ALA B 1 108 ? 30.391 -12.742 -15.25 1 95.44 108 ALA B O 1
ATOM 5804 N N . GLY B 1 109 ? 30.359 -11.758 -13.227 1 92.75 109 GLY B N 1
ATOM 5805 C CA . GLY B 1 109 ? 31.625 -11.055 -13.438 1 92.75 109 GLY B CA 1
ATOM 5806 C C . GLY B 1 109 ? 32.75 -11.555 -12.539 1 92.75 109 GLY B C 1
ATOM 5807 O O . GLY B 1 109 ? 33.844 -11.82 -13 1 92.75 109 GLY B O 1
ATOM 5808 N N . ASN B 1 110 ? 32.375 -11.719 -11.328 1 91.75 110 ASN B N 1
ATOM 5809 C CA . ASN B 1 110 ? 33.312 -12.234 -10.328 1 91.75 110 ASN B CA 1
ATOM 5810 C C . ASN B 1 110 ? 33.344 -13.758 -10.32 1 91.75 110 ASN B C 1
ATOM 5812 O O . ASN B 1 110 ? 32.312 -14.398 -10.508 1 91.75 110 ASN B O 1
ATOM 5816 N N . LEU B 1 111 ? 34.562 -14.297 -10.086 1 91.06 111 LEU B N 1
ATOM 5817 C CA . LEU B 1 111 ? 34.719 -15.742 -10.188 1 91.06 111 LEU B CA 1
ATOM 5818 C C . LEU B 1 111 ? 33.969 -16.453 -9.062 1 91.06 111 LEU B C 1
ATOM 5820 O O . LEU B 1 111 ? 33.469 -17.562 -9.242 1 91.06 111 LEU B O 1
ATOM 5824 N N . ASP B 1 112 ? 33.875 -15.812 -7.938 1 88.44 112 ASP B N 1
ATOM 5825 C CA . ASP B 1 112 ? 33.125 -16.406 -6.832 1 88.44 112 ASP B CA 1
ATOM 5826 C C . ASP B 1 112 ? 31.641 -16.516 -7.172 1 88.44 112 ASP B C 1
ATOM 5828 O O . ASP B 1 112 ? 31.031 -17.562 -6.977 1 88.44 112 ASP B O 1
ATOM 5832 N N . ALA B 1 113 ? 31.141 -15.398 -7.652 1 91.31 113 ALA B N 1
ATOM 5833 C CA . ALA B 1 113 ? 29.734 -15.406 -8.094 1 91.31 113 ALA B CA 1
ATOM 5834 C C . ALA B 1 113 ? 29.531 -16.375 -9.25 1 91.31 113 ALA B C 1
ATOM 5836 O O . ALA B 1 113 ? 28.531 -17.094 -9.297 1 91.31 113 ALA B O 1
ATOM 5837 N N . ALA B 1 114 ? 30.469 -16.422 -10.086 1 93.5 114 ALA B N 1
ATOM 5838 C CA . ALA B 1 114 ? 30.391 -17.297 -11.258 1 93.5 114 ALA B CA 1
ATOM 5839 C C . ALA B 1 114 ? 30.344 -18.766 -10.852 1 93.5 114 ALA B C 1
ATOM 5841 O O . ALA B 1 114 ? 29.562 -19.547 -11.414 1 93.5 114 ALA B O 1
ATOM 5842 N N . SER B 1 115 ? 31.156 -19.109 -9.938 1 91.88 115 SER B N 1
ATOM 5843 C CA . SER B 1 115 ? 31.203 -20.484 -9.492 1 91.88 115 SER B CA 1
ATOM 5844 C C . SER B 1 115 ? 29.859 -20.922 -8.906 1 91.88 115 SER B C 1
ATOM 5846 O O . SER B 1 115 ? 29.359 -22 -9.211 1 91.88 115 SER B O 1
ATOM 5848 N N . LYS B 1 116 ? 29.344 -20.125 -8.125 1 89 116 LYS B N 1
ATOM 5849 C CA . LYS B 1 116 ? 28.062 -20.438 -7.5 1 89 116 LYS B CA 1
ATOM 5850 C C . LYS B 1 116 ? 26.953 -20.5 -8.531 1 89 116 LYS B C 1
ATOM 5852 O O . LYS B 1 116 ? 26.125 -21.422 -8.508 1 89 116 LYS B O 1
ATOM 5857 N N . LEU B 1 117 ? 26.953 -19.578 -9.414 1 92.88 117 LEU B N 1
ATOM 5858 C CA . LEU B 1 117 ? 25.922 -19.547 -10.453 1 92.88 117 LEU B CA 1
ATOM 5859 C C . LEU B 1 117 ? 26.078 -20.719 -11.414 1 92.88 117 LEU B C 1
ATOM 5861 O O . LEU B 1 117 ? 25.094 -21.234 -11.93 1 92.88 117 LEU B O 1
ATOM 5865 N N . ALA B 1 118 ? 27.312 -21.078 -11.656 1 93.25 118 ALA B N 1
ATOM 5866 C CA . ALA B 1 118 ? 27.562 -22.188 -12.562 1 93.25 118 ALA B CA 1
ATOM 5867 C C . ALA B 1 118 ? 26.922 -23.469 -12.031 1 93.25 118 ALA B C 1
ATOM 5869 O O . ALA B 1 118 ? 26.391 -24.281 -12.805 1 93.25 118 ALA B O 1
ATOM 5870 N N . GLY B 1 119 ? 27.016 -23.672 -10.711 1 90.5 119 GLY B N 1
ATOM 5871 C CA . GLY B 1 119 ? 26.359 -24.828 -10.109 1 90.5 119 GLY B CA 1
ATOM 5872 C C . GLY B 1 119 ? 24.875 -24.859 -10.352 1 90.5 119 GLY B C 1
ATOM 5873 O O . GLY B 1 119 ? 24.312 -25.891 -10.719 1 90.5 119 GLY B O 1
ATOM 5874 N N . ILE B 1 120 ? 24.219 -23.734 -10.195 1 92.12 120 ILE B N 1
ATOM 5875 C CA . ILE B 1 120 ? 22.781 -23.641 -10.391 1 92.12 120 ILE B CA 1
ATOM 5876 C C . ILE B 1 120 ? 22.438 -23.797 -11.867 1 92.12 120 ILE B C 1
ATOM 5878 O O . ILE B 1 120 ? 21.469 -24.469 -12.219 1 92.12 120 ILE B O 1
ATOM 5882 N N . ALA B 1 121 ? 23.25 -23.188 -12.711 1 94.5 121 ALA B N 1
ATOM 5883 C CA . ALA B 1 121 ? 23.062 -23.297 -14.156 1 94.5 121 ALA B CA 1
ATOM 5884 C C . ALA B 1 121 ? 23.156 -24.75 -14.617 1 94.5 121 ALA B C 1
ATOM 5886 O O . ALA B 1 121 ? 22.359 -25.203 -15.445 1 94.5 121 ALA B O 1
ATOM 5887 N N . CYS B 1 122 ? 24.094 -25.391 -14.109 1 93.69 122 CYS B N 1
ATOM 5888 C CA . CYS B 1 122 ? 24.281 -26.797 -14.477 1 93.69 122 CYS B CA 1
ATOM 5889 C C . CYS B 1 122 ? 23.109 -27.641 -14.016 1 93.69 122 CYS B C 1
ATOM 5891 O O . CYS B 1 122 ? 22.609 -28.484 -14.758 1 93.69 122 CYS B O 1
ATOM 5893 N N . GLU B 1 123 ? 22.688 -27.438 -12.836 1 92 123 GLU B N 1
ATOM 5894 C CA . GLU B 1 123 ? 21.531 -28.156 -12.336 1 92 123 GLU B CA 1
ATOM 5895 C C . GLU B 1 123 ? 20.297 -27.906 -13.211 1 92 123 GLU B C 1
ATOM 5897 O O . GLU B 1 123 ? 19.578 -28.828 -13.555 1 92 123 GLU B O 1
ATOM 5902 N N . MET B 1 124 ? 20.094 -26.672 -13.539 1 94.88 124 MET B N 1
ATOM 5903 C CA . MET B 1 124 ? 18.953 -26.312 -14.383 1 94.88 124 MET B CA 1
ATOM 5904 C C . MET B 1 124 ? 19.078 -26.969 -15.758 1 94.88 124 MET B C 1
ATOM 5906 O O . MET B 1 124 ? 18.094 -27.469 -16.297 1 94.88 124 MET B O 1
ATOM 5910 N N . SER B 1 125 ? 20.25 -26.969 -16.312 1 94.62 125 SER B N 1
ATOM 5911 C CA . SER B 1 125 ? 20.469 -27.547 -17.625 1 94.62 125 SER B CA 1
ATOM 5912 C C . SER B 1 125 ? 20.234 -29.047 -17.625 1 94.62 125 SER B C 1
ATOM 5914 O O . SER B 1 125 ? 19.766 -29.625 -18.609 1 94.62 125 SER B O 1
ATOM 5916 N N . MET B 1 126 ? 20.578 -29.625 -16.531 1 92.94 126 MET B N 1
ATOM 5917 C CA . MET B 1 126 ? 20.391 -31.062 -16.391 1 92.94 126 MET B CA 1
ATOM 5918 C C . MET B 1 126 ? 18.906 -31.422 -16.328 1 92.94 126 MET B C 1
ATOM 5920 O O . MET B 1 126 ? 18.5 -32.469 -16.859 1 92.94 126 MET B O 1
ATOM 5924 N N . TYR B 1 127 ? 18.172 -30.625 -15.648 1 92.06 127 TYR B N 1
ATOM 5925 C CA . TYR B 1 127 ? 16.734 -30.875 -15.578 1 92.06 127 TYR B CA 1
ATOM 5926 C C . TYR B 1 127 ? 16.094 -30.797 -16.953 1 92.06 127 TYR B C 1
ATOM 5928 O O . TYR B 1 127 ? 15.172 -31.547 -17.266 1 92.06 127 TYR B O 1
ATOM 5936 N N . GLY B 1 128 ? 16.531 -29.781 -17.844 1 91.44 128 GLY B N 1
ATOM 5937 C CA . GLY B 1 128 ? 16.328 -29.859 -19.281 1 91.44 128 GLY B CA 1
ATOM 5938 C C . GLY B 1 128 ? 15.047 -29.188 -19.734 1 91.44 128 GLY B C 1
ATOM 5939 O O . GLY B 1 128 ? 14.531 -29.469 -20.812 1 91.44 128 GLY B O 1
ATOM 5940 N N . ARG B 1 129 ? 14.484 -28.266 -18.984 1 92.94 129 ARG B N 1
ATOM 5941 C CA . ARG B 1 129 ? 13.266 -27.578 -19.406 1 92.94 129 ARG B CA 1
ATOM 5942 C C . ARG B 1 129 ? 13.602 -26.297 -20.172 1 92.94 129 ARG B C 1
ATOM 5944 O O . ARG B 1 129 ? 12.734 -25.719 -20.828 1 92.94 129 ARG B O 1
ATOM 5951 N N . SER B 1 130 ? 14.852 -25.844 -20 1 92.81 130 SER B N 1
ATOM 5952 C CA . SER B 1 130 ? 15.336 -24.625 -20.641 1 92.81 130 SER B CA 1
ATOM 5953 C C . SER B 1 130 ? 16.719 -24.844 -21.266 1 92.81 130 SER B C 1
ATOM 5955 O O . SER B 1 130 ? 17.438 -25.766 -20.891 1 92.81 130 SER B O 1
ATOM 5957 N N . ASN B 1 131 ? 16.922 -24.047 -22.281 1 93.81 131 ASN B N 1
ATOM 5958 C CA . ASN B 1 131 ? 18.281 -23.969 -22.797 1 93.81 131 ASN B CA 1
ATOM 5959 C C . ASN B 1 131 ? 19.141 -22.984 -22 1 93.81 131 ASN B C 1
ATOM 5961 O O . ASN B 1 131 ? 18.984 -21.781 -22.125 1 93.81 131 ASN B O 1
ATOM 5965 N N . VAL B 1 132 ? 20.078 -23.547 -21.281 1 95.81 132 VAL B N 1
ATOM 5966 C CA . VAL B 1 132 ? 20.781 -22.734 -20.297 1 95.81 132 VAL B CA 1
ATOM 5967 C C . VAL B 1 132 ? 22.109 -22.234 -20.891 1 95.81 132 VAL B C 1
ATOM 5969 O O . VAL B 1 132 ? 22.875 -23.031 -21.438 1 95.81 132 VAL B O 1
ATOM 5972 N N . HIS B 1 133 ? 22.25 -21 -20.828 1 95.69 133 HIS B N 1
ATOM 5973 C CA . HIS B 1 133 ? 23.484 -20.344 -21.234 1 95.69 133 HIS B CA 1
ATOM 5974 C C . HIS B 1 133 ? 24.156 -19.656 -20.047 1 95.69 133 HIS B C 1
ATOM 5976 O O . HIS B 1 133 ? 23.484 -19.172 -19.141 1 95.69 133 HIS B O 1
ATOM 5982 N N . PHE B 1 134 ? 25.484 -19.672 -20.047 1 96.44 134 PHE B N 1
ATOM 5983 C CA . PHE B 1 134 ? 26.281 -19.031 -19 1 96.44 134 PHE B CA 1
ATOM 5984 C C . PHE B 1 134 ? 27.328 -18.109 -19.609 1 96.44 134 PHE B C 1
ATOM 5986 O O . PHE B 1 134 ? 28.141 -18.547 -20.438 1 96.44 134 PHE B O 1
ATOM 5993 N N . ALA B 1 135 ? 27.266 -16.875 -19.172 1 96.62 135 ALA B N 1
ATOM 5994 C CA . ALA B 1 135 ? 28.219 -15.914 -19.719 1 96.62 135 ALA B CA 1
ATOM 5995 C C . ALA B 1 135 ? 29.109 -15.336 -18.625 1 96.62 135 ALA B C 1
ATOM 5997 O O . ALA B 1 135 ? 28.609 -14.875 -17.594 1 96.62 135 ALA B O 1
ATOM 5998 N N . LEU B 1 136 ? 30.391 -15.359 -18.859 1 95.44 136 LEU B N 1
ATOM 5999 C CA . LEU B 1 136 ? 31.344 -14.672 -18.016 1 95.44 136 LEU B CA 1
ATOM 6000 C C . LEU B 1 136 ? 31.719 -13.312 -18.609 1 95.44 136 LEU B C 1
ATOM 6002 O O . LEU B 1 136 ? 32.25 -13.227 -19.719 1 95.44 136 LEU B O 1
ATOM 6006 N N . ILE B 1 137 ? 31.375 -12.203 -17.938 1 93.19 137 ILE B N 1
ATOM 6007 C CA . ILE B 1 137 ? 31.594 -10.852 -18.438 1 93.19 137 ILE B CA 1
ATOM 6008 C C . ILE B 1 137 ? 32.562 -10.117 -17.5 1 93.19 137 ILE B C 1
ATOM 6010 O O . ILE B 1 137 ? 32.75 -8.906 -17.641 1 93.19 137 ILE B O 1
ATOM 6014 N N . GLY B 1 138 ? 33.438 -10.656 -16.75 1 85.12 138 GLY B N 1
ATOM 6015 C CA . GLY B 1 138 ? 34.281 -10.023 -15.75 1 85.12 138 GLY B CA 1
ATOM 6016 C C . GLY B 1 138 ? 35.688 -9.695 -16.25 1 85.12 138 GLY B C 1
ATOM 6017 O O . GLY B 1 138 ? 35.906 -9.617 -17.469 1 85.12 138 GLY B O 1
ATOM 6018 N N . ASP B 1 139 ? 36.5 -9.273 -15.391 1 82.75 139 ASP B N 1
ATOM 6019 C CA . ASP B 1 139 ? 37.844 -8.836 -15.758 1 82.75 139 ASP B CA 1
ATOM 6020 C C . ASP B 1 139 ? 38.906 -9.891 -15.383 1 82.75 139 ASP B C 1
ATOM 6022 O O . ASP B 1 139 ? 40.094 -9.648 -15.5 1 82.75 139 ASP B O 1
ATOM 6026 N N . ASN B 1 140 ? 38.406 -10.977 -14.992 1 82.81 140 ASN B N 1
ATOM 6027 C CA . ASN B 1 140 ? 39.344 -12.031 -14.656 1 82.81 140 ASN B CA 1
ATOM 6028 C C . ASN B 1 140 ? 39.875 -12.742 -15.906 1 82.81 140 ASN B C 1
ATOM 6030 O O . ASN B 1 140 ? 39.125 -12.93 -16.875 1 82.81 140 ASN B O 1
ATOM 6034 N N . ASP B 1 141 ? 41.094 -13.188 -15.852 1 80.38 141 ASP B N 1
ATOM 6035 C CA . ASP B 1 141 ? 41.719 -13.758 -17.047 1 80.38 141 ASP B CA 1
ATOM 6036 C C . ASP B 1 141 ? 41.75 -15.281 -16.984 1 80.38 141 ASP B C 1
ATOM 6038 O O . ASP B 1 141 ? 42.438 -15.93 -17.781 1 80.38 141 ASP B O 1
ATOM 6042 N N . MET B 1 142 ? 41 -15.828 -16.125 1 86.31 142 MET B N 1
ATOM 6043 C CA . MET B 1 142 ? 41 -17.281 -16.062 1 86.31 142 MET B CA 1
ATOM 6044 C C . MET B 1 142 ? 40.406 -17.891 -17.328 1 86.31 142 MET B C 1
ATOM 6046 O O . MET B 1 142 ? 39.375 -17.422 -17.828 1 86.31 142 MET B O 1
ATOM 6050 N N . ASP B 1 143 ? 41.125 -18.844 -17.812 1 89.12 143 ASP B N 1
ATOM 6051 C CA . ASP B 1 143 ? 40.625 -19.531 -19 1 89.12 143 ASP B CA 1
ATOM 6052 C C . ASP B 1 143 ? 39.281 -20.203 -18.734 1 89.12 143 ASP B C 1
ATOM 6054 O O . ASP B 1 143 ? 39.062 -20.766 -17.656 1 89.12 143 ASP B O 1
ATOM 6058 N N . MET B 1 144 ? 38.406 -20.125 -19.688 1 90 144 MET B N 1
ATOM 6059 C CA . MET B 1 144 ? 37.062 -20.641 -19.547 1 90 144 MET B CA 1
ATOM 6060 C C . MET B 1 144 ? 37.094 -22.141 -19.266 1 90 144 MET B C 1
ATOM 6062 O O . MET B 1 144 ? 36.281 -22.656 -18.469 1 90 144 MET B O 1
ATOM 6066 N N . GLU B 1 145 ? 38 -22.812 -19.906 1 88.88 145 GLU B N 1
ATOM 6067 C CA . GLU B 1 145 ? 38.094 -24.266 -19.703 1 88.88 145 GLU B CA 1
ATOM 6068 C C . GLU B 1 145 ? 38.562 -24.578 -18.297 1 88.88 145 GLU B C 1
ATOM 6070 O O . GLU B 1 145 ? 38.094 -25.547 -17.672 1 88.88 145 GLU B O 1
ATOM 6075 N N . ARG B 1 146 ? 39.438 -23.812 -17.891 1 91 146 ARG B N 1
ATOM 6076 C CA . ARG B 1 146 ? 39.906 -23.984 -16.531 1 91 146 ARG B CA 1
ATOM 6077 C C . ARG B 1 146 ? 38.781 -23.688 -15.523 1 91 146 ARG B C 1
ATOM 6079 O O . ARG B 1 146 ? 38.656 -24.375 -14.508 1 91 146 ARG B O 1
ATOM 6086 N N . PHE B 1 147 ? 38.094 -22.672 -15.836 1 93.06 147 PHE B N 1
ATOM 6087 C CA . PHE B 1 147 ? 36.969 -22.328 -14.984 1 93.06 147 PHE B CA 1
ATOM 6088 C C . PHE B 1 147 ? 35.969 -23.5 -14.906 1 93.06 147 PHE B C 1
ATOM 6090 O O . PHE B 1 147 ? 35.531 -23.859 -13.82 1 93.06 147 PHE B O 1
ATOM 6097 N N . ARG B 1 148 ? 35.688 -24.078 -16 1 92.5 148 ARG B N 1
ATOM 6098 C CA . ARG B 1 148 ? 34.75 -25.203 -16.062 1 92.5 148 ARG B CA 1
ATOM 6099 C C . ARG B 1 148 ? 35.281 -26.406 -15.281 1 92.5 148 ARG B C 1
ATOM 6101 O O . ARG B 1 148 ? 34.562 -27.031 -14.508 1 92.5 148 ARG B O 1
ATOM 6108 N N . GLU B 1 149 ? 36.562 -26.578 -15.406 1 90 149 GLU B N 1
ATOM 6109 C CA . GLU B 1 149 ? 37.188 -27.703 -14.719 1 90 149 GLU B CA 1
ATOM 6110 C C . GLU B 1 149 ? 37.156 -27.516 -13.203 1 90 149 GLU B C 1
ATOM 6112 O O . GLU B 1 149 ? 36.906 -28.453 -12.461 1 90 149 GLU B O 1
ATOM 6117 N N . PHE B 1 150 ? 37.406 -26.328 -12.859 1 89.5 150 PHE B N 1
ATOM 6118 C CA . PHE B 1 150 ? 37.438 -26.016 -11.438 1 89.5 150 PHE B CA 1
ATOM 6119 C C . PHE B 1 150 ? 36.062 -26.203 -10.812 1 89.5 150 PHE B C 1
ATOM 6121 O O . PHE B 1 150 ? 35.938 -26.484 -9.617 1 89.5 150 PHE B O 1
ATOM 6128 N N . ASN B 1 151 ? 35.094 -26.047 -11.633 1 90.25 151 ASN B N 1
ATOM 6129 C CA . ASN B 1 151 ? 33.719 -26.188 -11.133 1 90.25 151 ASN B CA 1
ATOM 6130 C C . ASN B 1 151 ? 33.125 -27.547 -11.492 1 90.25 151 ASN B C 1
ATOM 6132 O O . ASN B 1 151 ? 31.922 -27.719 -11.445 1 90.25 151 ASN B O 1
ATOM 6136 N N . GLY B 1 152 ? 34 -28.422 -11.891 1 87.06 152 GLY B N 1
ATOM 6137 C CA . GLY B 1 152 ? 33.594 -29.797 -12.109 1 87.06 152 GLY B CA 1
ATOM 6138 C C . GLY B 1 152 ? 32.875 -30.016 -13.422 1 87.06 152 GLY B C 1
ATOM 6139 O O . GLY B 1 152 ? 32.156 -31.016 -13.594 1 87.06 152 GLY B O 1
ATOM 6140 N N . ILE B 1 153 ? 32.938 -29.031 -14.281 1 90.12 153 ILE B N 1
ATOM 6141 C CA . ILE B 1 153 ? 32.281 -29.125 -15.578 1 90.12 153 ILE B CA 1
ATOM 6142 C C . ILE B 1 153 ? 33.281 -29.578 -16.625 1 90.12 153 ILE B C 1
ATOM 6144 O O . ILE B 1 153 ? 34 -28.766 -17.203 1 90.12 153 ILE B O 1
ATOM 6148 N N . THR B 1 154 ? 33.406 -30.828 -16.703 1 81.5 154 THR B N 1
ATOM 6149 C CA . THR B 1 154 ? 34.406 -31.391 -17.594 1 81.5 154 THR B CA 1
ATOM 6150 C C . THR B 1 154 ? 33.719 -32.094 -18.766 1 81.5 154 THR B C 1
ATOM 6152 O O . THR B 1 154 ? 32.531 -32.312 -18.766 1 81.5 154 THR B O 1
ATOM 6155 N N . GLU B 1 155 ? 34.531 -32.281 -19.75 1 74.62 155 GLU B N 1
ATOM 6156 C CA . GLU B 1 155 ? 34.031 -33 -20.922 1 74.62 155 GLU B CA 1
ATOM 6157 C C . GLU B 1 155 ? 33.562 -34.406 -20.547 1 74.62 155 GLU B C 1
ATOM 6159 O O . GLU B 1 155 ? 32.688 -34.969 -21.172 1 74.62 155 GLU B O 1
ATOM 6164 N N . GLU B 1 156 ? 34.094 -34.906 -19.531 1 70.06 156 GLU B N 1
ATOM 6165 C CA . GLU B 1 156 ? 33.75 -36.25 -19.078 1 70.06 156 GLU B CA 1
ATOM 6166 C C . GLU B 1 156 ? 32.438 -36.25 -18.297 1 70.06 156 GLU B C 1
ATOM 6168 O O . GLU B 1 156 ? 31.688 -37.219 -18.344 1 70.06 156 GLU B O 1
ATOM 6173 N N . ASN B 1 157 ? 32.312 -35.188 -17.609 1 68.06 157 ASN B N 1
ATOM 6174 C CA . ASN B 1 157 ? 31.062 -35.031 -16.844 1 68.06 157 ASN B CA 1
ATOM 6175 C C . ASN B 1 157 ? 29.969 -34.406 -17.703 1 68.06 157 ASN B C 1
ATOM 6177 O O . ASN B 1 157 ? 29.891 -33.188 -17.812 1 68.06 157 ASN B O 1
ATOM 6181 N N . THR B 1 158 ? 29.234 -35.156 -18.359 1 68.75 158 THR B N 1
ATOM 6182 C CA . THR B 1 158 ? 28.234 -34.781 -19.359 1 68.75 158 THR B CA 1
ATOM 6183 C C . THR B 1 158 ? 26.938 -34.312 -18.672 1 68.75 158 THR B C 1
ATOM 6185 O O . THR B 1 158 ? 25.938 -34.062 -19.328 1 68.75 158 THR B O 1
ATOM 6188 N N . ASP B 1 159 ? 27.062 -34.156 -17.406 1 81.12 159 ASP B N 1
ATOM 6189 C CA . ASP B 1 159 ? 25.797 -33.844 -16.719 1 81.12 159 ASP B CA 1
ATOM 6190 C C . ASP B 1 159 ? 25.406 -32.375 -16.906 1 81.12 159 ASP B C 1
ATOM 6192 O O . ASP B 1 159 ? 24.219 -32.062 -16.984 1 81.12 159 ASP B O 1
ATOM 6196 N N . CYS B 1 160 ? 26.375 -31.516 -17.078 1 91 160 CYS B N 1
ATOM 6197 C CA . CYS B 1 160 ? 26.062 -30.109 -17.281 1 91 160 CYS B CA 1
ATOM 6198 C C . CYS B 1 160 ? 25.922 -29.781 -18.766 1 91 160 CYS B C 1
ATOM 6200 O O . CYS B 1 160 ? 26.875 -29.922 -19.531 1 91 160 CYS B O 1
ATOM 6202 N N . ARG B 1 161 ? 24.781 -29.391 -19.188 1 90.88 161 ARG B N 1
ATOM 6203 C CA . ARG B 1 161 ? 24.484 -29.141 -20.594 1 90.88 161 ARG B CA 1
ATOM 6204 C C . ARG B 1 161 ? 24.469 -27.641 -20.891 1 90.88 161 ARG B C 1
ATOM 6206 O O . ARG B 1 161 ? 24.016 -27.219 -21.953 1 90.88 161 ARG B O 1
ATOM 6213 N N . ALA B 1 162 ? 24.906 -26.875 -19.953 1 93.38 162 ALA B N 1
ATOM 6214 C CA . ALA B 1 162 ? 24.922 -25.422 -20.141 1 93.38 162 ALA B CA 1
ATOM 6215 C C . ALA B 1 162 ? 25.984 -25.016 -21.156 1 93.38 162 ALA B C 1
ATOM 6217 O O . ALA B 1 162 ? 27.047 -25.625 -21.234 1 93.38 162 ALA B O 1
ATOM 6218 N N . ILE B 1 163 ? 25.594 -24.094 -21.953 1 92.69 163 ILE B N 1
ATOM 6219 C CA . ILE B 1 163 ? 26.562 -23.562 -22.922 1 92.69 163 ILE B CA 1
ATOM 6220 C C . ILE B 1 163 ? 27.266 -22.344 -22.312 1 92.69 163 ILE B C 1
ATOM 6222 O O . ILE B 1 163 ? 26.609 -21.391 -21.906 1 92.69 163 ILE B O 1
ATOM 6226 N N . PHE B 1 164 ? 28.578 -22.359 -22.312 1 94.12 164 PHE B N 1
ATOM 6227 C CA . PHE B 1 164 ? 29.359 -21.312 -21.688 1 94.12 164 PHE B CA 1
ATOM 6228 C C . PHE B 1 164 ? 29.906 -20.344 -22.734 1 94.12 164 PHE B C 1
ATOM 6230 O O . PHE B 1 164 ? 30.438 -20.766 -23.75 1 94.12 164 PHE B O 1
ATOM 6237 N N . HIS B 1 165 ? 29.703 -19.094 -22.422 1 94.75 165 HIS B N 1
ATOM 6238 C CA . HIS B 1 165 ? 30.156 -18.016 -23.281 1 94.75 165 HIS B CA 1
ATOM 6239 C C . HIS B 1 165 ? 31.203 -17.156 -22.578 1 94.75 165 HIS B C 1
ATOM 6241 O O . HIS B 1 165 ? 30.953 -16.656 -21.484 1 94.75 165 HIS B O 1
ATOM 6247 N N . ASP B 1 166 ? 32.312 -17.047 -23.234 1 94.75 166 ASP B N 1
ATOM 6248 C CA . ASP B 1 166 ? 33.281 -16.109 -22.75 1 94.75 166 ASP B CA 1
ATOM 6249 C C . ASP B 1 166 ? 33.031 -14.703 -23.281 1 94.75 166 ASP B C 1
ATOM 6251 O O . ASP B 1 166 ? 33.562 -14.328 -24.344 1 94.75 166 ASP B O 1
ATOM 6255 N N . ALA B 1 167 ? 32.375 -13.961 -22.516 1 94.94 167 ALA B N 1
ATOM 6256 C CA . ALA B 1 167 ? 32 -12.617 -22.938 1 94.94 167 ALA B CA 1
ATOM 6257 C C . ALA B 1 167 ? 32.938 -11.57 -22.344 1 94.94 167 ALA B C 1
ATOM 6259 O O . ALA B 1 167 ? 32.531 -10.414 -22.172 1 94.94 167 ALA B O 1
ATOM 6260 N N . ARG B 1 168 ? 34.031 -11.969 -21.984 1 93.38 168 ARG B N 1
ATOM 6261 C CA . ARG B 1 168 ? 35.031 -11.031 -21.5 1 93.38 168 ARG B CA 1
ATOM 6262 C C . ARG B 1 168 ? 35.75 -10.375 -22.672 1 93.38 168 ARG B C 1
ATOM 6264 O O . ARG B 1 168 ? 36.094 -11.031 -23.672 1 93.38 168 ARG B O 1
ATOM 6271 N N . ALA B 1 169 ? 35.906 -9.102 -22.484 1 91.38 169 ALA B N 1
ATOM 6272 C CA . ALA B 1 169 ? 36.656 -8.375 -23.5 1 91.38 169 ALA B CA 1
ATOM 6273 C C . ALA B 1 169 ? 38.156 -8.57 -23.312 1 91.38 169 ALA B C 1
ATOM 6275 O O . ALA B 1 169 ? 38.625 -8.898 -22.219 1 91.38 169 ALA B O 1
ATOM 6276 N N . ASP B 1 170 ? 38.812 -8.266 -24.453 1 87.69 170 ASP B N 1
ATOM 6277 C CA . ASP B 1 170 ? 40.281 -8.367 -24.406 1 87.69 170 ASP B CA 1
ATOM 6278 C C . ASP B 1 170 ? 40.875 -7.262 -23.547 1 87.69 170 ASP B C 1
ATOM 6280 O O . ASP B 1 170 ? 40.438 -6.109 -23.609 1 87.69 170 ASP B O 1
ATOM 6284 N N . PHE B 1 171 ? 41.75 -7.641 -22.625 1 83.56 171 PHE B N 1
ATOM 6285 C CA . PHE B 1 171 ? 42.531 -6.719 -21.812 1 83.56 171 PHE B CA 1
ATOM 6286 C C . PHE B 1 171 ? 41.625 -5.914 -20.875 1 83.56 171 PHE B C 1
ATOM 6288 O O . PHE B 1 171 ? 41.844 -4.719 -20.688 1 83.56 171 PHE B O 1
ATOM 6295 N N . THR B 1 172 ? 40.594 -6.535 -20.328 1 86.62 172 THR B N 1
ATOM 6296 C CA . THR B 1 172 ? 39.656 -5.832 -19.484 1 86.62 172 THR B CA 1
ATOM 6297 C C . THR B 1 172 ? 40.312 -5.371 -18.188 1 86.62 172 THR B C 1
ATOM 6299 O O . THR B 1 172 ? 39.938 -4.359 -17.609 1 86.62 172 THR B O 1
ATOM 6302 N N . GLU B 1 173 ? 41.312 -6.102 -17.734 1 80.62 173 GLU B N 1
ATOM 6303 C CA . GLU B 1 173 ? 42 -5.773 -16.5 1 80.62 173 GLU B CA 1
ATOM 6304 C C . GLU B 1 173 ? 42.688 -4.414 -16.578 1 80.62 173 GLU B C 1
ATOM 6306 O O . GLU B 1 173 ? 42.938 -3.756 -15.562 1 80.62 173 GLU B O 1
ATOM 6311 N N . LEU B 1 174 ? 42.938 -4.004 -17.797 1 81.5 174 LEU B N 1
ATOM 6312 C CA . LEU B 1 174 ? 43.656 -2.75 -18 1 81.5 174 LEU B CA 1
ATOM 6313 C C . LEU B 1 174 ? 42.688 -1.59 -18.172 1 81.5 174 LEU B C 1
ATOM 6315 O O . LEU B 1 174 ? 43.094 -0.427 -18.188 1 81.5 174 LEU B O 1
ATOM 6319 N N . MET B 1 175 ? 41.5 -1.948 -18.172 1 86.44 175 MET B N 1
ATOM 6320 C CA . MET B 1 175 ? 40.5 -0.93 -18.484 1 86.44 175 MET B CA 1
ATOM 6321 C C . MET B 1 175 ? 40.031 -0.206 -17.234 1 86.44 175 MET B C 1
ATOM 6323 O O . MET B 1 175 ? 40.094 -0.762 -16.125 1 86.44 175 MET B O 1
ATOM 6327 N N . SER B 1 176 ? 39.625 1 -17.422 1 85.31 176 SER B N 1
ATOM 6328 C CA . SER B 1 176 ? 38.969 1.746 -16.344 1 85.31 176 SER B CA 1
ATOM 6329 C C . SER B 1 176 ? 37.594 1.193 -16.031 1 85.31 176 SER B C 1
ATOM 6331 O O . SER B 1 176 ? 37.031 0.405 -16.797 1 85.31 176 SER B O 1
ATOM 6333 N N . VAL B 1 177 ? 37.094 1.565 -14.898 1 87.06 177 VAL B N 1
ATOM 6334 C CA . VAL B 1 177 ? 35.781 1.087 -14.492 1 87.06 177 VAL B CA 1
ATOM 6335 C C . VAL B 1 177 ? 34.719 1.549 -15.492 1 87.06 177 VAL B C 1
ATOM 6337 O O . VAL B 1 177 ? 33.781 0.801 -15.812 1 87.06 177 VAL B O 1
ATOM 6340 N N . GLU B 1 178 ? 34.812 2.771 -15.992 1 88.19 178 GLU B N 1
ATOM 6341 C CA . GLU B 1 178 ? 33.875 3.303 -16.969 1 88.19 178 GLU B CA 1
ATOM 6342 C C . GLU B 1 178 ? 33.875 2.5 -18.266 1 88.19 178 GLU B C 1
ATOM 6344 O O . GLU B 1 178 ? 32.844 2.256 -18.875 1 88.19 178 GLU B O 1
ATOM 6349 N N . ARG B 1 179 ? 35 2.143 -18.625 1 88.5 179 ARG B N 1
ATOM 6350 C CA . ARG B 1 179 ? 35.125 1.34 -19.844 1 88.5 179 ARG B CA 1
ATOM 6351 C C . ARG B 1 179 ? 34.625 -0.083 -19.609 1 88.5 179 ARG B C 1
ATOM 6353 O O . ARG B 1 179 ? 34.062 -0.7 -20.516 1 88.5 179 ARG B O 1
ATOM 6360 N N . LYS B 1 180 ? 34.938 -0.604 -18.453 1 92.94 180 LYS B N 1
ATOM 6361 C CA . LYS B 1 180 ? 34.406 -1.922 -18.094 1 92.94 180 LYS B CA 1
ATOM 6362 C C . LYS B 1 180 ? 32.875 -1.947 -18.156 1 92.94 180 LYS B C 1
ATOM 6364 O O . LYS B 1 180 ? 32.281 -2.953 -18.547 1 92.94 180 LYS B O 1
ATOM 6369 N N . LYS B 1 181 ? 32.281 -0.867 -17.75 1 94.19 181 LYS B N 1
ATOM 6370 C CA . LYS B 1 181 ? 30.844 -0.756 -17.844 1 94.19 181 LYS B CA 1
ATOM 6371 C C . LYS B 1 181 ? 30.375 -0.873 -19.297 1 94.19 181 LYS B C 1
ATOM 6373 O O . LYS B 1 181 ? 29.359 -1.515 -19.578 1 94.19 181 LYS B O 1
ATOM 6378 N N . LEU B 1 182 ? 31.141 -0.272 -20.125 1 93.75 182 LEU B N 1
ATOM 6379 C CA . LEU B 1 182 ? 30.812 -0.352 -21.547 1 93.75 182 LEU B CA 1
ATOM 6380 C C . LEU B 1 182 ? 30.953 -1.784 -22.047 1 93.75 182 LEU B C 1
ATOM 6382 O O . LEU B 1 182 ? 30.172 -2.223 -22.891 1 93.75 182 LEU B O 1
ATOM 6386 N N . VAL B 1 183 ? 31.922 -2.465 -21.594 1 93.94 183 VAL B N 1
ATOM 6387 C CA . VAL B 1 183 ? 32.125 -3.865 -21.953 1 93.94 183 VAL B CA 1
ATOM 6388 C C . VAL B 1 183 ? 30.891 -4.684 -21.562 1 93.94 183 VAL B C 1
ATOM 6390 O O . VAL B 1 183 ? 30.406 -5.488 -22.344 1 93.94 183 VAL B O 1
ATOM 6393 N N . VAL B 1 184 ? 30.422 -4.473 -20.375 1 95.88 184 VAL B N 1
ATOM 6394 C CA . VAL B 1 184 ? 29.25 -5.191 -19.875 1 95.88 184 VAL B CA 1
ATOM 6395 C C . VAL B 1 184 ? 28.047 -4.879 -20.766 1 95.88 184 VAL B C 1
ATOM 6397 O O . VAL B 1 184 ? 27.297 -5.785 -21.156 1 95.88 184 VAL B O 1
ATOM 6400 N N . ARG B 1 185 ? 27.828 -3.635 -21.125 1 96.5 185 ARG B N 1
ATOM 6401 C CA . ARG B 1 185 ? 26.703 -3.205 -21.938 1 96.5 185 ARG B CA 1
ATOM 6402 C C . ARG B 1 185 ? 26.75 -3.842 -23.328 1 96.5 185 ARG B C 1
ATOM 6404 O O . ARG B 1 185 ? 25.75 -4.379 -23.797 1 96.5 185 ARG B O 1
ATOM 6411 N N . THR B 1 186 ? 27.906 -3.818 -23.906 1 95.06 186 THR B N 1
ATOM 6412 C CA . THR B 1 186 ? 28.047 -4.332 -25.266 1 95.06 186 THR B CA 1
ATOM 6413 C C . THR B 1 186 ? 27.984 -5.859 -25.281 1 95.06 186 THR B C 1
ATOM 6415 O O . THR B 1 186 ? 27.438 -6.457 -26.203 1 95.06 186 THR B O 1
ATOM 6418 N N . ALA B 1 187 ? 28.594 -6.469 -24.328 1 95.81 187 ALA B N 1
ATOM 6419 C CA . ALA B 1 187 ? 28.531 -7.926 -24.219 1 95.81 187 ALA B CA 1
ATOM 6420 C C . ALA B 1 187 ? 27.078 -8.406 -24.125 1 95.81 187 ALA B C 1
ATOM 6422 O O . ALA B 1 187 ? 26.672 -9.336 -24.828 1 95.81 187 ALA B O 1
ATOM 6423 N N . LEU B 1 188 ? 26.344 -7.777 -23.281 1 96.12 188 LEU B N 1
ATOM 6424 C CA . LEU B 1 188 ? 24.953 -8.164 -23.094 1 96.12 188 LEU B CA 1
ATOM 6425 C C . LEU B 1 188 ? 24.141 -7.926 -24.359 1 96.12 188 LEU B C 1
ATOM 6427 O O . LEU B 1 188 ? 23.219 -8.688 -24.672 1 96.12 188 LEU B O 1
ATOM 6431 N N . ARG B 1 189 ? 24.438 -6.906 -25.031 1 94.38 189 ARG B N 1
ATOM 6432 C CA . ARG B 1 189 ? 23.766 -6.637 -26.297 1 94.38 189 ARG B CA 1
ATOM 6433 C C . ARG B 1 189 ? 24.047 -7.746 -27.312 1 94.38 189 ARG B C 1
ATOM 6435 O O . ARG B 1 189 ? 23.125 -8.203 -28.016 1 94.38 189 ARG B O 1
ATOM 6442 N N . HIS B 1 190 ? 25.297 -8.133 -27.406 1 92.75 190 HIS B N 1
ATOM 6443 C CA . HIS B 1 190 ? 25.641 -9.234 -28.297 1 92.75 190 HIS B CA 1
ATOM 6444 C C . HIS B 1 190 ? 24.891 -10.508 -27.922 1 92.75 190 HIS B C 1
ATOM 6446 O O . HIS B 1 190 ? 24.344 -11.188 -28.781 1 92.75 190 HIS B O 1
ATOM 6452 N N . LEU B 1 191 ? 24.938 -10.766 -26.688 1 94.19 191 LEU B N 1
ATOM 6453 C CA . LEU B 1 191 ? 24.25 -11.961 -26.203 1 94.19 191 LEU B CA 1
ATOM 6454 C C . LEU B 1 191 ? 22.75 -11.898 -26.5 1 94.19 191 LEU B C 1
ATOM 6456 O O . LEU B 1 191 ? 22.172 -12.883 -26.953 1 94.19 191 LEU B O 1
ATOM 6460 N N . ARG B 1 192 ? 22.125 -10.75 -26.219 1 92.81 192 ARG B N 1
ATOM 6461 C CA . ARG B 1 192 ? 20.703 -10.547 -26.5 1 92.81 192 ARG B CA 1
ATOM 6462 C C . ARG B 1 192 ? 20.406 -10.711 -27.984 1 92.81 192 ARG B C 1
ATOM 6464 O O . ARG B 1 192 ? 19.406 -11.328 -28.359 1 92.81 192 ARG B O 1
ATOM 6471 N N . ASP B 1 193 ? 21.219 -10.266 -28.797 1 89.12 193 ASP B N 1
ATOM 6472 C CA . ASP B 1 193 ? 20.969 -10.273 -30.234 1 89.12 193 ASP B CA 1
ATOM 6473 C C . ASP B 1 193 ? 21.125 -11.68 -30.797 1 89.12 193 ASP B C 1
ATOM 6475 O O . ASP B 1 193 ? 20.438 -12.047 -31.75 1 89.12 193 ASP B O 1
ATOM 6479 N N . PHE B 1 194 ? 22 -12.461 -30.234 1 89.06 194 PHE B N 1
ATOM 6480 C CA . PHE B 1 194 ? 22.266 -13.789 -30.781 1 89.06 194 PHE B CA 1
ATOM 6481 C C . PHE B 1 194 ? 21.328 -14.82 -30.188 1 89.06 194 PHE B C 1
ATOM 6483 O O . PHE B 1 194 ? 20.922 -15.766 -30.875 1 89.06 194 PHE B O 1
ATOM 6490 N N . MET B 1 195 ? 20.922 -14.68 -28.969 1 91.06 195 MET B N 1
ATOM 6491 C CA . MET B 1 195 ? 20.219 -15.797 -28.344 1 91.06 195 MET B CA 1
ATOM 6492 C C . MET B 1 195 ? 18.859 -15.352 -27.812 1 91.06 195 MET B C 1
ATOM 6494 O O . MET B 1 195 ? 18 -16.188 -27.5 1 91.06 195 MET B O 1
ATOM 6498 N N . HIS B 1 196 ? 18.594 -14.086 -27.641 1 92.38 196 HIS B N 1
ATOM 6499 C CA . HIS B 1 196 ? 17.328 -13.555 -27.141 1 92.38 196 HIS B CA 1
ATOM 6500 C C . HIS B 1 196 ? 16.906 -14.25 -25.844 1 92.38 196 HIS B C 1
ATOM 6502 O O . HIS B 1 196 ? 15.82 -14.836 -25.781 1 92.38 196 HIS B O 1
ATOM 6508 N N . PRO B 1 197 ? 17.781 -14.172 -24.922 1 95.25 197 PRO B N 1
ATOM 6509 C CA . PRO B 1 197 ? 17.438 -14.836 -23.672 1 95.25 197 PRO B CA 1
ATOM 6510 C C . PRO B 1 197 ? 16.125 -14.328 -23.078 1 95.25 197 PRO B C 1
ATOM 6512 O O . PRO B 1 197 ? 15.867 -13.117 -23.094 1 95.25 197 PRO B O 1
ATOM 6515 N N . GLN B 1 198 ? 15.344 -15.258 -22.562 1 95.19 198 GLN B N 1
ATOM 6516 C CA . GLN B 1 198 ? 14.047 -14.906 -21.984 1 95.19 198 GLN B CA 1
ATOM 6517 C C . GLN B 1 198 ? 14.219 -14.305 -20.594 1 95.19 198 GLN B C 1
ATOM 6519 O O . GLN B 1 198 ? 13.336 -13.594 -20.109 1 95.19 198 GLN B O 1
ATOM 6524 N N . VAL B 1 199 ? 15.32 -14.625 -19.969 1 97.06 199 VAL B N 1
ATOM 6525 C CA . VAL B 1 199 ? 15.594 -14.117 -18.625 1 97.06 199 VAL B CA 1
ATOM 6526 C C . VAL B 1 199 ? 17.094 -14.086 -18.375 1 97.06 199 VAL B C 1
ATOM 6528 O O . VAL B 1 199 ? 17.844 -14.867 -18.969 1 97.06 199 VAL B O 1
ATOM 6531 N N . LEU B 1 200 ? 17.469 -13.102 -17.625 1 97.56 200 LEU B N 1
ATOM 6532 C CA . LEU B 1 200 ? 18.844 -12.992 -17.141 1 97.56 200 LEU B CA 1
ATOM 6533 C C . LEU B 1 200 ? 18.922 -13.281 -15.641 1 97.56 200 LEU B C 1
ATOM 6535 O O . LEU B 1 200 ? 18.188 -12.672 -14.852 1 97.56 200 LEU B O 1
ATOM 6539 N N . ILE B 1 201 ? 19.734 -14.258 -15.258 1 95.88 201 ILE B N 1
ATOM 6540 C CA . ILE B 1 201 ? 19.891 -14.625 -13.859 1 95.88 201 ILE B CA 1
ATOM 6541 C C . ILE B 1 201 ? 21.266 -14.219 -13.367 1 95.88 201 ILE B C 1
ATOM 6543 O O . ILE B 1 201 ? 22.281 -14.547 -14 1 95.88 201 ILE B O 1
ATOM 6547 N N . MET B 1 202 ? 21.312 -13.469 -12.258 1 94.19 202 MET B N 1
ATOM 6548 C CA . MET B 1 202 ? 22.578 -12.992 -11.711 1 94.19 202 MET B CA 1
ATOM 6549 C C . MET B 1 202 ? 22.562 -13.031 -10.18 1 94.19 202 MET B C 1
ATOM 6551 O O . MET B 1 202 ? 21.547 -13.422 -9.586 1 94.19 202 MET B O 1
ATOM 6555 N N . SER B 1 203 ? 23.703 -12.758 -9.578 1 89.5 203 SER B N 1
ATOM 6556 C CA . SER B 1 203 ? 23.812 -12.586 -8.133 1 89.5 203 SER B CA 1
ATOM 6557 C C . SER B 1 203 ? 24.484 -11.258 -7.793 1 89.5 203 SER B C 1
ATOM 6559 O O . SER B 1 203 ? 25.703 -11.117 -7.926 1 89.5 203 SER B O 1
ATOM 6561 N N . ALA B 1 204 ? 23.734 -10.336 -7.27 1 82.12 204 ALA B N 1
ATOM 6562 C CA . ALA B 1 204 ? 24.25 -8.992 -7.012 1 82.12 204 ALA B CA 1
ATOM 6563 C C . ALA B 1 204 ? 25.109 -8.969 -5.754 1 82.12 204 ALA B C 1
ATOM 6565 O O . ALA B 1 204 ? 26.078 -8.203 -5.664 1 82.12 204 ALA B O 1
ATOM 6566 N N . GLU B 1 205 ? 24.781 -9.812 -4.805 1 78.5 205 GLU B N 1
ATOM 6567 C CA . GLU B 1 205 ? 25.438 -9.781 -3.5 1 78.5 205 GLU B CA 1
ATOM 6568 C C . GLU B 1 205 ? 26.922 -10.117 -3.617 1 78.5 205 GLU B C 1
ATOM 6570 O O . GLU B 1 205 ? 27.734 -9.648 -2.82 1 78.5 205 GLU B O 1
ATOM 6575 N N . HIS B 1 206 ? 27.328 -10.836 -4.605 1 80.31 206 HIS B N 1
ATOM 6576 C CA . HIS B 1 206 ? 28.703 -11.297 -4.723 1 80.31 206 HIS B CA 1
ATOM 6577 C C . HIS B 1 206 ? 29.438 -10.578 -5.852 1 80.31 206 HIS B C 1
ATOM 6579 O O . HIS B 1 206 ? 30.547 -10.961 -6.227 1 80.31 206 HIS B O 1
ATOM 6585 N N . GLU B 1 207 ? 28.781 -9.656 -6.367 1 89.62 207 GLU B N 1
ATOM 6586 C CA . GLU B 1 207 ? 29.359 -8.891 -7.469 1 89.62 207 GLU B CA 1
ATOM 6587 C C . GLU B 1 207 ? 29.75 -7.488 -7.02 1 89.62 207 GLU B C 1
ATOM 6589 O O . GLU B 1 207 ? 29.297 -7.008 -5.98 1 89.62 207 GLU B O 1
ATOM 6594 N N . ASP B 1 208 ? 30.625 -6.988 -7.801 1 87.5 208 ASP B N 1
ATOM 6595 C CA . ASP B 1 208 ? 30.922 -5.578 -7.582 1 87.5 208 ASP B CA 1
ATOM 6596 C C . ASP B 1 208 ? 29.688 -4.707 -7.859 1 87.5 208 ASP B C 1
ATOM 6598 O O . ASP B 1 208 ? 28.938 -4.969 -8.805 1 87.5 208 ASP B O 1
ATOM 6602 N N . GLY B 1 209 ? 29.547 -3.758 -7.078 1 88.25 209 GLY B N 1
ATOM 6603 C CA . GLY B 1 209 ? 28.391 -2.875 -7.195 1 88.25 209 GLY B CA 1
ATOM 6604 C C . GLY B 1 209 ? 28.234 -2.281 -8.578 1 88.25 209 GLY B C 1
ATOM 6605 O O . GLY B 1 209 ? 27.125 -2.232 -9.117 1 88.25 209 GLY B O 1
ATOM 6606 N N . TRP B 1 210 ? 29.406 -1.834 -9.125 1 89.38 210 TRP B N 1
ATOM 6607 C CA . TRP B 1 210 ? 29.328 -1.213 -10.445 1 89.38 210 TRP B CA 1
ATOM 6608 C C . TRP B 1 210 ? 28.859 -2.221 -11.492 1 89.38 210 TRP B C 1
ATOM 6610 O O . TRP B 1 210 ? 28.125 -1.868 -12.414 1 89.38 210 TRP B O 1
ATOM 6620 N N . PHE B 1 211 ? 29.25 -3.49 -11.391 1 93.62 211 PHE B N 1
ATOM 6621 C CA . PHE B 1 211 ? 28.891 -4.543 -12.336 1 93.62 211 PHE B CA 1
ATOM 6622 C C . PHE B 1 211 ? 27.406 -4.852 -12.266 1 93.62 211 PHE B C 1
ATOM 6624 O O . PHE B 1 211 ? 26.719 -4.844 -13.289 1 93.62 211 PHE B O 1
ATOM 6631 N N . SER B 1 212 ? 26.953 -5.086 -11.047 1 92.94 212 SER B N 1
ATOM 6632 C CA . SER B 1 212 ? 25.562 -5.469 -10.852 1 92.94 212 SER B CA 1
ATOM 6633 C C . SER B 1 212 ? 24.609 -4.363 -11.32 1 92.94 212 SER B C 1
ATOM 6635 O O . SER B 1 212 ? 23.594 -4.637 -11.961 1 92.94 212 SER B O 1
ATOM 6637 N N . THR B 1 213 ? 24.938 -3.152 -11 1 92.62 213 THR B N 1
ATOM 6638 C CA . THR B 1 213 ? 24.109 -2.021 -11.398 1 92.62 213 THR B CA 1
ATOM 6639 C C . THR B 1 213 ? 24.094 -1.873 -12.922 1 92.62 213 THR B C 1
ATOM 6641 O O . THR B 1 213 ? 23.031 -1.655 -13.516 1 92.62 213 THR B O 1
ATOM 6644 N N . THR B 1 214 ? 25.219 -2 -13.539 1 95.19 214 THR B N 1
ATOM 6645 C CA . THR B 1 214 ? 25.312 -1.862 -14.992 1 95.19 214 THR B CA 1
ATOM 6646 C C . THR B 1 214 ? 24.562 -2.986 -15.695 1 95.19 214 THR B C 1
ATOM 6648 O O . THR B 1 214 ? 23.844 -2.746 -16.672 1 95.19 214 THR B O 1
ATOM 6651 N N . LEU B 1 215 ? 24.781 -4.16 -15.195 1 95.94 215 LEU B N 1
ATOM 6652 C CA . LEU B 1 215 ? 24.109 -5.32 -15.781 1 95.94 215 LEU B CA 1
ATOM 6653 C C . LEU B 1 215 ? 22.594 -5.176 -15.688 1 95.94 215 LEU B C 1
ATOM 6655 O O . LEU B 1 215 ? 21.891 -5.398 -16.672 1 95.94 215 LEU B O 1
ATOM 6659 N N . THR B 1 216 ? 22.109 -4.824 -14.594 1 94.88 216 THR B N 1
ATOM 6660 C CA . THR B 1 216 ? 20.688 -4.676 -14.359 1 94.88 216 THR B CA 1
ATOM 6661 C C . THR B 1 216 ? 20.109 -3.551 -15.219 1 94.88 216 THR B C 1
ATOM 6663 O O . THR B 1 216 ? 19.047 -3.705 -15.828 1 94.88 216 THR B O 1
ATOM 6666 N N . ASP B 1 217 ? 20.766 -2.461 -15.25 1 95.06 217 ASP B N 1
ATOM 6667 C CA . ASP B 1 217 ? 20.328 -1.321 -16.047 1 95.06 217 ASP B CA 1
ATOM 6668 C C . ASP B 1 217 ? 20.281 -1.677 -17.531 1 95.06 217 ASP B C 1
ATOM 6670 O O . ASP B 1 217 ? 19.344 -1.292 -18.234 1 95.06 217 ASP B O 1
ATOM 6674 N N . THR B 1 218 ? 21.281 -2.322 -17.922 1 96.56 218 THR B N 1
ATOM 6675 C CA . THR B 1 218 ? 21.344 -2.695 -19.328 1 96.56 218 THR B CA 1
ATOM 6676 C C . THR B 1 218 ? 20.25 -3.699 -19.672 1 96.56 218 THR B C 1
ATOM 6678 O O . THR B 1 218 ? 19.609 -3.6 -20.734 1 96.56 218 THR B O 1
ATOM 6681 N N . ALA B 1 219 ? 20.125 -4.668 -18.844 1 97.06 219 ALA B N 1
ATOM 6682 C CA . ALA B 1 219 ? 19.078 -5.652 -19.062 1 97.06 219 ALA B CA 1
ATOM 6683 C C . ALA B 1 219 ? 17.703 -4.977 -19.156 1 97.06 219 ALA B C 1
ATOM 6685 O O . ALA B 1 219 ? 16.891 -5.352 -20 1 97.06 219 ALA B O 1
ATOM 6686 N N . LYS B 1 220 ? 17.484 -4.008 -18.297 1 95.12 220 LYS B N 1
ATOM 6687 C CA . LYS B 1 220 ? 16.234 -3.254 -18.328 1 95.12 220 LYS B CA 1
ATOM 6688 C C . LYS B 1 220 ? 16.062 -2.525 -19.656 1 95.12 220 LYS B C 1
ATOM 6690 O O . LYS B 1 220 ? 14.992 -2.551 -20.266 1 95.12 220 LYS B O 1
ATOM 6695 N N . LYS B 1 221 ? 17.094 -1.93 -20.125 1 94.75 221 LYS B N 1
ATOM 6696 C CA . LYS B 1 221 ? 17.047 -1.215 -21.391 1 94.75 221 LYS B CA 1
ATOM 6697 C C . LYS B 1 221 ? 16.766 -2.168 -22.547 1 94.75 221 LYS B C 1
ATOM 6699 O O . LYS B 1 221 ? 16.078 -1.804 -23.516 1 94.75 221 LYS B O 1
ATOM 6704 N N . LEU B 1 222 ? 17.297 -3.346 -22.422 1 95.19 222 LEU B N 1
ATOM 6705 C CA . LEU B 1 222 ? 17.125 -4.348 -23.469 1 95.19 222 LEU B CA 1
ATOM 6706 C C . LEU B 1 222 ? 15.812 -5.109 -23.266 1 95.19 222 LEU B C 1
ATOM 6708 O O . LEU B 1 222 ? 15.492 -6.016 -24.047 1 95.19 222 LEU B O 1
ATOM 6712 N N . ARG B 1 223 ? 15.062 -4.855 -22.203 1 93.12 223 ARG B N 1
ATOM 6713 C CA . ARG B 1 223 ? 13.773 -5.449 -21.875 1 93.12 223 ARG B CA 1
ATOM 6714 C C . ARG B 1 223 ? 13.906 -6.945 -21.609 1 93.12 223 ARG B C 1
ATOM 6716 O O . ARG B 1 223 ? 13.094 -7.738 -22.094 1 93.12 223 ARG B O 1
ATOM 6723 N N . VAL B 1 224 ? 14.992 -7.305 -20.969 1 95.25 224 VAL B N 1
ATOM 6724 C CA . VAL B 1 224 ? 15.195 -8.688 -20.531 1 95.25 224 VAL B CA 1
ATOM 6725 C C . VAL B 1 224 ? 14.945 -8.789 -19.031 1 95.25 224 VAL B C 1
ATOM 6727 O O . VAL B 1 224 ? 15.656 -8.172 -18.234 1 95.25 224 VAL B O 1
ATOM 6730 N N . PRO B 1 225 ? 13.922 -9.586 -18.688 1 95.69 225 PRO B N 1
ATOM 6731 C CA . PRO B 1 225 ? 13.695 -9.75 -17.25 1 95.69 225 PRO B CA 1
ATOM 6732 C C . PRO B 1 225 ? 14.922 -10.289 -16.516 1 95.69 225 PRO B C 1
ATOM 6734 O O . PRO B 1 225 ? 15.633 -11.148 -17.047 1 95.69 225 PRO B O 1
ATOM 6737 N N . THR B 1 226 ? 15.18 -9.734 -15.312 1 96.19 226 THR B N 1
ATOM 6738 C CA . THR B 1 226 ? 16.375 -10.109 -14.555 1 96.19 226 THR B CA 1
ATOM 6739 C C . THR B 1 226 ? 15.992 -10.711 -13.203 1 96.19 226 THR B C 1
ATOM 6741 O O . THR B 1 226 ? 15.133 -10.164 -12.5 1 96.19 226 THR B O 1
ATOM 6744 N N . ILE B 1 227 ? 16.578 -11.844 -12.898 1 94.81 227 ILE B N 1
ATOM 6745 C CA . ILE B 1 227 ? 16.406 -12.469 -11.594 1 94.81 227 ILE B CA 1
ATOM 6746 C C . ILE B 1 227 ? 17.703 -12.375 -10.797 1 94.81 227 ILE B C 1
ATOM 6748 O O . ILE B 1 227 ? 18.75 -12.859 -11.227 1 94.81 227 ILE B O 1
ATOM 6752 N N . GLU B 1 228 ? 17.641 -11.688 -9.703 1 91.69 228 GLU B N 1
ATOM 6753 C CA . GLU B 1 228 ? 18.781 -11.625 -8.781 1 91.69 228 GLU B CA 1
ATOM 6754 C C . GLU B 1 228 ? 18.672 -12.703 -7.707 1 91.69 228 GLU B C 1
ATOM 6756 O O . GLU B 1 228 ? 17.781 -12.648 -6.855 1 91.69 228 GLU B O 1
ATOM 6761 N N . LEU B 1 229 ? 19.562 -13.609 -7.664 1 89.5 229 LEU B N 1
ATOM 6762 C CA . LEU B 1 229 ? 19.531 -14.703 -6.699 1 89.5 229 LEU B CA 1
ATOM 6763 C C . LEU B 1 229 ? 20.234 -14.312 -5.402 1 89.5 229 LEU B C 1
ATOM 6765 O O . LEU B 1 229 ? 21.328 -13.758 -5.43 1 89.5 229 LEU B O 1
ATOM 6769 N N . PRO B 1 230 ? 19.5 -14.484 -4.25 1 78.94 230 PRO B N 1
ATOM 6770 C CA . PRO B 1 230 ? 20.172 -14.219 -2.971 1 78.94 230 PRO B CA 1
ATOM 6771 C C . PRO B 1 230 ? 21.141 -15.328 -2.572 1 78.94 230 PRO B C 1
ATOM 6773 O O . PRO B 1 230 ? 21.016 -16.469 -3.051 1 78.94 230 PRO B O 1
ATOM 6776 N N . TRP B 1 231 ? 22.312 -15.125 -2.102 1 66.5 231 TRP B N 1
ATOM 6777 C CA . TRP B 1 231 ? 23.234 -16.203 -1.762 1 66.5 231 TRP B CA 1
ATOM 6778 C C . TRP B 1 231 ? 22.719 -17.016 -0.572 1 66.5 231 TRP B C 1
ATOM 6780 O O . TRP B 1 231 ? 22.906 -18.219 -0.507 1 66.5 231 TRP B O 1
ATOM 6790 N N . GLY B 1 232 ? 22.297 -16.5 0.4 1 58.5 232 GLY B N 1
ATOM 6791 C CA . GLY B 1 232 ? 21.797 -17.469 1.372 1 58.5 232 GLY B CA 1
ATOM 6792 C C . GLY B 1 232 ? 20.719 -18.375 0.817 1 58.5 232 GLY B C 1
ATOM 6793 O O . GLY B 1 232 ? 20.141 -19.188 1.55 1 58.5 232 GLY B O 1
ATOM 6794 N N . PRO B 1 233 ? 20.391 -18 -0.326 1 51.03 233 PRO B N 1
ATOM 6795 C CA . PRO B 1 233 ? 19.234 -18.594 -1.015 1 51.03 233 PRO B CA 1
ATOM 6796 C C . PRO B 1 233 ? 19.531 -19.984 -1.545 1 51.03 233 PRO B C 1
ATOM 6798 O O . PRO B 1 233 ? 18.594 -20.75 -1.842 1 51.03 233 PRO B O 1
ATOM 6801 N N . ALA B 1 234 ? 20.984 -20.188 -2.117 1 49.28 234 ALA B N 1
ATOM 6802 C CA . ALA B 1 234 ? 21.125 -21.5 -2.758 1 49.28 234 ALA B CA 1
ATOM 6803 C C . ALA B 1 234 ? 20.297 -22.562 -2.023 1 49.28 234 ALA B C 1
ATOM 6805 O O . ALA B 1 234 ? 19.688 -23.422 -2.652 1 49.28 234 ALA B O 1
ATOM 6806 N N . ASP B 1 235 ? 20.188 -22.281 -0.851 1 60.62 235 ASP B N 1
ATOM 6807 C CA . ASP B 1 235 ? 19.469 -23.312 -0.094 1 60.62 235 ASP B CA 1
ATOM 6808 C C . ASP B 1 235 ? 17.969 -23 -0.045 1 60.62 235 ASP B C 1
ATOM 6810 O O . ASP B 1 235 ? 17.141 -23.906 -0.047 1 60.62 235 ASP B O 1
ATOM 6814 N N . GLY B 1 236 ? 17.609 -21.703 -0.489 1 75.56 236 GLY B N 1
ATOM 6815 C CA . GLY B 1 236 ? 16.188 -21.469 -0.319 1 75.56 236 GLY B CA 1
ATOM 6816 C C . GLY B 1 236 ? 15.422 -21.453 -1.631 1 75.56 236 GLY B C 1
ATOM 6817 O O . GLY B 1 236 ? 14.211 -21.656 -1.653 1 75.56 236 GLY B O 1
ATOM 6818 N N . LEU B 1 237 ? 16.172 -21.328 -2.904 1 87.75 237 LEU B N 1
ATOM 6819 C CA . LEU B 1 237 ? 15.461 -21.172 -4.172 1 87.75 237 LEU B CA 1
ATOM 6820 C C . LEU B 1 237 ? 15.812 -22.312 -5.133 1 87.75 237 LEU B C 1
ATOM 6822 O O . LEU B 1 237 ? 15.984 -22.078 -6.332 1 87.75 237 LEU B O 1
ATOM 6826 N N . ARG B 1 238 ? 15.906 -23.469 -4.691 1 87.5 238 ARG B N 1
ATOM 6827 C CA . ARG B 1 238 ? 16.266 -24.609 -5.508 1 87.5 238 ARG B CA 1
ATOM 6828 C C . ARG B 1 238 ? 15.211 -24.891 -6.57 1 87.5 238 ARG B C 1
ATOM 6830 O O . ARG B 1 238 ? 15.531 -25.375 -7.66 1 87.5 238 ARG B O 1
ATOM 6837 N N . TRP B 1 239 ? 14.039 -24.547 -6.219 1 93.94 239 TRP B N 1
ATOM 6838 C CA . TRP B 1 239 ? 12.93 -24.875 -7.109 1 93.94 239 TRP B CA 1
ATOM 6839 C C . TRP B 1 239 ? 12.969 -24.016 -8.367 1 93.94 239 TRP B C 1
ATOM 6841 O O . TRP B 1 239 ? 12.258 -24.297 -9.336 1 93.94 239 TRP B O 1
ATOM 6851 N N . ILE B 1 240 ? 13.891 -23 -8.461 1 94.25 240 ILE B N 1
ATOM 6852 C CA . ILE B 1 240 ? 14 -22.156 -9.641 1 94.25 240 ILE B CA 1
ATOM 6853 C C . ILE B 1 240 ? 14.508 -22.969 -10.82 1 94.25 240 ILE B C 1
ATOM 6855 O O . ILE B 1 240 ? 14.203 -22.672 -11.977 1 94.25 240 ILE B O 1
ATOM 6859 N N . THR B 1 241 ? 15.258 -24.062 -10.555 1 94.5 241 THR B N 1
ATOM 6860 C CA . THR B 1 241 ? 15.859 -24.891 -11.594 1 94.5 241 THR B CA 1
ATOM 6861 C C . THR B 1 241 ? 14.797 -25.75 -12.273 1 94.5 241 THR B C 1
ATOM 6863 O O . THR B 1 241 ? 15.055 -26.328 -13.328 1 94.5 241 THR B O 1
ATOM 6866 N N . ARG B 1 242 ? 13.617 -25.828 -11.656 1 95.69 242 ARG B N 1
ATOM 6867 C CA . ARG B 1 242 ? 12.555 -26.672 -12.195 1 95.69 242 ARG B CA 1
ATOM 6868 C C . ARG B 1 242 ? 11.664 -25.891 -13.156 1 95.69 242 ARG B C 1
ATOM 6870 O O . ARG B 1 242 ? 10.852 -26.484 -13.875 1 95.69 242 ARG B O 1
ATOM 6877 N N . LEU B 1 243 ? 11.844 -24.594 -13.227 1 96.38 243 LEU B N 1
ATOM 6878 C CA . LEU B 1 243 ? 10.953 -23.734 -14 1 96.38 243 LEU B CA 1
ATOM 6879 C C . LEU B 1 243 ? 11.414 -23.641 -15.453 1 96.38 243 LEU B C 1
ATOM 6881 O O . LEU B 1 243 ? 12.609 -23.75 -15.734 1 96.38 243 LEU B O 1
ATOM 6885 N N . ASP B 1 244 ? 10.5 -23.484 -16.344 1 95.69 244 ASP B N 1
ATOM 6886 C CA . ASP B 1 244 ? 10.836 -23.281 -17.75 1 95.69 244 ASP B CA 1
ATOM 6887 C C . ASP B 1 244 ? 11.062 -21.797 -18.031 1 95.69 244 ASP B C 1
ATOM 6889 O O . ASP B 1 244 ? 10.922 -20.953 -17.156 1 95.69 244 ASP B O 1
ATOM 6893 N N . SER B 1 245 ? 11.414 -21.5 -19.266 1 94.69 245 SER B N 1
ATOM 6894 C CA . SER B 1 245 ? 11.773 -20.125 -19.641 1 94.69 245 SER B CA 1
ATOM 6895 C C . SER B 1 245 ? 10.57 -19.203 -19.531 1 94.69 245 SER B C 1
ATOM 6897 O O . SER B 1 245 ? 10.719 -18.016 -19.203 1 94.69 245 SER B O 1
ATOM 6899 N N . GLY B 1 246 ? 9.391 -19.703 -19.812 1 94.75 246 GLY B N 1
ATOM 6900 C CA . GLY B 1 246 ? 8.195 -18.891 -19.672 1 94.75 246 GLY B CA 1
ATOM 6901 C C . GLY B 1 246 ? 7.93 -18.453 -18.234 1 94.75 246 GLY B C 1
ATOM 6902 O O . GLY B 1 246 ? 7.672 -17.281 -17.969 1 94.75 246 GLY B O 1
ATOM 6903 N N . SER B 1 247 ? 7.996 -19.406 -17.328 1 96.62 247 SER B N 1
ATOM 6904 C CA . SER B 1 247 ? 7.824 -19.125 -15.906 1 96.62 247 SER B CA 1
ATOM 6905 C C . SER B 1 247 ? 8.906 -18.172 -15.398 1 96.62 247 SER B C 1
ATOM 6907 O O . SER B 1 247 ? 8.617 -17.25 -14.648 1 96.62 247 SER B O 1
ATOM 6909 N N . LEU B 1 248 ? 10.086 -18.453 -15.844 1 97.19 248 LEU B N 1
ATOM 6910 C CA . LEU B 1 248 ? 11.203 -17.625 -15.391 1 97.19 248 LEU B CA 1
ATOM 6911 C C . LEU B 1 248 ? 11.078 -16.203 -15.906 1 97.19 248 LEU B C 1
ATOM 6913 O O . LEU B 1 248 ? 11.406 -15.25 -15.195 1 97.19 248 LEU B O 1
ATOM 6917 N N . SER B 1 249 ? 10.641 -16.078 -17.109 1 96.31 249 SER B N 1
ATOM 6918 C CA . SER B 1 249 ? 10.453 -14.75 -17.688 1 96.31 249 SER B CA 1
ATOM 6919 C C . SER B 1 249 ? 9.367 -13.977 -16.938 1 96.31 249 SER B C 1
ATOM 6921 O O . SER B 1 249 ? 9.352 -12.75 -16.969 1 96.31 249 SER B O 1
ATOM 6923 N N . ALA B 1 250 ? 8.461 -14.695 -16.281 1 96.44 250 ALA B N 1
ATOM 6924 C CA . ALA B 1 250 ? 7.352 -14.086 -15.547 1 96.44 250 ALA B CA 1
ATOM 6925 C C . ALA B 1 250 ? 7.68 -13.961 -14.062 1 96.44 250 ALA B C 1
ATOM 6927 O O . ALA B 1 250 ? 6.781 -13.773 -13.234 1 96.44 250 ALA B O 1
ATOM 6928 N N . TRP B 1 251 ? 8.922 -13.969 -13.75 1 96.5 251 TRP B N 1
ATOM 6929 C CA . TRP B 1 251 ? 9.406 -14.031 -12.375 1 96.5 251 TRP B CA 1
ATOM 6930 C C . TRP B 1 251 ? 8.812 -12.906 -11.539 1 96.5 251 TRP B C 1
ATOM 6932 O O . TRP B 1 251 ? 8.508 -13.094 -10.359 1 96.5 251 TRP B O 1
ATOM 6942 N N . HIS B 1 252 ? 8.555 -11.758 -12.102 1 94 252 HIS B N 1
ATOM 6943 C CA . HIS B 1 252 ? 8.133 -10.586 -11.352 1 94 252 HIS B CA 1
ATOM 6944 C C . HIS B 1 252 ? 6.66 -10.266 -11.609 1 94 252 HIS B C 1
ATOM 6946 O O . HIS B 1 252 ? 6.16 -9.227 -11.164 1 94 252 HIS B O 1
ATOM 6952 N N . LYS B 1 253 ? 5.945 -11.086 -12.234 1 94.38 253 LYS B N 1
ATOM 6953 C CA . LYS B 1 253 ? 4.574 -10.781 -12.641 1 94.38 253 LYS B CA 1
ATOM 6954 C C . LYS B 1 253 ? 3.584 -11.141 -11.539 1 94.38 253 LYS B C 1
ATOM 6956 O O . LYS B 1 253 ? 2.703 -10.344 -11.203 1 94.38 253 LYS B O 1
ATOM 6961 N N . PRO B 1 254 ? 3.729 -12.297 -10.922 1 96.06 254 PRO B N 1
ATOM 6962 C CA . PRO B 1 254 ? 2.738 -12.664 -9.914 1 96.06 254 PRO B CA 1
ATOM 6963 C C . PRO B 1 254 ? 2.807 -11.781 -8.672 1 96.06 254 PRO B C 1
ATOM 6965 O O . PRO B 1 254 ? 3.896 -11.523 -8.148 1 96.06 254 PRO B O 1
ATOM 6968 N N . ASN B 1 255 ? 1.703 -11.242 -8.289 1 94 255 ASN B N 1
ATOM 6969 C CA . ASN B 1 255 ? 1.533 -10.5 -7.047 1 94 255 ASN B CA 1
ATOM 6970 C C . ASN B 1 255 ? 0.439 -11.102 -6.172 1 94 255 ASN B C 1
ATOM 6972 O O . ASN B 1 255 ? -0.586 -11.562 -6.684 1 94 255 ASN B O 1
ATOM 6976 N N . PHE B 1 256 ? 0.686 -11.102 -4.867 1 97.12 256 PHE B N 1
ATOM 6977 C CA . PHE B 1 256 ? -0.297 -11.672 -3.955 1 97.12 256 PHE B CA 1
ATOM 6978 C C . PHE B 1 256 ? -0.761 -10.633 -2.939 1 97.12 256 PHE B C 1
ATOM 6980 O O . PHE B 1 256 ? 0.056 -10.039 -2.23 1 97.12 256 PHE B O 1
ATOM 6987 N N . GLU B 1 257 ? -1.976 -10.336 -2.947 1 96.12 257 GLU B N 1
ATOM 6988 C CA . GLU B 1 257 ? -2.584 -9.594 -1.845 1 96.12 257 GLU B CA 1
ATOM 6989 C C . GLU B 1 257 ? -3.113 -10.539 -0.771 1 96.12 257 GLU B C 1
ATOM 6991 O O . GLU B 1 257 ? -3.666 -11.594 -1.085 1 96.12 257 GLU B O 1
ATOM 6996 N N . ILE B 1 258 ? -2.924 -10.18 0.47 1 97.75 258 ILE B N 1
ATOM 6997 C CA . ILE B 1 258 ? -3.414 -11.008 1.568 1 97.75 258 ILE B CA 1
ATOM 6998 C C . ILE B 1 258 ? -4.609 -10.328 2.229 1 97.75 258 ILE B C 1
ATOM 7000 O O . ILE B 1 258 ? -4.562 -9.133 2.543 1 97.75 258 ILE B O 1
ATOM 7004 N N . VAL B 1 259 ? -5.648 -11.023 2.375 1 97 259 VAL B N 1
ATOM 7005 C CA . VAL B 1 259 ? -6.832 -10.539 3.072 1 97 259 VAL B CA 1
ATOM 7006 C C . VAL B 1 259 ? -7.145 -11.445 4.258 1 97 259 VAL B C 1
ATOM 7008 O O . VAL B 1 259 ? -7.23 -12.664 4.109 1 97 259 VAL B O 1
ATOM 7011 N N . ILE B 1 260 ? -7.348 -10.875 5.438 1 96.25 260 ILE B N 1
ATOM 7012 C CA . ILE B 1 260 ? -7.645 -11.602 6.668 1 96.25 260 ILE B CA 1
ATOM 7013 C C . ILE B 1 260 ? -8.93 -11.062 7.293 1 96.25 260 ILE B C 1
ATOM 7015 O O . ILE B 1 260 ? -9.047 -9.859 7.543 1 96.25 260 ILE B O 1
ATOM 7019 N N . HIS B 1 261 ? -9.867 -11.836 7.449 1 91.5 261 HIS B N 1
ATOM 7020 C CA . HIS B 1 261 ? -11.039 -11.484 8.25 1 91.5 261 HIS B CA 1
ATOM 7021 C C . HIS B 1 261 ? -10.844 -11.891 9.711 1 91.5 261 HIS B C 1
ATOM 7023 O O . HIS B 1 261 ? -10.883 -13.078 10.039 1 91.5 261 HIS B O 1
ATOM 7029 N N . ALA B 1 262 ? -10.656 -10.938 10.516 1 89.44 262 ALA B N 1
ATOM 7030 C CA . ALA B 1 262 ? -10.336 -11.188 11.914 1 89.44 262 ALA B CA 1
ATOM 7031 C C . ALA B 1 262 ? -11.578 -11.594 12.703 1 89.44 262 ALA B C 1
ATOM 7033 O O . ALA B 1 262 ? -12.672 -11.094 12.438 1 89.44 262 ALA B O 1
ATOM 7034 N N . ASP B 1 263 ? -11.352 -12.492 13.594 1 84.19 263 ASP B N 1
ATOM 7035 C CA . ASP B 1 263 ? -12.43 -12.836 14.508 1 84.19 263 ASP B CA 1
ATOM 7036 C C . ASP B 1 263 ? -12.258 -12.133 15.852 1 84.19 263 ASP B C 1
ATOM 7038 O O . ASP B 1 263 ? -11.578 -11.109 15.938 1 84.19 263 ASP B O 1
ATOM 7042 N N . LYS B 1 264 ? -12.945 -12.531 16.828 1 76.31 264 LYS B N 1
ATOM 7043 C CA . LYS B 1 264 ? -12.961 -11.867 18.125 1 76.31 264 LYS B CA 1
ATOM 7044 C C . LYS B 1 264 ? -11.688 -12.172 18.906 1 76.31 264 LYS B C 1
ATOM 7046 O O . LYS B 1 264 ? -11.391 -11.5 19.906 1 76.31 264 LYS B O 1
ATOM 7051 N N . HIS B 1 265 ? -10.992 -13.086 18.406 1 78.75 265 HIS B N 1
ATOM 7052 C CA . HIS B 1 265 ? -9.805 -13.516 19.141 1 78.75 265 HIS B CA 1
ATOM 7053 C C . HIS B 1 265 ? -8.555 -12.805 18.625 1 78.75 265 HIS B C 1
ATOM 7055 O O . HIS B 1 265 ? -7.98 -13.203 17.609 1 78.75 265 HIS B O 1
ATOM 7061 N N . SER B 1 266 ? -8.055 -11.891 19.344 1 80.19 266 SER B N 1
ATOM 7062 C CA . SER B 1 266 ? -6.934 -11.062 18.922 1 80.19 266 SER B CA 1
ATOM 7063 C C . SER B 1 266 ? -5.629 -11.852 18.938 1 80.19 266 SER B C 1
ATOM 7065 O O . SER B 1 266 ? -4.738 -11.609 18.125 1 80.19 266 SER B O 1
ATOM 7067 N N . GLY B 1 267 ? -5.512 -12.75 19.859 1 84.06 267 GLY B N 1
ATOM 7068 C CA . GLY B 1 267 ? -4.297 -13.539 19.953 1 84.06 267 GLY B CA 1
ATOM 7069 C C . GLY B 1 267 ? -4.012 -14.344 18.688 1 84.06 267 GLY B C 1
ATOM 7070 O O . GLY B 1 267 ? -2.863 -14.414 18.25 1 84.06 267 GLY B O 1
ATOM 7071 N N . ASN B 1 268 ? -5.027 -14.93 18.172 1 88.69 268 ASN B N 1
ATOM 7072 C CA . ASN B 1 268 ? -4.875 -15.719 16.953 1 88.69 268 ASN B CA 1
ATOM 7073 C C . ASN B 1 268 ? -4.434 -14.859 15.773 1 88.69 268 ASN B C 1
ATOM 7075 O O . ASN B 1 268 ? -3.596 -15.273 14.977 1 88.69 268 ASN B O 1
ATOM 7079 N N . LEU B 1 269 ? -4.98 -13.719 15.688 1 91.69 269 LEU B N 1
ATOM 7080 C CA . LEU B 1 269 ? -4.598 -12.797 14.617 1 91.69 269 LEU B CA 1
ATOM 7081 C C . LEU B 1 269 ? -3.125 -12.422 14.727 1 91.69 269 LEU B C 1
ATOM 7083 O O . LEU B 1 269 ? -2.412 -12.406 13.719 1 91.69 269 LEU B O 1
ATOM 7087 N N . GLU B 1 270 ? -2.703 -12.148 15.938 1 92.25 270 GLU B N 1
ATOM 7088 C CA . GLU B 1 270 ? -1.309 -11.773 16.156 1 92.25 270 GLU B CA 1
ATOM 7089 C C . GLU B 1 270 ? -0.367 -12.906 15.758 1 92.25 270 GLU B C 1
ATOM 7091 O O . GLU B 1 270 ? 0.685 -12.672 15.164 1 92.25 270 GLU B O 1
ATOM 7096 N N . ARG B 1 271 ? -0.751 -14.102 16.125 1 93.69 271 ARG B N 1
ATOM 7097 C CA . ARG B 1 271 ? 0.053 -15.266 15.766 1 93.69 271 ARG B CA 1
ATOM 7098 C C . ARG B 1 271 ? 0.183 -15.398 14.258 1 93.69 271 ARG B C 1
ATOM 7100 O O . ARG B 1 271 ? 1.272 -15.664 13.742 1 93.69 271 ARG B O 1
ATOM 7107 N N . LEU B 1 272 ? -0.905 -15.289 13.555 1 96.56 272 LEU B N 1
ATOM 7108 C CA . LEU B 1 272 ? -0.889 -15.344 12.102 1 96.56 272 LEU B CA 1
ATOM 7109 C C . LEU B 1 272 ? 0.017 -14.258 11.523 1 96.56 272 LEU B C 1
ATOM 7111 O O . LEU B 1 272 ? 0.862 -14.539 10.672 1 96.56 272 LEU B O 1
ATOM 7115 N N . LEU B 1 273 ? -0.113 -13.039 12.023 1 96.38 273 LEU B N 1
ATOM 7116 C CA . LEU B 1 273 ? 0.666 -11.914 11.508 1 96.38 273 LEU B CA 1
ATOM 7117 C C . LEU B 1 273 ? 2.152 -12.117 11.773 1 96.38 273 LEU B C 1
ATOM 7119 O O . LEU B 1 273 ? 2.988 -11.812 10.922 1 96.38 273 LEU B O 1
ATOM 7123 N N . LYS B 1 274 ? 2.469 -12.656 12.922 1 96.38 274 LYS B N 1
ATOM 7124 C CA . LYS B 1 274 ? 3.861 -12.953 13.242 1 96.38 274 LYS B CA 1
ATOM 7125 C C . LYS B 1 274 ? 4.418 -14.039 12.328 1 96.38 274 LYS B C 1
ATOM 7127 O O . LYS B 1 274 ? 5.574 -13.977 11.914 1 96.38 274 LYS B O 1
ATOM 7132 N N . SER B 1 275 ? 3.578 -15.023 12.031 1 97.62 275 SER B N 1
ATOM 7133 C CA . SER B 1 275 ? 4.016 -16.094 11.133 1 97.62 275 SER B CA 1
ATOM 7134 C C . SER B 1 275 ? 4.266 -15.562 9.727 1 97.62 275 SER B C 1
ATOM 7136 O O . SER B 1 275 ? 5.191 -16 9.047 1 97.62 275 SER B O 1
ATOM 7138 N N . LEU B 1 276 ? 3.467 -14.609 9.273 1 98 276 LEU B N 1
ATOM 7139 C CA . LEU B 1 276 ? 3.662 -13.984 7.969 1 98 276 LEU B CA 1
ATOM 7140 C C . LEU B 1 276 ? 4.969 -13.195 7.934 1 98 276 LEU B C 1
ATOM 7142 O O . LEU B 1 276 ? 5.699 -13.242 6.941 1 98 276 LEU B O 1
ATOM 7146 N N . GLU B 1 277 ? 5.234 -12.531 8.992 1 96.19 277 GLU B N 1
ATOM 7147 C CA . GLU B 1 277 ? 6.434 -11.703 9.086 1 96.19 277 GLU B CA 1
ATOM 7148 C C . GLU B 1 277 ? 7.695 -12.562 9.133 1 96.19 277 GLU B C 1
ATOM 7150 O O . GLU B 1 277 ? 8.719 -12.195 8.562 1 96.19 277 GLU B O 1
ATOM 7155 N N . SER B 1 278 ? 7.617 -13.695 9.727 1 95.25 278 SER B N 1
ATOM 7156 C CA . SER B 1 278 ? 8.789 -14.531 9.953 1 95.25 278 SER B CA 1
ATOM 7157 C C . SER B 1 278 ? 9.031 -15.477 8.781 1 95.25 278 SER B C 1
ATOM 7159 O O . SER B 1 278 ? 10.031 -16.203 8.75 1 95.25 278 SER B O 1
ATOM 7161 N N . ALA B 1 279 ? 8.195 -15.469 7.82 1 96.38 279 ALA B N 1
ATOM 7162 C CA . ALA B 1 279 ? 8.312 -16.375 6.684 1 96.38 279 ALA B CA 1
ATOM 7163 C C . ALA B 1 279 ? 9.469 -15.969 5.773 1 96.38 279 ALA B C 1
ATOM 7165 O O . ALA B 1 279 ? 9.945 -14.836 5.836 1 96.38 279 ALA B O 1
ATOM 7166 N N . PHE B 1 280 ? 9.898 -16.984 5.02 1 93.38 280 PHE B N 1
ATOM 7167 C CA . PHE B 1 280 ? 10.938 -16.734 4.031 1 93.38 280 PHE B CA 1
ATOM 7168 C C . PHE B 1 280 ? 10.328 -16.312 2.697 1 93.38 280 PHE B C 1
ATOM 7170 O O . PHE B 1 280 ? 9.398 -16.953 2.209 1 93.38 280 PHE B O 1
ATOM 7177 N N . TYR B 1 281 ? 10.891 -15.258 2.18 1 93.69 281 TYR B N 1
ATOM 7178 C CA . TYR B 1 281 ? 10.445 -14.766 0.885 1 93.69 281 TYR B CA 1
ATOM 7179 C C . TYR B 1 281 ? 11.562 -14.852 -0.148 1 93.69 281 TYR B C 1
ATOM 7181 O O . TYR B 1 281 ? 12.719 -14.547 0.154 1 93.69 281 TYR B O 1
ATOM 7189 N N . PRO B 1 282 ? 11.234 -15.32 -1.286 1 91.62 282 PRO B N 1
ATOM 7190 C CA . PRO B 1 282 ? 12.258 -15.68 -2.27 1 91.62 282 PRO B CA 1
ATOM 7191 C C . PRO B 1 282 ? 13.195 -14.523 -2.596 1 91.62 282 PRO B C 1
ATOM 7193 O O . PRO B 1 282 ? 14.422 -14.695 -2.615 1 91.62 282 PRO B O 1
ATOM 7196 N N . THR B 1 283 ? 12.711 -13.414 -3 1 89.44 283 THR B N 1
ATOM 7197 C CA . THR B 1 283 ? 13.516 -12.227 -3.279 1 89.44 283 THR B CA 1
ATOM 7198 C C . THR B 1 283 ? 12.883 -10.992 -2.65 1 89.44 283 THR B C 1
ATOM 7200 O O . THR B 1 283 ? 11.781 -11.055 -2.105 1 89.44 283 THR B O 1
ATOM 7203 N N . ALA B 1 284 ? 13.578 -9.875 -2.764 1 81.81 284 ALA B N 1
ATOM 7204 C CA . ALA B 1 284 ? 13.109 -8.625 -2.178 1 81.81 284 ALA B CA 1
ATOM 7205 C C . ALA B 1 284 ? 11.805 -8.172 -2.828 1 81.81 284 ALA B C 1
ATOM 7207 O O . ALA B 1 284 ? 10.992 -7.496 -2.197 1 81.81 284 ALA B O 1
ATOM 7208 N N . HIS B 1 285 ? 11.625 -8.688 -3.971 1 84.75 285 HIS B N 1
ATOM 7209 C CA . HIS B 1 285 ? 10.438 -8.297 -4.723 1 84.75 285 HIS B CA 1
ATOM 7210 C C . HIS B 1 285 ? 9.234 -9.148 -4.336 1 84.75 285 HIS B C 1
ATOM 7212 O O . HIS B 1 285 ? 8.086 -8.758 -4.57 1 84.75 285 HIS B O 1
ATOM 7218 N N . HIS B 1 286 ? 9.562 -10.266 -3.852 1 92.31 286 HIS B N 1
ATOM 7219 C CA . HIS B 1 286 ? 8.492 -11.211 -3.578 1 92.31 286 HIS B CA 1
ATOM 7220 C C . HIS B 1 286 ? 7.996 -11.078 -2.143 1 92.31 286 HIS B C 1
ATOM 7222 O O . HIS B 1 286 ? 8.359 -11.883 -1.278 1 92.31 286 HIS B O 1
ATOM 7228 N N . ARG B 1 287 ? 7.207 -10.141 -1.914 1 93.75 287 ARG B N 1
ATOM 7229 C CA . ARG B 1 287 ? 6.434 -9.867 -0.706 1 93.75 287 ARG B CA 1
ATOM 7230 C C . ARG B 1 287 ? 4.977 -9.57 -1.042 1 93.75 287 ARG B C 1
ATOM 7232 O O . ARG B 1 287 ? 4.652 -9.227 -2.18 1 93.75 287 ARG B O 1
ATOM 7239 N N . PRO B 1 288 ? 4.168 -9.844 -0.044 1 95.5 288 PRO B N 1
ATOM 7240 C CA . PRO B 1 288 ? 2.771 -9.508 -0.339 1 95.5 288 PRO B CA 1
ATOM 7241 C C . PRO B 1 288 ? 2.596 -8.055 -0.792 1 95.5 288 PRO B C 1
ATOM 7243 O O . PRO B 1 288 ? 3.236 -7.152 -0.247 1 95.5 288 PRO B O 1
ATOM 7246 N N . LYS B 1 289 ? 1.85 -7.926 -1.857 1 92.25 289 LYS B N 1
ATOM 7247 C CA . LYS B 1 289 ? 1.56 -6.59 -2.365 1 92.25 289 LYS B CA 1
ATOM 7248 C C . LYS B 1 289 ? 0.869 -5.734 -1.306 1 92.25 289 LYS B C 1
ATOM 7250 O O . LYS B 1 289 ? 1.174 -4.551 -1.159 1 92.25 289 LYS B O 1
ATOM 7255 N N . SER B 1 290 ? -0.007 -6.359 -0.635 1 92.44 290 SER B N 1
ATOM 7256 C CA . SER B 1 290 ? -0.707 -5.691 0.458 1 92.44 290 SER B CA 1
ATOM 7257 C C . SER B 1 290 ? -1.254 -6.703 1.461 1 92.44 290 SER B C 1
ATOM 7259 O O . SER B 1 290 ? -1.4 -7.883 1.144 1 92.44 290 SER B O 1
ATOM 7261 N N . LEU B 1 291 ? -1.39 -6.227 2.631 1 94.94 291 LEU B N 1
ATOM 7262 C CA . LEU B 1 291 ? -2.051 -6.965 3.701 1 94.94 291 LEU B CA 1
ATOM 7263 C C . LEU B 1 291 ? -3.252 -6.188 4.234 1 94.94 291 LEU B C 1
ATOM 7265 O O . LEU B 1 291 ? -3.105 -5.062 4.711 1 94.94 291 LEU B O 1
ATOM 7269 N N . THR B 1 292 ? -4.422 -6.703 4.051 1 93.5 292 THR B N 1
ATOM 7270 C CA . THR B 1 292 ? -5.645 -6.074 4.543 1 93.5 292 THR B CA 1
ATOM 7271 C C . THR B 1 292 ? -6.25 -6.891 5.68 1 93.5 292 THR B C 1
ATOM 7273 O O . THR B 1 292 ? -6.539 -8.078 5.516 1 93.5 292 THR B O 1
ATOM 7276 N N . VAL B 1 293 ? -6.406 -6.297 6.789 1 93.31 293 VAL B N 1
ATOM 7277 C CA . VAL B 1 293 ? -7.043 -6.93 7.941 1 93.31 293 VAL B CA 1
ATOM 7278 C C . VAL B 1 293 ? -8.43 -6.324 8.156 1 93.31 293 VAL B C 1
ATOM 7280 O O . VAL B 1 293 ? -8.555 -5.121 8.391 1 93.31 293 VAL B O 1
ATOM 7283 N N . ILE B 1 294 ? -9.422 -7.078 8.008 1 92.69 294 ILE B N 1
ATOM 7284 C CA . ILE B 1 294 ? -10.797 -6.668 8.273 1 92.69 294 ILE B CA 1
ATOM 7285 C C . ILE B 1 294 ? -11.188 -7.055 9.703 1 92.69 294 ILE B C 1
ATOM 7287 O O . ILE B 1 294 ? -11.305 -8.242 10.016 1 92.69 294 ILE B O 1
ATOM 7291 N N . LEU B 1 295 ? -11.414 -6.078 10.5 1 89.5 295 LEU B N 1
ATOM 7292 C CA . LEU B 1 295 ? -11.664 -6.301 11.922 1 89.5 295 LEU B CA 1
ATOM 7293 C C . LEU B 1 295 ? -13.125 -6.672 12.164 1 89.5 295 LEU B C 1
ATOM 7295 O O . LEU B 1 295 ? -14.008 -6.281 11.391 1 89.5 295 LEU B O 1
ATOM 7299 N N . ASN B 1 296 ? -13.305 -7.387 13.25 1 82.94 296 ASN B N 1
ATOM 7300 C CA . ASN B 1 296 ? -14.656 -7.734 13.672 1 82.94 296 ASN B CA 1
ATOM 7301 C C . ASN B 1 296 ? -15.375 -6.535 14.281 1 82.94 296 ASN B C 1
ATOM 7303 O O . ASN B 1 296 ? -14.852 -5.879 15.18 1 82.94 296 ASN B O 1
ATOM 7307 N N . PRO B 1 297 ? -16.547 -6.188 13.82 1 79.38 297 PRO B N 1
ATOM 7308 C CA . PRO B 1 297 ? -17.25 -4.988 14.281 1 79.38 297 PRO B CA 1
ATOM 7309 C C . PRO B 1 297 ? -17.797 -5.137 15.695 1 79.38 297 PRO B C 1
ATOM 7311 O O . PRO B 1 297 ? -18.125 -4.141 16.344 1 79.38 297 PRO B O 1
ATOM 7314 N N . SER B 1 298 ? -17.984 -6.242 16.172 1 65.75 298 SER B N 1
ATOM 7315 C CA . SER B 1 298 ? -18.703 -6.477 17.422 1 65.75 298 SER B CA 1
ATOM 7316 C C . SER B 1 298 ? -17.859 -6.086 18.625 1 65.75 298 SER B C 1
ATOM 7318 O O . SER B 1 298 ? -18.391 -5.879 19.719 1 65.75 298 SER B O 1
ATOM 7320 N N . VAL B 1 299 ? -16.688 -6.012 18.469 1 60.25 299 VAL B N 1
ATOM 7321 C CA . VAL B 1 299 ? -15.844 -5.848 19.656 1 60.25 299 VAL B CA 1
ATOM 7322 C C . VAL B 1 299 ? -14.992 -4.586 19.516 1 60.25 299 VAL B C 1
ATOM 7324 O O . VAL B 1 299 ? -14.484 -4.293 18.438 1 60.25 299 VAL B O 1
ATOM 7327 N N . PRO B 1 300 ? -15.227 -3.838 20.625 1 64.19 300 PRO B N 1
ATOM 7328 C CA . PRO B 1 300 ? -14.219 -2.77 20.609 1 64.19 300 PRO B CA 1
ATOM 7329 C C . PRO B 1 300 ? -12.805 -3.297 20.391 1 64.19 300 PRO B C 1
ATOM 7331 O O . PRO B 1 300 ? -12.477 -4.398 20.828 1 64.19 300 PRO B O 1
ATOM 7334 N N . LEU B 1 301 ? -12.25 -2.676 19.531 1 68.81 301 LEU B N 1
ATOM 7335 C CA . LEU B 1 301 ? -10.875 -3.096 19.281 1 68.81 301 LEU B CA 1
ATOM 7336 C C . LEU B 1 301 ? -10.047 -3.025 20.562 1 68.81 301 LEU B C 1
ATOM 7338 O O . LEU B 1 301 ? -9.914 -1.956 21.156 1 68.81 301 LEU B O 1
ATOM 7342 N N . HIS B 1 302 ? -9.703 -4.191 21 1 72.5 302 HIS B N 1
ATOM 7343 C CA . HIS B 1 302 ? -8.844 -4.219 22.172 1 72.5 302 HIS B CA 1
ATOM 7344 C C . HIS B 1 302 ? -7.613 -3.338 21.984 1 72.5 302 HIS B C 1
ATOM 7346 O O . HIS B 1 302 ? -6.992 -3.355 20.906 1 72.5 302 HIS B O 1
ATOM 7352 N N . PRO B 1 303 ? -7.359 -2.529 22.922 1 75.12 303 PRO B N 1
ATOM 7353 C CA . PRO B 1 303 ? -6.23 -1.604 22.812 1 75.12 303 PRO B CA 1
ATOM 7354 C C . PRO B 1 303 ? -4.93 -2.309 22.438 1 75.12 303 PRO B C 1
ATOM 7356 O O . PRO B 1 303 ? -4.113 -1.753 21.703 1 75.12 303 PRO B O 1
ATOM 7359 N N . PHE B 1 304 ? -4.785 -3.514 22.922 1 78.38 304 PHE B N 1
ATOM 7360 C CA . PHE B 1 304 ? -3.564 -4.25 22.625 1 78.38 304 PHE B CA 1
ATOM 7361 C C . PHE B 1 304 ? -3.492 -4.598 21.141 1 78.38 304 PHE B C 1
ATOM 7363 O O . PHE B 1 304 ? -2.422 -4.527 20.531 1 78.38 304 PHE B O 1
ATOM 7370 N N . THR B 1 305 ? -4.629 -4.957 20.609 1 80.38 305 THR B N 1
ATOM 7371 C CA . THR B 1 305 ? -4.672 -5.289 19.188 1 80.38 305 THR B CA 1
ATOM 7372 C C . THR B 1 305 ? -4.426 -4.047 18.344 1 80.38 305 THR B C 1
ATOM 7374 O O . THR B 1 305 ? -3.727 -4.113 17.328 1 80.38 305 THR B O 1
ATOM 7377 N N . LYS B 1 306 ? -4.992 -3.025 18.781 1 79.69 306 LYS B N 1
ATOM 7378 C CA . LYS B 1 306 ? -4.785 -1.765 18.078 1 79.69 306 LYS B CA 1
ATOM 7379 C C . LYS B 1 306 ? -3.311 -1.37 18.078 1 79.69 306 LYS B C 1
ATOM 7381 O O . LYS B 1 306 ? -2.77 -0.966 17.047 1 79.69 306 LYS B O 1
ATOM 7386 N N . SER B 1 307 ? -2.738 -1.427 19.234 1 84.06 307 SER B N 1
ATOM 7387 C CA . SER B 1 307 ? -1.324 -1.095 19.359 1 84.06 307 SER B CA 1
ATOM 7388 C C . SER B 1 307 ? -0.458 -2.023 18.516 1 84.06 307 SER B C 1
ATOM 7390 O O . SER B 1 307 ? 0.503 -1.581 17.875 1 84.06 307 SER B O 1
ATOM 7392 N N . PHE B 1 308 ? -0.797 -3.283 18.578 1 87.12 308 PHE B N 1
ATOM 7393 C CA . PHE B 1 308 ? -0.049 -4.254 17.797 1 87.12 308 PHE B CA 1
ATOM 7394 C C . PHE B 1 308 ? -0.133 -3.918 16.312 1 87.12 308 PHE B C 1
ATOM 7396 O O . PHE B 1 308 ? 0.885 -3.896 15.609 1 87.12 308 PHE B O 1
ATOM 7403 N N . LEU B 1 309 ? -1.28 -3.697 15.867 1 87 309 LEU B N 1
ATOM 7404 C CA . LEU B 1 309 ? -1.501 -3.42 14.445 1 87 309 LEU B CA 1
ATOM 7405 C C . LEU B 1 309 ? -0.809 -2.127 14.031 1 87 309 LEU B C 1
ATOM 7407 O O . LEU B 1 309 ? -0.305 -2.018 12.914 1 87 309 LEU B O 1
ATOM 7411 N N . SER B 1 310 ? -0.8 -1.212 14.914 1 83.06 310 SER B N 1
ATOM 7412 C CA . SER B 1 310 ? -0.159 0.064 14.617 1 83.06 310 SER B CA 1
ATOM 7413 C C . SER B 1 310 ? 1.351 -0.096 14.469 1 83.06 310 SER B C 1
ATOM 7415 O O . SER B 1 310 ? 1.995 0.67 13.75 1 83.06 310 SER B O 1
ATOM 7417 N N . ARG B 1 311 ? 1.868 -1.08 15.086 1 86.81 311 ARG B N 1
ATOM 7418 C CA . ARG B 1 311 ? 3.312 -1.288 15.078 1 86.81 311 ARG B CA 1
ATOM 7419 C C . ARG B 1 311 ? 3.711 -2.332 14.047 1 86.81 311 ARG B C 1
ATOM 7421 O O . ARG B 1 311 ? 4.898 -2.508 13.758 1 86.81 311 ARG B O 1
ATOM 7428 N N . TYR B 1 312 ? 2.734 -3.025 13.633 1 89.81 312 TYR B N 1
ATOM 7429 C CA . TYR B 1 312 ? 3.01 -4.074 12.656 1 89.81 312 TYR B CA 1
ATOM 7430 C C . TYR B 1 312 ? 3.521 -3.479 11.344 1 89.81 312 TYR B C 1
ATOM 7432 O O . TYR B 1 312 ? 2.906 -2.566 10.789 1 89.81 312 TYR B O 1
ATOM 7440 N N . SER B 1 313 ? 4.66 -3.949 10.828 1 87.69 313 SER B N 1
ATOM 7441 C CA . SER B 1 313 ? 5.309 -3.252 9.727 1 87.69 313 SER B CA 1
ATOM 7442 C C . SER B 1 313 ? 5.484 -4.168 8.516 1 87.69 313 SER B C 1
ATOM 7444 O O . SER B 1 313 ? 6.137 -3.799 7.539 1 87.69 313 SER B O 1
ATOM 7446 N N . PHE B 1 314 ? 4.977 -5.348 8.609 1 91.44 314 PHE B N 1
ATOM 7447 C CA . PHE B 1 314 ? 5.07 -6.246 7.465 1 91.44 314 PHE B CA 1
ATOM 7448 C C . PHE B 1 314 ? 3.789 -6.203 6.641 1 91.44 314 PHE B C 1
ATOM 7450 O O . PHE B 1 314 ? 2.688 -6.199 7.191 1 91.44 314 PHE B O 1
ATOM 7457 N N . PRO B 1 315 ? 3.949 -6.324 5.301 1 90.94 315 PRO B N 1
ATOM 7458 C CA . PRO B 1 315 ? 5.16 -6.23 4.484 1 90.94 315 PRO B CA 1
ATOM 7459 C C . PRO B 1 315 ? 5.793 -4.84 4.527 1 90.94 315 PRO B C 1
ATOM 7461 O O . PRO B 1 315 ? 6.98 -4.688 4.23 1 90.94 315 PRO B O 1
ATOM 7464 N N . SER B 1 316 ? 5.09 -3.855 4.688 1 86.5 316 SER B N 1
ATOM 7465 C CA . SER B 1 316 ? 5.465 -2.475 4.977 1 86.5 316 SER B CA 1
ATOM 7466 C C . SER B 1 316 ? 4.297 -1.7 5.582 1 86.5 316 SER B C 1
ATOM 7468 O O . SER B 1 316 ? 3.135 -2.039 5.352 1 86.5 316 SER B O 1
ATOM 7470 N N . PRO B 1 317 ? 4.602 -0.733 6.355 1 80.31 317 PRO B N 1
ATOM 7471 C CA . PRO B 1 317 ? 3.51 0.042 6.949 1 80.31 317 PRO B CA 1
ATOM 7472 C C . PRO B 1 317 ? 2.596 0.675 5.902 1 80.31 317 PRO B C 1
ATOM 7474 O O . PRO B 1 317 ? 1.402 0.863 6.152 1 80.31 317 PRO B O 1
ATOM 7477 N N . SER B 1 318 ? 3.158 0.929 4.801 1 79.88 318 SER B N 1
ATOM 7478 C CA . SER B 1 318 ? 2.389 1.584 3.748 1 79.88 318 SER B CA 1
ATOM 7479 C C . SER B 1 318 ? 1.561 0.575 2.959 1 79.88 318 SER B C 1
ATOM 7481 O O . SER B 1 318 ? 0.746 0.957 2.117 1 79.88 318 SER B O 1
ATOM 7483 N N . ARG B 1 319 ? 1.758 -0.668 3.23 1 88 319 ARG B N 1
ATOM 7484 C CA . ARG B 1 319 ? 1.061 -1.706 2.479 1 88 319 ARG B CA 1
ATOM 7485 C C . ARG B 1 319 ? 0.116 -2.494 3.381 1 88 319 ARG B C 1
ATOM 7487 O O . ARG B 1 319 ? -0.371 -3.559 2.998 1 88 319 ARG B O 1
ATOM 7494 N N . THR B 1 320 ? -0.03 -2.072 4.59 1 88.44 320 THR B N 1
ATOM 7495 C CA . THR B 1 320 ? -0.952 -2.695 5.535 1 88.44 320 THR B CA 1
ATOM 7496 C C . THR B 1 320 ? -2.191 -1.829 5.73 1 88.44 320 THR B C 1
ATOM 7498 O O . THR B 1 320 ? -2.082 -0.634 6.016 1 88.44 320 THR B O 1
ATOM 7501 N N . PHE B 1 321 ? -3.305 -2.49 5.594 1 87.88 321 PHE B N 1
ATOM 7502 C CA . PHE B 1 321 ? -4.566 -1.761 5.668 1 87.88 321 PHE B CA 1
ATOM 7503 C C . PHE B 1 321 ? -5.516 -2.422 6.656 1 87.88 321 PHE B C 1
ATOM 7505 O O . PHE B 1 321 ? -5.582 -3.65 6.738 1 87.88 321 PHE B O 1
ATOM 7512 N N . ILE B 1 322 ? -6.152 -1.529 7.363 1 88.88 322 ILE B N 1
ATOM 7513 C CA . ILE B 1 322 ? -7.164 -1.997 8.305 1 88.88 322 ILE B CA 1
ATOM 7514 C C . ILE B 1 322 ? -8.547 -1.54 7.844 1 88.88 322 ILE B C 1
ATOM 7516 O O . ILE B 1 322 ? -8.719 -0.398 7.41 1 88.88 322 ILE B O 1
ATOM 7520 N N . ARG B 1 323 ? -9.445 -2.453 7.859 1 89.12 323 ARG B N 1
ATOM 7521 C CA . ARG B 1 323 ? -10.852 -2.15 7.582 1 89.12 323 ARG B CA 1
ATOM 7522 C C . ARG B 1 323 ? -11.75 -2.668 8.695 1 89.12 323 ARG B C 1
ATOM 7524 O O . ARG B 1 323 ? -11.43 -3.662 9.352 1 89.12 323 ARG B O 1
ATOM 7531 N N . ARG B 1 324 ? -12.805 -1.916 8.859 1 88.88 324 ARG B N 1
ATOM 7532 C CA . ARG B 1 324 ? -13.75 -2.297 9.898 1 88.88 324 ARG B CA 1
ATOM 7533 C C . ARG B 1 324 ? -15.188 -2.057 9.453 1 88.88 324 ARG B C 1
ATOM 7535 O O . ARG B 1 324 ? -15.602 -0.912 9.281 1 88.88 324 ARG B O 1
ATOM 7542 N N . PRO B 1 325 ? -15.93 -3.146 9.289 1 90.62 325 PRO B N 1
ATOM 7543 C CA . PRO B 1 325 ? -17.359 -2.961 9.008 1 90.62 325 PRO B CA 1
ATOM 7544 C C . PRO B 1 325 ? -18.109 -2.287 10.156 1 90.62 325 PRO B C 1
ATOM 7546 O O . PRO B 1 325 ? -17.703 -2.408 11.312 1 90.62 325 PRO B O 1
ATOM 7549 N N . LEU B 1 326 ? -19.141 -1.586 9.836 1 90.62 326 LEU B N 1
ATOM 7550 C CA . LEU B 1 326 ? -19.906 -0.853 10.836 1 90.62 326 LEU B CA 1
ATOM 7551 C C . LEU B 1 326 ? -20.703 -1.809 11.719 1 90.62 326 LEU B C 1
ATOM 7553 O O . LEU B 1 326 ? -20.828 -1.587 12.922 1 90.62 326 LEU B O 1
ATOM 7557 N N . THR B 1 327 ? -21.266 -2.809 11.039 1 88.94 327 THR B N 1
ATOM 7558 C CA . THR B 1 327 ? -22.094 -3.773 11.766 1 88.94 327 THR B CA 1
ATOM 7559 C C . THR B 1 327 ? -21.703 -5.203 11.383 1 88.94 327 THR B C 1
ATOM 7561 O O . THR B 1 327 ? -21.156 -5.438 10.305 1 88.94 327 THR B O 1
ATOM 7564 N N . ALA B 1 328 ? -21.984 -6.082 12.297 1 87.25 328 ALA B N 1
ATOM 7565 C CA . ALA B 1 328 ? -21.797 -7.496 11.992 1 87.25 328 ALA B CA 1
ATOM 7566 C C . ALA B 1 328 ? -22.781 -7.977 10.938 1 87.25 328 ALA B C 1
ATOM 7568 O O . ALA B 1 328 ? -23.906 -7.461 10.852 1 87.25 328 ALA B O 1
ATOM 7569 N N . PRO B 1 329 ? -22.359 -8.938 10.188 1 88.19 329 PRO B N 1
ATOM 7570 C CA . PRO B 1 329 ? -23.297 -9.484 9.203 1 88.19 329 PRO B CA 1
ATOM 7571 C C . PRO B 1 329 ? -24.5 -10.156 9.852 1 88.19 329 PRO B C 1
ATOM 7573 O O . PRO B 1 329 ? -24.359 -10.906 10.82 1 88.19 329 PRO B O 1
ATOM 7576 N N . LYS B 1 330 ? -25.641 -9.938 9.297 1 87.06 330 LYS B N 1
ATOM 7577 C CA . LYS B 1 330 ? -26.891 -10.445 9.867 1 87.06 330 LYS B CA 1
ATOM 7578 C C . LYS B 1 330 ? -27.109 -11.914 9.492 1 87.06 330 LYS B C 1
ATOM 7580 O O . LYS B 1 330 ? -27.797 -12.648 10.211 1 87.06 330 LYS B O 1
ATOM 7585 N N . ASN B 1 331 ? -26.656 -12.344 8.367 1 90.94 331 ASN B N 1
ATOM 7586 C CA . ASN B 1 331 ? -26.797 -13.695 7.852 1 90.94 331 ASN B CA 1
ATOM 7587 C C . ASN B 1 331 ? -25.562 -14.133 7.059 1 90.94 331 ASN B C 1
ATOM 7589 O O . ASN B 1 331 ? -24.688 -13.328 6.785 1 90.94 331 ASN B O 1
ATOM 7593 N N . PRO B 1 332 ? -25.531 -15.414 6.77 1 90.94 332 PRO B N 1
ATOM 7594 C CA . PRO B 1 332 ? -24.359 -15.93 6.055 1 90.94 332 PRO B CA 1
ATOM 7595 C C . PRO B 1 332 ? -24.172 -15.297 4.68 1 90.94 332 PRO B C 1
ATOM 7597 O O . PRO B 1 332 ? -23.047 -15.133 4.215 1 90.94 332 PRO B O 1
ATOM 7600 N N . LEU B 1 333 ? -25.219 -14.969 4.102 1 92.62 333 LEU B N 1
ATOM 7601 C CA . LEU B 1 333 ? -25.141 -14.336 2.789 1 92.62 333 LEU B CA 1
ATOM 7602 C C . LEU B 1 333 ? -24.422 -12.984 2.879 1 92.62 333 LEU B C 1
ATOM 7604 O O . LEU B 1 333 ? -23.609 -12.656 2.02 1 92.62 333 LEU B O 1
ATOM 7608 N N . GLU B 1 334 ? -24.719 -12.227 3.867 1 91 334 GLU B N 1
ATOM 7609 C CA . GLU B 1 334 ? -24.062 -10.938 4.078 1 91 334 GLU B CA 1
ATOM 7610 C C . GLU B 1 334 ? -22.578 -11.125 4.395 1 91 334 GLU B C 1
ATOM 7612 O O . GLU B 1 334 ? -21.75 -10.305 3.998 1 91 334 GLU B O 1
ATOM 7617 N N . SER B 1 335 ? -22.359 -12.109 5.125 1 91.06 335 SER B N 1
ATOM 7618 C CA . SER B 1 335 ? -20.953 -12.422 5.41 1 91.06 335 SER B CA 1
ATOM 7619 C C . SER B 1 335 ? -20.203 -12.758 4.133 1 91.06 335 SER B C 1
ATOM 7621 O O . SER B 1 335 ? -19.078 -12.289 3.93 1 91.06 335 SER B O 1
ATOM 7623 N N . ALA B 1 336 ? -20.812 -13.57 3.352 1 95 336 ALA B N 1
ATOM 7624 C CA . ALA B 1 336 ? -20.203 -13.93 2.074 1 95 336 ALA B CA 1
ATOM 7625 C C . ALA B 1 336 ? -19.953 -12.695 1.216 1 95 336 ALA B C 1
ATOM 7627 O O . ALA B 1 336 ? -18.922 -12.594 0.542 1 95 336 ALA B O 1
ATOM 7628 N N . LYS B 1 337 ? -20.891 -11.758 1.273 1 93.56 337 LYS B N 1
ATOM 7629 C CA . LYS B 1 337 ? -20.719 -10.508 0.539 1 93.56 337 LYS B CA 1
ATOM 7630 C C . LYS B 1 337 ? -19.469 -9.758 1.002 1 93.56 337 LYS B C 1
ATOM 7632 O O . LYS B 1 337 ? -18.688 -9.281 0.179 1 93.56 337 LYS B O 1
ATOM 7637 N N . GLN B 1 338 ? -19.312 -9.711 2.244 1 91.5 338 GLN B N 1
ATOM 7638 C CA . GLN B 1 338 ? -18.172 -8.992 2.811 1 91.5 338 GLN B CA 1
ATOM 7639 C C . GLN B 1 338 ? -16.859 -9.633 2.383 1 91.5 338 GLN B C 1
ATOM 7641 O O . GLN B 1 338 ? -15.883 -8.93 2.09 1 91.5 338 GLN B O 1
ATOM 7646 N N . TYR B 1 339 ? -16.844 -10.914 2.342 1 93.69 339 TYR B N 1
ATOM 7647 C CA . TYR B 1 339 ? -15.633 -11.633 1.953 1 93.69 339 TYR B CA 1
ATOM 7648 C C . TYR B 1 339 ? -15.297 -11.383 0.487 1 93.69 339 TYR B C 1
ATOM 7650 O O . TYR B 1 339 ? -14.164 -11.016 0.154 1 93.69 339 TYR B O 1
ATOM 7658 N N . ILE B 1 340 ? -16.25 -11.508 -0.357 1 94.81 340 ILE B N 1
ATOM 7659 C CA . ILE B 1 340 ? -16.016 -11.398 -1.794 1 94.81 340 ILE B CA 1
ATOM 7660 C C . ILE B 1 340 ? -15.703 -9.953 -2.166 1 94.81 340 ILE B C 1
ATOM 7662 O O . ILE B 1 340 ? -14.891 -9.695 -3.053 1 94.81 340 ILE B O 1
ATOM 7666 N N . GLU B 1 341 ? -16.234 -9 -1.447 1 93.12 341 GLU B N 1
ATOM 7667 C CA . GLU B 1 341 ? -16.031 -7.582 -1.722 1 93.12 341 GLU B CA 1
ATOM 7668 C C . GLU B 1 341 ? -14.688 -7.105 -1.178 1 93.12 341 GLU B C 1
ATOM 7670 O O . GLU B 1 341 ? -14.219 -6.02 -1.523 1 93.12 341 GLU B O 1
ATOM 7675 N N . SER B 1 342 ? -14.07 -7.871 -0.372 1 92.31 342 SER B N 1
ATOM 7676 C CA . SER B 1 342 ? -12.844 -7.449 0.298 1 92.31 342 SER B CA 1
ATOM 7677 C C . SER B 1 342 ? -11.672 -7.383 -0.68 1 92.31 342 SER B C 1
ATOM 7679 O O . SER B 1 342 ? -10.617 -6.828 -0.36 1 92.31 342 SER B O 1
ATOM 7681 N N . PHE B 1 343 ? -11.898 -7.918 -1.835 1 93.56 343 PHE B N 1
ATOM 7682 C CA . PHE B 1 343 ? -10.852 -7.898 -2.844 1 93.56 343 PHE B CA 1
ATOM 7683 C C . PHE B 1 343 ? -11.445 -7.812 -4.246 1 93.56 343 PHE B C 1
ATOM 7685 O O . PHE B 1 343 ? -12.547 -8.312 -4.488 1 93.56 343 PHE B O 1
ATOM 7692 N N . TYR B 1 344 ? -10.719 -7.188 -5.074 1 91.5 344 TYR B N 1
ATOM 7693 C CA . TYR B 1 344 ? -10.945 -7.188 -6.512 1 91.5 344 TYR B CA 1
ATOM 7694 C C . TYR B 1 344 ? -9.648 -6.973 -7.273 1 91.5 344 TYR B C 1
ATOM 7696 O O . TYR B 1 344 ? -8.891 -6.047 -6.973 1 91.5 344 TYR B O 1
ATOM 7704 N N . PRO B 1 345 ? -9.398 -7.797 -8.18 1 90.62 345 PRO B N 1
ATOM 7705 C CA . PRO B 1 345 ? -8.094 -7.738 -8.836 1 90.62 345 PRO B CA 1
ATOM 7706 C C . PRO B 1 345 ? -7.914 -6.473 -9.68 1 90.62 345 PRO B C 1
ATOM 7708 O O . PRO B 1 345 ? -8.836 -6.062 -10.391 1 90.62 345 PRO B O 1
ATOM 7711 N N . ASP B 1 346 ? -6.742 -5.852 -9.586 1 85.62 346 ASP B N 1
ATOM 7712 C CA . ASP B 1 346 ? -6.402 -4.68 -10.383 1 85.62 346 ASP B CA 1
ATOM 7713 C C . ASP B 1 346 ? -5.75 -5.086 -11.703 1 85.62 346 ASP B C 1
ATOM 7715 O O . ASP B 1 346 ? -5.688 -4.289 -12.641 1 85.62 346 ASP B O 1
ATOM 7719 N N . SER B 1 347 ? -5.277 -6.309 -11.695 1 87.5 347 SER B N 1
ATOM 7720 C CA . SER B 1 347 ? -4.641 -6.855 -12.891 1 87.5 347 SER B CA 1
ATOM 7721 C C . SER B 1 347 ? -4.816 -8.367 -12.961 1 87.5 347 SER B C 1
ATOM 7723 O O . SER B 1 347 ? -5.262 -8.992 -12 1 87.5 347 SER B O 1
ATOM 7725 N N . ASP B 1 348 ? -4.434 -8.914 -14.062 1 89.38 348 ASP B N 1
ATOM 7726 C CA . ASP B 1 348 ? -4.535 -10.359 -14.242 1 89.38 348 ASP B CA 1
ATOM 7727 C C . ASP B 1 348 ? -3.396 -11.086 -13.531 1 89.38 348 ASP B C 1
ATOM 7729 O O . ASP B 1 348 ? -3.354 -12.32 -13.516 1 89.38 348 ASP B O 1
ATOM 7733 N N . ASP B 1 349 ? -2.535 -10.344 -12.883 1 93.31 349 ASP B N 1
ATOM 7734 C CA . ASP B 1 349 ? -1.385 -10.945 -12.219 1 93.31 349 ASP B CA 1
ATOM 7735 C C . ASP B 1 349 ? -1.496 -10.812 -10.703 1 93.31 349 ASP B C 1
ATOM 7737 O O . ASP B 1 349 ? -0.614 -11.258 -9.969 1 93.31 349 ASP B O 1
ATOM 7741 N N . THR B 1 350 ? -2.547 -10.188 -10.258 1 94.25 350 THR B N 1
ATOM 7742 C CA . THR B 1 350 ? -2.703 -9.984 -8.828 1 94.25 350 THR B CA 1
ATOM 7743 C C . THR B 1 350 ? -3.697 -10.984 -8.242 1 94.25 350 THR B C 1
ATOM 7745 O O . THR B 1 350 ? -4.898 -10.891 -8.5 1 94.25 350 THR B O 1
ATOM 7748 N N . SER B 1 351 ? -3.227 -11.867 -7.477 1 97.38 351 SER B N 1
ATOM 7749 C CA . SER B 1 351 ? -4.047 -12.875 -6.816 1 97.38 351 SER B CA 1
ATOM 7750 C C . SER B 1 351 ? -4.324 -12.492 -5.363 1 97.38 351 SER B C 1
ATOM 7752 O O . SER B 1 351 ? -3.717 -11.562 -4.836 1 97.38 351 SER B O 1
ATOM 7754 N N . VAL B 1 352 ? -5.262 -13.141 -4.793 1 97.81 352 VAL B N 1
ATOM 7755 C CA . VAL B 1 352 ? -5.582 -12.844 -3.402 1 97.81 352 VAL B CA 1
ATOM 7756 C C . VAL B 1 352 ? -5.441 -14.109 -2.557 1 97.81 352 VAL B C 1
ATOM 7758 O O . VAL B 1 352 ? -5.922 -15.18 -2.938 1 97.81 352 VAL B O 1
ATOM 7761 N N . LEU B 1 353 ? -4.656 -14 -1.555 1 98.62 353 LEU B N 1
ATOM 7762 C CA . LEU B 1 353 ? -4.547 -15.039 -0.541 1 98.62 353 LEU B CA 1
ATOM 7763 C C . LEU B 1 353 ? -5.488 -14.766 0.627 1 98.62 353 LEU B C 1
ATOM 7765 O O . LEU B 1 353 ? -5.324 -13.773 1.339 1 98.62 353 LEU B O 1
ATOM 7769 N N . VAL B 1 354 ? -6.441 -15.586 0.769 1 98.12 354 VAL B N 1
ATOM 7770 C CA . VAL B 1 354 ? -7.402 -15.461 1.86 1 98.12 354 VAL B CA 1
ATOM 7771 C C . VAL B 1 354 ? -6.969 -16.328 3.033 1 98.12 354 VAL B C 1
ATOM 7773 O O . VAL B 1 354 ? -6.777 -17.547 2.879 1 98.12 354 VAL B O 1
ATOM 7776 N N . LEU B 1 355 ? -6.832 -15.719 4.184 1 97.56 355 LEU B N 1
ATOM 7777 C CA . LEU B 1 355 ? -6.387 -16.453 5.363 1 97.56 355 LEU B CA 1
ATOM 7778 C C . LEU B 1 355 ? -7.379 -16.281 6.512 1 97.56 355 LEU B C 1
ATOM 7780 O O . LEU B 1 355 ? -7.863 -15.18 6.766 1 97.56 355 LEU B O 1
ATOM 7784 N N . ASP B 1 356 ? -7.645 -17.422 7.066 1 94.94 356 ASP B N 1
ATOM 7785 C CA . ASP B 1 356 ? -8.383 -17.406 8.328 1 94.94 356 ASP B CA 1
ATOM 7786 C C . ASP B 1 356 ? -7.551 -16.797 9.445 1 94.94 356 ASP B C 1
ATOM 7788 O O . ASP B 1 356 ? -6.336 -17 9.508 1 94.94 356 ASP B O 1
ATOM 7792 N N . SER B 1 357 ? -8.164 -16.062 10.359 1 92.94 357 SER B N 1
ATOM 7793 C CA . SER B 1 357 ? -7.438 -15.391 11.438 1 92.94 357 SER B CA 1
ATOM 7794 C C . SER B 1 357 ? -6.785 -16.406 12.375 1 92.94 357 SER B C 1
ATOM 7796 O O . SER B 1 357 ? -5.836 -16.078 13.086 1 92.94 357 SER B O 1
ATOM 7798 N N . ASN B 1 358 ? -7.277 -17.609 12.359 1 93.06 358 ASN B N 1
ATOM 7799 C CA . ASN B 1 358 ? -6.734 -18.656 13.227 1 93.06 358 ASN B CA 1
ATOM 7800 C C . ASN B 1 358 ? -5.656 -19.469 12.523 1 93.06 358 ASN B C 1
ATOM 7802 O O . ASN B 1 358 ? -5.18 -20.469 13.055 1 93.06 358 ASN B O 1
ATOM 7806 N N . ALA B 1 359 ? -5.32 -19.047 11.398 1 95.31 359 ALA B N 1
ATOM 7807 C CA . ALA B 1 359 ? -4.328 -19.781 10.609 1 95.31 359 ALA B CA 1
ATOM 7808 C C . ALA B 1 359 ? -2.91 -19.391 11.023 1 95.31 359 ALA B C 1
ATOM 7810 O O . ALA B 1 359 ? -2.697 -18.344 11.625 1 95.31 359 ALA B O 1
ATOM 7811 N N . GLU B 1 360 ? -2.045 -20.234 10.906 1 96.69 360 GLU B N 1
ATOM 7812 C CA . GLU B 1 360 ? -0.598 -20.047 10.977 1 96.69 360 GLU B CA 1
ATOM 7813 C C . GLU B 1 360 ? 0.092 -20.625 9.734 1 96.69 360 GLU B C 1
ATOM 7815 O O . GLU B 1 360 ? -0.229 -21.719 9.289 1 96.69 360 GLU B O 1
ATOM 7820 N N . VAL B 1 361 ? 0.977 -19.859 9.195 1 97.88 361 VAL B N 1
ATOM 7821 C CA . VAL B 1 361 ? 1.571 -20.297 7.938 1 97.88 361 VAL B CA 1
ATOM 7822 C C . VAL B 1 361 ? 3.016 -20.734 8.172 1 97.88 361 VAL B C 1
ATOM 7824 O O . VAL B 1 361 ? 3.658 -20.297 9.125 1 97.88 361 VAL B O 1
ATOM 7827 N N . SER B 1 362 ? 3.451 -21.578 7.316 1 97.25 362 SER B N 1
ATOM 7828 C CA . SER B 1 362 ? 4.832 -22.047 7.352 1 97.25 362 SER B CA 1
ATOM 7829 C C . SER B 1 362 ? 5.797 -20.984 6.848 1 97.25 362 SER B C 1
ATOM 7831 O O . SER B 1 362 ? 5.395 -20.062 6.133 1 97.25 362 SER B O 1
ATOM 7833 N N . LYS B 1 363 ? 7.031 -21.156 7.223 1 96.25 363 LYS B N 1
ATOM 7834 C CA . LYS B 1 363 ? 8.078 -20.266 6.75 1 96.25 363 LYS B CA 1
ATOM 7835 C C . LYS B 1 363 ? 8.242 -20.359 5.234 1 96.25 363 LYS B C 1
ATOM 7837 O O . LYS B 1 363 ? 8.844 -19.469 4.613 1 96.25 363 LYS B O 1
ATOM 7842 N N . TRP B 1 364 ? 7.68 -21.375 4.645 1 95.88 364 TRP B N 1
ATOM 7843 C CA . TRP B 1 364 ? 7.93 -21.625 3.23 1 95.88 364 TRP B CA 1
ATOM 7844 C C . TRP B 1 364 ? 6.637 -21.516 2.424 1 95.88 364 TRP B C 1
ATOM 7846 O O . TRP B 1 364 ? 6.59 -21.938 1.264 1 95.88 364 TRP B O 1
ATOM 7856 N N . TYR B 1 365 ? 5.566 -21 2.992 1 97.69 365 TYR B N 1
ATOM 7857 C CA . TYR B 1 365 ? 4.273 -20.953 2.32 1 97.69 365 TYR B CA 1
ATOM 7858 C C . TYR B 1 365 ? 4.355 -20.141 1.032 1 97.69 365 TYR B C 1
ATOM 7860 O O . TYR B 1 365 ? 3.779 -20.531 0.012 1 97.69 365 TYR B O 1
ATOM 7868 N N . TYR B 1 366 ? 5.129 -19.047 1.145 1 97.5 366 TYR B N 1
ATOM 7869 C CA . TYR B 1 366 ? 5.191 -18.125 0.009 1 97.5 366 TYR B CA 1
ATOM 7870 C C . TYR B 1 366 ? 5.957 -18.75 -1.151 1 97.5 366 TYR B C 1
ATOM 7872 O O . TYR B 1 366 ? 5.621 -18.531 -2.316 1 97.5 366 TYR B O 1
ATOM 7880 N N . HIS B 1 367 ? 6.992 -19.5 -0.872 1 96.44 367 HIS B N 1
ATOM 7881 C CA . HIS B 1 367 ? 7.734 -20.234 -1.897 1 96.44 367 HIS B CA 1
ATOM 7882 C C . HIS B 1 367 ? 6.832 -21.203 -2.65 1 96.44 367 HIS B C 1
ATOM 7884 O O . HIS B 1 367 ? 6.883 -21.281 -3.881 1 96.44 367 HIS B O 1
ATOM 7890 N N . TYR B 1 368 ? 6.023 -21.859 -1.882 1 97.62 368 TYR B N 1
ATOM 7891 C CA . TYR B 1 368 ? 5.117 -22.812 -2.504 1 97.62 368 TYR B CA 1
ATOM 7892 C C . TYR B 1 368 ? 4.121 -22.109 -3.42 1 97.62 368 TYR B C 1
ATOM 7894 O O . TYR B 1 368 ? 3.883 -22.547 -4.547 1 97.62 368 TYR B O 1
ATOM 7902 N N . LEU B 1 369 ? 3.541 -21.031 -2.941 1 98.44 369 LEU B N 1
ATOM 7903 C CA . LEU B 1 369 ? 2.557 -20.297 -3.723 1 98.44 369 LEU B CA 1
ATOM 7904 C C . LEU B 1 369 ? 3.178 -19.75 -5.008 1 98.44 369 LEU B C 1
ATOM 7906 O O . LEU B 1 369 ? 2.578 -19.859 -6.082 1 98.44 369 LEU B O 1
ATOM 7910 N N . LEU B 1 370 ? 4.34 -19.188 -4.859 1 97.81 370 LEU B N 1
ATOM 7911 C CA . LEU B 1 370 ? 5 -18.625 -6.035 1 97.81 370 LEU B CA 1
ATOM 7912 C C . LEU B 1 370 ? 5.387 -19.719 -7.016 1 97.81 370 LEU B C 1
ATOM 7914 O O . LEU B 1 370 ? 5.172 -19.578 -8.227 1 97.81 370 LEU B O 1
ATOM 7918 N N . PHE B 1 371 ? 5.934 -20.828 -6.535 1 97.38 371 PHE B N 1
ATOM 7919 C CA . PHE B 1 371 ? 6.367 -21.969 -7.348 1 97.38 371 PHE B CA 1
ATOM 7920 C C . PHE B 1 371 ? 5.199 -22.531 -8.141 1 97.38 371 PHE B C 1
ATOM 7922 O O . PHE B 1 371 ? 5.289 -22.688 -9.359 1 97.38 371 PHE B O 1
ATOM 7929 N N . THR B 1 372 ? 4.078 -22.719 -7.469 1 97.94 372 THR B N 1
ATOM 7930 C CA . THR B 1 372 ? 2.902 -23.297 -8.109 1 97.94 372 THR B CA 1
ATOM 7931 C C . THR B 1 372 ? 2.291 -22.312 -9.102 1 97.94 372 THR B C 1
ATOM 7933 O O . THR B 1 372 ? 1.86 -22.719 -10.188 1 97.94 372 THR B O 1
ATOM 7936 N N . THR B 1 373 ? 2.27 -21.062 -8.742 1 98.12 373 THR B N 1
ATOM 7937 C CA . THR B 1 373 ? 1.697 -20.062 -9.633 1 98.12 373 THR B CA 1
ATOM 7938 C C . THR B 1 373 ? 2.529 -19.922 -10.906 1 98.12 373 THR B C 1
ATOM 7940 O O . THR B 1 373 ? 1.983 -19.906 -12.008 1 98.12 373 THR B O 1
ATOM 7943 N N . LEU B 1 374 ? 3.863 -19.875 -10.742 1 97.56 374 LEU B N 1
ATOM 7944 C CA . LEU B 1 374 ? 4.746 -19.75 -11.898 1 97.56 374 LEU B CA 1
ATOM 7945 C C . LEU B 1 374 ? 4.648 -20.984 -12.789 1 97.56 374 LEU B C 1
ATOM 7947 O O . LEU B 1 374 ? 4.594 -20.859 -14.016 1 97.56 374 LEU B O 1
ATOM 7951 N N . GLU B 1 375 ? 4.547 -22.109 -12.219 1 96.81 375 GLU B N 1
ATOM 7952 C CA . GLU B 1 375 ? 4.535 -23.359 -12.977 1 96.81 375 GLU B CA 1
ATOM 7953 C C . GLU B 1 375 ? 3.215 -23.547 -13.711 1 96.81 375 GLU B C 1
ATOM 7955 O O . GLU B 1 375 ? 3.203 -23.938 -14.883 1 96.81 375 GLU B O 1
ATOM 7960 N N . TYR B 1 376 ? 2.15 -23.234 -13.094 1 96.88 376 TYR B N 1
ATOM 7961 C CA . TYR B 1 376 ? 0.871 -23.656 -13.656 1 96.88 376 TYR B CA 1
ATOM 7962 C C . TYR B 1 376 ? 0.186 -22.5 -14.367 1 96.88 376 TYR B C 1
ATOM 7964 O O . TYR B 1 376 ? -0.673 -22.703 -15.227 1 96.88 376 TYR B O 1
ATOM 7972 N N . LYS B 1 377 ? 0.529 -21.297 -14.07 1 96.38 377 LYS B N 1
ATOM 7973 C CA . LYS B 1 377 ? -0.193 -20.188 -14.672 1 96.38 377 LYS B CA 1
ATOM 7974 C C . LYS B 1 377 ? 0.687 -19.438 -15.672 1 96.38 377 LYS B C 1
ATOM 7976 O O . LYS B 1 377 ? 0.181 -18.719 -16.531 1 96.38 377 LYS B O 1
ATOM 7981 N N . TYR B 1 378 ? 2.033 -19.594 -15.586 1 95.94 378 TYR B N 1
ATOM 7982 C CA . TYR B 1 378 ? 2.883 -18.766 -16.438 1 95.94 378 TYR B CA 1
ATOM 7983 C C . TYR B 1 378 ? 3.793 -19.641 -17.297 1 95.94 378 TYR B C 1
ATOM 7985 O O . TYR B 1 378 ? 4.512 -19.125 -18.156 1 95.94 378 TYR B O 1
ATOM 7993 N N . SER B 1 379 ? 3.781 -20.875 -17.047 1 94.5 379 SER B N 1
ATOM 7994 C CA . SER B 1 379 ? 4.594 -21.781 -17.844 1 94.5 379 SER B CA 1
ATOM 7995 C C . SER B 1 379 ? 4.145 -21.781 -19.312 1 94.5 379 SER B C 1
ATOM 7997 O O . SER B 1 379 ? 2.949 -21.703 -19.594 1 94.5 379 SER B O 1
ATOM 7999 N N . SER B 1 380 ? 5.074 -21.875 -20.188 1 89.38 380 SER B N 1
ATOM 8000 C CA . SER B 1 380 ? 4.758 -21.953 -21.609 1 89.38 380 SER B CA 1
ATOM 8001 C C . SER B 1 380 ? 4.168 -23.312 -21.984 1 89.38 380 SER B C 1
ATOM 8003 O O . SER B 1 380 ? 3.443 -23.422 -22.969 1 89.38 380 SER B O 1
ATOM 8005 N N . TYR B 1 381 ? 4.379 -24.281 -21.188 1 84.62 381 TYR B N 1
ATOM 8006 C CA . TYR B 1 381 ? 3.973 -25.641 -21.5 1 84.62 381 TYR B CA 1
ATOM 8007 C C . TYR B 1 381 ? 2.604 -25.953 -20.906 1 84.62 381 TYR B C 1
ATOM 8009 O O . TYR B 1 381 ? 1.847 -26.75 -21.453 1 84.62 381 TYR B O 1
ATOM 8017 N N . GLN B 1 382 ? 2.281 -25.25 -19.844 1 82.44 382 GLN B N 1
ATOM 8018 C CA . GLN B 1 382 ? 1.115 -25.703 -19.078 1 82.44 382 GLN B CA 1
ATOM 8019 C C . GLN B 1 382 ? 0.005 -24.656 -19.109 1 82.44 382 GLN B C 1
ATOM 8021 O O . GLN B 1 382 ? -1.139 -24.938 -18.766 1 82.44 382 GLN B O 1
ATOM 8026 N N . TYR B 1 383 ? 0.241 -23.516 -19.578 1 75.31 383 TYR B N 1
ATOM 8027 C CA . TYR B 1 383 ? -0.659 -22.375 -19.453 1 75.31 383 TYR B CA 1
ATOM 8028 C C . TYR B 1 383 ? -2.031 -22.703 -20.031 1 75.31 383 TYR B C 1
ATOM 8030 O O . TYR B 1 383 ? -3.059 -22.391 -19.422 1 75.31 383 TYR B O 1
ATOM 8038 N N . HIS B 1 384 ? -2.105 -23.359 -21 1 76.81 384 HIS B N 1
ATOM 8039 C CA . HIS B 1 384 ? -3.379 -23.625 -21.656 1 76.81 384 HIS B CA 1
ATOM 8040 C C . HIS B 1 384 ? -4.121 -24.781 -20.984 1 76.81 384 HIS B C 1
ATOM 8042 O O . HIS B 1 384 ? -5.355 -24.812 -21 1 76.81 384 HIS B O 1
ATOM 8048 N N . ASP B 1 385 ? -3.318 -25.578 -20.312 1 79.69 385 ASP B N 1
ATOM 8049 C CA . ASP B 1 385 ? -3.898 -26.766 -19.703 1 79.69 385 ASP B CA 1
ATOM 8050 C C . ASP B 1 385 ? -4.512 -26.438 -18.344 1 79.69 385 ASP B C 1
ATOM 8052 O O . ASP B 1 385 ? -5.332 -27.203 -17.828 1 79.69 385 ASP B O 1
ATOM 8056 N N . THR B 1 386 ? -4.148 -25.312 -17.875 1 87.12 386 THR B N 1
ATOM 8057 C CA . THR B 1 386 ? -4.512 -25.047 -16.484 1 87.12 386 THR B CA 1
ATOM 8058 C C . THR B 1 386 ? -5.629 -24.016 -16.406 1 87.12 386 THR B C 1
ATOM 8060 O O . THR B 1 386 ? -5.715 -23.266 -15.438 1 87.12 386 THR B O 1
ATOM 8063 N N . ALA B 1 387 ? -6.441 -23.984 -17.359 1 88.06 387 ALA B N 1
ATOM 8064 C CA . ALA B 1 387 ? -7.535 -23.016 -17.391 1 88.06 387 ALA B CA 1
ATOM 8065 C C . ALA B 1 387 ? -8.57 -23.328 -16.312 1 88.06 387 ALA B C 1
ATOM 8067 O O . ALA B 1 387 ? -9.32 -22.438 -15.906 1 88.06 387 ALA B O 1
ATOM 8068 N N . SER B 1 388 ? -8.586 -24.516 -15.844 1 92.81 388 SER B N 1
ATOM 8069 C CA . SER B 1 388 ? -9.578 -24.891 -14.844 1 92.81 388 SER B CA 1
ATOM 8070 C C . SER B 1 388 ? -9.07 -24.609 -13.43 1 92.81 388 SER B C 1
ATOM 8072 O O . SER B 1 388 ? -9.844 -24.641 -12.469 1 92.81 388 SER B O 1
ATOM 8074 N N . LEU B 1 389 ? -7.832 -24.328 -13.281 1 96.5 389 LEU B N 1
ATOM 8075 C CA . LEU B 1 389 ? -7.238 -24.109 -11.969 1 96.5 389 LEU B CA 1
ATOM 8076 C C . LEU B 1 389 ? -7.566 -22.719 -11.453 1 96.5 389 LEU B C 1
ATOM 8078 O O . LEU B 1 389 ? -7.023 -21.719 -11.938 1 96.5 389 LEU B O 1
ATOM 8082 N N . PHE B 1 390 ? -8.383 -22.641 -10.438 1 96.56 390 PHE B N 1
ATOM 8083 C CA . PHE B 1 390 ? -8.836 -21.328 -10.008 1 96.56 390 PHE B CA 1
ATOM 8084 C C . PHE B 1 390 ? -8.094 -20.875 -8.758 1 96.56 390 PHE B C 1
ATOM 8086 O O . PHE B 1 390 ? -8.203 -19.703 -8.359 1 96.56 390 PHE B O 1
ATOM 8093 N N . GLY B 1 391 ? -7.297 -21.812 -8.156 1 98.19 391 GLY B N 1
ATOM 8094 C CA . GLY B 1 391 ? -6.574 -21.406 -6.965 1 98.19 391 GLY B CA 1
ATOM 8095 C C . GLY B 1 391 ? -5.676 -22.484 -6.41 1 98.19 391 GLY B C 1
ATOM 8096 O O . GLY B 1 391 ? -5.598 -23.578 -6.969 1 98.19 391 GLY B O 1
ATOM 8097 N N . VAL B 1 392 ? -4.945 -22.125 -5.328 1 98.75 392 VAL B N 1
ATOM 8098 C CA . VAL B 1 392 ? -4.004 -23.016 -4.648 1 98.75 392 VAL B CA 1
ATOM 8099 C C . VAL B 1 392 ? -4.25 -22.969 -3.143 1 98.75 392 VAL B C 1
ATOM 8101 O O . VAL B 1 392 ? -4.266 -21.891 -2.539 1 98.75 392 VAL B O 1
ATOM 8104 N N . SER B 1 393 ? -4.434 -24.125 -2.584 1 98.5 393 SER B N 1
ATOM 8105 C CA . SER B 1 393 ? -4.637 -24.219 -1.141 1 98.5 393 SER B CA 1
ATOM 8106 C C . SER B 1 393 ? -3.318 -24.453 -0.411 1 98.5 393 SER B C 1
ATOM 8108 O O . SER B 1 393 ? -2.396 -25.047 -0.964 1 98.5 393 SER B O 1
ATOM 8110 N N . LEU B 1 394 ? -3.213 -24.016 0.804 1 98.12 394 LEU B N 1
ATOM 8111 C CA . LEU B 1 394 ? -2.02 -24.203 1.621 1 98.12 394 LEU B CA 1
ATOM 8112 C C . LEU B 1 394 ? -2.227 -25.344 2.621 1 98.12 394 LEU B C 1
ATOM 8114 O O . LEU B 1 394 ? -1.277 -25.766 3.279 1 98.12 394 LEU B O 1
ATOM 8118 N N . GLU B 1 395 ? -3.406 -25.812 2.746 1 94.62 395 GLU B N 1
ATOM 8119 C CA . GLU B 1 395 ? -3.693 -26.938 3.637 1 94.62 395 GLU B CA 1
ATOM 8120 C C . GLU B 1 395 ? -4.547 -28 2.938 1 94.62 395 GLU B C 1
ATOM 8122 O O . GLU B 1 395 ? -5.148 -27.719 1.896 1 94.62 395 GLU B O 1
ATOM 8127 N N . GLU B 1 396 ? -4.508 -29.156 3.486 1 93 396 GLU B N 1
ATOM 8128 C CA . GLU B 1 396 ? -5.395 -30.219 3.02 1 93 396 GLU B CA 1
ATOM 8129 C C . GLU B 1 396 ? -6.84 -29.938 3.422 1 93 396 GLU B C 1
ATOM 8131 O O . GLU B 1 396 ? -7.098 -29.234 4.395 1 93 396 GLU B O 1
ATOM 8136 N N . PRO B 1 397 ? -7.734 -30.406 2.578 1 92.31 397 PRO B N 1
ATOM 8137 C CA . PRO B 1 397 ? -9.125 -30.203 3 1 92.31 397 PRO B CA 1
ATOM 8138 C C . PRO B 1 397 ? -9.422 -30.812 4.367 1 92.31 397 PRO B C 1
ATOM 8140 O O . PRO B 1 397 ? -9.07 -31.969 4.617 1 92.31 397 PRO B O 1
ATOM 8143 N N . PRO B 1 398 ? -9.977 -30.031 5.203 1 87.12 398 PRO B N 1
ATOM 8144 C CA . PRO B 1 398 ? -10.258 -30.578 6.535 1 87.12 398 PRO B CA 1
ATOM 8145 C C . PRO B 1 398 ? -11.344 -31.656 6.52 1 87.12 398 PRO B C 1
ATOM 8147 O O . PRO B 1 398 ? -11.266 -32.625 7.266 1 87.12 398 PRO B O 1
ATOM 8150 N N . SER B 1 399 ? -12.367 -31.438 5.738 1 89.81 399 SER B N 1
ATOM 8151 C CA . SER B 1 399 ? -13.5 -32.344 5.633 1 89.81 399 SER B CA 1
ATOM 8152 C C . SER B 1 399 ? -14.117 -32.312 4.242 1 89.81 399 SER B C 1
ATOM 8154 O O . SER B 1 399 ? -13.805 -31.422 3.443 1 89.81 399 SER B O 1
ATOM 8156 N N . TYR B 1 400 ? -14.859 -33.344 4.051 1 91.19 400 TYR B N 1
ATOM 8157 C CA . TYR B 1 400 ? -15.648 -33.312 2.822 1 91.19 400 TYR B CA 1
ATOM 8158 C C . TYR B 1 400 ? -16.688 -32.188 2.863 1 91.19 400 TYR B C 1
ATOM 8160 O O . TYR B 1 400 ? -17.094 -31.766 3.941 1 91.19 400 TYR B O 1
ATOM 8168 N N . LEU B 1 401 ? -17.062 -31.75 1.728 1 90.69 401 LEU B N 1
ATOM 8169 C CA . LEU B 1 401 ? -17.969 -30.609 1.616 1 90.69 401 LEU B CA 1
ATOM 8170 C C . LEU B 1 401 ? -19.297 -30.906 2.312 1 90.69 401 LEU B C 1
ATOM 8172 O O . LEU B 1 401 ? -19.906 -30.016 2.902 1 90.69 401 LEU B O 1
ATOM 8176 N N . ASN B 1 402 ? -19.766 -32.125 2.215 1 88.56 402 ASN B N 1
ATOM 8177 C CA . ASN B 1 402 ? -21.031 -32.5 2.83 1 88.56 402 ASN B CA 1
ATOM 8178 C C . ASN B 1 402 ? -20.875 -32.719 4.332 1 88.56 402 ASN B C 1
ATOM 8180 O O . ASN B 1 402 ? -21.859 -33 5.027 1 88.56 402 ASN B O 1
ATOM 8184 N N . GLY B 1 403 ? -19.703 -32.75 4.852 1 85.75 403 GLY B N 1
ATOM 8185 C CA . GLY B 1 403 ? -19.453 -32.844 6.281 1 85.75 403 GLY B CA 1
ATOM 8186 C C . GLY B 1 403 ? -19.547 -34.281 6.785 1 85.75 403 GLY B C 1
ATOM 8187 O O . GLY B 1 403 ? -19.672 -34.531 7.988 1 85.75 403 GLY B O 1
ATOM 8188 N N . SER B 1 404 ? -19.547 -35.219 6.02 1 83.19 404 SER B N 1
ATOM 8189 C CA . SER B 1 404 ? -19.734 -36.594 6.387 1 83.19 404 SER B CA 1
ATOM 8190 C C . SER B 1 404 ? -18.562 -37.125 7.199 1 83.19 404 SER B C 1
ATOM 8192 O O . SER B 1 404 ? -18.75 -37.812 8.195 1 83.19 404 SER B O 1
ATOM 8194 N N . SER B 1 405 ? -17.391 -36.844 6.773 1 83.94 405 SER B N 1
ATOM 8195 C CA . SER B 1 405 ? -16.172 -37.312 7.418 1 83.94 405 SER B CA 1
ATOM 8196 C C . SER B 1 405 ? -14.984 -36.406 7.102 1 83.94 405 SER B C 1
ATOM 8198 O O . SER B 1 405 ? -15.078 -35.562 6.23 1 83.94 405 SER B O 1
ATOM 8200 N N . PRO B 1 406 ? -14.023 -36.594 7.984 1 86.62 406 PRO B N 1
ATOM 8201 C CA . PRO B 1 406 ? -12.789 -35.906 7.598 1 86.62 406 PRO B CA 1
ATOM 8202 C C . PRO B 1 406 ? -12.281 -36.344 6.227 1 86.62 406 PRO B C 1
ATOM 8204 O O . PRO B 1 406 ? -12.508 -37.5 5.812 1 86.62 406 PRO B O 1
ATOM 8207 N N . PHE B 1 407 ? -11.633 -35.5 5.543 1 89 407 PHE B N 1
ATOM 8208 C CA . PHE B 1 407 ? -11.172 -35.75 4.184 1 89 407 PHE B CA 1
ATOM 8209 C C . PHE B 1 407 ? -10.055 -36.781 4.184 1 89 407 PHE B C 1
ATOM 8211 O O . PHE B 1 407 ? -9.156 -36.75 5.035 1 89 407 PHE B O 1
ATOM 8218 N N . ASN B 1 408 ? -10.086 -37.656 3.184 1 82.38 408 ASN B N 1
ATOM 8219 C CA . ASN B 1 408 ? -9.039 -38.656 2.984 1 82.38 408 ASN B CA 1
ATOM 8220 C C . ASN B 1 408 ? -8.18 -38.312 1.771 1 82.38 408 ASN B C 1
ATOM 8222 O O . ASN B 1 408 ? -8.68 -38.219 0.651 1 82.38 408 ASN B O 1
ATOM 8226 N N . ILE B 1 409 ? -6.906 -38.25 2.01 1 81.75 409 ILE B N 1
ATOM 8227 C CA . ILE B 1 409 ? -5.977 -37.938 0.929 1 81.75 409 ILE B CA 1
ATOM 8228 C C . ILE B 1 409 ? -5.883 -39.125 -0.023 1 81.75 409 ILE B C 1
ATOM 8230 O O . ILE B 1 409 ? -5.77 -40.281 0.416 1 81.75 409 ILE B O 1
ATOM 8234 N N . PRO B 1 410 ? -6.07 -38.781 -1.271 1 76.44 410 PRO B N 1
ATOM 8235 C CA . PRO B 1 410 ? -5.992 -39.875 -2.238 1 76.44 410 PRO B CA 1
ATOM 8236 C C . PRO B 1 410 ? -4.699 -40.688 -2.117 1 76.44 410 PRO B C 1
ATOM 8238 O O . PRO B 1 410 ? -3.631 -40.125 -1.897 1 76.44 410 PRO B O 1
ATOM 8241 N N . ALA B 1 411 ? -4.938 -42 -1.866 1 63.81 411 ALA B N 1
ATOM 8242 C CA . ALA B 1 411 ? -3.838 -42.938 -1.674 1 63.81 411 ALA B CA 1
ATOM 8243 C C . ALA B 1 411 ? -3.053 -43.156 -2.967 1 63.81 411 ALA B C 1
ATOM 8245 O O . ALA B 1 411 ? -3.639 -43.25 -4.047 1 63.81 411 ALA B O 1
ATOM 8246 N N . LEU B 1 412 ? -1.963 -42.469 -3.135 1 62.19 412 LEU B N 1
ATOM 8247 C CA . LEU B 1 412 ? -1.173 -42.938 -4.258 1 62.19 412 LEU B CA 1
ATOM 8248 C C . LEU B 1 412 ? -0.518 -44.281 -3.918 1 62.19 412 LEU B C 1
ATOM 8250 O O . LEU B 1 412 ? -0.467 -44.688 -2.75 1 62.19 412 LEU B O 1
ATOM 8254 N N . SER B 1 413 ? -0.029 -45 -5.004 1 55.44 413 SER B N 1
ATOM 8255 C CA . SER B 1 413 ? 0.604 -46.312 -4.895 1 55.44 413 SER B CA 1
ATOM 8256 C C . SER B 1 413 ? 1.578 -46.344 -3.725 1 55.44 413 SER B C 1
ATOM 8258 O O . SER B 1 413 ? 2.121 -45.312 -3.316 1 55.44 413 SER B O 1
ATOM 8260 N N . LYS B 1 414 ? 1.589 -47.531 -2.877 1 54.38 414 LYS B N 1
ATOM 8261 C CA . LYS B 1 414 ? 2.473 -47.875 -1.761 1 54.38 414 LYS B CA 1
ATOM 8262 C C . LYS B 1 414 ? 3.906 -47.406 -2.049 1 54.38 414 LYS B C 1
ATOM 8264 O O . LYS B 1 414 ? 4.48 -47.781 -3.074 1 54.38 414 LYS B O 1
ATOM 8269 N N . GLY B 1 415 ? 4.547 -46.562 -1.258 1 56.5 415 GLY B N 1
ATOM 8270 C CA . GLY B 1 415 ? 5.938 -46.125 -1.329 1 56.5 415 GLY B CA 1
ATOM 8271 C C . GLY B 1 415 ? 6.125 -44.781 -1.959 1 56.5 415 GLY B C 1
ATOM 8272 O O . GLY B 1 415 ? 7.219 -44.188 -1.903 1 56.5 415 GLY B O 1
ATOM 8273 N N . SER B 1 416 ? 5.047 -44.219 -2.609 1 65.88 416 SER B N 1
ATOM 8274 C CA . SER B 1 416 ? 5.262 -42.969 -3.338 1 65.88 416 SER B CA 1
ATOM 8275 C C . SER B 1 416 ? 4.879 -41.781 -2.49 1 65.88 416 SER B C 1
ATOM 8277 O O . SER B 1 416 ? 4.043 -41.875 -1.591 1 65.88 416 SER B O 1
ATOM 8279 N N . GLN B 1 417 ? 5.691 -40.781 -2.588 1 75.19 417 GLN B N 1
ATOM 8280 C CA . GLN B 1 417 ? 5.387 -39.531 -1.934 1 75.19 417 GLN B CA 1
ATOM 8281 C C . GLN B 1 417 ? 4.004 -39 -2.332 1 75.19 417 GLN B C 1
ATOM 8283 O O . GLN B 1 417 ? 3.596 -39.156 -3.488 1 75.19 417 GLN B O 1
ATOM 8288 N N . PRO B 1 418 ? 3.359 -38.594 -1.255 1 85 418 PRO B N 1
ATOM 8289 C CA . PRO B 1 418 ? 2.061 -38.031 -1.597 1 85 418 PRO B CA 1
ATOM 8290 C C . PRO B 1 418 ? 2.176 -36.875 -2.598 1 85 418 PRO B C 1
ATOM 8292 O O . PRO B 1 418 ? 3.154 -36.125 -2.574 1 85 418 PRO B O 1
ATOM 8295 N N . SER B 1 419 ? 1.315 -36.812 -3.502 1 88.62 419 SER B N 1
ATOM 8296 C CA . SER B 1 419 ? 1.294 -35.812 -4.555 1 88.62 419 SER B CA 1
ATOM 8297 C C . SER B 1 419 ? 0.197 -34.781 -4.309 1 88.62 419 SER B C 1
ATOM 8299 O O . SER B 1 419 ? -0.871 -35.094 -3.791 1 88.62 419 SER B O 1
ATOM 8301 N N . PRO B 1 420 ? 0.518 -33.5 -4.617 1 94.94 420 PRO B N 1
ATOM 8302 C CA . PRO B 1 420 ? -0.609 -32.562 -4.695 1 94.94 420 PRO B CA 1
ATOM 8303 C C . PRO B 1 420 ? -1.722 -33.062 -5.617 1 94.94 420 PRO B C 1
ATOM 8305 O O . PRO B 1 420 ? -1.479 -33.906 -6.484 1 94.94 420 PRO B O 1
ATOM 8308 N N . PHE B 1 421 ? -2.914 -32.656 -5.418 1 95.81 421 PHE B N 1
ATOM 8309 C CA . PHE B 1 421 ? -4.039 -33.156 -6.203 1 95.81 421 PHE B CA 1
ATOM 8310 C C . PHE B 1 421 ? -5.031 -32.031 -6.492 1 95.81 421 PHE B C 1
ATOM 8312 O O . PHE B 1 421 ? -4.945 -30.969 -5.906 1 95.81 421 PHE B O 1
ATOM 8319 N N . LEU B 1 422 ? -5.891 -32.281 -7.375 1 96.44 422 LEU B N 1
ATOM 8320 C CA . LEU B 1 422 ? -6.895 -31.312 -7.801 1 96.44 422 LEU B CA 1
ATOM 8321 C C . LEU B 1 422 ? -8.266 -31.672 -7.234 1 96.44 422 LEU B C 1
ATOM 8323 O O . LEU B 1 422 ? -8.688 -32.812 -7.289 1 96.44 422 LEU B O 1
ATOM 8327 N N . TYR B 1 423 ? -8.875 -30.734 -6.613 1 96.56 423 TYR B N 1
ATOM 8328 C CA . TYR B 1 423 ? -10.172 -30.891 -5.949 1 96.56 423 TYR B CA 1
ATOM 8329 C C . TYR B 1 423 ? -11.055 -29.672 -6.211 1 96.56 423 TYR B C 1
ATOM 8331 O O . TYR B 1 423 ? -10.609 -28.531 -6.086 1 96.56 423 TYR B O 1
ATOM 8339 N N . PRO B 1 424 ? -12.312 -29.828 -6.676 1 95.81 424 PRO B N 1
ATOM 8340 C CA . PRO B 1 424 ? -13.141 -28.688 -7.086 1 95.81 424 PRO B CA 1
ATOM 8341 C C . PRO B 1 424 ? -13.648 -27.875 -5.898 1 95.81 424 PRO B C 1
ATOM 8343 O O . PRO B 1 424 ? -14.172 -26.781 -6.082 1 95.81 424 PRO B O 1
ATOM 8346 N N . VAL B 1 425 ? -13.539 -28.359 -4.715 1 95.38 425 VAL B N 1
ATOM 8347 C CA . VAL B 1 425 ? -14.039 -27.672 -3.529 1 95.38 425 VAL B CA 1
ATOM 8348 C C . VAL B 1 425 ? -13.016 -26.625 -3.072 1 95.38 425 VAL B C 1
ATOM 8350 O O . VAL B 1 425 ? -11.859 -26.953 -2.807 1 95.38 425 VAL B O 1
ATOM 8353 N N . PRO B 1 426 ? -13.406 -25.359 -2.996 1 96.38 426 PRO B N 1
ATOM 8354 C CA . PRO B 1 426 ? -12.461 -24.328 -2.57 1 96.38 426 PRO B CA 1
ATOM 8355 C C . PRO B 1 426 ? -12.133 -24.406 -1.082 1 96.38 426 PRO B C 1
ATOM 8357 O O . PRO B 1 426 ? -13 -24.734 -0.27 1 96.38 426 PRO B O 1
ATOM 8360 N N . ASN B 1 427 ? -10.906 -24.141 -0.776 1 96 427 ASN B N 1
ATOM 8361 C CA . ASN B 1 427 ? -10.508 -23.953 0.615 1 96 427 ASN B CA 1
ATOM 8362 C C . ASN B 1 427 ? -10.812 -22.531 1.102 1 96 427 ASN B C 1
ATOM 8364 O O . ASN B 1 427 ? -10.508 -21.562 0.415 1 96 427 ASN B O 1
ATOM 8368 N N . THR B 1 428 ? -11.438 -22.422 2.25 1 93.06 428 THR B N 1
ATOM 8369 C CA . THR B 1 428 ? -11.906 -21.125 2.73 1 93.06 428 THR B CA 1
ATOM 8370 C C . THR B 1 428 ? -10.961 -20.562 3.795 1 93.06 428 THR B C 1
ATOM 8372 O O . THR B 1 428 ? -11.117 -19.422 4.242 1 93.06 428 THR B O 1
ATOM 8375 N N . ARG B 1 429 ? -9.984 -21.281 4.168 1 94.31 429 ARG B N 1
ATOM 8376 C CA . ARG B 1 429 ? -9.227 -20.938 5.367 1 94.31 429 ARG B CA 1
ATOM 8377 C C . ARG B 1 429 ? -7.824 -20.453 5.012 1 94.31 429 ARG B C 1
ATOM 8379 O O . ARG B 1 429 ? -7.258 -19.609 5.703 1 94.31 429 ARG B O 1
ATOM 8386 N N . ALA B 1 430 ? -7.215 -21 4.059 1 97.69 430 ALA B N 1
ATOM 8387 C CA . ALA B 1 430 ? -5.859 -20.641 3.648 1 97.69 430 ALA B CA 1
ATOM 8388 C C . ALA B 1 430 ? -5.617 -20.984 2.184 1 97.69 430 ALA B C 1
ATOM 8390 O O . ALA B 1 430 ? -4.969 -21.984 1.88 1 97.69 430 ALA B O 1
ATOM 8391 N N . ALA B 1 431 ? -6.051 -20.078 1.344 1 98.44 431 ALA B N 1
ATOM 8392 C CA . ALA B 1 431 ? -5.949 -20.406 -0.074 1 98.44 431 ALA B CA 1
ATOM 8393 C C . ALA B 1 431 ? -5.727 -19.156 -0.917 1 98.44 431 ALA B C 1
ATOM 8395 O O . ALA B 1 431 ? -6.188 -18.078 -0.559 1 98.44 431 ALA B O 1
ATOM 8396 N N . LEU B 1 432 ? -4.996 -19.359 -1.973 1 98.75 432 LEU B N 1
ATOM 8397 C CA . LEU B 1 432 ? -4.766 -18.344 -2.988 1 98.75 432 LEU B CA 1
ATOM 8398 C C . LEU B 1 432 ? -5.781 -18.469 -4.121 1 98.75 432 LEU B C 1
ATOM 8400 O O . LEU B 1 432 ? -6.023 -19.562 -4.625 1 98.75 432 LEU B O 1
ATOM 8404 N N . PHE B 1 433 ? -6.453 -17.406 -4.488 1 98.5 433 PHE B N 1
ATOM 8405 C CA . PHE B 1 433 ? -7.391 -17.359 -5.605 1 98.5 433 PHE B CA 1
ATOM 8406 C C . PHE B 1 433 ? -6.836 -16.516 -6.742 1 98.5 433 PHE B C 1
ATOM 8408 O O . PHE B 1 433 ? -6.367 -15.398 -6.52 1 98.5 433 PHE B O 1
ATOM 8415 N N . PHE B 1 434 ? -6.883 -17.016 -7.91 1 97.56 434 PHE B N 1
ATOM 8416 C CA . PHE B 1 434 ? -6.348 -16.297 -9.062 1 97.56 434 PHE B CA 1
ATOM 8417 C C . PHE B 1 434 ? -7.316 -15.211 -9.523 1 97.56 434 PHE B C 1
ATOM 8419 O O . PHE B 1 434 ? -8.523 -15.328 -9.328 1 97.56 434 PHE B O 1
ATOM 8426 N N . PRO B 1 435 ? -6.84 -14.211 -10.086 1 94.69 435 PRO B N 1
ATOM 8427 C CA . PRO B 1 435 ? -7.602 -12.977 -10.297 1 94.69 435 PRO B CA 1
ATOM 8428 C C . PRO B 1 435 ? -8.781 -13.164 -11.242 1 94.69 435 PRO B C 1
ATOM 8430 O O . PRO B 1 435 ? -9.891 -12.711 -10.953 1 94.69 435 PRO B O 1
ATOM 8433 N N . LYS B 1 436 ? -8.617 -13.844 -12.383 1 91.94 436 LYS B N 1
ATOM 8434 C CA . LYS B 1 436 ? -9.68 -14 -13.367 1 91.94 436 LYS B CA 1
ATOM 8435 C C . LYS B 1 436 ? -10.867 -14.758 -12.781 1 91.94 436 LYS B C 1
ATOM 8437 O O . LYS B 1 436 ? -12.023 -14.414 -13.039 1 91.94 436 LYS B O 1
ATOM 8442 N N . TYR B 1 437 ? -10.578 -15.688 -12.055 1 95.06 437 TYR B N 1
ATOM 8443 C CA . TYR B 1 437 ? -11.617 -16.516 -11.453 1 95.06 437 TYR B CA 1
ATOM 8444 C C . TYR B 1 437 ? -12.336 -15.758 -10.344 1 95.06 437 TYR B C 1
ATOM 8446 O O . TYR B 1 437 ? -13.57 -15.812 -10.242 1 95.06 437 TYR B O 1
ATOM 8454 N N . TRP B 1 438 ? -11.578 -15.031 -9.555 1 95.25 438 TRP B N 1
ATOM 8455 C CA . TRP B 1 438 ? -12.211 -14.211 -8.516 1 95.25 438 TRP B CA 1
ATOM 8456 C C . TRP B 1 438 ? -13.188 -13.219 -9.133 1 95.25 438 TRP B C 1
ATOM 8458 O O . TRP B 1 438 ? -14.297 -13.039 -8.633 1 95.25 438 TRP B O 1
ATOM 8468 N N . SER B 1 439 ? -12.75 -12.562 -10.18 1 91.44 439 SER B N 1
ATOM 8469 C CA . SER B 1 439 ? -13.617 -11.609 -10.867 1 91.44 439 SER B CA 1
ATOM 8470 C C . SER B 1 439 ? -14.891 -12.281 -11.367 1 91.44 439 SER B C 1
ATOM 8472 O O . SER B 1 439 ? -15.977 -11.695 -11.297 1 91.44 439 SER B O 1
ATOM 8474 N N . GLU B 1 440 ? -14.75 -13.438 -11.883 1 92.31 440 GLU B N 1
ATOM 8475 C CA . GLU B 1 440 ? -15.906 -14.188 -12.352 1 92.31 440 GLU B CA 1
ATOM 8476 C C . GLU B 1 440 ? -16.844 -14.547 -11.195 1 92.31 440 GLU B C 1
ATOM 8478 O O . GLU B 1 440 ? -18.062 -14.422 -11.305 1 92.31 440 GLU B O 1
ATOM 8483 N N . PHE B 1 441 ? -16.25 -15.078 -10.102 1 94.94 441 PHE B N 1
ATOM 8484 C CA . PHE B 1 441 ? -17.031 -15.391 -8.914 1 94.94 441 PHE B CA 1
ATOM 8485 C C . PHE B 1 441 ? -17.781 -14.164 -8.414 1 94.94 441 PHE B C 1
ATOM 8487 O O . PHE B 1 441 ? -18.953 -14.25 -8.055 1 94.94 441 PHE B O 1
ATOM 8494 N N . HIS B 1 442 ? -17.016 -13.086 -8.367 1 93.38 442 HIS B N 1
ATOM 8495 C CA . HIS B 1 442 ? -17.594 -11.805 -7.953 1 93.38 442 HIS B CA 1
ATOM 8496 C C . HIS B 1 442 ? -18.781 -11.438 -8.82 1 93.38 442 HIS B C 1
ATOM 8498 O O . HIS B 1 442 ? -19.859 -11.125 -8.297 1 93.38 442 HIS B O 1
ATOM 8504 N N . THR B 1 443 ? -18.656 -11.477 -10.109 1 90.94 443 THR B N 1
ATOM 8505 C CA . THR B 1 443 ? -19.703 -11.109 -11.047 1 90.94 443 THR B CA 1
ATOM 8506 C C . THR B 1 443 ? -20.891 -12.078 -10.93 1 90.94 443 THR B C 1
ATOM 8508 O O . THR B 1 443 ? -22.047 -11.656 -10.984 1 90.94 443 THR B O 1
ATOM 8511 N N . TYR B 1 444 ? -20.625 -13.312 -10.891 1 92.38 444 TYR B N 1
ATOM 8512 C CA . TYR B 1 444 ? -21.672 -14.305 -10.742 1 92.38 444 TYR B CA 1
ATOM 8513 C C . TYR B 1 444 ? -22.531 -14.023 -9.508 1 92.38 444 TYR B C 1
ATOM 8515 O O . TYR B 1 444 ? -23.75 -14.023 -9.578 1 92.38 444 TYR B O 1
ATOM 8523 N N . PHE B 1 445 ? -21.797 -13.875 -8.391 1 93.81 445 PHE B N 1
ATOM 8524 C CA . PHE B 1 445 ? -22.484 -13.602 -7.137 1 93.81 445 PHE B CA 1
ATOM 8525 C C . PHE B 1 445 ? -23.328 -12.336 -7.25 1 93.81 445 PHE B C 1
ATOM 8527 O O . PHE B 1 445 ? -24.484 -12.305 -6.797 1 93.81 445 PHE B O 1
ATOM 8534 N N . SER B 1 446 ? -22.797 -11.289 -7.785 1 91.25 446 SER B N 1
ATOM 8535 C CA . SER B 1 446 ? -23.5 -10.031 -7.98 1 91.25 446 SER B CA 1
ATOM 8536 C C . SER B 1 446 ? -24.781 -10.227 -8.797 1 91.25 446 SER B C 1
ATOM 8538 O O . SER B 1 446 ? -25.859 -9.797 -8.391 1 91.25 446 SER B O 1
ATOM 8540 N N . LYS B 1 447 ? -24.703 -10.922 -9.883 1 89.81 447 LYS B N 1
ATOM 8541 C CA . LYS B 1 447 ? -25.859 -11.156 -10.75 1 89.81 447 LYS B CA 1
ATOM 8542 C C . LYS B 1 447 ? -26.875 -12.078 -10.078 1 89.81 447 LYS B C 1
ATOM 8544 O O . LYS B 1 447 ? -28.078 -11.906 -10.258 1 89.81 447 LYS B O 1
ATOM 8549 N N . ASN B 1 448 ? -26.344 -13.039 -9.406 1 91.38 448 ASN B N 1
ATOM 8550 C CA . ASN B 1 448 ? -27.25 -13.961 -8.711 1 91.38 448 ASN B CA 1
ATOM 8551 C C . ASN B 1 448 ? -28.047 -13.242 -7.629 1 91.38 448 ASN B C 1
ATOM 8553 O O . ASN B 1 448 ? -29.172 -13.641 -7.328 1 91.38 448 ASN B O 1
ATOM 8557 N N . LEU B 1 449 ? -27.453 -12.25 -6.984 1 90.12 449 LEU B N 1
ATOM 8558 C CA . LEU B 1 449 ? -28.172 -11.445 -6 1 90.12 449 LEU B CA 1
ATOM 8559 C C . LEU B 1 449 ? -29.266 -10.617 -6.664 1 90.12 449 LEU B C 1
ATOM 8561 O O . LEU B 1 449 ? -30.344 -10.438 -6.094 1 90.12 449 LEU B O 1
ATOM 8565 N N . LEU B 1 450 ? -29 -10.164 -7.773 1 87.44 450 LEU B N 1
ATOM 8566 C CA . LEU B 1 450 ? -29.938 -9.289 -8.484 1 87.44 450 LEU B CA 1
ATOM 8567 C C . LEU B 1 450 ? -31.016 -10.102 -9.195 1 87.44 450 LEU B C 1
ATOM 8569 O O . LEU B 1 450 ? -32.156 -9.672 -9.281 1 87.44 450 LEU B O 1
ATOM 8573 N N . HIS B 1 451 ? -30.484 -11.258 -9.727 1 86.81 451 HIS B N 1
ATOM 8574 C CA . HIS B 1 451 ? -31.375 -12.133 -10.492 1 86.81 451 HIS B CA 1
ATOM 8575 C C . HIS B 1 451 ? -31.328 -13.562 -9.953 1 86.81 451 HIS B C 1
ATOM 8577 O O . HIS B 1 451 ? -30.828 -14.469 -10.625 1 86.81 451 HIS B O 1
ATOM 8583 N N . PRO B 1 452 ? -31.953 -13.734 -8.836 1 82.56 452 PRO B N 1
ATOM 8584 C CA . PRO B 1 452 ? -31.859 -15.07 -8.25 1 82.56 452 PRO B CA 1
ATOM 8585 C C . PRO B 1 452 ? -32.5 -16.141 -9.117 1 82.56 452 PRO B C 1
ATOM 8587 O O . PRO B 1 452 ? -33.531 -15.891 -9.766 1 82.56 452 PRO B O 1
ATOM 8590 N N . HIS B 1 453 ? -31.703 -17.172 -9.375 1 71.31 453 HIS B N 1
ATOM 8591 C CA . HIS B 1 453 ? -32.188 -18.297 -10.164 1 71.31 453 HIS B CA 1
ATOM 8592 C C . HIS B 1 453 ? -33.406 -18.953 -9.5 1 71.31 453 HIS B C 1
ATOM 8594 O O . HIS B 1 453 ? -33.375 -19.25 -8.305 1 71.31 453 HIS B O 1
ATOM 8600 N N . LYS B 1 454 ? -34.531 -18.766 -10.141 1 59.03 454 LYS B N 1
ATOM 8601 C CA . LYS B 1 454 ? -35.688 -19.531 -9.695 1 59.03 454 LYS B CA 1
ATOM 8602 C C . LYS B 1 454 ? -35.594 -21 -10.117 1 59.03 454 LYS B C 1
ATOM 8604 O O . LYS B 1 454 ? -35.375 -21.297 -11.297 1 59.03 454 LYS B O 1
ATOM 8609 N N . SER B 1 455 ? -34.969 -21.828 -9.32 1 52.72 455 SER B N 1
ATOM 8610 C CA . SER B 1 455 ? -34.938 -23.25 -9.648 1 52.72 455 SER B CA 1
ATOM 8611 C C . SER B 1 455 ? -36.25 -23.703 -10.273 1 52.72 455 SER B C 1
ATOM 8613 O O . SER B 1 455 ? -37.312 -23.5 -9.695 1 52.72 455 SER B O 1
ATOM 8615 N N . SER B 1 456 ? -36.531 -23.406 -11.383 1 47.12 456 SER B N 1
ATOM 8616 C CA . SER B 1 456 ? -37.719 -24.078 -11.891 1 47.12 456 SER B CA 1
ATOM 8617 C C . SER B 1 456 ? -37.594 -25.578 -11.727 1 47.12 456 SER B C 1
ATOM 8619 O O . SER B 1 456 ? -36.625 -26.188 -12.156 1 47.12 456 SER B O 1
ATOM 8621 N N . PRO B 1 457 ? -38.344 -26.094 -10.727 1 44.16 457 PRO B N 1
ATOM 8622 C CA . PRO B 1 457 ? -38.406 -27.547 -10.711 1 44.16 457 PRO B CA 1
ATOM 8623 C C . PRO B 1 457 ? -38.562 -28.156 -12.102 1 44.16 457 PRO B C 1
ATOM 8625 O O . PRO B 1 457 ? -39.562 -27.922 -12.781 1 44.16 457 PRO B O 1
ATOM 8628 N N . SER B 1 458 ? -37.719 -28.094 -12.883 1 41.75 458 SER B N 1
ATOM 8629 C CA . SER B 1 458 ? -38 -28.859 -14.094 1 41.75 458 SER B CA 1
ATOM 8630 C C . SER B 1 458 ? -38.469 -30.266 -13.742 1 41.75 458 SER B C 1
ATOM 8632 O O . SER B 1 458 ? -37.969 -30.891 -12.82 1 41.75 458 SER B O 1
ATOM 8634 N N . GLU B 1 459 ? -39.625 -30.641 -14.094 1 41.91 459 GLU B N 1
ATOM 8635 C CA . GLU B 1 459 ? -40.312 -31.922 -14.031 1 41.91 459 GLU B CA 1
ATOM 8636 C C . GLU B 1 459 ? -39.406 -33.062 -14.43 1 41.91 459 GLU B C 1
ATOM 8638 O O . GLU B 1 459 ? -39.781 -34.25 -14.328 1 41.91 459 GLU B O 1
ATOM 8643 N N . ASN B 1 460 ? -38.406 -32.875 -15.352 1 42.16 460 ASN B N 1
ATOM 8644 C CA . ASN B 1 460 ? -37.75 -34.094 -15.836 1 42.16 460 ASN B CA 1
ATOM 8645 C C . ASN B 1 460 ? -36.719 -34.625 -14.836 1 42.16 460 ASN B C 1
ATOM 8647 O O . ASN B 1 460 ? -36 -33.844 -14.219 1 42.16 460 ASN B O 1
ATOM 8651 N N . ASP B 1 461 ? -36.625 -35.906 -14.43 1 46.62 461 ASP B N 1
ATOM 8652 C CA . ASP B 1 461 ? -35.938 -36.844 -13.547 1 46.62 461 ASP B CA 1
ATOM 8653 C C . ASP B 1 461 ? -34.438 -36.656 -13.625 1 46.62 461 ASP B C 1
ATOM 8655 O O . ASP B 1 461 ? -33.688 -37.219 -12.82 1 46.62 461 ASP B O 1
ATOM 8659 N N . THR B 1 462 ? -33.781 -36.125 -14.695 1 49.62 462 THR B N 1
ATOM 8660 C CA . THR B 1 462 ? -32.344 -36.156 -14.898 1 49.62 462 THR B CA 1
ATOM 8661 C C . THR B 1 462 ? -31.688 -34.844 -14.414 1 49.62 462 THR B C 1
ATOM 8663 O O . THR B 1 462 ? -30.547 -34.562 -14.75 1 49.62 462 THR B O 1
ATOM 8666 N N . GLU B 1 463 ? -32.25 -34.062 -13.695 1 57.16 463 GLU B N 1
ATOM 8667 C CA . GLU B 1 463 ? -31.734 -32.75 -13.336 1 57.16 463 GLU B CA 1
ATOM 8668 C C . GLU B 1 463 ? -30.594 -32.875 -12.32 1 57.16 463 GLU B C 1
ATOM 8670 O O . GLU B 1 463 ? -30.688 -33.625 -11.359 1 57.16 463 GLU B O 1
ATOM 8675 N N . PRO B 1 464 ? -29.453 -32.25 -12.695 1 66.75 464 PRO B N 1
ATOM 8676 C CA . PRO B 1 464 ? -28.344 -32.25 -11.742 1 66.75 464 PRO B CA 1
ATOM 8677 C C . PRO B 1 464 ? -28.75 -31.766 -10.352 1 66.75 464 PRO B C 1
ATOM 8679 O O . PRO B 1 464 ? -29.578 -30.859 -10.242 1 66.75 464 PRO B O 1
ATOM 8682 N N . VAL B 1 465 ? -28.609 -32.656 -9.336 1 68.81 465 VAL B N 1
ATOM 8683 C CA . VAL B 1 465 ? -28.922 -32.344 -7.941 1 68.81 465 VAL B CA 1
ATOM 8684 C C . VAL B 1 465 ? -27.781 -31.531 -7.332 1 68.81 465 VAL B C 1
ATOM 8686 O O . VAL B 1 465 ? -26.609 -31.891 -7.477 1 68.81 465 VAL B O 1
ATOM 8689 N N . PRO B 1 466 ? -28.172 -30.312 -6.797 1 76.44 466 PRO B N 1
ATOM 8690 C CA . PRO B 1 466 ? -27.141 -29.594 -6.059 1 76.44 466 PRO B CA 1
ATOM 8691 C C . PRO B 1 466 ? -26.453 -30.453 -5.008 1 76.44 466 PRO B C 1
ATOM 8693 O O . PRO B 1 466 ? -27.078 -31.344 -4.422 1 76.44 466 PRO B O 1
ATOM 8696 N N . PHE B 1 467 ? -25.203 -30.312 -4.934 1 81.38 467 PHE B N 1
ATOM 8697 C CA . PHE B 1 467 ? -24.406 -31.062 -3.969 1 81.38 467 PHE B CA 1
ATOM 8698 C C . PHE B 1 467 ? -24.828 -30.734 -2.543 1 81.38 467 PHE B C 1
ATOM 8700 O O . PHE B 1 467 ? -25.047 -29.578 -2.203 1 81.38 467 PHE B O 1
ATOM 8707 N N . PRO B 1 468 ? -25.109 -31.719 -1.75 1 87.38 468 PRO B N 1
ATOM 8708 C CA . PRO B 1 468 ? -25.469 -31.453 -0.354 1 87.38 468 PRO B CA 1
ATOM 8709 C C . PRO B 1 468 ? -24.328 -30.797 0.433 1 87.38 468 PRO B C 1
ATOM 8711 O O . PRO B 1 468 ? -23.188 -31.281 0.398 1 87.38 468 PRO B O 1
ATOM 8714 N N . LEU B 1 469 ? -24.688 -29.797 1.211 1 91.44 469 LEU B N 1
ATOM 8715 C CA . LEU B 1 469 ? -23.688 -29.047 1.969 1 91.44 469 LEU B CA 1
ATOM 8716 C C . LEU B 1 469 ? -23.859 -29.281 3.467 1 91.44 469 LEU B C 1
ATOM 8718 O O . LEU B 1 469 ? -24.984 -29.391 3.965 1 91.44 469 LEU B O 1
ATOM 8722 N N . SER B 1 470 ? -22.75 -29.406 4.137 1 90.25 470 SER B N 1
ATOM 8723 C CA . SER B 1 470 ? -22.797 -29.359 5.598 1 90.25 470 SER B CA 1
ATOM 8724 C C . SER B 1 470 ? -23.25 -27.984 6.082 1 90.25 470 SER B C 1
ATOM 8726 O O . SER B 1 470 ? -23.234 -27.016 5.316 1 90.25 470 SER B O 1
ATOM 8728 N N . ASP B 1 471 ? -23.578 -27.875 7.328 1 88.38 471 ASP B N 1
ATOM 8729 C CA . ASP B 1 471 ? -23.969 -26.594 7.906 1 88.38 471 ASP B CA 1
ATOM 8730 C C . ASP B 1 471 ? -22.828 -25.594 7.84 1 88.38 471 ASP B C 1
ATOM 8732 O O . ASP B 1 471 ? -23.031 -24.422 7.527 1 88.38 471 ASP B O 1
ATOM 8736 N N . MET B 1 472 ? -21.719 -26.109 8.094 1 86.31 472 MET B N 1
ATOM 8737 C CA . MET B 1 472 ? -20.547 -25.234 8.062 1 86.31 472 MET B CA 1
ATOM 8738 C C . MET B 1 472 ? -20.297 -24.703 6.656 1 86.31 472 MET B C 1
ATOM 8740 O O . MET B 1 472 ? -20 -23.516 6.484 1 86.31 472 MET B O 1
ATOM 8744 N N . ALA B 1 473 ? -20.406 -25.578 5.719 1 90.25 473 ALA B N 1
ATOM 8745 C CA . ALA B 1 473 ? -20.188 -25.172 4.332 1 90.25 473 ALA B CA 1
ATOM 8746 C C . ALA B 1 473 ? -21.297 -24.234 3.848 1 90.25 473 ALA B C 1
ATOM 8748 O O . ALA B 1 473 ? -21.016 -23.281 3.119 1 90.25 473 ALA B O 1
ATOM 8749 N N . ALA B 1 474 ? -22.484 -24.516 4.262 1 91.06 474 ALA B N 1
ATOM 8750 C CA . ALA B 1 474 ? -23.625 -23.703 3.846 1 91.06 474 ALA B CA 1
ATOM 8751 C C . ALA B 1 474 ? -23.531 -22.297 4.41 1 91.06 474 ALA B C 1
ATOM 8753 O O . ALA B 1 474 ? -24.031 -21.344 3.801 1 91.06 474 ALA B O 1
ATOM 8754 N N . ASN B 1 475 ? -22.875 -22.219 5.504 1 91.25 475 ASN B N 1
ATOM 8755 C CA . ASN B 1 475 ? -22.766 -20.922 6.156 1 91.25 475 ASN B CA 1
ATOM 8756 C C . ASN B 1 475 ? -21.422 -20.25 5.863 1 91.25 475 ASN B C 1
ATOM 8758 O O . ASN B 1 475 ? -21.125 -19.188 6.398 1 91.25 475 ASN B O 1
ATOM 8762 N N . SER B 1 476 ? -20.672 -20.844 5.031 1 91.81 476 SER B N 1
ATOM 8763 C CA . SER B 1 476 ? -19.375 -20.297 4.668 1 91.81 476 SER B CA 1
ATOM 8764 C C . SER B 1 476 ? -19.5 -19.266 3.549 1 91.81 476 SER B C 1
ATOM 8766 O O . SER B 1 476 ? -20.5 -19.234 2.844 1 91.81 476 SER B O 1
ATOM 8768 N N . TRP B 1 477 ? -18.484 -18.453 3.428 1 93.5 477 TRP B N 1
ATOM 8769 C CA . TRP B 1 477 ? -18.531 -17.375 2.451 1 93.5 477 TRP B CA 1
ATOM 8770 C C . TRP B 1 477 ? -18.406 -17.906 1.031 1 93.5 477 TRP B C 1
ATOM 8772 O O . TRP B 1 477 ? -18.656 -17.188 0.062 1 93.5 477 TRP B O 1
ATOM 8782 N N . ILE B 1 478 ? -18.125 -19.172 0.826 1 92.75 478 ILE B N 1
ATOM 8783 C CA . ILE B 1 478 ? -17.922 -19.719 -0.512 1 92.75 478 ILE B CA 1
ATOM 8784 C C . ILE B 1 478 ? -19.25 -20.25 -1.064 1 92.75 478 ILE B C 1
ATOM 8786 O O . ILE B 1 478 ? -19.344 -20.547 -2.258 1 92.75 478 ILE B O 1
ATOM 8790 N N . ALA B 1 479 ? -20.25 -20.438 -0.232 1 94.06 479 ALA B N 1
ATOM 8791 C CA . ALA B 1 479 ? -21.5 -21.094 -0.604 1 94.06 479 ALA B CA 1
ATOM 8792 C C . ALA B 1 479 ? -22.094 -20.469 -1.865 1 94.06 479 ALA B C 1
ATOM 8794 O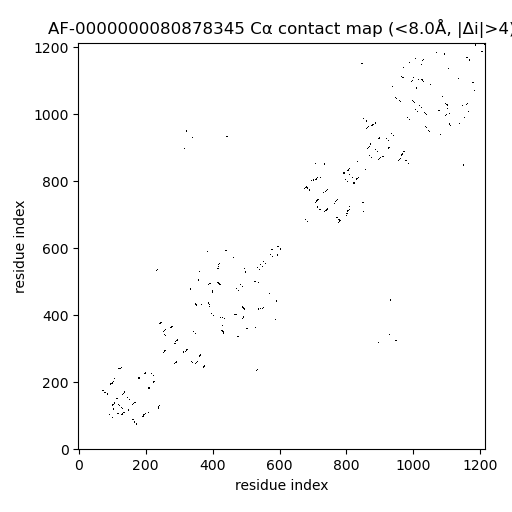 O . ALA B 1 479 ? -22.453 -21.172 -2.805 1 94.06 479 ALA B O 1
ATOM 8795 N N . PRO B 1 480 ? -22.047 -19.172 -1.96 1 93.81 480 PRO B N 1
ATOM 8796 C CA . PRO B 1 480 ? -22.703 -18.562 -3.117 1 93.81 480 PRO B CA 1
ATOM 8797 C C . PRO B 1 480 ? -21.938 -18.766 -4.418 1 93.81 480 PRO B C 1
ATOM 8799 O O . PRO B 1 480 ? -22.469 -18.516 -5.504 1 93.81 480 PRO B O 1
ATOM 8802 N N . ILE B 1 481 ? -20.734 -19.234 -4.344 1 94.62 481 ILE B N 1
ATOM 8803 C CA . ILE B 1 481 ? -19.953 -19.328 -5.574 1 94.62 481 ILE B CA 1
ATOM 8804 C C . ILE B 1 481 ? -19.719 -20.781 -5.938 1 94.62 481 ILE B C 1
ATOM 8806 O O . ILE B 1 481 ? -19.062 -21.094 -6.945 1 94.62 481 ILE B O 1
ATOM 8810 N N . LEU B 1 482 ? -20.188 -21.703 -5.211 1 95.25 482 LEU B N 1
ATOM 8811 C CA . LEU B 1 482 ? -20 -23.125 -5.469 1 95.25 482 LEU B CA 1
ATOM 8812 C C . LEU B 1 482 ? -20.656 -23.531 -6.785 1 95.25 482 LEU B C 1
ATOM 8814 O O . LEU B 1 482 ? -20.125 -24.359 -7.523 1 95.25 482 LEU B O 1
ATOM 8818 N N . ASP B 1 483 ? -21.766 -22.938 -7.082 1 92.75 483 ASP B N 1
ATOM 8819 C CA . ASP B 1 483 ? -22.5 -23.297 -8.289 1 92.75 483 ASP B CA 1
ATOM 8820 C C . ASP B 1 483 ? -21.688 -22.969 -9.547 1 92.75 483 ASP B C 1
ATOM 8822 O O . ASP B 1 483 ? -21.609 -23.781 -10.469 1 92.75 483 ASP B O 1
ATOM 8826 N N . ILE B 1 484 ? -21.109 -21.828 -9.562 1 93.06 484 ILE B N 1
ATOM 8827 C CA . ILE B 1 484 ? -20.359 -21.438 -10.75 1 93.06 484 ILE B CA 1
ATOM 8828 C C . ILE B 1 484 ? -19.094 -22.281 -10.852 1 93.06 484 ILE B C 1
ATOM 8830 O O . ILE B 1 484 ? -18.656 -22.609 -11.953 1 93.06 484 ILE B O 1
ATOM 8834 N N . ILE B 1 485 ? -18.484 -22.641 -9.773 1 95.12 485 ILE B N 1
ATOM 8835 C CA . ILE B 1 485 ? -17.297 -23.484 -9.773 1 95.12 485 ILE B CA 1
ATOM 8836 C C . ILE B 1 485 ? -17.625 -24.844 -10.391 1 95.12 485 ILE B C 1
ATOM 8838 O O . ILE B 1 485 ? -16.891 -25.344 -11.234 1 95.12 485 ILE B O 1
ATOM 8842 N N . ARG B 1 486 ? -18.719 -25.375 -9.992 1 93.38 486 ARG B N 1
ATOM 8843 C CA . ARG B 1 486 ? -19.156 -26.656 -10.539 1 93.38 486 ARG B CA 1
ATOM 8844 C C . ARG B 1 486 ? -19.531 -26.516 -12.008 1 93.38 486 ARG B C 1
ATOM 8846 O O . ARG B 1 486 ? -19.141 -27.359 -12.836 1 93.38 486 ARG B O 1
ATOM 8853 N N . ALA B 1 487 ? -20.203 -25.469 -12.328 1 90.94 487 ALA B N 1
ATOM 8854 C CA . ALA B 1 487 ? -20.703 -25.25 -13.688 1 90.94 487 ALA B CA 1
ATOM 8855 C C . ALA B 1 487 ? -19.547 -25.078 -14.664 1 90.94 487 ALA B C 1
ATOM 8857 O O . ALA B 1 487 ? -19.688 -25.359 -15.859 1 90.94 487 ALA B O 1
ATOM 8858 N N . ARG B 1 488 ? -18.438 -24.625 -14.172 1 92.56 488 ARG B N 1
ATOM 8859 C CA . ARG B 1 488 ? -17.297 -24.359 -15.039 1 92.56 488 ARG B CA 1
ATOM 8860 C C . ARG B 1 488 ? -16.297 -25.516 -14.992 1 92.56 488 ARG B C 1
ATOM 8862 O O . ARG B 1 488 ? -15.398 -25.594 -15.82 1 92.56 488 ARG B O 1
ATOM 8869 N N . GLY B 1 489 ? -16.5 -26.406 -14.008 1 92.69 489 GLY B N 1
ATOM 8870 C CA . GLY B 1 489 ? -15.547 -27.484 -13.82 1 92.69 489 GLY B CA 1
ATOM 8871 C C . GLY B 1 489 ? -14.211 -27 -13.281 1 92.69 489 GLY B C 1
ATOM 8872 O O . GLY B 1 489 ? -13.156 -27.5 -13.688 1 92.69 489 GLY B O 1
ATOM 8873 N N . TYR B 1 490 ? -14.242 -26 -12.5 1 95.06 490 TYR B N 1
ATOM 8874 C CA . TYR B 1 490 ? -13.023 -25.453 -11.906 1 95.06 490 TYR B CA 1
ATOM 8875 C C . TYR B 1 490 ? -12.508 -26.359 -10.797 1 95.06 490 TYR B C 1
ATOM 8877 O O . TYR B 1 490 ? -13.281 -27.078 -10.156 1 95.06 490 TYR B O 1
ATOM 8885 N N . VAL B 1 491 ? -11.195 -26.281 -10.625 1 96.75 491 VAL B N 1
ATOM 8886 C CA . VAL B 1 491 ? -10.586 -27.078 -9.57 1 96.75 491 VAL B CA 1
ATOM 8887 C C . VAL B 1 491 ? -9.523 -26.25 -8.852 1 96.75 491 VAL B C 1
ATOM 8889 O O . VAL B 1 491 ? -9.008 -25.281 -9.391 1 96.75 491 VAL B O 1
ATOM 8892 N N . MET B 1 492 ? -9.242 -26.609 -7.664 1 98.12 492 MET B N 1
ATOM 8893 C CA . MET B 1 492 ? -8.195 -26.031 -6.828 1 98.12 492 MET B CA 1
ATOM 8894 C C . MET B 1 492 ? -7.09 -27.031 -6.559 1 98.12 492 MET B C 1
ATOM 8896 O O . MET B 1 492 ? -7.355 -28.234 -6.398 1 98.12 492 MET B O 1
ATOM 8900 N N . LEU B 1 493 ? -5.848 -26.531 -6.562 1 98.12 493 LEU B N 1
ATOM 8901 C CA . LEU B 1 493 ? -4.707 -27.375 -6.23 1 98.12 493 LEU B CA 1
ATOM 8902 C C . LEU B 1 493 ? -4.535 -27.5 -4.723 1 98.12 493 LEU B C 1
ATOM 8904 O O . LEU B 1 493 ? -4.422 -26.484 -4.023 1 98.12 493 LEU B O 1
ATOM 8908 N N . TYR B 1 494 ? -4.551 -28.734 -4.23 1 97.19 494 TYR B N 1
ATOM 8909 C CA . TYR B 1 494 ? -4.332 -29.016 -2.814 1 97.19 494 TYR B CA 1
ATOM 8910 C C . TYR B 1 494 ? -2.982 -29.688 -2.594 1 97.19 494 TYR B C 1
ATOM 8912 O O . TYR B 1 494 ? -2.59 -30.562 -3.361 1 97.19 494 TYR B O 1
ATOM 8920 N N . PRO B 1 495 ? -2.285 -29.234 -1.589 1 95.94 495 PRO B N 1
ATOM 8921 C CA . PRO B 1 495 ? -1.039 -29.922 -1.249 1 95.94 495 PRO B CA 1
ATOM 8922 C C . PRO B 1 495 ? -1.273 -31.234 -0.516 1 95.94 495 PRO B C 1
ATOM 8924 O O . PRO B 1 495 ? -2.359 -31.453 0.027 1 95.94 495 PRO B O 1
ATOM 8927 N N . ALA B 1 496 ? -0.323 -32.094 -0.649 1 92.12 496 ALA B N 1
ATOM 8928 C CA . ALA B 1 496 ? -0.311 -33.344 0.106 1 92.12 496 ALA B CA 1
ATOM 8929 C C . ALA B 1 496 ? 1.112 -33.75 0.493 1 92.12 496 ALA B C 1
ATOM 8931 O O . ALA B 1 496 ? 1.805 -34.438 -0.267 1 92.12 496 ALA B O 1
ATOM 8932 N N . PHE B 1 497 ? 1.542 -33.281 1.6 1 90.81 497 PHE B N 1
ATOM 8933 C CA . PHE B 1 497 ? 2.855 -33.656 2.121 1 90.81 497 PHE B CA 1
ATOM 8934 C C . PHE B 1 497 ? 2.736 -34.719 3.193 1 90.81 497 PHE B C 1
ATOM 8936 O O . PHE B 1 497 ? 1.796 -34.719 3.99 1 90.81 497 PHE B O 1
ATOM 8943 N N . ALA B 1 498 ? 3.641 -35.531 3.34 1 86.88 498 ALA B N 1
ATOM 8944 C CA . ALA B 1 498 ? 3.568 -36.688 4.223 1 86.88 498 ALA B CA 1
ATOM 8945 C C . ALA B 1 498 ? 3.664 -36.25 5.688 1 86.88 498 ALA B C 1
ATOM 8947 O O . ALA B 1 498 ? 2.93 -36.781 6.535 1 86.88 498 ALA B O 1
ATOM 8948 N N . TYR B 1 499 ? 4.488 -35.312 5.996 1 87.19 499 TYR B N 1
ATOM 8949 C CA . TYR B 1 499 ? 4.793 -35.094 7.41 1 87.19 499 TYR B CA 1
ATOM 8950 C C . TYR B 1 499 ? 4.648 -33.656 7.805 1 87.19 499 TYR B C 1
ATOM 8952 O O . TYR B 1 499 ? 4.762 -33.281 8.984 1 87.19 499 TYR B O 1
ATOM 8960 N N . GLU B 1 500 ? 4.422 -32.812 6.867 1 92.56 500 GLU B N 1
ATOM 8961 C CA . GLU B 1 500 ? 4.41 -31.391 7.148 1 92.56 500 GLU B CA 1
ATOM 8962 C C . GLU B 1 500 ? 3.238 -30.703 6.453 1 92.56 500 GLU B C 1
ATOM 8964 O O . GLU B 1 500 ? 2.572 -31.297 5.609 1 92.56 500 GLU B O 1
ATOM 8969 N N . SER B 1 501 ? 3.01 -29.453 6.918 1 93.94 501 SER B N 1
ATOM 8970 C CA . SER B 1 501 ? 1.953 -28.656 6.32 1 93.94 501 SER B CA 1
ATOM 8971 C C . SER B 1 501 ? 2.434 -27.234 6.043 1 93.94 501 SER B C 1
ATOM 8973 O O . SER B 1 501 ? 3.439 -26.797 6.602 1 93.94 501 SER B O 1
ATOM 8975 N N . LEU B 1 502 ? 1.815 -26.625 5.09 1 97.25 502 LEU B N 1
ATOM 8976 C CA . LEU B 1 502 ? 2.166 -25.25 4.742 1 97.25 502 LEU B CA 1
ATOM 8977 C C . LEU B 1 502 ? 1.356 -24.25 5.57 1 97.25 502 LEU B C 1
ATOM 8979 O O . LEU B 1 502 ? 1.728 -23.078 5.68 1 97.25 502 LEU B O 1
ATOM 8983 N N . ALA B 1 503 ? 0.256 -24.688 6.086 1 97.25 503 ALA B N 1
ATOM 8984 C CA . ALA B 1 503 ? -0.587 -23.891 6.969 1 97.25 503 ALA B CA 1
ATOM 8985 C C . ALA B 1 503 ? -1.377 -24.781 7.926 1 97.25 503 ALA B C 1
ATOM 8987 O O . ALA B 1 503 ? -1.718 -25.906 7.586 1 97.25 503 ALA B O 1
ATOM 8988 N N . ILE B 1 504 ? -1.615 -24.266 9.125 1 94.81 504 ILE B N 1
ATOM 8989 C CA . ILE B 1 504 ? -2.451 -24.922 10.133 1 94.81 504 ILE B CA 1
ATOM 8990 C C . ILE B 1 504 ? -3.512 -23.938 10.633 1 94.81 504 ILE B C 1
ATOM 8992 O O . ILE B 1 504 ? -3.221 -22.766 10.859 1 94.81 504 ILE B O 1
ATOM 8996 N N . VAL B 1 505 ? -4.684 -24.391 10.641 1 92.69 505 VAL B N 1
ATOM 8997 C CA . VAL B 1 505 ? -5.746 -23.562 11.219 1 92.69 505 VAL B CA 1
ATOM 8998 C C . VAL B 1 505 ? -6.125 -24.109 12.594 1 92.69 505 VAL B C 1
ATOM 9000 O O . VAL B 1 505 ? -6.609 -25.25 12.711 1 92.69 505 VAL B O 1
ATOM 9003 N N . HIS B 1 506 ? -5.891 -23.312 13.617 1 86.12 506 HIS B N 1
ATOM 9004 C CA . HIS B 1 506 ? -6.094 -23.734 15 1 86.12 506 HIS B CA 1
ATOM 9005 C C . HIS B 1 506 ? -7.562 -23.641 15.391 1 86.12 506 HIS B C 1
ATOM 9007 O O . HIS B 1 506 ? -8.273 -22.734 14.969 1 86.12 506 HIS B O 1
ATOM 9013 N N . HIS B 1 507 ? -8.141 -24.688 15.891 1 71.88 507 HIS B N 1
ATOM 9014 C CA . HIS B 1 507 ? -9.516 -24.688 16.375 1 71.88 507 HIS B CA 1
ATOM 9015 C C . HIS B 1 507 ? -9.57 -24.359 17.859 1 71.88 507 HIS B C 1
ATOM 9017 O O . HIS B 1 507 ? -8.664 -24.703 18.625 1 71.88 507 HIS B O 1
ATOM 9023 N N . GLU B 1 508 ? -9.969 -23.219 18.391 1 54.91 508 GLU B N 1
ATOM 9024 C CA . GLU B 1 508 ? -10.078 -22.875 19.812 1 54.91 508 GLU B CA 1
ATOM 9025 C C . GLU B 1 508 ? -10.977 -23.875 20.547 1 54.91 508 GLU B C 1
ATOM 9027 O O . GLU B 1 508 ? -12.203 -23.766 20.469 1 54.91 508 GLU B O 1
ATOM 9032 N N . GLN B 1 509 ? -10.922 -25.125 20.609 1 45.78 509 GLN B N 1
ATOM 9033 C CA . GLN B 1 509 ? -11.641 -25.625 21.766 1 45.78 509 GLN B CA 1
ATOM 9034 C C . GLN B 1 509 ? -11.141 -24.969 23.062 1 45.78 509 GLN B C 1
ATOM 9036 O O . GLN B 1 509 ? -9.938 -24.75 23.219 1 45.78 509 GLN B O 1
ATOM 9041 N N . PRO B 1 510 ? -12.047 -24.297 23.844 1 37.69 510 PRO B N 1
ATOM 9042 C CA . PRO B 1 510 ? -11.609 -23.891 25.188 1 37.69 510 PRO B CA 1
ATOM 9043 C C . PRO B 1 510 ? -10.641 -24.891 25.828 1 37.69 510 PRO B C 1
ATOM 9045 O O . PRO B 1 510 ? -10.727 -26.094 25.562 1 37.69 510 PRO B O 1
ATOM 9048 N N . SER B 1 511 ? -9.492 -24.375 26.078 1 34.97 511 SER B N 1
ATOM 9049 C CA . SER B 1 511 ? -8.562 -25.203 26.844 1 34.97 511 SER B CA 1
ATOM 9050 C C . SER B 1 511 ? -9.312 -26.125 27.797 1 34.97 511 SER B C 1
ATOM 9052 O O . SER B 1 511 ? -8.75 -27.125 28.266 1 34.97 511 SER B O 1
ATOM 9054 N N . TYR B 1 512 ? -10.453 -25.656 28.375 1 33.44 512 TYR B N 1
ATOM 9055 C CA . TYR B 1 512 ? -11.07 -26.438 29.438 1 33.44 512 TYR B CA 1
ATOM 9056 C C . TYR B 1 512 ? -11.625 -27.75 28.906 1 33.44 512 TYR B C 1
ATOM 9058 O O . TYR B 1 512 ? -12.023 -28.625 29.672 1 33.44 512 TYR B O 1
ATOM 9066 N N . THR B 1 513 ? -12.023 -27.734 27.719 1 32.47 513 THR B N 1
ATOM 9067 C CA . THR B 1 513 ? -12.648 -29.031 27.469 1 32.47 513 THR B CA 1
ATOM 9068 C C . THR B 1 513 ? -11.602 -30.094 27.188 1 32.47 513 THR B C 1
ATOM 9070 O O . THR B 1 513 ? -11.523 -30.609 26.062 1 32.47 513 THR B O 1
ATOM 9073 N N . ARG B 1 514 ? -10.367 -29.875 27.656 1 33.84 514 ARG B N 1
ATOM 9074 C CA . ARG B 1 514 ? -9.578 -31.094 27.797 1 33.84 514 ARG B CA 1
ATOM 9075 C C . ARG B 1 514 ? -10.328 -32.125 28.625 1 33.84 514 ARG B C 1
ATOM 9077 O O . ARG B 1 514 ? -10.258 -32.125 29.844 1 33.84 514 ARG B O 1
ATOM 9084 N N . SER B 1 515 ? -11.648 -32.281 28.359 1 31.55 515 SER B N 1
ATOM 9085 C CA . SER B 1 515 ? -12.062 -33.438 29.156 1 31.55 515 SER B CA 1
ATOM 9086 C C . SER B 1 515 ? -11.062 -34.562 29.031 1 31.55 515 SER B C 1
ATOM 9088 O O . SER B 1 515 ? -10.461 -34.781 27.969 1 31.55 515 SER B O 1
ATOM 9090 N N . ILE B 1 516 ? -10.5 -35.125 30.141 1 33.12 516 ILE B N 1
ATOM 9091 C CA . ILE B 1 516 ? -9.953 -36.406 30.594 1 33.12 516 ILE B CA 1
ATOM 9092 C C . ILE B 1 516 ? -10.695 -37.562 29.906 1 33.12 516 ILE B C 1
ATOM 9094 O O . ILE B 1 516 ? -10.438 -38.719 30.219 1 33.12 516 ILE B O 1
ATOM 9098 N N . ARG B 1 517 ? -12 -37.344 29.438 1 31.23 517 ARG B N 1
ATOM 9099 C CA . ARG B 1 517 ? -12.586 -38.656 29.219 1 31.23 517 ARG B CA 1
ATOM 9100 C C . ARG B 1 517 ? -11.812 -39.406 28.141 1 31.23 517 ARG B C 1
ATOM 9102 O O . ARG B 1 517 ? -11.32 -38.812 27.188 1 31.23 517 ARG B O 1
ATOM 9109 N N . GLY B 1 518 ? -11.367 -40.656 28.328 1 33.19 518 GLY B N 1
ATOM 9110 C CA . GLY B 1 518 ? -10.734 -41.844 27.766 1 33.19 518 GLY B CA 1
ATOM 9111 C C . GLY B 1 518 ? -11.047 -42.062 26.297 1 33.19 518 GLY B C 1
ATOM 9112 O O . GLY B 1 518 ? -10.617 -43.062 25.703 1 33.19 518 GLY B O 1
ATOM 9113 N N . GLY B 1 519 ? -12.336 -41.719 25.828 1 34.06 519 GLY B N 1
ATOM 9114 C CA . GLY B 1 519 ? -12.562 -42.375 24.547 1 34.06 519 GLY B CA 1
ATOM 9115 C C . GLY B 1 519 ? -11.695 -41.812 23.422 1 34.06 519 GLY B C 1
ATOM 9116 O O . GLY B 1 519 ? -11.125 -40.719 23.562 1 34.06 519 GLY B O 1
ATOM 9117 N N . GLY B 1 520 ? -11.195 -42.719 22.562 1 33.75 520 GLY B N 1
ATOM 9118 C CA . GLY B 1 520 ? -10.273 -42.656 21.438 1 33.75 520 GLY B CA 1
ATOM 9119 C C . GLY B 1 520 ? -10.578 -41.562 20.438 1 33.75 520 GLY B C 1
ATOM 9120 O O . GLY B 1 520 ? -11.148 -41.812 19.375 1 33.75 520 GLY B O 1
ATOM 9121 N N . ARG B 1 521 ? -11.344 -40.562 20.922 1 40.78 521 ARG B N 1
ATOM 9122 C CA . ARG B 1 521 ? -11.484 -39.688 19.766 1 40.78 521 ARG B CA 1
ATOM 9123 C C . ARG B 1 521 ? -10.141 -39.469 19.078 1 40.78 521 ARG B C 1
ATOM 9125 O O . ARG B 1 521 ? -9.164 -39.031 19.719 1 40.78 521 ARG B O 1
ATOM 9132 N N . ARG B 1 522 ? -9.883 -40.125 17.969 1 37 522 ARG B N 1
ATOM 9133 C CA . ARG B 1 522 ? -8.789 -40.062 17.016 1 37 522 ARG B CA 1
ATOM 9134 C C . ARG B 1 522 ? -8.375 -38.625 16.766 1 37 522 ARG B C 1
ATOM 9136 O O . ARG B 1 522 ? -9.148 -37.812 16.25 1 37 522 ARG B O 1
ATOM 9143 N N . THR B 1 523 ? -7.773 -37.875 17.531 1 43.25 523 THR B N 1
ATOM 9144 C CA . THR B 1 523 ? -7.133 -36.562 17.328 1 43.25 523 THR B CA 1
ATOM 9145 C C . THR B 1 523 ? -6.422 -36.531 15.984 1 43.25 523 THR B C 1
ATOM 9147 O O . THR B 1 523 ? -5.508 -37.312 15.727 1 43.25 523 THR B O 1
ATOM 9150 N N . VAL B 1 524 ? -7.109 -36.375 14.938 1 48.03 524 VAL B N 1
ATOM 9151 C CA . VAL B 1 524 ? -6.398 -36.156 13.68 1 48.03 524 VAL B CA 1
ATOM 9152 C C . VAL B 1 524 ? -5.129 -35.344 13.938 1 48.03 524 VAL B C 1
ATOM 9154 O O . VAL B 1 524 ? -5.191 -34.219 14.461 1 48.03 524 VAL B O 1
ATOM 9157 N N . LYS B 1 525 ? -4.039 -35.938 14.203 1 56.19 525 LYS B N 1
ATOM 9158 C CA . LYS B 1 525 ? -2.715 -35.344 14.414 1 56.19 525 LYS B CA 1
ATOM 9159 C C . LYS B 1 525 ? -2.402 -34.281 13.367 1 56.19 525 LYS B C 1
ATOM 9161 O O . LYS B 1 525 ? -2.328 -34.594 12.172 1 56.19 525 LYS B O 1
ATOM 9166 N N . GLU B 1 526 ? -2.688 -32.969 13.656 1 74.38 526 GLU B N 1
ATOM 9167 C CA . GLU B 1 526 ? -2.297 -31.844 12.812 1 74.38 526 GLU B CA 1
ATOM 9168 C C . GLU B 1 526 ? -0.812 -31.906 12.469 1 74.38 526 GLU B C 1
ATOM 9170 O O . GLU B 1 526 ? 0.026 -32.125 13.352 1 74.38 526 GLU B O 1
ATOM 9175 N N . LYS B 1 527 ? -0.52 -32.125 11.211 1 85.88 527 LYS B N 1
ATOM 9176 C CA . LYS B 1 527 ? 0.865 -32.062 10.758 1 85.88 527 LYS B CA 1
ATOM 9177 C C . LYS B 1 527 ? 1.528 -30.75 11.133 1 85.88 527 LYS B C 1
ATOM 9179 O O . LYS B 1 527 ? 0.903 -29.688 11.062 1 85.88 527 LYS B O 1
ATOM 9184 N N . PRO B 1 528 ? 2.709 -30.875 11.648 1 92.25 528 PRO B N 1
ATOM 9185 C CA . PRO B 1 528 ? 3.418 -29.625 11.969 1 92.25 528 PRO B CA 1
ATOM 9186 C C . PRO B 1 528 ? 3.715 -28.781 10.734 1 92.25 528 PRO B C 1
ATOM 9188 O O . PRO B 1 528 ? 3.693 -29.297 9.609 1 92.25 528 PRO B O 1
ATOM 9191 N N . LEU B 1 529 ? 4.027 -27.516 10.945 1 95.25 529 LEU B N 1
ATOM 9192 C CA . LEU B 1 529 ? 4.371 -26.594 9.859 1 95.25 529 LEU B CA 1
ATOM 9193 C C . LEU B 1 529 ? 5.742 -26.938 9.281 1 95.25 529 LEU B C 1
ATOM 9195 O O . LEU B 1 529 ? 6.66 -27.297 10.016 1 95.25 529 LEU B O 1
ATOM 9199 N N . MET B 1 530 ? 5.879 -26.812 8.062 1 94.12 530 MET B N 1
ATOM 9200 C CA . MET B 1 530 ? 7.164 -27 7.395 1 94.12 530 MET B CA 1
ATOM 9201 C C . MET B 1 530 ? 8.172 -25.953 7.855 1 94.12 530 MET B C 1
ATOM 9203 O O . MET B 1 530 ? 8 -24.75 7.598 1 94.12 530 MET B O 1
ATOM 9207 N N . GLU B 1 531 ? 9.227 -26.328 8.445 1 91.75 531 GLU B N 1
ATOM 9208 C CA . GLU B 1 531 ? 10.219 -25.406 9 1 91.75 531 GLU B CA 1
ATOM 9209 C C . GLU B 1 531 ? 11.469 -25.359 8.125 1 91.75 531 GLU B C 1
ATOM 9211 O O . GLU B 1 531 ? 12.117 -24.312 8.023 1 91.75 531 GLU B O 1
ATOM 9216 N N . LYS B 1 532 ? 11.703 -26.453 7.566 1 90.62 532 LYS B N 1
ATOM 9217 C CA . LYS B 1 532 ? 12.852 -26.547 6.672 1 90.62 532 LYS B CA 1
ATOM 9218 C C . LYS B 1 532 ? 12.414 -26.531 5.211 1 90.62 532 LYS B C 1
ATOM 9220 O O . LYS B 1 532 ? 11.242 -26.75 4.906 1 90.62 532 LYS B O 1
ATOM 9225 N N . ASN B 1 533 ? 13.406 -26.219 4.41 1 88.75 533 ASN B N 1
ATOM 9226 C CA . ASN B 1 533 ? 13.094 -26.172 2.984 1 88.75 533 ASN B CA 1
ATOM 9227 C C . ASN B 1 533 ? 12.969 -27.562 2.389 1 88.75 533 ASN B C 1
ATOM 9229 O O . ASN B 1 533 ? 13.828 -28 1.626 1 88.75 533 ASN B O 1
ATOM 9233 N N . ASN B 1 534 ? 11.875 -28.234 2.566 1 88.62 534 ASN B N 1
ATOM 9234 C CA . ASN B 1 534 ? 11.633 -29.578 2.057 1 88.62 534 ASN B CA 1
ATOM 9235 C C . ASN B 1 534 ? 10.625 -29.562 0.909 1 88.62 534 ASN B C 1
ATOM 9237 O O . ASN B 1 534 ? 10.047 -30.594 0.578 1 88.62 534 ASN B O 1
ATOM 9241 N N . LEU B 1 535 ? 10.492 -28.469 0.312 1 91.31 535 LEU B N 1
ATOM 9242 C CA . LEU B 1 535 ? 9.445 -28.328 -0.697 1 91.31 535 LEU B CA 1
ATOM 9243 C C . LEU B 1 535 ? 9.68 -29.297 -1.855 1 91.31 535 LEU B C 1
ATOM 9245 O O . LEU B 1 535 ? 8.805 -30.094 -2.188 1 91.31 535 LEU B O 1
ATOM 9249 N N . LEU B 1 536 ? 10.883 -29.328 -2.389 1 91.69 536 LEU B N 1
ATOM 9250 C CA . LEU B 1 536 ? 11.172 -30.188 -3.531 1 91.69 536 LEU B CA 1
ATOM 9251 C C . LEU B 1 536 ? 11.297 -31.641 -3.098 1 91.69 536 LEU B C 1
ATOM 9253 O O . LEU B 1 536 ? 10.805 -32.531 -3.789 1 91.69 536 LEU B O 1
ATOM 9257 N N . ASP B 1 537 ? 11.836 -31.812 -1.983 1 90.31 537 ASP B N 1
ATOM 9258 C CA . ASP B 1 537 ? 12.078 -33.156 -1.487 1 90.31 537 ASP B CA 1
ATOM 9259 C C . ASP B 1 537 ? 10.766 -33.844 -1.124 1 90.31 537 ASP B C 1
ATOM 9261 O O . ASP B 1 537 ? 10.68 -35.094 -1.156 1 90.31 537 ASP B O 1
ATOM 9265 N N . SER B 1 538 ? 9.781 -33.062 -0.812 1 91.12 538 SER B N 1
ATOM 9266 C CA . SER B 1 538 ? 8.508 -33.625 -0.371 1 91.12 538 SER B CA 1
ATOM 9267 C C . SER B 1 538 ? 7.555 -33.812 -1.544 1 91.12 538 SER B C 1
ATOM 9269 O O . SER B 1 538 ? 6.457 -34.344 -1.376 1 91.12 538 SER B O 1
ATOM 9271 N N . LEU B 1 539 ? 7.977 -33.406 -2.711 1 93 539 LEU B N 1
ATOM 9272 C CA . LEU B 1 539 ? 7.164 -33.562 -3.91 1 93 539 LEU B CA 1
ATOM 9273 C C . LEU B 1 539 ? 7.582 -34.812 -4.684 1 93 539 LEU B C 1
ATOM 9275 O O . LEU B 1 539 ? 8.75 -35.219 -4.645 1 93 539 LEU B O 1
ATOM 9279 N N . PRO B 1 540 ? 6.59 -35.375 -5.371 1 91.06 540 PRO B N 1
ATOM 9280 C CA . PRO B 1 540 ? 6.977 -36.5 -6.223 1 91.06 540 PRO B CA 1
ATOM 9281 C C . PRO B 1 540 ? 8.023 -36.125 -7.27 1 91.06 540 PRO B C 1
ATOM 9283 O O . PRO B 1 540 ? 7.879 -35.094 -7.938 1 91.06 540 PRO B O 1
ATOM 9286 N N . ASN B 1 541 ? 9.078 -36.938 -7.363 1 90 541 ASN B N 1
ATOM 9287 C CA . ASN B 1 541 ? 10.156 -36.719 -8.328 1 90 541 ASN B CA 1
ATOM 9288 C C . ASN B 1 541 ? 10.844 -35.375 -8.133 1 90 541 ASN B C 1
ATOM 9290 O O . ASN B 1 541 ? 11.453 -34.844 -9.055 1 90 541 ASN B O 1
ATOM 9294 N N . GLY B 1 542 ? 10.594 -34.75 -7.004 1 91.5 542 GLY B N 1
ATOM 9295 C CA . GLY B 1 542 ? 11.266 -33.5 -6.664 1 91.5 542 GLY B CA 1
ATOM 9296 C C . GLY B 1 542 ? 10.789 -32.312 -7.484 1 91.5 542 GLY B C 1
ATOM 9297 O O . GLY B 1 542 ? 11.555 -31.391 -7.766 1 91.5 542 GLY B O 1
ATOM 9298 N N . ASP B 1 543 ? 9.617 -32.375 -7.961 1 94.19 543 ASP B N 1
ATOM 9299 C CA . ASP B 1 543 ? 9.062 -31.328 -8.805 1 94.19 543 ASP B CA 1
ATOM 9300 C C . ASP B 1 543 ? 7.535 -31.312 -8.727 1 94.19 543 ASP B C 1
ATOM 9302 O O . ASP B 1 543 ? 6.93 -32.25 -8.188 1 94.19 543 ASP B O 1
ATOM 9306 N N . LEU B 1 544 ? 6.996 -30.219 -9.164 1 95 544 LEU B N 1
ATOM 9307 C CA . LEU B 1 544 ? 5.547 -30.172 -9.328 1 95 544 LEU B CA 1
ATOM 9308 C C . LEU B 1 544 ? 5.102 -31.062 -10.484 1 95 544 LEU B C 1
ATOM 9310 O O . LEU B 1 544 ? 5.68 -31.016 -11.57 1 95 544 LEU B O 1
ATOM 9314 N N . PRO B 1 545 ? 4.09 -31.875 -10.258 1 93.69 545 PRO B N 1
ATOM 9315 C CA . PRO B 1 545 ? 3.631 -32.781 -11.32 1 93.69 545 PRO B CA 1
ATOM 9316 C C . PRO B 1 545 ? 2.986 -32.031 -12.484 1 93.69 545 PRO B C 1
ATOM 9318 O O . PRO B 1 545 ? 2.496 -30.906 -12.32 1 93.69 545 PRO B O 1
ATOM 9321 N N . VAL B 1 546 ? 3.029 -32.719 -13.648 1 92.81 546 VAL B N 1
ATOM 9322 C CA . VAL B 1 546 ? 2.371 -32.188 -14.828 1 92.81 546 VAL B CA 1
ATOM 9323 C C . VAL B 1 546 ? 0.862 -32.125 -14.602 1 92.81 546 VAL B C 1
ATOM 9325 O O . VAL B 1 546 ? 0.26 -33.094 -14.164 1 92.81 546 VAL B O 1
ATOM 9328 N N . TYR B 1 547 ? 0.272 -31.078 -14.891 1 93 547 TYR B N 1
ATOM 9329 C CA . TYR B 1 547 ? -1.082 -30.719 -14.484 1 93 547 TYR B CA 1
ATOM 9330 C C . TYR B 1 547 ? -2.094 -31.734 -15 1 93 547 TYR B C 1
ATOM 9332 O O . TYR B 1 547 ? -2.863 -32.312 -14.219 1 93 547 TYR B O 1
ATOM 9340 N N . ASN B 1 548 ? -2.123 -32.062 -16.266 1 88.31 548 ASN B N 1
ATOM 9341 C CA . ASN B 1 548 ? -3.191 -32.844 -16.875 1 88.31 548 ASN B CA 1
ATOM 9342 C C . ASN B 1 548 ? -2.943 -34.344 -16.734 1 88.31 548 ASN B C 1
ATOM 9344 O O . ASN B 1 548 ? -3.891 -35.125 -16.656 1 88.31 548 ASN B O 1
ATOM 9348 N N . SER B 1 549 ? -1.668 -34.688 -16.516 1 87.69 549 SER B N 1
ATOM 9349 C CA . SER B 1 549 ? -1.384 -36.125 -16.609 1 87.69 549 SER B CA 1
ATOM 9350 C C . SER B 1 549 ? -0.951 -36.688 -15.273 1 87.69 549 SER B C 1
ATOM 9352 O O . SER B 1 549 ? -1.205 -37.875 -14.984 1 87.69 549 SER B O 1
ATOM 9354 N N . GLU B 1 550 ? -0.421 -35.906 -14.508 1 89.88 550 GLU B N 1
ATOM 9355 C CA . GLU B 1 550 ? 0.223 -36.469 -13.336 1 89.88 550 GLU B CA 1
ATOM 9356 C C . GLU B 1 550 ? -0.501 -36.094 -12.055 1 89.88 550 GLU B C 1
ATOM 9358 O O . GLU B 1 550 ? -0.351 -36.75 -11.023 1 89.88 550 GLU B O 1
ATOM 9363 N N . LEU B 1 551 ? -1.226 -35.062 -12.062 1 92.88 551 LEU B N 1
ATOM 9364 C CA . LEU B 1 551 ? -1.963 -34.656 -10.867 1 92.88 551 LEU B CA 1
ATOM 9365 C C . LEU B 1 551 ? -3.25 -35.469 -10.727 1 92.88 551 LEU B C 1
ATOM 9367 O O . LEU B 1 551 ? -4.074 -35.5 -11.641 1 92.88 551 LEU B O 1
ATOM 9371 N N . PRO B 1 552 ? -3.426 -36.156 -9.57 1 93 552 PRO B N 1
ATOM 9372 C CA . PRO B 1 552 ? -4.707 -36.844 -9.352 1 93 552 PRO B CA 1
ATOM 9373 C C . PRO B 1 552 ? -5.883 -35.875 -9.289 1 93 552 PRO B C 1
ATOM 9375 O O . PRO B 1 552 ? -5.754 -34.75 -8.742 1 93 552 PRO B O 1
ATOM 9378 N N . LEU B 1 553 ? -6.938 -36.25 -9.898 1 94.12 553 LEU B N 1
ATOM 9379 C CA . LEU B 1 553 ? -8.164 -35.469 -9.891 1 94.12 553 LEU B CA 1
ATOM 9380 C C . LEU B 1 553 ? -9.234 -36.125 -9.023 1 94.12 553 LEU B C 1
ATOM 9382 O O . LEU B 1 553 ? -9.477 -37.312 -9.133 1 94.12 553 LEU B O 1
ATOM 9386 N N . ILE B 1 554 ? -9.742 -35.344 -8.109 1 93 554 ILE B N 1
ATOM 9387 C CA . ILE B 1 554 ? -10.805 -35.75 -7.211 1 93 554 ILE B CA 1
ATOM 9388 C C . ILE B 1 554 ? -12.094 -35 -7.543 1 93 554 ILE B C 1
ATOM 9390 O O . ILE B 1 554 ? -12.062 -33.812 -7.84 1 93 554 ILE B O 1
ATOM 9394 N N . ASP B 1 555 ? -13.227 -35.719 -7.516 1 92.19 555 ASP B N 1
ATOM 9395 C CA . ASP B 1 555 ? -14.492 -35.062 -7.836 1 92.19 555 ASP B CA 1
ATOM 9396 C C . ASP B 1 555 ? -15.125 -34.438 -6.59 1 92.19 555 ASP B C 1
ATOM 9398 O O . ASP B 1 555 ? -14.516 -34.406 -5.523 1 92.19 555 ASP B O 1
ATOM 9402 N N . TRP B 1 556 ? -16.328 -33.969 -6.719 1 91.88 556 TRP B N 1
ATOM 9403 C CA . TRP B 1 556 ? -17.016 -33.25 -5.664 1 91.88 556 TRP B CA 1
ATOM 9404 C C . TRP B 1 556 ? -17.281 -34.156 -4.465 1 91.88 556 TRP B C 1
ATOM 9406 O O . TRP B 1 556 ? -17.375 -33.688 -3.33 1 91.88 556 TRP B O 1
ATOM 9416 N N . TRP B 1 557 ? -17.375 -35.469 -4.703 1 88.25 557 TRP B N 1
ATOM 9417 C CA . TRP B 1 557 ? -17.703 -36.438 -3.664 1 88.25 557 TRP B CA 1
ATOM 9418 C C . TRP B 1 557 ? -16.438 -37 -3.014 1 88.25 557 TRP B C 1
ATOM 9420 O O . TRP B 1 557 ? -16.516 -37.812 -2.104 1 88.25 557 TRP B O 1
ATOM 9430 N N . GLY B 1 558 ? -15.289 -36.562 -3.504 1 88.75 558 GLY B N 1
ATOM 9431 C CA . GLY B 1 558 ? -14.031 -37.031 -2.928 1 88.75 558 GLY B CA 1
ATOM 9432 C C . GLY B 1 558 ? -13.516 -38.281 -3.564 1 88.75 558 GLY B C 1
ATOM 9433 O O . GLY B 1 558 ? -12.656 -38.969 -2.996 1 88.75 558 GLY B O 1
ATOM 9434 N N . ARG B 1 559 ? -14.023 -38.625 -4.664 1 89.69 559 ARG B N 1
ATOM 9435 C CA . ARG B 1 559 ? -13.602 -39.844 -5.363 1 89.69 559 ARG B CA 1
ATOM 9436 C C . ARG B 1 559 ? -12.664 -39.531 -6.52 1 89.69 559 ARG B C 1
ATOM 9438 O O . ARG B 1 559 ? -12.75 -38.438 -7.109 1 89.69 559 ARG B O 1
ATOM 9445 N N . PRO B 1 560 ? -11.781 -40.438 -6.734 1 91.75 560 PRO B N 1
ATOM 9446 C CA . PRO B 1 560 ? -10.953 -40.219 -7.918 1 91.75 560 PRO B CA 1
ATOM 9447 C C . PRO B 1 560 ? -11.773 -40 -9.188 1 91.75 560 PRO B C 1
ATOM 9449 O O . PRO B 1 560 ? -12.805 -40.656 -9.375 1 91.75 560 PRO B O 1
ATOM 9452 N N . ALA B 1 561 ? -11.336 -39.062 -10.008 1 92.5 561 ALA B N 1
ATOM 9453 C CA . ALA B 1 561 ? -12.109 -38.688 -11.188 1 92.5 561 ALA B CA 1
ATOM 9454 C C . ALA B 1 561 ? -11.195 -38.469 -12.391 1 92.5 561 ALA B C 1
ATOM 9456 O O . ALA B 1 561 ? -9.977 -38.375 -12.25 1 92.5 561 ALA B O 1
ATOM 9457 N N . LEU B 1 562 ? -11.875 -38.531 -13.555 1 92.62 562 LEU B N 1
ATOM 9458 C CA . LEU B 1 562 ? -11.219 -38.156 -14.805 1 92.62 562 LEU B CA 1
ATOM 9459 C C . LEU B 1 562 ? -11.734 -36.812 -15.32 1 92.62 562 LEU B C 1
ATOM 9461 O O . LEU B 1 562 ? -12.875 -36.438 -15.047 1 92.62 562 LEU B O 1
ATOM 9465 N N . TRP B 1 563 ? -10.969 -36.188 -16.078 1 92 563 TRP B N 1
ATOM 9466 C CA . TRP B 1 563 ? -11.305 -34.844 -16.578 1 92 563 TRP B CA 1
ATOM 9467 C C . TRP B 1 563 ? -12.578 -34.875 -17.422 1 92 563 TRP B C 1
ATOM 9469 O O . TRP B 1 563 ? -13.43 -34 -17.297 1 92 563 TRP B O 1
ATOM 9479 N N . ASP B 1 564 ? -12.688 -35.906 -18.219 1 89.25 564 ASP B N 1
ATOM 9480 C CA . ASP B 1 564 ? -13.859 -36 -19.094 1 89.25 564 ASP B CA 1
ATOM 9481 C C . ASP B 1 564 ? -15.148 -36.031 -18.281 1 89.25 564 ASP B C 1
ATOM 9483 O O . ASP B 1 564 ? -16.141 -35.406 -18.656 1 89.25 564 ASP B O 1
ATOM 9487 N N . TRP B 1 565 ? -15.078 -36.688 -17.234 1 90.38 565 TRP B N 1
ATOM 9488 C CA . TRP B 1 565 ? -16.266 -36.812 -16.391 1 90.38 565 TRP B CA 1
ATOM 9489 C C . TRP B 1 565 ? -16.562 -35.469 -15.703 1 90.38 565 TRP B C 1
ATOM 9491 O O . TRP B 1 565 ? -17.734 -35.094 -15.578 1 90.38 565 TRP B O 1
ATOM 9501 N N . LEU B 1 566 ? -15.594 -34.875 -15.234 1 90.38 566 LEU B N 1
ATOM 9502 C CA . LEU B 1 566 ? -15.773 -33.594 -14.562 1 90.38 566 LEU B CA 1
ATOM 9503 C C . LEU B 1 566 ? -16.328 -32.562 -15.531 1 90.38 566 LEU B C 1
ATOM 9505 O O . LEU B 1 566 ? -17.172 -31.75 -15.156 1 90.38 566 LEU B O 1
ATOM 9509 N N . GLU B 1 567 ? -15.891 -32.562 -16.688 1 89 567 GLU B N 1
ATOM 9510 C CA . GLU B 1 567 ? -16.344 -31.625 -17.703 1 89 567 GLU B CA 1
ATOM 9511 C C . GLU B 1 567 ? -17.797 -31.891 -18.078 1 89 567 GLU B C 1
ATOM 9513 O O . GLU B 1 567 ? -18.562 -30.938 -18.312 1 89 567 GLU B O 1
ATOM 9518 N N . LEU B 1 568 ? -18.078 -33.125 -18.203 1 88.19 568 LEU B N 1
ATOM 9519 C CA . LEU B 1 568 ? -19.469 -33.5 -18.5 1 88.19 568 LEU B CA 1
ATOM 9520 C C . LEU B 1 568 ? -20.391 -33.062 -17.375 1 88.19 568 LEU B C 1
ATOM 9522 O O . LEU B 1 568 ? -21.484 -32.531 -17.625 1 88.19 568 LEU B O 1
ATOM 9526 N N . ASP B 1 569 ? -19.984 -33.344 -16.203 1 89 569 ASP B N 1
ATOM 9527 C CA . ASP B 1 569 ? -20.75 -32.906 -15.055 1 89 569 ASP B CA 1
ATOM 9528 C C . ASP B 1 569 ? -20.906 -31.391 -15.062 1 89 569 ASP B C 1
ATOM 9530 O O . ASP B 1 569 ? -21.984 -30.859 -14.75 1 89 569 ASP B O 1
ATOM 9534 N N . ALA B 1 570 ? -19.906 -30.703 -15.32 1 90.81 570 ALA B N 1
ATOM 9535 C CA . ALA B 1 570 ? -19.906 -29.234 -15.375 1 90.81 570 ALA B CA 1
ATOM 9536 C C . ALA B 1 570 ? -20.891 -28.734 -16.422 1 90.81 570 ALA B C 1
ATOM 9538 O O . ALA B 1 570 ? -21.656 -27.797 -16.172 1 90.81 570 ALA B O 1
ATOM 9539 N N . LEU B 1 571 ? -20.844 -29.344 -17.547 1 88.31 571 LEU B N 1
ATOM 9540 C CA . LEU B 1 571 ? -21.75 -28.953 -18.625 1 88.31 571 LEU B CA 1
ATOM 9541 C C . LEU B 1 571 ? -23.203 -29.141 -18.219 1 88.31 571 LEU B C 1
ATOM 9543 O O . LEU B 1 571 ? -24.047 -28.266 -18.422 1 88.31 571 LEU B O 1
ATOM 9547 N N . ASN B 1 572 ? -23.484 -30.312 -17.703 1 87.75 572 ASN B N 1
ATOM 9548 C CA . ASN B 1 572 ? -24.844 -30.609 -17.281 1 87.75 572 ASN B CA 1
ATOM 9549 C C . ASN B 1 572 ? -25.312 -29.641 -16.188 1 87.75 572 ASN B C 1
ATOM 9551 O O . ASN B 1 572 ? -26.453 -29.188 -16.203 1 87.75 572 ASN B O 1
ATOM 9555 N N . TYR B 1 573 ? -24.453 -29.359 -15.328 1 89.88 573 TYR B N 1
ATOM 9556 C CA . TYR B 1 573 ? -24.828 -28.453 -14.25 1 89.88 573 TYR B CA 1
ATOM 9557 C C . TYR B 1 573 ? -25 -27.031 -14.773 1 89.88 573 TYR B C 1
ATOM 9559 O O . TYR B 1 573 ? -25.844 -26.281 -14.273 1 89.88 573 TYR B O 1
ATOM 9567 N N . ARG B 1 574 ? -24.188 -26.625 -15.656 1 88.94 574 ARG B N 1
ATOM 9568 C CA . ARG B 1 574 ? -24.344 -25.312 -16.281 1 88.94 574 ARG B CA 1
ATOM 9569 C C . ARG B 1 574 ? -25.703 -25.188 -16.938 1 88.94 574 ARG B C 1
ATOM 9571 O O . ARG B 1 574 ? -26.344 -24.125 -16.844 1 88.94 574 ARG B O 1
ATOM 9578 N N . LYS B 1 575 ? -26.078 -26.203 -17.625 1 86.19 575 LYS B N 1
ATOM 9579 C CA . LYS B 1 575 ? -27.406 -26.203 -18.234 1 86.19 575 LYS B CA 1
ATOM 9580 C C . LYS B 1 575 ? -28.5 -26.062 -17.172 1 86.19 575 LYS B C 1
ATOM 9582 O O . LYS B 1 575 ? -29.547 -25.453 -17.422 1 86.19 575 LYS B O 1
ATOM 9587 N N . TYR B 1 576 ? -28.172 -26.594 -16.078 1 85.12 576 TYR B N 1
ATOM 9588 C CA . TYR B 1 576 ? -29.141 -26.594 -14.984 1 85.12 576 TYR B CA 1
ATOM 9589 C C . TYR B 1 576 ? -29.281 -25.188 -14.391 1 85.12 576 TYR B C 1
ATOM 9591 O O . TYR B 1 576 ? -30.391 -24.75 -14.094 1 85.12 576 TYR B O 1
ATOM 9599 N N . ILE B 1 577 ? -28.203 -24.484 -14.188 1 87.75 577 ILE B N 1
ATOM 9600 C CA . ILE B 1 577 ? -28.281 -23.234 -13.445 1 87.75 577 ILE B CA 1
ATOM 9601 C C . ILE B 1 577 ? -28.469 -22.062 -14.414 1 87.75 577 ILE B C 1
ATOM 9603 O O . ILE B 1 577 ? -28.781 -20.953 -14 1 87.75 577 ILE B O 1
ATOM 9607 N N . SER B 1 578 ? -28.25 -22.266 -15.672 1 87.56 578 SER B N 1
ATOM 9608 C CA . SER B 1 578 ? -28.266 -21.188 -16.641 1 87.56 578 SER B CA 1
ATOM 9609 C C . SER B 1 578 ? -29.688 -20.891 -17.125 1 87.56 578 SER B C 1
ATOM 9611 O O . SER B 1 578 ? -30.484 -21.812 -17.328 1 87.56 578 SER B O 1
ATOM 9613 N N . ASN B 1 579 ? -29.938 -19.641 -17.25 1 84.94 579 ASN B N 1
ATOM 9614 C CA . ASN B 1 579 ? -31.172 -19.234 -17.891 1 84.94 579 ASN B CA 1
ATOM 9615 C C . ASN B 1 579 ? -30.984 -18.938 -19.359 1 84.94 579 ASN B C 1
ATOM 9617 O O . ASN B 1 579 ? -31.891 -18.438 -20.031 1 84.94 579 ASN B O 1
ATOM 9621 N N . CYS B 1 580 ? -29.812 -19.219 -19.797 1 84.75 580 CYS B N 1
ATOM 9622 C CA . CYS B 1 580 ? -29.453 -19.031 -21.203 1 84.75 580 CYS B CA 1
ATOM 9623 C C . CYS B 1 580 ? -29.422 -20.359 -21.953 1 84.75 580 CYS B C 1
ATOM 9625 O O . CYS B 1 580 ? -29.359 -21.422 -21.328 1 84.75 580 CYS B O 1
ATOM 9627 N N . LYS B 1 581 ? -29.594 -20.25 -23.297 1 79.62 581 LYS B N 1
ATOM 9628 C CA . LYS B 1 581 ? -29.375 -21.453 -24.094 1 79.62 581 LYS B CA 1
ATOM 9629 C C . LYS B 1 581 ? -27.906 -21.859 -24.094 1 79.62 581 LYS B C 1
ATOM 9631 O O . LYS B 1 581 ? -27.047 -21.078 -24.469 1 79.62 581 LYS B O 1
ATOM 9636 N N . VAL B 1 582 ? -27.672 -22.938 -23.469 1 77.44 582 VAL B N 1
ATOM 9637 C CA . VAL B 1 582 ? -26.297 -23.422 -23.359 1 77.44 582 VAL B CA 1
ATOM 9638 C C . VAL B 1 582 ? -26 -24.391 -24.484 1 77.44 582 VAL B C 1
ATOM 9640 O O . VAL B 1 582 ? -26.75 -25.344 -24.719 1 77.44 582 VAL B O 1
ATOM 9643 N N . GLU B 1 583 ? -24.984 -23.953 -25.328 1 71 583 GLU B N 1
ATOM 9644 C CA . GLU B 1 583 ? -24.578 -24.828 -26.422 1 71 583 GLU B CA 1
ATOM 9645 C C . GLU B 1 583 ? -23.75 -26 -25.891 1 71 583 GLU B C 1
ATOM 9647 O O . GLU B 1 583 ? -23.094 -25.891 -24.859 1 71 583 GLU B O 1
ATOM 9652 N N . ASP B 1 584 ? -23.938 -27.188 -26.578 1 64.62 584 ASP B N 1
ATOM 9653 C CA . ASP B 1 584 ? -23.281 -28.422 -26.172 1 64.62 584 ASP B CA 1
ATOM 9654 C C . ASP B 1 584 ? -21.781 -28.344 -26.406 1 64.62 584 ASP B C 1
ATOM 9656 O O . ASP B 1 584 ? -21 -29.109 -25.812 1 64.62 584 ASP B O 1
ATOM 9660 N N . THR B 1 585 ? -21.375 -27.5 -27.406 1 57.78 585 THR B N 1
ATOM 9661 C CA . THR B 1 585 ? -19.969 -27.562 -27.812 1 57.78 585 THR B CA 1
ATOM 9662 C C . THR B 1 585 ? -19.203 -26.375 -27.234 1 57.78 585 THR B C 1
ATOM 9664 O O . THR B 1 585 ? -19.75 -25.281 -27.094 1 57.78 585 THR B O 1
ATOM 9667 N N . GLY B 1 586 ? -17.875 -26.625 -26.578 1 55.03 586 GLY B N 1
ATOM 9668 C CA . GLY B 1 586 ? -16.797 -25.703 -26.281 1 55.03 586 GLY B CA 1
ATOM 9669 C C . GLY B 1 586 ? -16.734 -25.328 -24.812 1 55.03 586 GLY B C 1
ATOM 9670 O O . GLY B 1 586 ? -17.766 -25.156 -24.172 1 55.03 586 GLY B O 1
ATOM 9671 N N . LEU B 1 587 ? -15.984 -25.969 -24.234 1 54.97 587 LEU B N 1
ATOM 9672 C CA . LEU B 1 587 ? -15.727 -25.625 -22.844 1 54.97 587 LEU B CA 1
ATOM 9673 C C . LEU B 1 587 ? -15.516 -24.109 -22.688 1 54.97 587 LEU B C 1
ATOM 9675 O O . LEU B 1 587 ? -14.656 -23.531 -23.344 1 54.97 587 LEU B O 1
ATOM 9679 N N . PRO B 1 588 ? -16.453 -23.422 -22.156 1 54.78 588 PRO B N 1
ATOM 9680 C CA . PRO B 1 588 ? -16.375 -21.969 -21.984 1 54.78 588 PRO B CA 1
ATOM 9681 C C . PRO B 1 588 ? -15.203 -21.531 -21.109 1 54.78 588 PRO B C 1
ATOM 9683 O O . PRO B 1 588 ? -15.148 -20.375 -20.672 1 54.78 588 PRO B O 1
ATOM 9686 N N . TRP B 1 589 ? -14.219 -22.469 -20.844 1 52.28 589 TRP B N 1
ATOM 9687 C CA . TRP B 1 589 ? -13.266 -22.078 -19.812 1 52.28 589 TRP B CA 1
ATOM 9688 C C . TRP B 1 589 ? -12.57 -20.766 -20.188 1 52.28 589 TRP B C 1
ATOM 9690 O O . TRP B 1 589 ? -11.977 -20.109 -19.328 1 52.28 589 TRP B O 1
ATOM 9700 N N . MET B 1 590 ? -12.812 -20.375 -21.5 1 56.81 590 MET B N 1
ATOM 9701 C CA . MET B 1 590 ? -11.984 -19.25 -21.922 1 56.81 590 MET B CA 1
ATOM 9702 C C . MET B 1 590 ? -12.727 -17.938 -21.75 1 56.81 590 MET B C 1
ATOM 9704 O O . MET B 1 590 ? -12.133 -16.859 -21.891 1 56.81 590 MET B O 1
ATOM 9708 N N . VAL B 1 591 ? -14.008 -18.125 -21.266 1 61.38 591 VAL B N 1
ATOM 9709 C CA . VAL B 1 591 ? -14.695 -16.828 -21.266 1 61.38 591 VAL B CA 1
ATOM 9710 C C . VAL B 1 591 ? -14.914 -16.359 -19.844 1 61.38 591 VAL B C 1
ATOM 9712 O O . VAL B 1 591 ? -15.531 -17.047 -19.031 1 61.38 591 VAL B O 1
ATOM 9715 N N . HIS B 1 592 ? -13.945 -16.125 -19.031 1 67.19 592 HIS B N 1
ATOM 9716 C CA . HIS B 1 592 ? -13.992 -15.609 -17.656 1 67.19 592 HIS B CA 1
ATOM 9717 C C . HIS B 1 592 ? -15.086 -14.562 -17.5 1 67.19 592 HIS B C 1
ATOM 9719 O O . HIS B 1 592 ? -14.844 -13.477 -16.969 1 67.19 592 HIS B O 1
ATOM 9725 N N . ASN B 1 593 ? -16.344 -14.883 -17.984 1 79.06 593 ASN B N 1
ATOM 9726 C CA . ASN B 1 593 ? -17.547 -14.062 -17.797 1 79.06 593 ASN B CA 1
ATOM 9727 C C . ASN B 1 593 ? -18.766 -14.914 -17.453 1 79.06 593 ASN B C 1
ATOM 9729 O O . ASN B 1 593 ? -18.656 -16.141 -17.391 1 79.06 593 ASN B O 1
ATOM 9733 N N . VAL B 1 594 ? -19.891 -14.359 -17.141 1 87.5 594 VAL B N 1
ATOM 9734 C CA . VAL B 1 594 ? -21.062 -15.133 -16.719 1 87.5 594 VAL B CA 1
ATOM 9735 C C . VAL B 1 594 ? -22.25 -14.797 -17.609 1 87.5 594 VAL B C 1
ATOM 9737 O O . VAL B 1 594 ? -23.406 -14.984 -17.219 1 87.5 594 VAL B O 1
ATOM 9740 N N . ASP B 1 595 ? -21.922 -14.273 -18.734 1 83.38 595 ASP B N 1
ATOM 9741 C CA . ASP B 1 595 ? -22.984 -13.859 -19.641 1 83.38 595 ASP B CA 1
ATOM 9742 C C . ASP B 1 595 ? -23.734 -15.062 -20.203 1 83.38 595 ASP B C 1
ATOM 9744 O O . ASP B 1 595 ? -24.859 -14.938 -20.672 1 83.38 595 ASP B O 1
ATOM 9748 N N . ASP B 1 596 ? -23.156 -16.188 -20.156 1 84.31 596 ASP B N 1
ATOM 9749 C CA . ASP B 1 596 ? -23.766 -17.406 -20.672 1 84.31 596 ASP B CA 1
ATOM 9750 C C . ASP B 1 596 ? -24.688 -18.031 -19.625 1 84.31 596 ASP B C 1
ATOM 9752 O O . ASP B 1 596 ? -25.422 -18.984 -19.906 1 84.31 596 ASP B O 1
ATOM 9756 N N . ILE B 1 597 ? -24.703 -17.531 -18.484 1 87.25 597 ILE B N 1
ATOM 9757 C CA . ILE B 1 597 ? -25.5 -18.094 -17.406 1 87.25 597 ILE B CA 1
ATOM 9758 C C . ILE B 1 597 ? -26.734 -17.203 -17.156 1 87.25 597 ILE B C 1
ATOM 9760 O O . ILE B 1 597 ? -27.797 -17.703 -16.797 1 87.25 597 ILE B O 1
ATOM 9764 N N . PHE B 1 598 ? -26.547 -15.922 -17.297 1 89.12 598 PHE B N 1
ATOM 9765 C CA . PHE B 1 598 ? -27.625 -14.984 -17.016 1 89.12 598 PHE B CA 1
ATOM 9766 C C . PHE B 1 598 ? -28.094 -14.289 -18.281 1 89.12 598 PHE B C 1
ATOM 9768 O O . PHE B 1 598 ? -27.406 -13.406 -18.812 1 89.12 598 PHE B O 1
ATOM 9775 N N . CYS B 1 599 ? -29.188 -14.664 -18.75 1 86.94 599 CYS B N 1
ATOM 9776 C CA . CYS B 1 599 ? -29.766 -14.055 -19.953 1 86.94 599 CYS B CA 1
ATOM 9777 C C . CYS B 1 599 ? -31.234 -13.727 -19.734 1 86.94 599 CYS B C 1
ATOM 9779 O O . CYS B 1 599 ? -31.875 -14.273 -18.828 1 86.94 599 CYS B O 1
ATOM 9781 N N . ASP B 1 600 ? -31.609 -12.703 -20.516 1 84.31 600 ASP B N 1
ATOM 9782 C CA . ASP B 1 600 ? -33.031 -12.422 -20.531 1 84.31 600 ASP B CA 1
ATOM 9783 C C . ASP B 1 600 ? -33.781 -13.344 -21.5 1 84.31 600 ASP B C 1
ATOM 9785 O O . ASP B 1 600 ? -33.188 -14.281 -22.031 1 84.31 600 ASP B O 1
ATOM 9789 N N . THR B 1 601 ? -35.062 -13.117 -21.625 1 81.38 601 THR B N 1
ATOM 9790 C CA . THR B 1 601 ? -35.906 -13.969 -22.453 1 81.38 601 THR B CA 1
ATOM 9791 C C . THR B 1 601 ? -35.469 -13.891 -23.922 1 81.38 601 THR B C 1
ATOM 9793 O O . THR B 1 601 ? -35.656 -14.836 -24.688 1 81.38 601 THR B O 1
ATOM 9796 N N . ASP B 1 602 ? -34.781 -12.766 -24.297 1 82.38 602 ASP B N 1
ATOM 9797 C CA . ASP B 1 602 ? -34.344 -12.562 -25.672 1 82.38 602 ASP B CA 1
ATOM 9798 C C . ASP B 1 602 ? -32.938 -13.07 -25.891 1 82.38 602 ASP B C 1
ATOM 9800 O O . ASP B 1 602 ? -32.406 -13.008 -27 1 82.38 602 ASP B O 1
ATOM 9804 N N . GLY B 1 603 ? -32.375 -13.555 -24.844 1 76.62 603 GLY B N 1
ATOM 9805 C CA . GLY B 1 603 ? -31.031 -14.109 -24.953 1 76.62 603 GLY B CA 1
ATOM 9806 C C . GLY B 1 603 ? -29.938 -13.094 -24.672 1 76.62 603 GLY B C 1
ATOM 9807 O O . GLY B 1 603 ? -28.75 -13.398 -24.797 1 76.62 603 GLY B O 1
ATOM 9808 N N . ASN B 1 604 ? -30.328 -11.875 -24.312 1 79.44 604 ASN B N 1
ATOM 9809 C CA . ASN B 1 604 ? -29.344 -10.844 -24 1 79.44 604 ASN B CA 1
ATOM 9810 C C . ASN B 1 604 ? -28.844 -10.961 -22.578 1 79.44 604 ASN B C 1
ATOM 9812 O O . ASN B 1 604 ? -29.578 -11.391 -21.688 1 79.44 604 ASN B O 1
ATOM 9816 N N . SER B 1 605 ? -27.594 -10.656 -22.438 1 80.75 605 SER B N 1
ATOM 9817 C CA . SER B 1 605 ? -26.984 -10.742 -21.125 1 80.75 605 SER B CA 1
ATOM 9818 C C . SER B 1 605 ? -27.625 -9.758 -20.156 1 80.75 605 SER B C 1
ATOM 9820 O O . SER B 1 605 ? -27.938 -8.625 -20.531 1 80.75 605 SER B O 1
ATOM 9822 N N . LEU B 1 606 ? -27.906 -10.266 -19.047 1 80 606 LEU B N 1
ATOM 9823 C CA . LEU B 1 606 ? -28.516 -9.43 -18.016 1 80 606 LEU B CA 1
ATOM 9824 C C . LEU B 1 606 ? -27.453 -8.555 -17.359 1 80 606 LEU B C 1
ATOM 9826 O O . LEU B 1 606 ? -26.328 -9 -17.109 1 80 606 LEU B O 1
ATOM 9830 N N . GLU B 1 607 ? -27.781 -7.195 -17.172 1 71.5 607 GLU B N 1
ATOM 9831 C CA . GLU B 1 607 ? -26.875 -6.277 -16.5 1 71.5 607 GLU B CA 1
ATOM 9832 C C . GLU B 1 607 ? -27.109 -6.27 -14.992 1 71.5 607 GLU B C 1
ATOM 9834 O O . GLU B 1 607 ? -28.25 -6.434 -14.539 1 71.5 607 GLU B O 1
#